Protein AF-A0A4Q2YKM3-F1 (afdb_monomer_lite)

Structure (mmCIF, N/CA/C/O backbone):
data_AF-A0A4Q2YKM3-F1
#
_entry.id   AF-A0A4Q2YKM3-F1
#
loop_
_atom_site.group_PDB
_atom_site.id
_atom_site.type_symbol
_atom_site.label_atom_id
_atom_site.label_alt_id
_atom_site.label_comp_id
_atom_site.label_asym_id
_atom_site.label_entity_id
_atom_site.label_seq_id
_atom_site.pdbx_PDB_ins_code
_atom_site.Cartn_x
_atom_site.Cartn_y
_atom_site.Cartn_z
_atom_site.occupancy
_atom_site.B_iso_or_equiv
_atom_site.auth_seq_id
_atom_site.auth_comp_id
_atom_site.auth_asym_id
_atom_site.auth_atom_id
_atom_site.pdbx_PDB_model_num
ATOM 1 N N . MET A 1 1 ? 56.829 -7.202 12.544 1.00 30.17 1 MET A N 1
ATOM 2 C CA . MET A 1 1 ? 55.855 -6.386 13.306 1.00 30.17 1 MET A CA 1
ATOM 3 C C . MET A 1 1 ? 54.800 -7.331 13.860 1.00 30.17 1 MET A C 1
ATOM 5 O O . MET A 1 1 ? 54.235 -8.089 13.088 1.00 30.17 1 MET A O 1
ATOM 9 N N . LYS A 1 2 ? 54.646 -7.393 15.188 1.00 20.92 2 LYS A N 1
ATOM 10 C CA . LYS A 1 2 ? 53.731 -8.314 15.892 1.00 20.92 2 LYS A CA 1
ATOM 11 C C . LYS A 1 2 ? 52.264 -7.929 15.613 1.00 20.92 2 LYS A C 1
ATOM 13 O O . LYS A 1 2 ? 51.989 -6.729 15.602 1.00 20.92 2 LYS A O 1
ATOM 18 N N . PRO A 1 3 ? 51.329 -8.877 15.423 1.00 27.72 3 PRO A N 1
ATOM 19 C CA . PRO A 1 3 ? 49.926 -8.544 15.224 1.00 27.72 3 PRO A CA 1
ATOM 20 C C . PRO A 1 3 ? 49.299 -8.180 16.574 1.00 27.72 3 PRO A C 1
ATOM 22 O O . PRO A 1 3 ? 49.273 -8.981 17.508 1.00 27.72 3 PRO A O 1
ATOM 25 N N . ILE A 1 4 ? 48.813 -6.945 16.683 1.00 25.11 4 ILE A N 1
ATOM 26 C CA . ILE A 1 4 ? 47.978 -6.479 17.792 1.00 25.11 4 ILE A CA 1
ATOM 27 C C . ILE A 1 4 ? 46.582 -7.077 17.575 1.00 25.11 4 ILE A C 1
ATOM 29 O O . ILE A 1 4 ? 45.697 -6.472 16.979 1.00 25.11 4 ILE A O 1
ATOM 33 N N . VAL A 1 5 ? 46.423 -8.321 18.022 1.00 30.95 5 VAL A N 1
ATOM 34 C CA . VAL A 1 5 ? 45.139 -8.946 18.341 1.00 30.95 5 VAL A CA 1
ATOM 35 C C . VAL A 1 5 ? 44.919 -8.696 19.828 1.00 30.95 5 VAL A C 1
ATOM 37 O O . VAL A 1 5 ? 45.669 -9.238 20.635 1.00 30.95 5 VAL A O 1
ATOM 40 N N . ARG A 1 6 ? 43.945 -7.840 20.168 1.00 27.84 6 ARG A N 1
ATOM 41 C CA . ARG A 1 6 ? 43.218 -7.709 21.454 1.00 27.84 6 ARG A CA 1
ATOM 42 C C . ARG A 1 6 ? 42.827 -6.250 21.673 1.00 27.84 6 ARG A C 1
ATOM 44 O O . ARG A 1 6 ? 43.621 -5.473 22.180 1.00 27.84 6 ARG A O 1
ATOM 51 N N . LEU A 1 7 ? 41.589 -5.914 21.326 1.00 24.75 7 LEU A N 1
ATOM 52 C CA . LEU A 1 7 ? 40.794 -4.850 21.954 1.00 24.75 7 LEU A CA 1
ATOM 53 C C . LEU A 1 7 ? 39.329 -5.064 21.541 1.00 24.75 7 LEU A C 1
ATOM 55 O O . LEU A 1 7 ? 38.738 -4.278 20.817 1.00 24.75 7 LEU A O 1
ATOM 59 N N . LEU A 1 8 ? 38.780 -6.208 21.957 1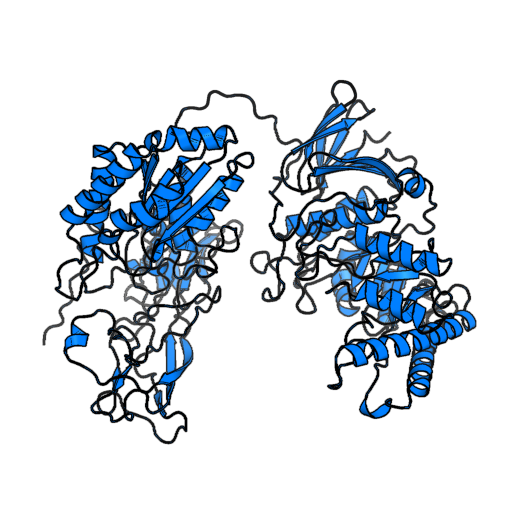.00 28.09 8 LEU A N 1
ATOM 60 C CA . LEU A 1 8 ? 37.344 -6.489 21.939 1.00 28.09 8 LEU A CA 1
ATOM 61 C C . LEU A 1 8 ? 36.779 -7.233 23.184 1.00 28.09 8 LEU A C 1
ATOM 63 O O . LEU A 1 8 ? 35.625 -7.632 23.105 1.00 28.09 8 LEU A O 1
ATOM 67 N N . PRO A 1 9 ? 37.469 -7.428 24.342 1.00 27.67 9 PRO A N 1
ATOM 68 C CA . PRO A 1 9 ? 36.843 -8.143 25.465 1.00 27.67 9 PRO A CA 1
ATOM 69 C C . PRO A 1 9 ? 36.304 -7.255 26.609 1.00 27.67 9 PRO A C 1
ATOM 71 O O . PRO A 1 9 ? 36.216 -7.737 27.734 1.00 27.67 9 PRO A O 1
ATOM 74 N N . VAL A 1 10 ? 35.951 -5.979 26.387 1.00 24.95 10 VAL A N 1
ATOM 75 C CA . VAL A 1 10 ? 35.555 -5.080 27.506 1.00 24.95 10 VAL A CA 1
ATOM 76 C C . VAL A 1 10 ? 34.051 -4.772 27.593 1.00 24.95 10 VAL A C 1
ATOM 78 O O . VAL A 1 10 ? 33.607 -4.302 28.629 1.00 24.95 10 VAL A O 1
ATOM 81 N N . VAL A 1 11 ? 33.220 -5.112 26.599 1.00 28.08 11 VAL A N 1
ATOM 82 C CA . VAL A 1 11 ? 31.766 -4.801 26.665 1.00 28.08 11 VAL A CA 1
ATOM 83 C C . VAL A 1 11 ? 30.867 -6.046 26.790 1.00 28.08 11 VAL A C 1
ATOM 85 O O . VAL A 1 11 ? 29.664 -5.922 26.970 1.00 28.08 11 VAL A O 1
ATOM 88 N N . LEU A 1 12 ? 31.428 -7.261 26.791 1.00 32.00 12 LEU A N 1
ATOM 89 C CA . LEU A 1 12 ? 30.647 -8.511 26.883 1.00 32.00 12 LEU A CA 1
ATOM 90 C C . LEU A 1 12 ? 30.873 -9.328 28.171 1.00 32.00 12 LEU A C 1
ATOM 92 O O . LEU A 1 12 ? 30.260 -10.377 28.332 1.00 32.00 12 LEU A O 1
ATOM 96 N N . SER A 1 13 ? 31.722 -8.878 29.103 1.00 25.75 13 SER A N 1
ATOM 97 C CA . SER A 1 13 ? 32.198 -9.716 30.220 1.00 25.75 13 SER A CA 1
ATOM 98 C C . SER A 1 13 ? 31.631 -9.407 31.614 1.00 25.75 13 SER A C 1
ATOM 100 O O . SER A 1 13 ? 32.023 -10.079 32.563 1.00 25.75 13 SER A O 1
ATOM 102 N N . THR A 1 14 ? 30.681 -8.482 31.787 1.00 26.06 14 THR A N 1
ATOM 103 C CA . THR A 1 14 ? 30.186 -8.111 33.136 1.00 26.06 14 THR A CA 1
ATOM 104 C C . THR A 1 14 ? 28.810 -8.647 33.543 1.00 26.06 14 THR A C 1
ATOM 106 O O . THR A 1 14 ? 28.333 -8.277 34.608 1.00 26.06 14 THR A O 1
ATOM 109 N N . PHE A 1 15 ? 28.202 -9.588 32.807 1.00 27.50 15 PHE A N 1
ATOM 110 C CA . PHE A 1 15 ? 26.986 -10.279 33.294 1.00 27.50 15 PHE A CA 1
ATOM 111 C C . PHE A 1 15 ? 26.942 -11.805 33.136 1.00 27.50 15 PHE A C 1
ATOM 113 O O . PHE A 1 15 ? 25.935 -12.417 33.478 1.00 27.50 15 PHE A O 1
ATOM 120 N N . TRP A 1 16 ? 28.013 -12.455 32.677 1.00 30.25 16 TRP A N 1
ATOM 121 C CA . TRP A 1 16 ? 28.031 -13.912 32.497 1.00 30.25 16 TRP A CA 1
ATOM 122 C C . TRP A 1 16 ? 29.287 -14.525 33.117 1.00 30.25 16 TRP A C 1
ATOM 124 O O . TRP A 1 16 ? 30.261 -14.817 32.432 1.00 30.25 16 TRP A O 1
ATOM 134 N N . ALA A 1 17 ? 29.268 -14.715 34.436 1.00 27.80 17 ALA A N 1
ATOM 135 C CA . ALA A 1 17 ? 30.245 -15.553 35.124 1.00 27.80 17 ALA A CA 1
ATOM 136 C C . ALA A 1 17 ? 29.622 -16.212 36.366 1.00 27.80 17 ALA A C 1
ATOM 138 O O . ALA A 1 17 ? 29.761 -15.726 37.484 1.00 27.80 17 ALA A O 1
ATOM 139 N N . ALA A 1 18 ? 28.953 -17.348 36.159 1.00 24.84 18 ALA A N 1
ATOM 140 C CA . ALA A 1 18 ? 28.864 -18.422 37.147 1.00 24.84 18 ALA A CA 1
ATOM 141 C C . ALA A 1 18 ? 28.832 -19.782 36.413 1.00 24.84 18 ALA A C 1
ATOM 143 O O . ALA A 1 18 ? 28.251 -19.868 35.328 1.00 24.84 18 ALA A O 1
ATOM 144 N N . PRO A 1 19 ? 29.495 -20.827 36.942 1.00 33.75 19 PRO A N 1
ATOM 145 C CA . PRO A 1 19 ? 29.922 -21.984 36.166 1.00 33.75 19 PRO A CA 1
ATOM 146 C C . PRO A 1 19 ? 28.861 -23.090 36.173 1.00 33.75 19 PRO A C 1
ATOM 148 O O . PRO A 1 19 ? 28.639 -23.735 37.193 1.00 33.75 19 PRO A O 1
ATOM 151 N N . PHE A 1 20 ? 28.259 -23.370 35.017 1.00 27.09 20 PHE A N 1
ATOM 152 C CA . PHE A 1 20 ? 27.619 -24.660 34.763 1.00 27.09 20 PHE A CA 1
ATOM 153 C C . PHE A 1 20 ? 28.470 -25.448 33.769 1.00 27.09 20 PHE A C 1
ATOM 155 O O . PHE A 1 20 ? 28.540 -25.144 32.579 1.00 27.09 20 PHE A O 1
ATOM 162 N N . LEU A 1 21 ? 29.152 -26.459 34.304 1.00 30.72 21 LEU A N 1
ATOM 163 C CA . LEU A 1 21 ? 29.732 -27.559 33.547 1.00 30.72 21 LEU A CA 1
ATOM 164 C C . LEU A 1 21 ? 28.645 -28.177 32.640 1.00 30.72 21 LEU A C 1
ATOM 166 O O . LEU A 1 21 ? 27.605 -28.598 33.135 1.00 30.72 21 LEU A O 1
ATOM 170 N N . HIS A 1 22 ? 28.925 -28.227 31.332 1.00 36.94 22 HIS A N 1
ATOM 171 C CA . HIS A 1 22 ? 28.117 -28.810 30.241 1.00 36.94 22 HIS A CA 1
ATOM 172 C C . HIS A 1 22 ? 26.782 -28.117 29.899 1.00 36.94 22 HIS A C 1
ATOM 174 O O . HIS A 1 22 ? 25.787 -28.778 29.607 1.00 36.94 22 HIS A O 1
ATOM 180 N N . ALA A 1 23 ? 26.754 -26.780 29.881 1.00 36.81 23 ALA A N 1
ATOM 181 C CA . ALA A 1 23 ? 25.632 -26.044 29.301 1.00 36.81 23 ALA A CA 1
ATOM 182 C C . ALA A 1 23 ? 25.572 -26.241 27.773 1.00 36.81 23 ALA A C 1
ATOM 184 O O . ALA A 1 23 ? 26.576 -26.128 27.075 1.00 36.81 23 ALA A O 1
ATOM 185 N N . GLN A 1 24 ? 24.375 -26.545 27.284 1.00 58.66 24 GLN A N 1
ATOM 186 C CA . GLN A 1 24 ? 24.028 -26.719 25.876 1.00 58.66 24 GLN A CA 1
ATOM 187 C C . GLN A 1 24 ? 24.560 -25.569 25.023 1.00 58.66 24 GLN A C 1
ATOM 189 O O . GLN A 1 24 ? 24.461 -24.405 25.420 1.00 58.66 24 GLN A O 1
ATOM 194 N N . SER A 1 25 ? 25.103 -25.887 23.852 1.00 70.56 25 SER A N 1
ATOM 195 C CA . SER A 1 25 ? 25.769 -24.892 23.027 1.00 70.56 25 SER A CA 1
ATOM 196 C C . SER A 1 25 ? 25.441 -25.043 21.545 1.00 70.56 25 SER A C 1
ATOM 198 O O . SER A 1 25 ? 25.337 -26.149 21.009 1.00 70.56 25 SER A O 1
ATOM 200 N N . ILE A 1 26 ? 25.253 -23.886 20.914 1.00 90.06 26 ILE A N 1
ATOM 201 C CA . ILE A 1 26 ? 25.308 -23.685 19.470 1.00 90.06 26 ILE A CA 1
ATOM 202 C C . ILE A 1 26 ? 26.639 -22.967 19.254 1.00 90.06 26 ILE A C 1
ATOM 204 O O . ILE A 1 26 ? 26.790 -21.816 19.664 1.00 90.06 26 ILE A O 1
ATOM 208 N N . ASP A 1 27 ? 27.620 -23.663 18.698 1.00 92.94 27 ASP A N 1
ATOM 209 C CA . ASP A 1 27 ? 28.967 -23.137 18.478 1.00 92.94 27 ASP A CA 1
ATOM 210 C C . ASP A 1 27 ? 29.314 -23.183 16.987 1.00 92.94 27 ASP A C 1
ATOM 212 O O . ASP A 1 27 ? 28.725 -23.964 16.240 1.00 92.94 27 ASP A O 1
ATOM 216 N N . PRO A 1 28 ? 30.295 -22.396 16.524 1.00 92.75 28 PRO A N 1
ATOM 217 C CA . PRO A 1 28 ? 30.913 -22.648 15.232 1.00 92.75 28 PRO A CA 1
ATOM 218 C C . PRO A 1 28 ? 31.486 -24.064 15.149 1.00 92.75 28 PRO A C 1
ATOM 220 O O . PRO A 1 28 ? 31.878 -24.660 16.158 1.00 92.75 28 PRO A O 1
ATOM 223 N N . THR A 1 29 ? 31.602 -24.592 13.935 1.00 92.38 29 THR A N 1
ATOM 224 C CA . THR A 1 29 ? 32.368 -25.822 13.696 1.00 92.38 29 THR A CA 1
ATOM 225 C C . THR A 1 29 ? 33.817 -25.694 14.187 1.00 92.38 29 THR A C 1
ATOM 227 O O . THR A 1 29 ? 34.379 -24.602 14.287 1.00 92.38 29 THR A O 1
ATOM 230 N N . SER A 1 30 ? 34.447 -26.829 14.505 1.00 87.88 30 SER A N 1
ATOM 231 C CA . SER A 1 30 ? 35.866 -26.899 14.870 1.00 87.88 30 SER A CA 1
ATOM 232 C C . SER A 1 30 ? 36.592 -27.866 13.921 1.00 87.88 30 SER A C 1
ATOM 234 O O . SER A 1 30 ? 36.295 -29.062 13.961 1.00 87.88 30 SER A O 1
ATOM 236 N N . PRO A 1 31 ? 37.514 -27.389 13.056 1.00 85.56 31 PRO A N 1
ATOM 237 C CA . PRO A 1 31 ? 37.958 -25.997 12.922 1.00 85.56 31 PRO A CA 1
ATOM 238 C C . PRO A 1 31 ? 36.862 -25.070 12.355 1.00 85.56 31 PRO A C 1
ATOM 240 O O . PRO A 1 31 ? 36.008 -25.555 11.612 1.00 85.56 31 PRO A O 1
ATOM 243 N N . PRO A 1 32 ? 36.906 -23.751 12.644 1.00 82.50 32 PRO A N 1
ATOM 244 C CA . PRO A 1 32 ? 35.921 -22.793 12.144 1.00 82.50 32 PRO A CA 1
ATOM 245 C C . PRO A 1 32 ? 35.781 -22.832 10.622 1.00 82.50 32 PRO A C 1
ATOM 247 O O . PRO A 1 32 ? 36.746 -22.630 9.878 1.00 82.50 32 PRO A O 1
ATOM 250 N N . SER A 1 33 ? 34.557 -23.076 10.171 1.00 88.69 33 SER A N 1
ATOM 251 C CA . SER A 1 33 ? 34.141 -23.023 8.773 1.00 88.69 33 SER A CA 1
ATOM 252 C C . SER A 1 33 ? 32.847 -22.218 8.665 1.00 88.69 33 SER A C 1
ATOM 254 O O . SER A 1 33 ? 32.555 -21.366 9.508 1.00 88.69 33 SER A O 1
ATOM 256 N N . GLN A 1 34 ? 32.072 -22.456 7.611 1.00 91.12 34 GLN A N 1
ATOM 257 C CA . GLN A 1 34 ? 30.765 -21.849 7.450 1.00 91.12 34 GLN A CA 1
ATOM 258 C C . GLN A 1 34 ? 29.640 -22.724 7.988 1.00 91.12 34 GLN A C 1
ATOM 260 O O . GLN A 1 34 ? 28.562 -22.770 7.419 1.00 91.12 34 GLN A O 1
ATOM 265 N N . GLY A 1 35 ? 29.895 -23.405 9.099 1.00 92.81 35 GLY A N 1
ATOM 266 C CA . GLY A 1 35 ? 28.912 -24.241 9.761 1.00 92.81 35 GLY A CA 1
ATOM 267 C C . GLY A 1 35 ? 28.795 -23.923 11.242 1.00 92.81 35 GLY A C 1
ATOM 268 O O . GLY A 1 35 ? 29.664 -23.286 11.845 1.00 92.81 35 GLY A O 1
ATOM 269 N N . ILE A 1 36 ? 27.718 -24.429 11.825 1.00 95.69 36 ILE A N 1
ATOM 270 C CA . ILE A 1 36 ? 27.487 -24.452 13.265 1.00 95.69 36 ILE A CA 1
ATOM 271 C C . ILE A 1 36 ? 27.291 -25.893 13.734 1.00 95.69 36 ILE A C 1
ATOM 273 O O . ILE A 1 36 ? 26.762 -26.734 13.006 1.00 95.69 36 ILE A O 1
ATOM 277 N N . SER A 1 37 ? 27.690 -26.164 14.968 1.00 94.94 37 SER A N 1
ATOM 278 C CA . SER A 1 37 ? 27.466 -27.412 15.683 1.00 94.94 37 SER A CA 1
ATOM 279 C C . SER A 1 37 ? 26.537 -27.154 16.863 1.00 94.94 37 SER A C 1
ATOM 281 O O . SER A 1 37 ? 26.773 -26.258 17.672 1.00 94.94 37 SER A O 1
ATOM 283 N N . VAL A 1 38 ? 25.484 -27.957 16.964 1.00 94.62 38 VAL A N 1
ATOM 284 C CA . VAL A 1 38 ? 24.496 -27.924 18.041 1.00 94.62 38 VAL A CA 1
ATOM 285 C C . VAL A 1 38 ? 24.676 -29.166 18.902 1.00 94.62 38 VAL A C 1
ATOM 287 O O . VAL A 1 38 ? 24.649 -30.289 18.396 1.00 94.62 38 VAL A O 1
ATOM 290 N N . THR A 1 39 ? 24.853 -28.968 20.206 1.00 92.44 39 THR A N 1
ATOM 291 C CA . THR A 1 39 ? 24.884 -30.059 21.188 1.00 92.44 39 THR A CA 1
ATOM 292 C C . THR A 1 39 ? 23.457 -30.413 21.616 1.00 92.44 39 THR A C 1
ATOM 294 O O . THR A 1 39 ? 22.668 -29.518 21.915 1.00 92.44 39 THR A O 1
ATOM 297 N N . ALA A 1 40 ? 23.120 -31.708 21.679 1.00 91.38 40 ALA A N 1
ATOM 298 C CA . ALA A 1 40 ? 21.789 -32.150 22.100 1.00 91.38 40 ALA A CA 1
ATOM 299 C C . ALA A 1 40 ? 21.449 -31.707 23.538 1.00 91.38 40 ALA A C 1
ATOM 301 O O . ALA A 1 40 ? 22.302 -31.783 24.426 1.00 91.38 40 ALA A O 1
ATOM 302 N N . GLY A 1 41 ? 20.199 -31.305 23.796 1.00 89.00 41 GLY A N 1
ATOM 303 C CA . GLY A 1 41 ? 19.759 -30.904 25.140 1.00 89.00 41 GLY A CA 1
ATOM 304 C C . GLY A 1 41 ? 18.422 -30.157 25.209 1.00 89.00 41 GLY A C 1
ATOM 305 O O . GLY A 1 41 ? 17.703 -30.067 24.224 1.00 89.00 41 GLY A O 1
ATOM 306 N N . ASP A 1 42 ? 18.071 -29.658 26.397 1.00 87.81 42 ASP A N 1
ATOM 307 C CA . ASP A 1 42 ? 16.829 -28.920 26.698 1.00 87.81 42 ASP A CA 1
ATOM 308 C C . ASP A 1 42 ? 16.931 -27.409 26.451 1.00 87.81 42 ASP A C 1
ATOM 310 O O . ASP A 1 42 ? 17.381 -26.662 27.322 1.00 87.81 42 ASP A O 1
ATOM 314 N N . TRP A 1 43 ? 16.425 -26.928 25.325 1.00 85.50 43 TRP A N 1
ATOM 315 C CA . TRP A 1 43 ? 16.383 -25.506 25.014 1.00 85.50 43 TRP A CA 1
ATOM 316 C C . TRP A 1 43 ? 15.129 -24.832 25.551 1.00 85.50 43 TRP A C 1
ATOM 318 O O . TRP A 1 43 ? 14.018 -25.321 25.355 1.00 85.50 43 TRP A O 1
ATOM 328 N N . LYS A 1 44 ? 15.285 -23.662 26.172 1.00 83.88 44 LYS A N 1
ATOM 329 C CA . LYS A 1 44 ? 14.155 -22.834 26.600 1.00 83.88 44 LYS A CA 1
ATOM 330 C C . LYS A 1 44 ? 13.854 -21.774 25.539 1.00 83.88 44 LYS A C 1
ATOM 332 O O . LYS A 1 44 ? 14.648 -20.854 25.355 1.00 83.88 44 LYS A O 1
ATOM 337 N N . SER A 1 45 ? 12.723 -21.900 24.851 1.00 74.88 45 SER A N 1
ATOM 338 C CA . SER A 1 45 ? 12.277 -20.954 23.826 1.00 74.88 45 SER A CA 1
ATOM 339 C C . SER A 1 45 ? 11.820 -19.619 24.422 1.00 74.88 45 SER A C 1
ATOM 341 O O . SER A 1 45 ? 11.627 -19.472 25.633 1.00 74.88 45 SER A O 1
ATOM 343 N N . ALA A 1 46 ? 11.665 -18.612 23.556 1.00 71.88 46 ALA A N 1
ATOM 344 C CA . ALA A 1 46 ? 11.326 -17.246 23.959 1.00 71.88 46 ALA A CA 1
ATOM 345 C C . ALA A 1 46 ? 9.943 -17.097 24.619 1.00 71.88 46 ALA A C 1
ATOM 347 O O . ALA A 1 46 ? 9.741 -16.177 25.406 1.00 71.88 46 ALA A O 1
ATOM 348 N N . ASP A 1 47 ? 9.017 -18.017 24.352 1.00 73.19 47 ASP A N 1
ATOM 349 C CA . ASP A 1 47 ? 7.704 -18.117 25.005 1.00 73.19 47 ASP A CA 1
ATOM 350 C C . ASP A 1 47 ? 7.757 -18.823 26.378 1.00 73.19 47 ASP A C 1
ATOM 352 O O . ASP A 1 47 ? 6.744 -18.932 27.066 1.00 73.19 47 ASP A O 1
ATOM 356 N N . GLY A 1 48 ? 8.937 -19.292 26.797 1.00 76.12 48 GLY A N 1
ATOM 357 C CA . GLY A 1 48 ? 9.157 -20.002 28.054 1.00 76.12 48 GLY A CA 1
ATOM 358 C C . GLY A 1 48 ? 9.005 -21.522 27.967 1.00 76.12 48 GLY A C 1
ATOM 359 O O . GLY A 1 48 ? 9.303 -22.189 28.963 1.00 76.12 48 GLY A O 1
ATOM 360 N N . THR A 1 49 ? 8.609 -22.066 26.812 1.00 80.62 49 THR A N 1
ATOM 361 C CA . THR A 1 49 ? 8.494 -23.511 26.570 1.00 80.62 49 THR A CA 1
ATOM 362 C C . THR A 1 49 ? 9.879 -24.172 26.558 1.00 80.62 49 THR A C 1
ATOM 364 O O . THR A 1 49 ? 10.884 -23.553 26.217 1.00 80.62 49 THR A O 1
ATOM 367 N N . THR A 1 50 ? 9.973 -25.438 26.971 1.00 86.88 50 THR A N 1
ATOM 368 C CA . THR A 1 50 ? 11.210 -26.226 26.852 1.00 86.88 50 THR A CA 1
ATOM 369 C C . THR A 1 50 ? 11.077 -27.229 25.713 1.00 86.88 50 THR A C 1
ATOM 371 O O . THR A 1 50 ? 10.136 -28.020 25.696 1.00 86.88 50 THR A O 1
ATOM 374 N N . VAL A 1 51 ? 12.023 -27.203 24.774 1.00 88.50 51 VAL A N 1
ATOM 375 C CA . VAL A 1 51 ? 12.104 -28.100 23.614 1.00 88.50 51 VAL A CA 1
ATOM 376 C C . VAL A 1 51 ? 13.418 -28.879 23.633 1.00 88.50 51 VAL A C 1
ATOM 378 O O . VAL A 1 51 ? 14.440 -28.377 24.092 1.00 88.50 51 VAL A O 1
ATOM 381 N N . LYS A 1 52 ? 13.419 -30.113 23.124 1.00 90.62 52 LYS A N 1
ATOM 382 C CA . LYS A 1 52 ? 14.637 -30.927 23.001 1.00 90.62 52 LYS A CA 1
ATOM 383 C C . LYS A 1 52 ? 15.326 -30.628 21.670 1.00 90.62 52 LYS A C 1
ATOM 385 O O . LYS A 1 52 ? 14.747 -30.881 20.618 1.00 90.62 52 LYS A O 1
ATOM 390 N N . LEU A 1 53 ? 16.558 -30.132 21.712 1.00 93.31 53 LEU A N 1
ATOM 391 C CA . LEU A 1 53 ? 17.410 -30.001 20.532 1.00 93.31 53 LEU A CA 1
ATOM 392 C C . LEU A 1 53 ? 18.138 -31.326 20.263 1.00 93.31 53 LEU A C 1
ATOM 394 O O . LEU A 1 53 ? 18.731 -31.880 21.196 1.00 93.31 53 LEU A O 1
ATOM 398 N N . PRO A 1 54 ? 18.135 -31.835 19.019 1.00 94.00 54 PRO A N 1
ATOM 399 C CA . PRO A 1 54 ? 19.031 -32.909 18.610 1.00 94.00 54 PRO A CA 1
ATOM 400 C C . PRO A 1 54 ? 20.470 -32.393 18.461 1.00 94.00 54 PRO A C 1
ATOM 402 O O . PRO A 1 54 ? 20.705 -31.198 18.277 1.00 94.00 54 PRO A O 1
ATOM 405 N N . ALA A 1 55 ? 21.443 -33.307 18.499 1.00 94.31 55 ALA A N 1
ATOM 406 C CA . ALA A 1 55 ? 22.800 -32.983 18.075 1.00 94.31 55 ALA A CA 1
ATOM 407 C C . ALA A 1 55 ? 22.822 -32.857 16.547 1.00 94.31 55 ALA A C 1
ATOM 409 O O . ALA A 1 55 ? 22.321 -33.745 15.855 1.00 94.31 55 ALA A O 1
ATOM 410 N N . ALA A 1 56 ? 23.392 -31.775 16.023 1.00 95.06 56 ALA A N 1
ATOM 411 C CA . ALA A 1 56 ? 23.435 -31.522 14.586 1.00 95.06 56 ALA A CA 1
ATOM 412 C C . ALA A 1 56 ? 24.661 -30.690 14.200 1.00 95.06 56 ALA A C 1
ATOM 414 O O . ALA A 1 56 ? 25.128 -29.862 14.978 1.00 95.06 56 ALA A O 1
ATOM 415 N N . THR A 1 57 ? 25.137 -30.864 12.970 1.00 96.00 57 THR A N 1
ATOM 416 C CA . THR A 1 57 ? 26.063 -29.932 12.320 1.00 96.00 57 THR A CA 1
ATOM 417 C C . THR A 1 57 ? 25.388 -29.424 11.058 1.00 96.00 57 THR A C 1
ATOM 419 O O . THR A 1 57 ? 24.926 -30.218 10.240 1.00 96.00 57 THR A O 1
ATOM 422 N N . LEU A 1 58 ? 25.285 -28.105 10.931 1.00 96.44 58 LEU A N 1
ATOM 423 C CA . LEU A 1 58 ? 24.536 -27.437 9.873 1.00 96.44 58 LEU A CA 1
ATOM 424 C C . LEU A 1 58 ? 25.463 -26.486 9.129 1.00 96.44 58 LEU A C 1
ATOM 426 O O . LEU A 1 58 ? 26.143 -25.669 9.746 1.00 96.44 58 LEU A O 1
ATOM 430 N N . GLU A 1 59 ? 25.462 -26.582 7.804 1.00 95.31 59 GLU A N 1
ATOM 431 C CA . GLU A 1 59 ? 26.196 -25.669 6.933 1.00 95.31 59 GLU A CA 1
ATOM 432 C C . GLU A 1 59 ? 25.356 -24.428 6.624 1.00 95.31 59 GLU A C 1
ATOM 434 O O . GLU A 1 59 ? 24.139 -24.489 6.431 1.00 95.31 59 GLU A O 1
ATOM 439 N N . ILE A 1 60 ? 26.033 -23.291 6.542 1.00 95.25 60 ILE A N 1
ATOM 440 C CA . ILE A 1 60 ? 25.477 -21.984 6.226 1.00 95.25 60 ILE A CA 1
ATOM 441 C C . ILE A 1 60 ? 26.094 -21.532 4.909 1.00 95.25 60 ILE A C 1
ATOM 443 O O . ILE A 1 60 ? 27.285 -21.690 4.652 1.00 95.25 60 ILE A O 1
ATOM 447 N N . THR A 1 61 ? 25.275 -20.978 4.023 1.00 94.38 61 THR A N 1
ATOM 448 C CA . THR A 1 61 ? 25.782 -20.547 2.716 1.00 94.38 61 THR A CA 1
ATOM 449 C C . THR A 1 61 ? 26.604 -19.267 2.839 1.00 94.38 61 THR A C 1
ATOM 451 O O . THR A 1 61 ? 26.293 -18.398 3.661 1.00 94.38 61 THR A O 1
ATOM 454 N N . THR A 1 62 ? 27.620 -19.122 1.981 1.00 94.00 62 THR A N 1
ATOM 455 C CA . THR A 1 62 ? 28.408 -17.890 1.865 1.00 94.00 62 THR A CA 1
ATOM 456 C C . THR A 1 62 ? 27.537 -16.650 1.667 1.00 94.00 62 THR A C 1
ATOM 458 O O . THR A 1 62 ? 26.429 -16.738 1.120 1.00 94.00 62 THR A O 1
ATOM 461 N N . PRO A 1 63 ? 28.027 -15.466 2.080 1.00 95.81 63 PRO A N 1
ATOM 462 C CA . PRO A 1 63 ? 27.410 -14.222 1.663 1.00 95.81 63 PRO A CA 1
ATOM 463 C C . PRO A 1 63 ? 27.376 -14.113 0.135 1.00 95.81 63 PRO A C 1
ATOM 465 O O . PRO A 1 63 ? 28.336 -14.470 -0.554 1.00 95.81 63 PRO A O 1
ATOM 468 N N . GLU A 1 64 ? 26.275 -13.584 -0.401 1.00 96.69 64 GLU A N 1
ATOM 469 C CA . GLU A 1 64 ? 26.159 -13.276 -1.827 1.00 96.69 64 GLU A CA 1
ATOM 470 C C . GLU A 1 64 ? 27.167 -12.179 -2.192 1.00 96.69 64 GLU A C 1
ATOM 472 O O . GLU A 1 64 ? 27.197 -11.126 -1.544 1.00 96.69 64 GLU A O 1
ATOM 477 N N . ILE A 1 65 ? 27.951 -12.407 -3.249 1.00 96.56 65 ILE A N 1
ATOM 478 C CA . ILE A 1 65 ? 28.832 -11.400 -3.841 1.00 96.56 65 ILE A CA 1
ATOM 479 C C . ILE A 1 65 ? 28.116 -10.725 -5.011 1.00 96.56 65 ILE A C 1
ATOM 481 O O . ILE A 1 65 ? 27.828 -11.361 -6.026 1.00 96.56 65 ILE A O 1
ATOM 485 N N . ARG A 1 66 ? 27.891 -9.415 -4.906 1.00 96.06 66 ARG A N 1
ATOM 486 C CA . ARG A 1 66 ? 27.306 -8.586 -5.965 1.00 96.06 66 ARG A CA 1
ATOM 487 C C . ARG A 1 66 ? 28.377 -7.783 -6.679 1.00 96.06 66 ARG A C 1
ATOM 489 O O . ARG A 1 66 ? 29.263 -7.221 -6.044 1.00 96.06 66 ARG A O 1
ATOM 496 N N . LYS A 1 67 ? 28.275 -7.682 -8.004 1.00 96.50 67 LYS A N 1
ATOM 497 C CA . LYS A 1 67 ? 29.082 -6.740 -8.788 1.00 96.50 67 LYS A CA 1
ATOM 498 C C . LYS A 1 67 ? 28.364 -5.399 -8.838 1.00 96.50 67 LYS A C 1
ATOM 500 O O . LYS A 1 67 ? 27.222 -5.343 -9.288 1.00 96.50 67 LYS A O 1
ATOM 505 N N . LEU A 1 68 ? 29.032 -4.346 -8.386 1.00 95.19 68 LEU A N 1
ATOM 506 C CA . LEU A 1 68 ? 28.528 -2.980 -8.429 1.00 95.19 68 LEU A CA 1
ATOM 507 C C . LEU A 1 68 ? 29.407 -2.120 -9.334 1.00 95.19 68 LEU A C 1
ATOM 509 O O . LEU A 1 68 ? 30.609 -2.351 -9.475 1.00 95.19 68 LEU A O 1
ATOM 513 N N . GLU A 1 69 ? 28.787 -1.098 -9.914 1.00 95.00 69 GLU A N 1
ATOM 514 C CA . GLU A 1 69 ? 29.477 -0.026 -10.615 1.00 95.00 69 GLU A CA 1
ATOM 515 C C . GLU A 1 69 ? 29.110 1.319 -9.987 1.00 95.00 69 GLU A C 1
ATOM 517 O O . GLU A 1 69 ? 27.986 1.524 -9.520 1.00 95.00 69 GLU A O 1
ATOM 522 N N . LYS A 1 70 ? 30.063 2.251 -9.972 1.00 94.31 70 LYS A N 1
ATOM 523 C CA . LYS A 1 70 ? 29.837 3.625 -9.533 1.00 94.31 70 LYS A CA 1
ATOM 524 C C . LYS A 1 70 ? 30.623 4.598 -10.393 1.00 94.31 70 LYS A C 1
ATOM 526 O O . LYS A 1 70 ? 31.832 4.447 -10.543 1.00 94.31 70 LYS A O 1
ATOM 531 N N . THR A 1 71 ? 29.942 5.634 -10.867 1.00 95.00 71 THR A N 1
ATOM 532 C CA . THR A 1 71 ? 30.586 6.815 -11.443 1.00 95.00 71 THR A CA 1
ATOM 533 C C . THR A 1 71 ? 30.636 7.923 -10.398 1.00 95.00 71 THR A C 1
ATOM 535 O O . THR A 1 71 ? 29.665 8.138 -9.667 1.00 95.00 71 THR A O 1
ATOM 538 N N . GLY A 1 72 ? 31.757 8.631 -10.305 1.00 94.56 72 GLY A N 1
ATOM 539 C CA . GLY A 1 72 ? 31.910 9.767 -9.398 1.00 94.56 72 GLY A CA 1
ATOM 540 C C . GLY A 1 72 ? 33.004 10.722 -9.848 1.00 94.56 72 GLY A C 1
ATOM 541 O O . GLY A 1 72 ? 33.762 10.412 -10.761 1.00 94.56 72 GLY A O 1
ATOM 542 N N . ASP A 1 73 ? 33.057 11.900 -9.236 1.00 95.94 73 ASP A N 1
ATOM 543 C CA . ASP A 1 73 ? 34.112 12.876 -9.510 1.00 95.94 73 ASP A CA 1
ATOM 544 C C . ASP A 1 73 ? 35.490 12.340 -9.120 1.00 95.94 73 ASP A C 1
ATOM 546 O O . ASP A 1 73 ? 35.621 11.530 -8.197 1.00 95.94 73 ASP A O 1
ATOM 550 N N . ILE A 1 74 ? 36.526 12.822 -9.811 1.00 97.44 74 ILE A N 1
ATOM 551 C CA . ILE A 1 74 ? 37.911 12.588 -9.401 1.00 97.44 74 ILE A CA 1
ATOM 552 C C . ILE A 1 74 ? 38.074 13.082 -7.951 1.00 97.44 74 ILE A C 1
ATOM 554 O O . ILE A 1 74 ? 37.832 14.268 -7.688 1.00 97.44 74 ILE A O 1
ATOM 558 N N . PRO A 1 75 ? 38.465 12.202 -7.009 1.00 97.62 75 PRO A N 1
ATOM 559 C CA . PRO A 1 75 ? 38.482 12.528 -5.594 1.00 97.62 75 PRO A CA 1
ATOM 560 C C . PRO A 1 75 ? 39.668 13.420 -5.228 1.00 97.62 75 PRO A C 1
ATOM 562 O O . PRO A 1 75 ? 40.619 13.600 -5.993 1.00 97.62 75 PRO A O 1
ATOM 565 N N . VAL A 1 76 ? 39.632 13.952 -4.008 1.00 97.25 76 VAL A N 1
ATOM 566 C CA . VAL A 1 76 ? 40.771 14.674 -3.424 1.00 97.25 76 VAL A CA 1
ATOM 567 C C . VAL A 1 76 ? 42.011 13.801 -3.284 1.00 97.25 76 VAL A C 1
ATOM 569 O O . VAL A 1 76 ? 41.915 12.583 -3.111 1.00 97.25 76 VAL A O 1
ATOM 572 N N . ASN A 1 77 ? 43.179 14.448 -3.272 1.00 97.25 77 ASN A N 1
ATOM 573 C CA . ASN A 1 77 ? 44.417 13.795 -2.871 1.00 97.25 77 ASN A CA 1
ATOM 574 C C . ASN A 1 77 ? 44.342 13.305 -1.427 1.00 97.25 77 ASN A C 1
ATOM 576 O O . ASN A 1 77 ? 43.772 13.966 -0.556 1.00 97.25 77 ASN A O 1
ATOM 580 N N . TYR A 1 78 ? 44.954 12.152 -1.182 1.00 96.19 78 TYR A N 1
ATOM 581 C CA . TYR A 1 78 ? 45.145 11.629 0.158 1.00 96.19 78 TYR A CA 1
ATOM 582 C C . TYR A 1 78 ? 45.893 12.644 1.037 1.00 96.19 78 TYR A C 1
ATOM 584 O O . TYR A 1 78 ? 46.926 13.188 0.643 1.00 96.19 78 TYR A O 1
ATOM 592 N N . LEU A 1 79 ? 45.391 12.861 2.256 1.00 93.56 79 LEU A N 1
ATOM 593 C CA . LEU A 1 79 ? 46.011 13.722 3.259 1.00 93.56 79 LEU A CA 1
ATOM 594 C C . LEU A 1 79 ? 46.305 12.913 4.529 1.00 93.56 79 LEU A C 1
ATOM 596 O O . LEU A 1 79 ? 45.406 12.225 5.009 1.00 93.56 79 LEU A O 1
ATOM 600 N N . PRO A 1 80 ? 47.489 13.049 5.160 1.00 93.44 80 PRO A N 1
ATOM 601 C CA . PRO A 1 80 ? 47.820 12.312 6.385 1.00 93.44 80 PRO A CA 1
ATOM 602 C C . PRO A 1 80 ? 46.800 12.463 7.523 1.00 93.44 80 PRO A C 1
ATOM 604 O O . PRO A 1 80 ? 46.558 11.511 8.257 1.00 93.44 80 PRO A O 1
ATOM 607 N N . ARG A 1 81 ? 46.139 13.627 7.642 1.00 93.56 81 ARG A N 1
ATOM 608 C CA . ARG A 1 81 ? 45.091 13.858 8.657 1.00 93.56 81 ARG A CA 1
ATOM 609 C C . ARG A 1 81 ? 43.887 12.921 8.530 1.00 93.56 81 ARG A C 1
ATOM 611 O O . ARG A 1 81 ? 43.121 12.795 9.478 1.00 93.56 81 ARG A O 1
ATOM 618 N N . PHE A 1 82 ? 43.681 12.305 7.367 1.00 94.75 82 PHE A N 1
ATOM 619 C CA . PHE A 1 82 ? 42.571 11.384 7.140 1.00 94.75 82 PHE A CA 1
ATOM 620 C C . PHE A 1 82 ? 42.659 10.136 8.027 1.00 94.75 82 PHE A C 1
ATOM 622 O O . PHE A 1 82 ? 41.623 9.595 8.395 1.00 94.75 82 PHE A O 1
ATOM 629 N N . GLU A 1 83 ? 43.858 9.742 8.462 1.00 92.56 83 GLU A N 1
ATOM 630 C CA . GLU A 1 83 ? 44.070 8.606 9.376 1.00 92.56 83 GLU A CA 1
ATOM 631 C C . GLU A 1 83 ? 43.552 8.866 10.803 1.00 92.56 83 GLU A C 1
ATOM 633 O O . GLU A 1 83 ? 43.458 7.947 11.613 1.00 92.56 83 GLU A O 1
ATOM 638 N N . SER A 1 84 ? 43.179 10.108 11.131 1.00 94.31 84 SER A N 1
ATOM 639 C CA . SER A 1 84 ? 42.511 10.442 12.396 1.00 94.31 84 SER A CA 1
ATOM 640 C C . SER A 1 84 ? 41.000 10.183 12.371 1.00 94.31 84 SER A C 1
ATOM 642 O O . SER A 1 84 ? 40.324 10.462 13.360 1.00 94.31 84 SER A O 1
ATOM 644 N N . PHE A 1 85 ? 40.443 9.677 11.270 1.00 93.75 85 PHE A N 1
ATOM 645 C CA . PHE A 1 85 ? 39.010 9.444 11.117 1.00 93.75 85 PHE A CA 1
ATOM 646 C C . PHE A 1 85 ? 38.725 7.979 10.793 1.00 93.75 85 PHE A C 1
ATOM 648 O O . PHE A 1 85 ? 39.478 7.345 10.063 1.00 93.75 85 PHE A O 1
ATOM 655 N N . ASP A 1 86 ? 37.612 7.456 11.315 1.00 92.75 86 ASP A N 1
ATOM 656 C CA . ASP A 1 86 ? 37.139 6.115 10.962 1.00 92.75 86 ASP A CA 1
ATOM 657 C C . ASP A 1 86 ? 36.800 6.013 9.474 1.00 92.75 86 ASP A C 1
ATOM 659 O O . ASP A 1 86 ? 37.267 5.093 8.820 1.00 92.75 86 ASP A O 1
ATOM 663 N N . MET A 1 87 ? 36.022 6.967 8.952 1.00 93.25 87 MET A N 1
ATOM 664 C CA . MET A 1 87 ? 35.829 7.210 7.520 1.00 93.25 87 MET A CA 1
ATOM 665 C C . MET A 1 87 ? 36.499 8.526 7.151 1.00 93.25 87 MET A C 1
ATOM 667 O O . MET A 1 87 ? 36.358 9.515 7.872 1.00 93.25 87 MET A O 1
ATOM 671 N N . TRP A 1 88 ? 37.172 8.574 6.005 1.00 94.69 88 TRP A N 1
ATOM 672 C CA . TRP A 1 88 ? 37.818 9.796 5.545 1.00 94.69 88 TRP A CA 1
ATOM 673 C C . TRP A 1 88 ? 36.784 10.914 5.329 1.00 94.69 88 TRP A C 1
ATOM 675 O O . TRP A 1 88 ? 35.755 10.675 4.682 1.00 94.69 88 TRP A O 1
ATOM 685 N N . PRO A 1 89 ? 37.032 12.118 5.879 1.00 92.50 89 PRO A N 1
ATOM 686 C CA . PRO A 1 89 ? 36.052 13.195 5.912 1.00 92.50 89 PRO A CA 1
ATOM 687 C C . PRO A 1 89 ? 35.886 13.861 4.542 1.00 92.50 89 PRO A C 1
ATOM 689 O O . PRO A 1 89 ? 36.779 13.829 3.696 1.00 92.50 89 PRO A O 1
ATOM 692 N N . VAL A 1 90 ? 34.749 14.531 4.358 1.00 91.00 90 VAL A N 1
ATOM 693 C CA . VAL A 1 90 ? 34.489 15.417 3.217 1.00 91.00 90 VAL A CA 1
ATOM 694 C C . VAL A 1 90 ? 34.516 16.856 3.719 1.00 91.00 90 VAL A C 1
ATOM 696 O O . VAL A 1 90 ? 33.685 17.239 4.544 1.00 91.00 90 VAL A O 1
ATOM 699 N N . ASP A 1 91 ? 35.468 17.658 3.243 1.00 87.44 91 ASP A N 1
ATOM 700 C CA . ASP A 1 91 ? 35.503 19.083 3.577 1.00 87.44 91 ASP A CA 1
ATOM 701 C C . ASP A 1 91 ? 34.475 19.868 2.752 1.00 87.44 91 ASP A C 1
ATOM 703 O O . ASP A 1 91 ? 34.125 19.512 1.625 1.00 87.44 91 ASP A O 1
ATOM 707 N N . LYS A 1 92 ? 34.003 20.988 3.300 1.00 83.94 92 LYS A N 1
ATOM 708 C CA . LYS A 1 92 ? 33.029 21.847 2.623 1.00 83.94 92 LYS A CA 1
ATOM 709 C C . LYS A 1 92 ? 33.599 22.388 1.303 1.00 83.94 92 LYS A C 1
ATOM 711 O O . LYS A 1 92 ? 34.673 22.979 1.293 1.00 83.94 92 LYS A O 1
ATOM 716 N N . GLY A 1 93 ? 32.850 22.226 0.210 1.00 84.31 93 GLY A N 1
ATOM 717 C CA . GLY A 1 93 ? 33.242 22.698 -1.127 1.00 84.31 93 GLY A CA 1
ATOM 718 C C . GLY A 1 93 ? 34.259 21.808 -1.849 1.00 84.31 93 GLY A C 1
ATOM 719 O O . GLY A 1 93 ? 34.720 22.167 -2.927 1.00 84.31 93 GLY A O 1
ATOM 720 N N . SER A 1 94 ? 34.604 20.658 -1.270 1.00 88.31 94 SER A N 1
ATOM 721 C CA . SER A 1 94 ? 35.524 19.680 -1.845 1.00 88.31 94 SER A CA 1
ATOM 722 C C . SER A 1 94 ? 34.762 18.506 -2.479 1.00 88.31 94 SER A C 1
ATOM 724 O O . SER A 1 94 ? 33.730 18.113 -1.930 1.00 88.31 94 SER A O 1
ATOM 726 N N . PRO A 1 95 ? 35.264 17.887 -3.572 1.00 88.31 95 PRO A N 1
ATOM 727 C CA . PRO A 1 95 ? 34.705 16.629 -4.080 1.00 88.31 95 PRO A CA 1
ATOM 728 C C . PRO A 1 95 ? 34.877 15.461 -3.088 1.00 88.31 95 PRO A C 1
ATOM 730 O O . PRO A 1 95 ? 34.190 14.451 -3.209 1.00 88.31 95 PRO A O 1
ATOM 733 N N . GLY A 1 96 ? 35.757 15.605 -2.085 1.00 94.44 96 GLY A N 1
ATOM 734 C CA . GLY A 1 96 ? 36.014 14.600 -1.052 1.00 94.44 96 GLY A CA 1
ATOM 735 C C . GLY A 1 96 ? 36.601 13.285 -1.589 1.00 94.44 96 GLY A C 1
ATOM 736 O O . GLY A 1 96 ? 36.971 13.188 -2.762 1.00 94.44 96 GLY A O 1
ATOM 737 N N . PRO A 1 97 ? 36.759 12.267 -0.724 1.00 96.31 97 PRO A N 1
ATOM 738 C CA . PRO A 1 97 ? 37.017 10.896 -1.150 1.00 96.31 97 PRO A CA 1
ATOM 739 C C . PRO A 1 97 ? 35.829 10.322 -1.934 1.00 96.31 97 PRO A C 1
ATOM 741 O O . PRO A 1 97 ? 34.671 10.523 -1.560 1.00 96.31 97 PRO A O 1
ATOM 744 N N . LEU A 1 98 ? 36.102 9.522 -2.965 1.00 95.94 98 LEU A N 1
ATOM 745 C CA . LEU A 1 98 ? 35.071 8.798 -3.703 1.00 95.94 98 LEU A CA 1
ATOM 746 C C . LEU A 1 98 ? 34.589 7.618 -2.851 1.00 95.94 98 LEU A C 1
ATOM 748 O O . LEU A 1 98 ? 35.255 6.590 -2.757 1.00 95.94 98 LEU A O 1
ATOM 752 N N . ASN A 1 99 ? 33.432 7.770 -2.210 1.00 94.94 99 ASN A N 1
ATOM 753 C CA . ASN A 1 99 ? 32.785 6.697 -1.456 1.00 94.94 99 ASN A CA 1
ATOM 754 C C . ASN A 1 99 ? 32.151 5.693 -2.427 1.00 94.94 99 ASN A C 1
ATOM 756 O O . ASN A 1 99 ? 31.297 6.081 -3.220 1.00 94.94 99 ASN A O 1
ATOM 760 N N . LEU A 1 100 ? 32.531 4.418 -2.364 1.00 94.81 100 LEU A N 1
ATOM 761 C CA . LEU A 1 100 ? 32.008 3.363 -3.235 1.00 94.81 100 LEU A CA 1
ATOM 762 C C . LEU A 1 100 ? 30.666 2.796 -2.754 1.00 94.81 100 LEU A C 1
ATOM 764 O O . LEU A 1 100 ? 30.082 1.978 -3.445 1.00 94.81 100 LEU A O 1
ATOM 768 N N . SER A 1 101 ? 30.110 3.241 -1.625 1.00 91.75 101 SER A N 1
ATOM 769 C CA . SER A 1 101 ? 28.740 2.859 -1.262 1.00 91.75 101 SER A CA 1
ATOM 770 C C . SER A 1 101 ? 27.738 3.306 -2.339 1.00 91.75 101 SER A C 1
ATOM 772 O O . SER A 1 101 ? 27.840 4.441 -2.831 1.00 91.75 101 SER A O 1
ATOM 774 N N . PRO A 1 102 ? 26.740 2.481 -2.709 1.00 89.88 102 PRO A N 1
ATOM 775 C CA . PRO A 1 102 ? 25.632 2.953 -3.525 1.00 89.88 102 PRO A CA 1
ATOM 776 C C . PRO A 1 102 ? 24.882 4.071 -2.794 1.00 89.88 102 PRO A C 1
ATOM 778 O O . PRO A 1 102 ? 24.900 4.164 -1.567 1.00 89.88 102 PRO A O 1
ATOM 781 N N . ALA A 1 103 ? 24.229 4.945 -3.560 1.00 86.44 103 ALA A N 1
ATOM 782 C CA . ALA A 1 103 ? 23.502 6.079 -2.990 1.00 86.44 103 ALA A CA 1
ATOM 783 C C . ALA A 1 103 ? 22.273 5.643 -2.176 1.00 86.44 103 ALA A C 1
ATOM 785 O O . ALA A 1 103 ? 21.803 6.400 -1.325 1.00 86.44 103 ALA A O 1
ATOM 786 N N . ARG A 1 104 ? 21.733 4.453 -2.467 1.00 88.81 104 ARG A N 1
ATOM 787 C CA . ARG A 1 104 ? 20.536 3.907 -1.832 1.00 88.81 104 ARG A CA 1
ATOM 788 C C . ARG A 1 104 ? 20.703 2.426 -1.507 1.00 88.81 104 ARG A C 1
ATOM 790 O O . ARG A 1 104 ? 21.438 1.724 -2.202 1.00 88.81 104 ARG A O 1
ATOM 797 N N . SER A 1 105 ? 20.017 1.982 -0.461 1.00 84.38 105 SER A N 1
ATOM 798 C CA . SER A 1 105 ? 19.913 0.584 -0.058 1.00 84.38 105 SER A CA 1
ATOM 799 C C . SER A 1 105 ? 19.165 -0.250 -1.099 1.00 84.38 105 SER A C 1
ATOM 801 O O . SER A 1 105 ? 18.348 0.247 -1.877 1.00 84.38 105 SER A O 1
ATOM 803 N N . ASP A 1 106 ? 19.433 -1.551 -1.084 1.00 78.62 106 ASP A N 1
ATOM 804 C CA . ASP A 1 106 ? 18.817 -2.557 -1.955 1.00 78.62 106 ASP A CA 1
ATOM 805 C C . ASP A 1 106 ? 17.396 -2.966 -1.532 1.00 78.62 106 ASP A C 1
ATOM 807 O O . ASP A 1 106 ? 16.704 -3.678 -2.256 1.00 78.62 106 ASP A O 1
ATOM 811 N N . HIS A 1 107 ? 16.941 -2.488 -0.376 1.00 71.62 107 HIS A N 1
ATOM 812 C CA . HIS A 1 107 ? 15.596 -2.675 0.151 1.00 71.62 107 HIS A CA 1
ATOM 813 C C . HIS A 1 107 ? 15.108 -1.354 0.766 1.00 71.62 107 HIS A C 1
ATOM 815 O O . HIS A 1 107 ? 15.871 -0.628 1.401 1.00 71.62 107 HIS A O 1
ATOM 821 N N . GLY A 1 108 ? 13.852 -0.979 0.513 1.00 66.38 108 GLY A N 1
ATOM 822 C CA . GLY A 1 108 ? 13.288 0.309 0.951 1.00 66.38 108 GLY A CA 1
ATOM 823 C C . GLY A 1 108 ? 13.770 1.543 0.169 1.00 66.38 108 GLY A C 1
ATOM 824 O O . GLY A 1 108 ? 13.184 2.613 0.323 1.00 66.38 108 GLY A O 1
ATOM 825 N N . ASN A 1 109 ? 14.779 1.401 -0.706 1.00 79.88 109 ASN A N 1
ATOM 826 C CA . ASN A 1 109 ? 15.334 2.473 -1.544 1.00 79.88 109 ASN A CA 1
ATOM 827 C C . ASN A 1 109 ? 15.746 3.716 -0.726 1.00 79.88 109 ASN A C 1
ATOM 829 O O . ASN A 1 109 ? 15.566 4.865 -1.153 1.00 79.88 109 ASN A O 1
ATOM 833 N N . THR A 1 110 ? 16.272 3.492 0.476 1.00 86.19 110 THR A N 1
ATOM 834 C CA . THR A 1 110 ? 16.617 4.539 1.438 1.00 86.19 110 THR A CA 1
ATOM 835 C C . THR A 1 110 ? 18.044 5.013 1.203 1.00 86.19 110 THR A C 1
ATOM 837 O O . THR A 1 110 ? 18.902 4.235 0.804 1.00 86.19 110 THR A O 1
ATOM 840 N N . GLN A 1 111 ? 18.309 6.305 1.395 1.00 89.81 111 GLN A N 1
ATOM 841 C CA . GLN A 1 111 ? 19.652 6.864 1.226 1.00 89.81 111 GLN A CA 1
ATOM 842 C C . GLN A 1 111 ? 20.659 6.184 2.164 1.00 89.81 111 GLN A C 1
ATOM 844 O O . GLN A 1 111 ? 20.325 5.965 3.321 1.00 89.81 111 GLN A O 1
ATOM 849 N N . ILE A 1 112 ? 21.876 5.910 1.682 1.00 91.44 112 ILE A N 1
ATOM 850 C CA . ILE A 1 112 ? 23.012 5.510 2.527 1.00 91.44 112 ILE A CA 1
ATOM 851 C C . ILE A 1 112 ? 23.939 6.720 2.686 1.00 91.44 112 ILE A C 1
ATOM 853 O O . ILE A 1 112 ? 24.539 7.172 1.709 1.00 91.44 112 ILE A O 1
ATOM 857 N N . LEU A 1 113 ? 24.037 7.272 3.897 1.00 90.00 113 LEU A N 1
ATOM 858 C CA . LEU A 1 113 ? 24.892 8.428 4.208 1.00 90.00 113 LEU A CA 1
ATOM 859 C C . LEU A 1 113 ? 26.306 8.025 4.652 1.00 90.00 113 LEU A C 1
ATOM 861 O O . LEU A 1 113 ? 27.214 8.853 4.607 1.00 90.00 113 LEU A O 1
ATOM 865 N N . GLY A 1 114 ? 26.495 6.773 5.076 1.00 87.88 114 GLY A N 1
ATOM 866 C CA . GLY A 1 114 ? 27.800 6.220 5.452 1.00 87.88 114 GLY A CA 1
ATOM 867 C C . GLY A 1 114 ? 28.473 5.431 4.336 1.00 87.88 114 GLY A C 1
ATOM 868 O O . GLY A 1 114 ? 28.440 5.805 3.162 1.00 87.88 114 GLY A O 1
ATOM 869 N N . GLY A 1 115 ? 29.124 4.334 4.715 1.00 88.38 115 GLY A N 1
ATOM 870 C CA . GLY A 1 115 ? 29.834 3.443 3.802 1.00 88.38 115 GLY A CA 1
ATOM 871 C C . GLY A 1 115 ? 29.498 1.972 4.037 1.00 88.38 115 GLY A C 1
ATOM 872 O O . GLY A 1 115 ? 28.772 1.623 4.964 1.00 88.38 115 GLY A O 1
ATOM 873 N N . LEU A 1 116 ? 30.061 1.096 3.205 1.00 90.00 116 LEU A N 1
ATOM 874 C CA . LEU A 1 116 ? 29.903 -0.353 3.345 1.00 90.00 116 LEU A CA 1
ATOM 875 C C . LEU A 1 116 ? 31.065 -0.933 4.164 1.00 90.00 116 LEU A C 1
ATOM 877 O O . LEU A 1 116 ? 32.134 -1.204 3.621 1.00 90.00 116 LEU A O 1
ATOM 881 N N . TYR A 1 117 ? 30.885 -1.102 5.473 1.00 93.94 117 TYR A N 1
ATOM 882 C CA . TYR A 1 117 ? 31.952 -1.567 6.366 1.00 93.94 117 TYR A CA 1
ATOM 883 C C . TYR A 1 117 ? 32.446 -2.977 5.991 1.00 93.94 117 TYR A C 1
ATOM 885 O O . TYR A 1 117 ? 31.701 -3.948 6.100 1.00 93.94 117 TYR A O 1
ATOM 893 N N . ARG A 1 118 ? 33.709 -3.090 5.550 1.00 93.94 118 ARG A N 1
ATOM 894 C CA . ARG A 1 118 ? 34.389 -4.343 5.157 1.00 93.94 118 ARG A CA 1
ATOM 895 C C . ARG A 1 118 ? 33.636 -5.223 4.151 1.00 93.94 118 ARG A C 1
ATOM 897 O O . ARG A 1 118 ? 33.858 -6.427 4.109 1.00 93.94 118 ARG A O 1
ATOM 904 N N . GLN A 1 119 ? 32.776 -4.631 3.328 1.00 95.19 119 GLN A N 1
ATOM 905 C CA . GLN A 1 119 ? 32.007 -5.393 2.340 1.00 95.19 119 GLN A CA 1
ATOM 906 C C . GLN A 1 119 ? 32.697 -5.495 0.979 1.00 95.19 119 GLN A C 1
ATOM 908 O O . GLN A 1 119 ? 32.297 -6.303 0.151 1.00 95.19 119 GLN A O 1
ATOM 913 N N . LEU A 1 120 ? 33.707 -4.664 0.708 1.00 94.88 120 LEU A N 1
ATOM 914 C CA . LEU A 1 120 ? 34.444 -4.717 -0.551 1.00 94.88 120 LEU A CA 1
ATOM 915 C C . LEU A 1 120 ? 35.236 -6.025 -0.632 1.00 94.88 120 LEU A C 1
ATOM 917 O O . LEU A 1 120 ? 36.068 -6.298 0.232 1.00 94.88 120 LEU A O 1
ATOM 921 N N . VAL A 1 121 ? 35.015 -6.802 -1.692 1.00 94.06 121 VAL A N 1
ATOM 922 C CA . VAL A 1 121 ? 35.785 -8.024 -1.937 1.00 94.06 121 VAL A CA 1
ATOM 923 C C . VAL A 1 121 ? 37.243 -7.633 -2.209 1.00 94.06 121 VAL A C 1
ATOM 925 O O . VAL A 1 121 ? 37.482 -6.843 -3.134 1.00 94.06 121 VAL A O 1
ATOM 928 N N . PRO A 1 122 ? 38.220 -8.158 -1.446 1.00 90.94 122 PRO A N 1
ATOM 929 C CA . PRO A 1 122 ? 39.627 -7.816 -1.625 1.00 90.94 122 PRO A CA 1
ATOM 930 C C . PRO A 1 122 ? 40.097 -8.017 -3.071 1.00 90.94 122 PRO A C 1
ATOM 932 O O . PRO A 1 122 ? 39.796 -9.032 -3.696 1.00 90.94 122 PRO A O 1
ATOM 935 N N . GLY A 1 123 ? 40.809 -7.028 -3.617 1.00 91.25 123 GLY A N 1
ATOM 936 C CA . GLY A 1 123 ? 41.341 -7.069 -4.985 1.00 91.25 123 GLY A CA 1
ATOM 937 C C . GLY A 1 123 ? 40.301 -6.959 -6.108 1.00 91.25 123 GLY A C 1
ATOM 938 O O . GLY A 1 123 ? 40.666 -7.069 -7.274 1.00 91.25 123 GLY A O 1
ATOM 939 N N . SER A 1 124 ? 39.018 -6.738 -5.799 1.00 95.00 124 SER A N 1
ATOM 940 C CA . SER A 1 124 ? 37.962 -6.669 -6.823 1.00 95.00 124 SER A CA 1
ATOM 941 C C . SER A 1 124 ? 37.788 -5.295 -7.478 1.00 95.00 124 SER A C 1
ATOM 943 O O . SER A 1 124 ? 37.074 -5.195 -8.474 1.00 95.00 124 SER A O 1
ATOM 945 N N . LEU A 1 125 ? 38.392 -4.238 -6.923 1.00 97.12 125 LEU A N 1
ATOM 946 C CA . LEU A 1 125 ? 38.228 -2.872 -7.413 1.00 97.12 125 LEU A CA 1
ATOM 947 C C . LEU A 1 125 ? 39.019 -2.643 -8.705 1.00 97.12 125 LEU A C 1
ATOM 949 O O . LEU A 1 125 ? 40.245 -2.611 -8.701 1.00 97.12 125 LEU A O 1
ATOM 953 N N . ASN A 1 126 ? 38.296 -2.383 -9.788 1.00 97.00 126 ASN A N 1
ATOM 954 C CA . ASN A 1 126 ? 38.826 -1.843 -11.031 1.00 97.00 126 ASN A CA 1
ATOM 955 C C . ASN A 1 126 ? 38.360 -0.389 -11.188 1.00 97.00 126 ASN A C 1
ATOM 957 O O . ASN A 1 126 ? 37.155 -0.121 -11.244 1.00 97.00 126 ASN A O 1
ATOM 961 N N . LEU A 1 127 ? 39.320 0.538 -11.249 1.00 97.94 127 LEU A N 1
ATOM 962 C CA . LEU A 1 127 ? 39.093 1.979 -11.352 1.00 97.94 127 LEU A CA 1
ATOM 963 C C . LEU A 1 127 ? 39.647 2.505 -12.678 1.00 97.94 127 LEU A C 1
ATOM 965 O O . LEU A 1 127 ? 40.809 2.270 -13.011 1.00 97.94 127 LEU A O 1
ATOM 969 N N . GLN A 1 128 ? 38.821 3.235 -13.418 1.00 97.69 128 GLN A N 1
ATOM 970 C CA . GLN A 1 128 ? 39.126 3.752 -14.753 1.00 97.69 128 GLN A CA 1
ATOM 971 C C . GLN A 1 128 ? 38.603 5.193 -14.893 1.00 97.69 128 GLN A C 1
ATOM 973 O O . GLN A 1 128 ? 37.697 5.585 -14.149 1.00 97.69 128 GLN A O 1
ATOM 978 N N . PRO A 1 129 ? 39.132 6.007 -15.823 1.00 95.31 129 PRO A N 1
ATOM 979 C CA . PRO A 1 129 ? 38.413 7.186 -16.295 1.00 95.31 129 PRO A CA 1
ATOM 980 C C . PRO A 1 129 ? 37.104 6.758 -16.977 1.00 95.31 129 PRO A C 1
ATOM 982 O O . PRO A 1 129 ? 36.954 5.606 -17.386 1.00 95.31 129 PRO A O 1
ATOM 985 N N . GLU A 1 130 ? 36.139 7.671 -17.081 1.00 89.88 130 GLU A N 1
ATOM 986 C CA . GLU A 1 130 ? 34.808 7.372 -17.640 1.00 89.88 130 GLU A CA 1
ATOM 987 C C . GLU A 1 130 ? 34.850 6.815 -19.076 1.00 89.88 130 GLU A C 1
ATOM 989 O O . GLU A 1 130 ? 34.012 5.991 -19.437 1.00 89.88 130 GLU A O 1
ATOM 994 N N . ASP A 1 131 ? 35.859 7.194 -19.864 1.00 89.00 131 ASP A N 1
ATOM 995 C CA . ASP A 1 131 ? 36.078 6.709 -21.233 1.00 89.00 131 ASP A CA 1
ATOM 996 C C . ASP A 1 131 ? 36.741 5.319 -21.320 1.00 89.00 131 ASP A C 1
ATOM 998 O O . ASP A 1 131 ? 36.893 4.775 -22.414 1.00 89.00 131 ASP A O 1
ATOM 1002 N N . GLY A 1 132 ? 37.147 4.730 -20.188 1.00 89.69 132 GLY A N 1
ATOM 1003 C CA . GLY A 1 132 ? 37.802 3.422 -20.138 1.00 89.69 132 GLY A CA 1
ATOM 1004 C C . GLY A 1 132 ? 39.215 3.385 -20.735 1.00 89.69 132 GLY A C 1
ATOM 1005 O O . GLY A 1 132 ? 39.743 2.299 -20.964 1.00 89.69 132 GLY A O 1
ATOM 1006 N N . SER A 1 133 ? 39.847 4.539 -20.978 1.00 90.12 133 SER A N 1
ATOM 1007 C CA . SER A 1 133 ? 41.138 4.641 -21.683 1.00 90.12 133 SER A CA 1
ATOM 1008 C C . SER A 1 133 ? 42.318 3.960 -20.980 1.00 90.12 133 SER A C 1
ATOM 1010 O O . SER A 1 133 ? 43.301 3.603 -21.631 1.00 90.12 133 SER A O 1
ATOM 1012 N N . LYS A 1 134 ? 42.249 3.770 -19.657 1.00 93.69 134 LYS A N 1
ATOM 1013 C CA . LYS A 1 134 ? 43.259 3.058 -18.859 1.00 93.69 134 LYS A CA 1
ATOM 1014 C C . LYS A 1 134 ? 42.678 2.528 -17.550 1.00 93.69 134 LYS A C 1
ATOM 1016 O O . LYS A 1 134 ? 41.664 3.023 -17.076 1.00 93.69 134 LYS A O 1
ATOM 1021 N N . THR A 1 135 ? 43.369 1.582 -16.921 1.00 95.00 135 THR A N 1
ATOM 1022 C CA . THR A 1 135 ? 43.090 1.157 -15.540 1.00 95.00 135 THR A CA 1
ATOM 1023 C C . THR A 1 135 ? 44.126 1.743 -14.591 1.00 95.00 135 THR A C 1
ATOM 1025 O O . THR A 1 135 ? 45.325 1.673 -14.860 1.00 95.00 135 THR A O 1
ATOM 1028 N N . PHE A 1 136 ? 43.654 2.322 -13.490 1.00 97.62 136 PHE A N 1
ATOM 1029 C CA . PHE A 1 136 ? 44.484 2.863 -12.419 1.00 97.62 136 PHE A CA 1
ATOM 1030 C C . PHE A 1 136 ? 44.881 1.778 -11.415 1.00 97.62 136 PHE A C 1
ATOM 1032 O O . PHE A 1 136 ? 44.137 0.818 -11.201 1.00 97.62 136 PHE A O 1
ATOM 1039 N N . LYS A 1 137 ? 46.029 1.954 -10.760 1.00 96.88 137 LYS A N 1
ATOM 1040 C CA . LYS A 1 137 ? 46.570 1.012 -9.773 1.00 96.88 137 LYS A CA 1
ATOM 1041 C C . LYS A 1 137 ? 46.498 1.557 -8.347 1.00 96.88 137 LYS A C 1
ATOM 1043 O O . LYS A 1 137 ? 46.901 2.690 -8.076 1.00 96.88 137 LYS A O 1
ATOM 1048 N N . GLU A 1 138 ? 46.035 0.718 -7.423 1.00 96.38 138 GLU A N 1
ATOM 1049 C CA . GLU A 1 138 ? 46.058 1.011 -5.987 1.00 96.38 138 GLU A CA 1
ATOM 1050 C C . GLU A 1 138 ? 47.508 1.163 -5.492 1.00 96.38 138 GLU A C 1
ATOM 1052 O O . GLU A 1 138 ? 48.390 0.401 -5.880 1.00 96.38 138 GLU A O 1
ATOM 1057 N N . GLY A 1 139 ? 47.767 2.162 -4.648 1.00 94.75 139 GLY A N 1
ATOM 1058 C CA . GLY A 1 139 ? 49.088 2.468 -4.091 1.00 94.75 139 GLY A CA 1
ATOM 1059 C C . GLY A 1 139 ? 49.994 3.296 -5.009 1.00 94.75 139 GLY A C 1
ATOM 1060 O O . GLY A 1 139 ? 50.873 3.994 -4.506 1.00 94.75 139 GLY A O 1
ATOM 1061 N N . GLU A 1 140 ? 49.755 3.280 -6.323 1.00 96.25 140 GLU A N 1
ATOM 1062 C CA . GLU A 1 140 ? 50.464 4.116 -7.302 1.00 96.25 140 GLU A CA 1
ATOM 1063 C C . GLU A 1 140 ? 49.644 5.360 -7.680 1.00 96.25 140 GLU A C 1
ATOM 1065 O O . GLU A 1 140 ? 50.131 6.483 -7.550 1.00 96.25 140 GLU A O 1
ATOM 1070 N N . ASP A 1 141 ? 48.398 5.167 -8.127 1.00 97.88 141 ASP A N 1
ATOM 1071 C CA . ASP A 1 141 ? 47.532 6.235 -8.646 1.00 97.88 141 ASP A CA 1
ATOM 1072 C C . ASP A 1 141 ? 46.495 6.711 -7.623 1.00 97.88 141 ASP A C 1
ATOM 1074 O O . ASP A 1 141 ? 46.108 7.881 -7.604 1.00 97.88 141 ASP A O 1
ATOM 1078 N N . PHE A 1 142 ? 46.031 5.802 -6.765 1.00 98.00 142 PHE A N 1
ATOM 1079 C CA . PHE A 1 142 ? 45.009 6.075 -5.761 1.00 98.00 142 PHE A CA 1
ATOM 1080 C C . PHE A 1 142 ? 45.259 5.295 -4.471 1.00 98.00 142 PHE A C 1
ATOM 1082 O O . PHE A 1 142 ? 45.887 4.237 -4.485 1.00 98.00 142 PHE A O 1
ATOM 1089 N N . LYS A 1 143 ? 44.731 5.788 -3.348 1.00 97.19 143 LYS A N 1
ATOM 1090 C CA . LYS A 1 143 ? 44.699 5.055 -2.075 1.00 97.19 143 LYS A CA 1
ATOM 1091 C C . LYS A 1 143 ? 43.274 4.594 -1.793 1.00 97.19 143 LYS A C 1
ATOM 1093 O O . LYS A 1 143 ? 42.352 5.415 -1.777 1.00 97.19 143 LYS A O 1
ATOM 1098 N N . LEU A 1 144 ? 43.109 3.299 -1.545 1.00 96.38 144 LEU A N 1
ATOM 1099 C CA . LEU A 1 144 ? 41.868 2.710 -1.058 1.00 96.38 144 LEU A CA 1
ATOM 1100 C C . LEU A 1 144 ? 41.894 2.672 0.471 1.00 96.38 144 LEU A C 1
ATOM 1102 O O . LEU A 1 144 ? 42.900 2.329 1.094 1.00 96.38 144 LEU A O 1
ATOM 1106 N N . HIS A 1 145 ? 40.788 3.054 1.091 1.00 95.00 145 HIS A N 1
ATOM 1107 C CA . HIS A 1 145 ? 40.651 2.964 2.531 1.00 95.00 145 HIS A CA 1
ATOM 1108 C C . HIS A 1 145 ? 40.493 1.475 2.950 1.00 95.00 145 HIS A C 1
ATOM 1110 O O . HIS A 1 145 ? 39.678 0.755 2.377 1.00 95.00 145 HIS A O 1
ATOM 1116 N N . PRO A 1 146 ? 41.217 0.988 3.983 1.00 85.19 146 PRO A N 1
ATOM 1117 C CA . PRO A 1 146 ? 41.318 -0.448 4.297 1.00 85.19 146 PRO A CA 1
ATOM 1118 C C . PRO A 1 146 ? 40.046 -1.092 4.880 1.00 85.19 146 PRO A C 1
ATOM 1120 O O . PRO A 1 146 ? 39.865 -2.300 4.784 1.00 85.19 146 PRO A O 1
ATOM 1123 N N . THR A 1 147 ? 39.182 -0.307 5.532 1.00 91.25 147 THR A N 1
ATOM 1124 C CA . THR A 1 147 ? 37.941 -0.800 6.170 1.00 91.25 147 THR A CA 1
ATOM 1125 C C . THR A 1 147 ? 36.672 -0.333 5.458 1.00 91.25 147 THR A C 1
ATOM 1127 O O . THR A 1 147 ? 35.741 -1.106 5.255 1.00 91.25 147 THR A O 1
ATOM 1130 N N . TRP A 1 148 ? 36.623 0.948 5.111 1.00 93.69 148 TRP A N 1
ATOM 1131 C CA . TRP A 1 148 ? 35.541 1.588 4.379 1.00 93.69 148 TRP A CA 1
ATOM 1132 C C . TRP A 1 148 ? 35.944 1.738 2.918 1.00 93.69 148 TRP A C 1
ATOM 1134 O O . TRP A 1 148 ? 37.067 2.152 2.667 1.00 93.69 148 TRP A O 1
ATOM 1144 N N . PRO A 1 149 ? 35.082 1.449 1.941 1.00 93.25 149 PRO A N 1
ATOM 1145 C CA . PRO A 1 149 ? 35.468 1.482 0.540 1.00 93.25 149 PRO A CA 1
ATOM 1146 C C . PRO A 1 149 ? 35.425 2.925 0.021 1.00 93.25 149 PRO A C 1
ATOM 1148 O O . PRO A 1 149 ? 34.486 3.339 -0.654 1.00 93.25 149 PRO A O 1
ATOM 1151 N N . GLN A 1 150 ? 36.435 3.714 0.391 1.00 96.38 150 GLN A N 1
ATOM 1152 C CA . GLN A 1 150 ? 36.654 5.084 -0.074 1.00 96.38 150 GLN A CA 1
ATOM 1153 C C . GLN A 1 150 ? 37.959 5.166 -0.862 1.00 96.38 150 GLN A C 1
ATOM 1155 O O . GLN A 1 150 ? 38.972 4.605 -0.451 1.00 96.38 150 GLN A O 1
ATOM 1160 N N . VAL A 1 151 ? 37.942 5.901 -1.970 1.00 97.50 151 VAL A N 1
ATOM 1161 C CA . VAL A 1 151 ? 39.106 6.107 -2.837 1.00 97.50 151 VAL A CA 1
ATOM 1162 C C . VAL A 1 151 ? 39.565 7.562 -2.757 1.00 97.50 151 VAL A C 1
ATOM 1164 O O . VAL A 1 151 ? 38.754 8.485 -2.836 1.00 97.50 151 VAL A O 1
ATOM 1167 N N . THR A 1 152 ? 40.872 7.773 -2.617 1.00 97.94 152 THR A N 1
ATOM 1168 C CA . THR A 1 152 ? 41.526 9.089 -2.723 1.00 97.94 152 THR A CA 1
ATOM 1169 C C . THR A 1 152 ? 42.595 9.068 -3.803 1.00 97.94 152 THR A C 1
ATOM 1171 O O . THR A 1 152 ? 43.135 8.018 -4.132 1.00 97.94 152 THR A O 1
ATOM 1174 N N . ASN A 1 153 ? 42.895 10.232 -4.358 1.00 98.00 153 ASN A N 1
ATOM 1175 C CA . ASN A 1 153 ? 43.900 10.428 -5.394 1.00 98.00 153 ASN A CA 1
ATOM 1176 C C . ASN A 1 153 ? 45.321 10.450 -4.791 1.00 98.00 153 ASN A C 1
ATOM 1178 O O . ASN A 1 153 ? 45.495 10.783 -3.614 1.00 98.00 153 ASN A O 1
ATOM 1182 N N . ILE A 1 154 ? 46.343 10.109 -5.577 1.00 97.50 154 ILE A N 1
ATOM 1183 C CA . ILE A 1 154 ? 47.754 10.256 -5.196 1.00 97.50 154 ILE A CA 1
ATOM 1184 C C . ILE A 1 154 ? 48.419 11.216 -6.180 1.00 97.50 154 ILE A C 1
ATOM 1186 O O . ILE A 1 154 ? 48.700 10.858 -7.319 1.00 97.50 154 ILE A O 1
ATOM 1190 N N . GLY A 1 155 ? 48.700 12.442 -5.735 1.00 94.62 155 GLY A N 1
ATOM 1191 C CA . GLY A 1 155 ? 49.446 13.431 -6.519 1.00 94.62 155 GLY A CA 1
ATOM 1192 C C . GLY A 1 155 ? 48.805 13.761 -7.869 1.00 94.62 155 GLY A C 1
ATOM 1193 O O . GLY A 1 155 ? 49.514 13.832 -8.869 1.00 94.62 155 GLY A O 1
ATOM 1194 N N . ASP A 1 156 ? 47.478 13.906 -7.904 1.00 96.38 156 ASP A N 1
ATOM 1195 C CA . ASP A 1 156 ? 46.689 14.195 -9.111 1.00 96.38 156 ASP A CA 1
ATOM 1196 C C . ASP A 1 156 ? 46.825 13.155 -10.243 1.00 96.38 156 ASP A C 1
ATOM 1198 O O . ASP A 1 156 ? 46.494 13.438 -11.396 1.00 96.38 156 ASP A O 1
ATOM 1202 N N . ARG A 1 157 ? 47.269 11.924 -9.952 1.00 96.62 157 ARG A N 1
ATOM 1203 C CA . ARG A 1 157 ? 47.447 10.859 -10.962 1.00 96.62 157 ARG A CA 1
ATOM 1204 C C . ARG A 1 157 ? 46.137 10.372 -11.583 1.00 96.62 157 ARG A C 1
ATOM 1206 O O . ARG A 1 157 ? 46.137 9.929 -12.735 1.00 96.62 157 ARG A O 1
ATOM 1213 N N . LEU A 1 158 ? 45.021 10.519 -10.866 1.00 96.81 158 LEU A N 1
ATOM 1214 C CA . LEU A 1 158 ? 43.669 10.325 -11.409 1.00 96.81 158 LEU A CA 1
ATOM 1215 C C . LEU A 1 158 ? 43.167 11.529 -12.235 1.00 96.81 158 LEU A C 1
ATOM 1217 O O . LEU A 1 158 ? 42.103 11.446 -12.840 1.00 96.81 158 LEU A O 1
ATOM 1221 N N . GLY A 1 159 ? 43.914 12.638 -12.258 1.00 94.94 159 GLY A N 1
ATOM 1222 C CA . GLY A 1 159 ? 43.509 13.967 -12.727 1.00 94.94 159 GLY A CA 1
ATOM 1223 C C . GLY A 1 159 ? 43.323 14.951 -11.564 1.00 94.94 159 GLY A C 1
ATOM 1224 O O . GLY A 1 159 ? 43.459 14.576 -10.398 1.00 94.94 159 GLY A O 1
ATOM 1225 N N . LYS A 1 160 ? 43.014 16.221 -11.861 1.00 96.06 160 LYS A N 1
ATOM 1226 C CA . LYS A 1 160 ? 42.755 17.222 -10.812 1.00 96.06 160 LYS A CA 1
ATOM 1227 C C . LYS A 1 160 ? 41.420 16.910 -10.110 1.00 96.06 160 LYS A C 1
ATOM 1229 O O . LYS A 1 160 ? 40.461 16.534 -10.788 1.00 96.06 160 LYS A O 1
ATOM 1234 N N . PRO A 1 161 ? 41.301 17.084 -8.781 1.00 95.88 161 PRO A N 1
ATOM 1235 C CA . PRO A 1 161 ? 40.045 16.849 -8.071 1.00 95.88 161 PRO A CA 1
ATOM 1236 C C . PRO A 1 161 ? 38.872 17.611 -8.704 1.00 95.88 161 PRO A C 1
ATOM 1238 O O . PRO A 1 161 ? 38.965 18.814 -8.943 1.00 95.88 161 PRO A O 1
ATOM 1241 N N . GLY A 1 162 ? 37.781 16.902 -9.003 1.00 94.50 162 GLY A N 1
ATOM 1242 C CA . GLY A 1 162 ? 36.588 17.461 -9.650 1.00 94.50 162 GLY A CA 1
ATOM 1243 C C . GLY A 1 162 ? 36.723 17.811 -11.140 1.00 94.50 162 GLY A C 1
ATOM 1244 O O . GLY A 1 162 ? 35.746 18.258 -11.733 1.00 94.50 162 GLY A O 1
ATOM 1245 N N . SER A 1 163 ? 37.882 17.605 -11.779 1.00 95.25 163 SER A N 1
ATOM 1246 C CA . SER A 1 163 ? 38.077 17.968 -13.195 1.00 95.25 163 SER A CA 1
ATOM 1247 C C . SER A 1 163 ? 37.540 16.937 -14.193 1.00 95.25 163 SER A C 1
ATOM 1249 O O . SER A 1 163 ? 37.782 17.067 -15.390 1.00 95.25 163 SER A O 1
ATOM 1251 N N . GLY A 1 164 ? 36.885 15.880 -13.721 1.00 94.31 164 GLY A N 1
ATOM 1252 C CA . GLY A 1 164 ? 36.435 14.759 -14.538 1.00 94.31 164 GLY A CA 1
ATOM 1253 C C . GLY A 1 164 ? 35.782 13.665 -13.701 1.00 94.31 164 GLY A C 1
ATOM 1254 O O . GLY A 1 164 ? 35.667 13.788 -12.477 1.00 94.31 164 GLY A O 1
ATOM 1255 N N . LYS A 1 165 ? 35.362 12.592 -14.374 1.00 96.31 165 LYS A N 1
ATOM 1256 C CA . LYS A 1 165 ? 34.658 11.455 -13.777 1.00 96.31 165 LYS A CA 1
ATOM 1257 C C . LYS A 1 165 ? 35.495 10.176 -13.840 1.00 96.31 165 LYS A C 1
ATOM 1259 O O . LYS A 1 165 ? 36.213 9.924 -14.807 1.00 96.31 165 LYS A O 1
ATOM 1264 N N . LEU A 1 166 ? 35.361 9.358 -12.804 1.00 97.44 166 LEU A N 1
ATOM 1265 C CA . LEU A 1 166 ? 35.909 8.011 -12.704 1.00 97.44 166 LEU A CA 1
ATOM 1266 C C . LEU A 1 166 ? 34.776 6.995 -12.715 1.00 97.44 166 LEU A C 1
ATOM 1268 O O . LEU A 1 166 ? 33.731 7.232 -12.107 1.00 97.44 166 LEU A O 1
ATOM 1272 N N . LYS A 1 167 ? 35.024 5.842 -13.334 1.00 97.00 167 LYS A N 1
ATOM 1273 C CA . LYS A 1 167 ? 34.190 4.647 -13.248 1.00 97.00 167 LYS A CA 1
ATOM 1274 C C . LYS A 1 167 ? 34.893 3.607 -12.373 1.00 97.00 167 LYS A C 1
ATOM 1276 O O . LYS A 1 167 ? 36.006 3.178 -12.668 1.00 97.00 167 LYS A O 1
ATOM 1281 N N . ALA A 1 168 ? 34.233 3.195 -11.296 1.00 97.06 168 ALA A N 1
ATOM 1282 C CA . ALA A 1 168 ? 34.651 2.105 -10.425 1.00 97.06 168 ALA A CA 1
ATOM 1283 C C . ALA A 1 168 ? 33.745 0.891 -10.650 1.00 97.06 168 ALA A C 1
ATOM 1285 O O . ALA A 1 168 ? 32.524 1.025 -10.624 1.00 97.06 168 ALA A O 1
ATOM 1286 N N . SER A 1 169 ? 34.333 -0.289 -10.818 1.00 96.62 169 SER A N 1
ATOM 1287 C CA . SER A 1 169 ? 33.639 -1.584 -10.850 1.00 96.62 169 SER A CA 1
ATOM 1288 C C . SER A 1 169 ? 34.256 -2.492 -9.789 1.00 96.62 169 SER A C 1
ATOM 1290 O O . SER A 1 169 ? 35.478 -2.556 -9.685 1.00 96.62 169 SER A O 1
ATOM 1292 N N . TYR A 1 170 ? 33.440 -3.108 -8.937 1.00 96.81 170 TYR A N 1
ATOM 1293 C CA . TYR A 1 170 ? 33.929 -3.836 -7.762 1.00 96.81 170 TYR A CA 1
ATOM 1294 C C . TYR A 1 170 ? 32.926 -4.883 -7.270 1.00 96.81 170 TYR A C 1
ATOM 1296 O O . TYR A 1 170 ? 31.730 -4.815 -7.559 1.00 96.81 170 TYR A O 1
ATOM 1304 N N . GLY A 1 171 ? 33.424 -5.876 -6.533 1.00 96.50 171 GLY A N 1
ATOM 1305 C CA . GLY A 1 171 ? 32.610 -6.873 -5.845 1.00 96.50 171 GLY A CA 1
ATOM 1306 C C . GLY A 1 171 ? 32.284 -6.431 -4.421 1.00 96.50 171 GLY A C 1
ATOM 1307 O O . GLY A 1 171 ? 33.154 -5.928 -3.712 1.00 96.50 171 GLY A O 1
ATOM 1308 N N . VAL A 1 172 ? 31.048 -6.652 -3.985 1.00 95.69 172 VAL A N 1
ATOM 1309 C CA . VAL A 1 172 ? 30.586 -6.396 -2.619 1.00 95.69 172 VAL A CA 1
ATOM 1310 C C . VAL A 1 172 ? 29.945 -7.653 -2.052 1.00 95.69 172 VAL A C 1
ATOM 1312 O O . VAL A 1 172 ? 29.012 -8.189 -2.647 1.00 95.69 172 VAL A O 1
ATOM 1315 N N . ALA A 1 173 ? 30.425 -8.107 -0.901 1.00 96.31 173 ALA A N 1
ATOM 1316 C CA . ALA A 1 173 ? 29.776 -9.132 -0.103 1.00 96.31 173 ALA A CA 1
ATOM 1317 C C . ALA A 1 173 ? 28.601 -8.527 0.675 1.00 96.31 173 ALA A C 1
ATOM 1319 O O . ALA A 1 173 ? 28.745 -7.540 1.394 1.00 96.31 173 ALA A O 1
ATOM 1320 N N . THR A 1 174 ? 27.423 -9.116 0.512 1.00 96.38 174 THR A N 1
ATOM 1321 C CA . THR A 1 174 ? 26.223 -8.744 1.273 1.00 96.38 174 THR A CA 1
ATOM 1322 C C . THR A 1 174 ? 26.281 -9.289 2.699 1.00 96.38 174 THR A C 1
ATOM 1324 O O . THR A 1 174 ? 27.123 -10.115 3.028 1.00 96.38 174 THR A O 1
ATOM 1327 N N . GLN A 1 175 ? 25.368 -8.843 3.550 1.00 95.44 175 GLN A N 1
ATOM 1328 C CA . GLN A 1 175 ? 25.095 -9.434 4.861 1.00 95.44 175 GLN A CA 1
ATOM 1329 C C . GLN A 1 175 ? 23.728 -10.117 4.836 1.00 95.44 175 GLN A C 1
ATOM 1331 O O . GLN A 1 175 ? 22.850 -9.738 4.056 1.00 95.44 175 GLN A O 1
ATOM 1336 N N . ARG A 1 176 ? 23.525 -11.111 5.699 1.00 97.00 176 ARG A N 1
ATOM 1337 C CA . ARG A 1 176 ? 22.261 -11.855 5.800 1.00 97.00 176 ARG A CA 1
ATOM 1338 C C . ARG A 1 176 ? 22.041 -12.316 7.242 1.00 97.00 176 ARG A C 1
ATOM 1340 O O . ARG A 1 176 ? 23.006 -12.526 7.970 1.00 97.00 176 ARG A O 1
ATOM 1347 N N . LEU A 1 177 ? 20.784 -12.440 7.658 1.00 98.06 177 LEU A N 1
ATOM 1348 C CA . LEU A 1 177 ? 20.409 -13.093 8.912 1.00 98.06 177 LEU A CA 1
ATOM 1349 C C . LEU A 1 177 ? 19.653 -14.370 8.575 1.00 98.06 177 LEU A C 1
ATOM 1351 O O . LEU A 1 177 ? 18.597 -14.301 7.954 1.00 98.06 177 LEU A O 1
ATOM 1355 N N . ASP A 1 178 ? 20.195 -15.508 8.981 1.00 98.31 178 ASP A N 1
ATOM 1356 C CA . ASP A 1 178 ? 19.568 -16.815 8.809 1.00 98.31 178 ASP A CA 1
ATOM 1357 C C . ASP A 1 178 ? 18.928 -17.244 10.129 1.00 98.31 178 ASP A C 1
ATOM 1359 O O . ASP A 1 178 ? 19.414 -16.895 11.202 1.00 98.31 178 ASP A O 1
ATOM 1363 N N . LEU A 1 179 ? 17.831 -17.992 10.072 1.00 98.25 179 LEU A N 1
ATOM 1364 C CA . LEU A 1 179 ? 17.166 -18.510 11.262 1.00 98.25 179 LEU A CA 1
ATOM 1365 C C . LEU A 1 179 ? 17.496 -19.993 11.440 1.00 98.25 179 LEU A C 1
ATOM 1367 O O . LEU A 1 179 ? 17.149 -20.813 10.592 1.00 98.25 179 LEU A O 1
ATOM 1371 N N . LEU A 1 180 ? 18.102 -20.348 12.571 1.00 97.62 180 LEU A N 1
ATOM 1372 C CA . LEU A 1 180 ? 18.091 -21.717 13.077 1.00 97.62 180 LEU A CA 1
ATOM 1373 C C . LEU A 1 180 ? 16.726 -21.977 13.719 1.00 97.62 180 LEU A C 1
ATOM 1375 O O . LEU A 1 180 ? 16.340 -21.298 14.677 1.00 97.62 180 LEU A O 1
ATOM 1379 N N . GLN A 1 181 ? 16.012 -22.975 13.211 1.00 96.31 181 GLN A N 1
ATOM 1380 C CA . GLN A 1 181 ? 14.691 -23.359 13.701 1.00 96.31 181 GLN A CA 1
ATOM 1381 C C . GLN A 1 181 ? 14.604 -24.869 13.938 1.00 96.31 181 GLN A C 1
ATOM 1383 O O . GLN A 1 181 ? 15.238 -25.658 13.236 1.00 96.31 181 GLN A O 1
ATOM 1388 N N . LEU A 1 182 ? 13.795 -25.259 14.922 1.00 94.88 182 LEU A N 1
ATOM 1389 C CA . LEU A 1 182 ? 13.446 -26.645 15.219 1.00 94.88 182 LEU A CA 1
ATOM 1390 C C . LEU A 1 182 ? 12.042 -26.930 14.685 1.00 94.88 182 LEU A C 1
ATOM 1392 O O . LEU A 1 182 ? 11.091 -26.261 15.089 1.00 94.88 182 LEU A O 1
ATOM 1396 N N . LYS A 1 183 ? 11.897 -27.928 13.815 1.00 92.88 183 LYS A N 1
ATOM 1397 C CA . LYS A 1 183 ? 10.601 -28.364 13.287 1.00 92.88 183 LYS A CA 1
ATOM 1398 C C . LYS A 1 183 ? 10.535 -29.883 13.283 1.00 92.88 183 LYS A C 1
ATOM 1400 O O . LYS A 1 183 ? 11.449 -30.527 12.790 1.00 92.88 183 LYS A O 1
ATOM 1405 N N . ASP A 1 184 ? 9.475 -30.443 13.862 1.00 91.31 184 ASP A N 1
ATOM 1406 C CA . ASP A 1 184 ? 9.241 -31.895 13.903 1.00 91.31 184 ASP A CA 1
ATOM 1407 C C . ASP A 1 184 ? 10.439 -32.707 14.455 1.00 91.31 184 ASP A C 1
ATOM 1409 O O . ASP A 1 184 ? 10.691 -33.839 14.055 1.00 91.31 184 ASP A O 1
ATOM 1413 N N . GLY A 1 185 ? 11.191 -32.120 15.399 1.00 91.19 185 GLY A N 1
ATOM 1414 C CA . GLY A 1 185 ? 12.381 -32.728 16.009 1.00 91.19 185 GLY A CA 1
ATOM 1415 C C . GLY A 1 185 ? 13.681 -32.570 15.210 1.00 91.19 185 GLY A C 1
ATOM 1416 O O . GLY A 1 185 ? 14.724 -33.020 15.678 1.00 91.19 185 GLY A O 1
ATOM 1417 N N . GLU A 1 186 ? 13.647 -31.908 14.052 1.00 95.44 186 GLU A N 1
ATOM 1418 C CA . GLU A 1 186 ? 14.801 -31.659 13.186 1.00 95.44 186 GLU A CA 1
ATOM 1419 C C . GLU A 1 186 ? 15.224 -30.182 13.218 1.00 95.44 186 GLU A C 1
ATOM 1421 O O . GLU A 1 186 ? 14.390 -29.270 13.203 1.00 95.44 186 GLU A O 1
ATOM 1426 N N . LEU A 1 187 ? 16.536 -29.934 13.268 1.00 97.06 187 LEU A N 1
ATOM 1427 C CA . LEU A 1 187 ? 17.099 -28.588 13.171 1.00 97.06 187 LEU A CA 1
ATOM 1428 C C . LEU A 1 187 ? 17.384 -28.236 11.716 1.00 97.06 187 LEU A C 1
ATOM 1430 O O . LEU A 1 187 ? 18.080 -28.970 11.021 1.00 97.06 187 LEU A O 1
ATOM 1434 N N . THR A 1 188 ? 16.904 -27.073 11.282 1.00 96.81 188 THR A N 1
ATOM 1435 C CA . THR A 1 188 ? 17.134 -26.562 9.927 1.00 96.81 188 THR A CA 1
ATOM 1436 C C . THR A 1 188 ? 17.574 -25.104 9.955 1.00 96.81 188 THR A C 1
ATOM 1438 O O . THR A 1 188 ? 17.228 -24.344 10.863 1.00 96.81 188 THR A O 1
ATOM 1441 N N . ILE A 1 189 ? 18.341 -24.709 8.937 1.00 97.44 189 ILE A N 1
ATOM 1442 C CA . ILE A 1 189 ? 18.673 -23.311 8.663 1.00 97.44 189 ILE A CA 1
ATOM 1443 C C . ILE A 1 189 ? 17.691 -22.791 7.621 1.00 97.44 189 ILE A C 1
ATOM 1445 O O . ILE A 1 189 ? 17.612 -23.327 6.516 1.00 97.44 189 ILE A O 1
ATOM 1449 N N . LYS A 1 190 ? 16.972 -21.722 7.958 1.00 97.56 190 LYS A N 1
ATOM 1450 C CA . LYS A 1 190 ? 16.154 -20.945 7.031 1.00 97.56 190 LYS A CA 1
ATOM 1451 C C . LYS A 1 190 ? 16.929 -19.695 6.616 1.00 97.56 190 LYS A C 1
ATOM 1453 O O . LYS A 1 190 ? 17.054 -18.772 7.425 1.00 97.56 190 LYS A O 1
ATOM 1458 N N . PRO A 1 191 ? 17.455 -19.636 5.380 1.00 96.75 191 PRO A N 1
ATOM 1459 C CA . PRO A 1 191 ? 18.226 -18.486 4.945 1.00 96.75 191 PRO A CA 1
ATOM 1460 C C . PRO A 1 191 ? 17.364 -17.226 4.853 1.00 96.75 191 PRO A C 1
ATOM 1462 O O . PRO A 1 191 ? 16.238 -17.268 4.348 1.00 96.75 191 PRO A O 1
ATOM 1465 N N . GLY A 1 192 ? 17.898 -16.096 5.310 1.00 96.69 192 GLY A N 1
ATOM 1466 C CA . GLY A 1 192 ? 17.291 -14.787 5.096 1.00 96.69 192 GLY A CA 1
ATOM 1467 C C . GLY A 1 192 ? 17.516 -14.260 3.682 1.00 96.69 192 GLY A C 1
ATOM 1468 O O . GLY A 1 192 ? 18.002 -14.947 2.782 1.00 96.69 192 GLY A O 1
ATOM 1469 N N . LYS A 1 193 ? 17.196 -12.983 3.473 1.00 95.88 193 LYS A N 1
ATOM 1470 C CA . LYS A 1 193 ? 17.549 -12.278 2.234 1.00 95.88 193 LYS A CA 1
ATOM 1471 C C . LYS A 1 193 ? 18.884 -11.559 2.401 1.00 95.88 193 LYS A C 1
ATOM 1473 O O . LYS A 1 193 ? 19.139 -10.939 3.431 1.00 95.88 193 LYS A O 1
ATOM 1478 N N . SER A 1 194 ? 19.722 -11.636 1.372 1.00 95.88 194 SER A N 1
ATOM 1479 C CA . SER A 1 194 ? 20.977 -10.891 1.302 1.00 95.88 194 SER A CA 1
ATOM 1480 C C . SER A 1 194 ? 20.714 -9.399 1.110 1.00 95.88 194 SER A C 1
ATOM 1482 O O . SER A 1 194 ? 20.045 -8.997 0.152 1.00 95.88 194 SER A O 1
ATOM 1484 N N . HIS A 1 195 ? 21.284 -8.588 1.997 1.00 95.12 195 HIS A N 1
ATOM 1485 C CA . HIS A 1 195 ? 21.142 -7.138 2.021 1.00 95.12 195 HIS A CA 1
ATOM 1486 C C . HIS A 1 195 ? 22.496 -6.427 2.097 1.00 95.12 195 HIS A C 1
ATOM 1488 O O . HIS A 1 195 ? 23.462 -6.957 2.642 1.00 95.12 195 HIS A O 1
ATOM 1494 N N . LEU A 1 196 ? 22.586 -5.202 1.577 1.00 93.69 196 LEU A N 1
ATOM 1495 C CA . LEU A 1 196 ? 23.776 -4.358 1.761 1.00 93.69 196 LEU A CA 1
ATOM 1496 C C . LEU A 1 196 ? 23.872 -3.809 3.191 1.00 93.69 196 LEU A C 1
ATOM 1498 O O . LEU A 1 196 ? 24.956 -3.719 3.763 1.00 93.69 196 LEU A O 1
ATOM 1502 N N . VAL A 1 197 ? 22.741 -3.448 3.788 1.00 93.94 197 VAL A N 1
ATOM 1503 C CA . VAL A 1 197 ? 22.620 -2.869 5.139 1.00 93.94 197 VAL A CA 1
ATOM 1504 C C . VAL A 1 197 ? 21.360 -3.427 5.799 1.00 93.94 197 VAL A C 1
ATOM 1506 O O . VAL A 1 197 ? 20.502 -3.922 5.081 1.00 93.94 197 VAL A O 1
ATOM 1509 N N . CYS A 1 198 ? 21.240 -3.386 7.128 1.00 95.06 198 CYS A N 1
ATOM 1510 C CA . CYS A 1 198 ? 20.013 -3.762 7.855 1.00 95.06 198 CYS A CA 1
ATOM 1511 C C . CYS A 1 198 ? 19.353 -5.086 7.402 1.00 95.06 198 CYS A C 1
ATOM 1513 O O . CYS A 1 198 ? 18.185 -5.072 7.008 1.00 95.06 198 CYS A O 1
ATOM 1515 N N . PRO A 1 199 ? 20.063 -6.235 7.432 1.00 95.75 199 PRO A N 1
ATOM 1516 C CA . PRO A 1 199 ? 19.454 -7.519 7.096 1.00 95.75 199 PRO A CA 1
ATOM 1517 C C . PRO A 1 199 ? 18.282 -7.841 8.034 1.00 95.75 199 PRO A C 1
ATOM 1519 O O . PRO A 1 199 ? 18.259 -7.412 9.190 1.00 95.75 199 PRO A O 1
ATOM 1522 N N . VAL A 1 200 ? 17.323 -8.623 7.537 1.00 94.06 200 VAL A N 1
ATOM 1523 C CA . VAL A 1 200 ? 16.108 -9.009 8.267 1.00 94.06 200 VAL A CA 1
ATOM 1524 C C . VAL A 1 200 ? 16.153 -10.503 8.568 1.00 94.06 200 VAL A C 1
ATOM 1526 O O . VAL A 1 200 ? 16.360 -11.305 7.656 1.00 94.06 200 VAL A O 1
ATOM 1529 N N . LEU A 1 201 ? 15.952 -10.864 9.836 1.00 95.31 201 LEU A N 1
ATOM 1530 C CA . LEU A 1 201 ? 15.788 -12.254 10.256 1.00 95.31 201 LEU A CA 1
ATOM 1531 C C . LEU A 1 201 ? 14.437 -12.782 9.731 1.00 95.31 201 LEU A C 1
ATOM 1533 O O . LEU A 1 201 ? 13.425 -12.108 9.931 1.00 95.31 201 LEU A O 1
ATOM 1537 N N . PRO A 1 202 ? 14.383 -13.930 9.034 1.00 96.12 202 PRO A N 1
ATOM 1538 C CA . PRO A 1 202 ? 13.121 -14.487 8.562 1.00 96.12 202 PRO A CA 1
ATOM 1539 C C . PRO A 1 202 ? 12.285 -15.036 9.725 1.00 96.12 202 PRO A C 1
ATOM 1541 O O . PRO A 1 202 ? 12.827 -15.535 10.706 1.00 96.12 202 PRO A O 1
ATOM 1544 N N . GLU A 1 203 ? 10.961 -15.008 9.577 1.00 93.00 203 GLU A N 1
ATOM 1545 C CA . GLU A 1 203 ? 10.043 -15.673 10.511 1.00 93.00 203 GLU A CA 1
ATOM 1546 C C . GLU A 1 203 ? 10.215 -17.202 10.468 1.00 93.00 203 GLU A C 1
ATOM 1548 O O . GLU A 1 203 ? 10.520 -17.743 9.393 1.00 93.00 203 GLU A O 1
ATOM 1553 N N . PRO A 1 204 ? 9.986 -17.924 11.581 1.00 92.81 204 PRO A N 1
ATOM 1554 C CA . PRO A 1 204 ? 9.979 -19.385 11.581 1.00 92.81 204 PRO A CA 1
ATOM 1555 C C . PRO A 1 204 ? 8.917 -19.944 10.627 1.00 92.81 204 PRO A C 1
ATOM 1557 O O . PRO A 1 204 ? 7.902 -19.309 10.333 1.00 92.81 204 PRO A O 1
ATOM 1560 N N . ASP A 1 205 ? 9.152 -21.144 10.103 1.00 92.81 205 ASP A N 1
ATOM 1561 C CA . ASP A 1 205 ? 8.130 -21.873 9.353 1.00 92.81 205 ASP A CA 1
ATOM 1562 C C . ASP A 1 205 ? 6.937 -22.222 10.248 1.00 92.81 205 ASP A C 1
ATOM 1564 O O . ASP A 1 205 ? 7.061 -22.360 11.464 1.00 92.81 205 ASP A O 1
ATOM 1568 N N . ALA A 1 206 ? 5.763 -22.420 9.644 1.00 88.06 206 ALA A N 1
ATOM 1569 C CA . ALA A 1 206 ? 4.586 -22.851 10.389 1.00 88.06 206 ALA A CA 1
ATOM 1570 C C . ALA A 1 206 ? 4.885 -24.146 11.171 1.00 88.06 206 ALA A C 1
ATOM 1572 O O . ALA A 1 206 ? 5.346 -25.138 10.588 1.00 88.06 206 ALA A O 1
ATOM 1573 N N . GLY A 1 207 ? 4.627 -24.104 12.483 1.00 87.19 207 GLY A N 1
ATOM 1574 C CA . GLY A 1 207 ? 4.896 -25.191 13.429 1.00 87.19 207 GLY A CA 1
ATOM 1575 C C . GLY A 1 207 ? 6.346 -25.295 13.923 1.00 87.19 207 GLY A C 1
ATOM 1576 O O . GLY A 1 207 ? 6.625 -26.169 14.735 1.00 87.19 207 GLY A O 1
ATOM 1577 N N . ALA A 1 208 ? 7.262 -24.436 13.464 1.00 92.50 208 ALA A N 1
ATOM 1578 C CA . ALA A 1 208 ? 8.655 -24.440 13.900 1.00 92.50 208 ALA A CA 1
ATOM 1579 C C . ALA A 1 208 ? 8.895 -23.512 15.103 1.00 92.50 208 ALA A C 1
ATOM 1581 O O . ALA A 1 208 ? 8.280 -22.452 15.234 1.00 92.50 208 ALA A O 1
ATOM 1582 N N . THR A 1 209 ? 9.844 -23.882 15.960 1.00 92.00 209 THR A N 1
ATOM 1583 C CA . THR A 1 209 ? 10.346 -23.045 17.056 1.00 92.00 209 THR A CA 1
ATOM 1584 C C . THR A 1 209 ? 11.625 -22.337 16.618 1.00 92.00 209 THR A C 1
ATOM 1586 O O . THR A 1 209 ? 12.590 -22.983 16.212 1.00 92.00 209 THR A O 1
ATOM 1589 N N . ALA A 1 210 ? 11.656 -21.010 16.725 1.00 93.81 210 ALA A N 1
ATOM 1590 C CA . ALA A 1 210 ? 12.852 -20.210 16.480 1.00 93.81 210 ALA A CA 1
ATOM 1591 C C . ALA A 1 210 ? 13.892 -20.430 17.597 1.00 93.81 210 ALA A C 1
ATOM 1593 O O . ALA A 1 210 ? 13.575 -20.260 18.776 1.00 93.81 210 ALA A O 1
ATOM 1594 N N . ILE A 1 211 ? 15.121 -20.811 17.232 1.00 94.62 211 ILE A N 1
ATOM 1595 C CA . ILE A 1 211 ? 16.185 -21.173 18.185 1.00 94.62 211 ILE A CA 1
ATOM 1596 C C . ILE A 1 211 ? 17.264 -20.093 18.254 1.00 94.62 211 ILE A C 1
ATOM 1598 O O . ILE A 1 211 ? 17.602 -19.626 19.338 1.00 94.62 211 ILE A O 1
ATOM 1602 N N . ALA A 1 212 ? 17.815 -19.680 17.114 1.00 95.88 212 ALA A N 1
ATOM 1603 C CA . ALA A 1 212 ? 18.859 -18.661 17.059 1.00 95.88 212 ALA A CA 1
ATOM 1604 C C . ALA A 1 212 ? 18.845 -17.937 15.713 1.00 95.88 212 ALA A C 1
ATOM 1606 O O . ALA A 1 212 ? 18.557 -18.544 14.683 1.00 95.88 212 ALA A O 1
ATOM 1607 N N . GLY A 1 213 ? 19.198 -16.656 15.713 1.00 97.56 213 GLY A N 1
ATOM 1608 C CA . GLY A 1 213 ? 19.599 -15.973 14.490 1.00 97.56 213 GLY A CA 1
ATOM 1609 C C . GLY A 1 213 ? 21.088 -16.179 14.241 1.00 97.56 213 GLY A C 1
ATOM 1610 O O . GLY A 1 213 ? 21.887 -16.123 15.176 1.00 97.56 213 GLY A O 1
ATOM 1611 N N . ILE A 1 214 ? 21.460 -16.428 12.989 1.00 97.88 214 ILE A N 1
ATOM 1612 C CA . ILE A 1 214 ? 22.847 -16.576 12.561 1.00 97.88 214 ILE A CA 1
ATOM 1613 C C . ILE A 1 214 ? 23.193 -15.447 11.597 1.00 97.88 214 ILE A C 1
ATOM 1615 O O . ILE A 1 214 ? 22.610 -15.322 10.517 1.00 97.88 214 ILE A O 1
ATOM 1619 N N . TYR A 1 215 ? 24.136 -14.603 11.995 1.00 97.56 215 TYR A N 1
ATOM 1620 C CA . TYR A 1 215 ? 24.600 -13.484 11.197 1.00 97.56 215 TYR A CA 1
ATOM 1621 C C . TYR A 1 215 ? 25.663 -13.932 10.199 1.00 97.56 215 TYR A C 1
ATOM 1623 O O . TYR A 1 215 ? 26.748 -14.388 10.540 1.00 97.56 215 TYR A O 1
ATOM 1631 N N . VAL A 1 216 ? 25.352 -13.772 8.923 1.00 96.94 216 VAL A N 1
ATOM 1632 C CA . VAL A 1 216 ? 26.270 -14.063 7.830 1.00 96.94 216 VAL A CA 1
ATOM 1633 C C . VAL A 1 216 ? 26.989 -12.767 7.492 1.00 96.94 216 VAL A C 1
ATOM 1635 O O . VAL A 1 216 ? 26.471 -11.913 6.763 1.00 96.94 216 VAL A O 1
ATOM 1638 N N . ALA A 1 217 ? 28.166 -12.608 8.093 1.00 94.06 217 ALA A N 1
ATOM 1639 C CA . ALA A 1 217 ? 28.977 -11.409 7.978 1.00 94.06 217 ALA A CA 1
ATOM 1640 C C . ALA A 1 217 ? 29.562 -11.229 6.561 1.00 94.06 217 ALA A C 1
ATOM 1642 O O . ALA A 1 217 ? 29.985 -12.205 5.936 1.00 94.06 217 ALA A O 1
ATOM 1643 N N . PRO A 1 218 ? 29.665 -9.984 6.060 1.00 94.69 218 PRO A N 1
ATOM 1644 C CA . PRO A 1 218 ? 30.183 -9.706 4.721 1.00 94.69 218 PRO A CA 1
ATOM 1645 C C . PRO A 1 218 ? 31.719 -9.774 4.631 1.00 94.69 218 PRO A C 1
ATOM 1647 O O . PRO A 1 218 ? 32.277 -9.635 3.548 1.00 94.69 218 PRO A O 1
ATOM 1650 N N . TRP A 1 219 ? 32.428 -9.927 5.752 1.00 91.50 219 TRP A N 1
ATOM 1651 C CA . TRP A 1 219 ? 33.890 -9.925 5.782 1.00 91.50 219 TRP A CA 1
ATOM 1652 C C . TRP A 1 219 ? 34.477 -11.324 5.921 1.00 91.50 219 TRP A C 1
ATOM 1654 O O . TRP A 1 219 ? 33.847 -12.264 6.402 1.00 91.50 219 TRP A O 1
ATOM 1664 N N . GLN A 1 220 ? 35.744 -11.427 5.535 1.00 90.25 220 GLN A N 1
ATOM 1665 C CA . GLN A 1 220 ? 36.533 -12.641 5.656 1.00 90.25 220 GLN A CA 1
ATOM 1666 C C . GLN A 1 220 ? 37.483 -12.569 6.855 1.00 90.25 220 GLN A C 1
ATOM 1668 O O . GLN A 1 220 ? 38.070 -11.520 7.132 1.00 90.25 220 GLN A O 1
ATOM 1673 N N . THR A 1 221 ? 37.688 -13.712 7.504 1.00 84.81 221 THR A N 1
ATOM 1674 C CA . THR A 1 221 ? 38.757 -13.957 8.480 1.00 84.81 221 THR A CA 1
ATOM 1675 C C . THR A 1 221 ? 39.772 -14.878 7.813 1.00 84.81 221 THR A C 1
ATOM 1677 O O . THR A 1 221 ? 39.404 -15.932 7.297 1.00 84.81 221 THR A O 1
ATOM 1680 N N . ASP A 1 222 ? 41.034 -14.449 7.737 1.00 86.25 222 ASP A N 1
ATOM 1681 C CA . ASP A 1 222 ? 42.114 -15.174 7.047 1.00 86.25 222 ASP A CA 1
ATOM 1682 C C . ASP A 1 222 ? 41.751 -15.621 5.612 1.00 86.25 222 ASP A C 1
ATOM 1684 O O . ASP A 1 222 ? 42.068 -16.724 5.166 1.00 86.25 222 ASP A O 1
ATOM 1688 N N . GLY A 1 223 ? 41.049 -14.749 4.877 1.00 86.75 223 GLY A N 1
ATOM 1689 C CA . GLY A 1 223 ? 40.650 -14.974 3.481 1.00 86.75 223 GLY A CA 1
ATOM 1690 C C . GLY A 1 223 ? 39.444 -15.901 3.285 1.00 86.75 223 GLY A C 1
ATOM 1691 O O . GLY A 1 223 ? 39.119 -16.241 2.147 1.00 86.75 223 GLY A O 1
ATOM 1692 N N . LYS A 1 224 ? 38.761 -16.314 4.361 1.00 89.06 224 LYS A N 1
ATOM 1693 C CA . LYS A 1 224 ? 37.565 -17.169 4.307 1.00 89.06 224 LYS A CA 1
ATOM 1694 C C . LYS A 1 224 ? 36.379 -16.518 5.011 1.00 89.06 224 LYS A C 1
ATOM 1696 O O . LYS A 1 224 ? 36.549 -15.836 6.017 1.00 89.06 224 LYS A O 1
ATOM 1701 N N . HIS A 1 225 ? 35.172 -16.753 4.503 1.00 91.75 225 HIS A N 1
ATOM 1702 C CA . HIS A 1 225 ? 33.958 -16.472 5.269 1.00 91.75 225 HIS A CA 1
ATOM 1703 C C . HIS A 1 225 ? 33.784 -17.590 6.294 1.00 91.75 225 HIS A C 1
ATOM 1705 O O . HIS A 1 225 ? 33.744 -18.763 5.927 1.00 91.75 225 HIS A O 1
ATOM 1711 N N . VAL A 1 226 ? 33.732 -17.222 7.567 1.00 93.06 226 VAL A N 1
ATOM 1712 C CA . VAL A 1 226 ? 33.578 -18.151 8.688 1.00 93.06 226 VAL A CA 1
ATOM 1713 C C . VAL A 1 226 ? 32.489 -17.622 9.603 1.00 93.06 226 VAL A C 1
ATOM 1715 O O . VAL A 1 226 ? 32.322 -16.408 9.709 1.00 93.06 226 VAL A O 1
ATOM 1718 N N . ILE A 1 227 ? 31.767 -18.527 10.254 1.00 92.88 227 ILE A N 1
ATOM 1719 C CA . ILE A 1 227 ? 30.851 -18.166 11.335 1.00 92.88 227 ILE A CA 1
ATOM 1720 C C . ILE A 1 227 ? 31.665 -18.132 12.627 1.00 92.88 227 ILE A C 1
ATOM 1722 O O . ILE A 1 227 ? 32.341 -19.101 12.973 1.00 92.88 227 ILE A O 1
ATOM 1726 N N . SER A 1 228 ? 31.652 -16.997 13.315 1.00 90.19 228 SER A N 1
ATOM 1727 C CA . SER A 1 228 ? 32.244 -16.841 14.642 1.00 90.19 228 SER A CA 1
ATOM 1728 C C . SER A 1 228 ? 31.202 -17.071 15.735 1.00 90.19 228 SER A C 1
ATOM 1730 O O . SER A 1 228 ? 30.006 -17.185 15.469 1.00 90.19 228 SER A O 1
ATOM 1732 N N . LYS A 1 229 ? 31.643 -17.160 16.993 1.00 88.44 229 LYS A N 1
ATOM 1733 C CA . LYS A 1 229 ? 30.715 -17.350 18.116 1.00 88.44 229 LYS A CA 1
ATOM 1734 C C . LYS A 1 229 ? 29.802 -16.134 18.289 1.00 88.44 229 LYS A C 1
ATOM 1736 O O . LYS A 1 229 ? 28.652 -16.276 18.684 1.00 88.44 229 LYS A O 1
ATOM 1741 N N . GLU A 1 230 ? 30.312 -14.955 17.961 1.00 86.81 230 GLU A N 1
ATOM 1742 C CA . GLU A 1 230 ? 29.609 -13.677 18.016 1.00 86.81 230 GLU A CA 1
ATOM 1743 C C . GLU A 1 230 ? 28.525 -13.542 16.934 1.00 86.81 230 GLU A C 1
ATOM 1745 O O . GLU A 1 230 ? 27.619 -12.720 17.076 1.00 86.81 230 GLU A O 1
ATOM 1750 N N . ASP A 1 231 ? 28.592 -14.359 15.881 1.00 93.69 231 ASP A N 1
ATOM 1751 C CA . ASP A 1 231 ? 27.607 -14.395 14.799 1.00 93.69 231 ASP A CA 1
ATOM 1752 C C . ASP A 1 231 ? 26.387 -15.269 15.136 1.00 93.69 231 ASP A C 1
ATOM 1754 O O . ASP A 1 231 ? 25.417 -15.291 14.381 1.00 93.69 231 ASP A O 1
ATOM 1758 N N . ILE A 1 232 ? 26.412 -15.994 16.258 1.00 95.00 232 ILE A N 1
ATOM 1759 C CA . ILE A 1 232 ? 25.342 -16.895 16.698 1.00 95.00 232 ILE A CA 1
ATOM 1760 C C . ILE A 1 232 ? 24.587 -16.225 17.846 1.00 95.00 232 ILE A C 1
ATOM 1762 O O . ILE A 1 232 ? 25.131 -16.025 18.931 1.00 95.00 232 ILE A O 1
ATOM 1766 N N . LEU A 1 233 ? 23.313 -15.900 17.623 1.00 94.44 233 LEU A N 1
ATOM 1767 C CA . LEU A 1 233 ? 22.484 -15.159 18.571 1.00 94.44 233 LEU A CA 1
ATOM 1768 C C . LEU A 1 233 ? 21.281 -15.997 19.017 1.00 94.44 233 LEU A C 1
ATOM 1770 O O . LEU A 1 233 ? 20.265 -16.041 18.317 1.00 94.44 233 LEU A O 1
ATOM 1774 N N . PRO A 1 234 ? 21.376 -16.663 20.182 1.00 91.62 234 PRO A N 1
ATOM 1775 C CA . PRO A 1 234 ? 20.258 -17.336 20.833 1.00 91.62 234 PRO A CA 1
ATOM 1776 C C . PRO A 1 234 ? 18.996 -16.477 20.923 1.00 91.62 234 PRO A C 1
ATOM 1778 O O . PRO A 1 234 ? 19.024 -15.383 21.487 1.00 91.62 234 PRO A O 1
ATOM 1781 N N . ILE A 1 235 ? 17.876 -17.012 20.440 1.00 92.06 235 ILE A N 1
ATOM 1782 C CA . ILE A 1 235 ? 16.559 -16.407 20.627 1.00 92.06 235 ILE A CA 1
ATOM 1783 C C . ILE A 1 235 ? 16.028 -16.852 21.985 1.00 92.06 235 ILE A C 1
ATOM 1785 O O . ILE A 1 235 ? 15.814 -18.042 22.230 1.00 92.06 235 ILE A O 1
ATOM 1789 N N . ARG A 1 236 ? 15.824 -15.888 22.881 1.00 84.81 236 ARG A N 1
ATOM 1790 C CA . ARG A 1 236 ? 15.429 -16.131 24.271 1.00 84.81 236 ARG A CA 1
ATOM 1791 C C . ARG A 1 236 ? 14.399 -15.120 24.747 1.00 84.81 236 ARG A C 1
ATOM 1793 O O . ARG A 1 236 ? 14.220 -14.054 24.164 1.00 84.81 236 ARG A O 1
ATOM 1800 N N . ALA A 1 237 ? 13.724 -15.466 25.838 1.00 81.06 237 ALA A N 1
ATOM 1801 C CA . ALA A 1 237 ? 12.848 -14.529 26.520 1.00 81.06 237 ALA A CA 1
ATOM 1802 C C . ALA A 1 237 ? 13.678 -13.333 27.010 1.00 81.06 237 ALA A C 1
ATOM 1804 O O . ALA A 1 237 ? 14.757 -13.514 27.580 1.00 81.06 237 ALA A O 1
ATOM 1805 N N . PHE A 1 238 ? 13.162 -12.124 26.814 1.00 82.19 238 PHE A N 1
ATOM 1806 C CA . PHE A 1 238 ? 13.757 -10.896 27.325 1.00 82.19 238 PHE A CA 1
ATOM 1807 C C . PHE A 1 238 ? 12.668 -10.009 27.923 1.00 82.19 238 PHE A C 1
ATOM 1809 O O . PHE A 1 238 ? 11.489 -10.133 27.584 1.00 82.19 238 PHE A O 1
ATOM 1816 N N . THR A 1 239 ? 13.074 -9.109 28.811 1.00 80.31 239 THR A N 1
ATOM 1817 C CA . THR A 1 239 ? 12.174 -8.135 29.427 1.00 80.31 239 THR A CA 1
ATOM 1818 C C . THR A 1 239 ? 12.446 -6.772 28.801 1.00 80.31 239 THR A C 1
ATOM 1820 O O . THR A 1 239 ? 13.539 -6.251 29.006 1.00 80.31 239 THR A O 1
ATOM 1823 N N . PRO A 1 240 ? 11.490 -6.176 28.067 1.00 85.94 240 PRO A N 1
ATOM 1824 C CA . PRO A 1 240 ? 11.642 -4.822 27.542 1.00 85.94 240 PRO A CA 1
ATOM 1825 C C . PRO A 1 240 ? 11.941 -3.803 28.654 1.00 85.94 240 PRO A C 1
ATOM 1827 O O . PRO A 1 240 ? 11.369 -3.879 29.745 1.00 85.94 240 PRO A O 1
ATOM 1830 N N . ALA A 1 241 ? 12.781 -2.807 28.374 1.00 84.75 241 ALA A N 1
ATOM 1831 C CA . ALA A 1 241 ? 13.256 -1.822 29.346 1.00 84.75 241 ALA A CA 1
ATOM 1832 C C . ALA A 1 241 ? 12.101 -1.005 29.940 1.00 84.75 241 ALA A C 1
ATOM 1834 O O . ALA A 1 241 ? 11.447 -0.264 29.213 1.00 84.75 241 ALA A O 1
ATOM 1835 N N . ALA A 1 242 ? 11.798 -1.148 31.229 1.00 86.94 242 ALA A N 1
ATOM 1836 C CA . ALA A 1 242 ? 10.621 -0.515 31.826 1.00 86.94 242 ALA A CA 1
ATOM 1837 C C . ALA A 1 242 ? 10.634 1.026 31.683 1.00 86.94 242 ALA A C 1
ATOM 1839 O O . ALA A 1 242 ? 11.708 1.631 31.726 1.00 86.94 242 ALA A O 1
ATOM 1840 N N . PRO A 1 243 ? 9.461 1.680 31.561 1.00 92.94 243 PRO A N 1
ATOM 1841 C CA . PRO A 1 243 ? 9.370 3.136 31.614 1.00 92.94 243 PRO A CA 1
ATOM 1842 C C . PRO A 1 243 ? 10.027 3.704 32.883 1.00 92.94 243 PRO A C 1
ATOM 1844 O O . PRO A 1 243 ? 9.626 3.359 33.994 1.00 92.94 243 PRO A O 1
ATOM 1847 N N . VAL A 1 244 ? 11.021 4.584 32.731 1.00 93.06 244 VAL A N 1
ATOM 1848 C CA . VAL A 1 244 ? 11.670 5.286 33.849 1.00 93.06 244 VAL A CA 1
ATOM 1849 C C . VAL A 1 244 ? 10.923 6.591 34.113 1.00 93.06 244 VAL A C 1
ATOM 1851 O O . VAL A 1 244 ? 10.753 7.394 33.196 1.00 93.06 244 VAL A O 1
ATOM 1854 N N . HIS A 1 245 ? 10.476 6.800 35.354 1.00 95.06 245 HIS A N 1
ATOM 1855 C CA . HIS A 1 245 ? 9.664 7.955 35.766 1.00 95.06 245 HIS A CA 1
ATOM 1856 C C . HIS A 1 245 ? 8.431 8.214 34.870 1.00 95.06 245 HIS A C 1
ATOM 1858 O O . HIS A 1 245 ? 8.263 9.323 34.350 1.00 95.06 245 HIS A O 1
ATOM 1864 N N . PRO A 1 246 ? 7.550 7.215 34.642 1.00 93.62 246 PRO A N 1
ATOM 1865 C CA . PRO A 1 246 ? 6.381 7.376 33.773 1.00 93.62 246 PRO A CA 1
ATOM 1866 C C . PRO A 1 246 ? 5.407 8.468 34.243 1.00 93.62 246 PRO A C 1
ATOM 1868 O O . PRO A 1 246 ? 4.657 9.015 33.435 1.00 93.62 246 PRO A O 1
ATOM 1871 N N . GLU A 1 247 ? 5.438 8.834 35.526 1.00 92.62 247 GLU A N 1
ATOM 1872 C CA . GLU A 1 247 ? 4.701 9.966 36.089 1.00 92.62 247 GLU A CA 1
ATOM 1873 C C . GLU A 1 247 ? 5.099 11.321 35.483 1.00 92.62 247 GLU A C 1
ATOM 1875 O O . GLU A 1 247 ? 4.292 12.250 35.498 1.00 92.62 247 GLU A O 1
ATOM 1880 N N . GLY A 1 248 ? 6.302 11.434 34.905 1.00 93.62 248 GLY A N 1
ATOM 1881 C CA . GLY A 1 248 ? 6.817 12.666 34.301 1.00 93.62 248 GLY A CA 1
ATOM 1882 C C . GLY A 1 248 ? 6.055 13.138 33.057 1.00 93.62 248 GLY A C 1
ATOM 1883 O O . GLY A 1 248 ? 6.269 14.265 32.617 1.00 93.62 248 GLY A O 1
ATOM 1884 N N . ILE A 1 249 ? 5.166 12.301 32.508 1.00 97.06 249 ILE A N 1
ATOM 1885 C CA . ILE A 1 249 ? 4.268 12.644 31.393 1.00 97.06 249 ILE A CA 1
ATOM 1886 C C . ILE A 1 249 ? 2.781 12.512 31.752 1.00 97.06 249 ILE A C 1
ATOM 1888 O O . ILE A 1 249 ? 1.927 12.356 30.872 1.00 97.06 249 ILE A O 1
ATOM 1892 N N . ALA A 1 250 ? 2.453 12.468 33.047 1.00 94.38 250 ALA A N 1
ATOM 1893 C CA . ALA A 1 250 ? 1.108 12.137 33.500 1.00 94.38 250 ALA A CA 1
ATOM 1894 C C . ALA A 1 250 ? 0.046 13.103 32.955 1.00 94.38 250 ALA A C 1
ATOM 1896 O O . ALA A 1 250 ? -1.059 12.653 32.642 1.00 94.38 250 ALA A O 1
ATOM 1897 N N . LYS A 1 251 ? 0.361 14.397 32.796 1.00 95.88 251 LYS A N 1
ATOM 1898 C CA . LYS A 1 251 ? -0.590 15.381 32.256 1.00 95.88 251 LYS A CA 1
ATOM 1899 C C . LYS A 1 251 ? -0.823 15.143 30.773 1.00 95.88 251 LYS A C 1
ATOM 1901 O O . LYS A 1 251 ? -1.971 15.033 30.363 1.00 95.88 251 LYS A O 1
ATOM 1906 N N . SER A 1 252 ? 0.233 14.991 29.981 1.00 96.75 252 SER A N 1
ATOM 1907 C CA . SER A 1 252 ? 0.137 14.727 28.542 1.00 96.75 252 SER A CA 1
ATOM 1908 C C . SER A 1 252 ? -0.585 13.409 28.273 1.00 96.75 252 SER A C 1
ATOM 1910 O O . SER A 1 252 ? -1.474 13.352 27.425 1.00 96.75 252 SER A O 1
ATOM 1912 N N . ALA A 1 253 ? -0.280 12.362 29.045 1.00 94.31 253 ALA A N 1
ATOM 1913 C CA . ALA A 1 253 ? -0.979 11.083 28.966 1.00 94.31 253 ALA A CA 1
ATOM 1914 C C . ALA A 1 253 ? -2.458 11.200 29.377 1.00 94.31 253 ALA A C 1
ATOM 1916 O O . ALA A 1 253 ? -3.310 10.558 28.766 1.00 94.31 253 ALA A O 1
ATOM 1917 N N . ALA A 1 254 ? -2.787 12.018 30.384 1.00 92.25 254 ALA A N 1
ATOM 1918 C CA . ALA A 1 254 ? -4.172 12.289 30.768 1.00 92.25 254 ALA A CA 1
ATOM 1919 C C . ALA A 1 254 ? -4.930 13.051 29.672 1.00 92.25 254 ALA A C 1
ATOM 1921 O O . ALA A 1 254 ? -6.022 12.627 29.306 1.00 92.25 254 ALA A O 1
ATOM 1922 N N . LYS A 1 255 ? -4.334 14.096 29.082 1.00 95.62 255 LYS A N 1
ATOM 1923 C CA . LYS A 1 255 ? -4.921 14.828 27.947 1.00 95.62 255 LYS A CA 1
ATOM 1924 C C . LYS A 1 255 ? -5.218 13.891 26.776 1.00 95.62 255 LYS A C 1
ATOM 1926 O O . LYS A 1 255 ? -6.332 13.894 26.262 1.00 95.62 255 LYS A O 1
ATOM 1931 N N . LEU A 1 256 ? -4.261 13.030 26.415 1.00 92.81 256 LEU A N 1
ATOM 1932 C CA . LEU A 1 256 ? -4.449 12.004 25.384 1.00 92.81 256 LEU A CA 1
ATOM 1933 C C . LEU A 1 256 ? -5.627 11.067 25.713 1.00 92.81 256 LEU A C 1
ATOM 1935 O O . LEU A 1 256 ? -6.486 10.838 24.866 1.00 92.81 256 LEU A O 1
ATOM 1939 N N . ARG A 1 257 ? -5.716 10.564 26.953 1.00 90.38 257 ARG A N 1
ATOM 1940 C CA . ARG A 1 257 ? -6.825 9.697 27.405 1.00 90.38 257 ARG A CA 1
ATOM 1941 C C . ARG A 1 257 ? -8.180 10.404 27.402 1.00 90.38 257 ARG A C 1
ATOM 1943 O O . ARG A 1 257 ? -9.187 9.767 27.114 1.00 90.38 257 ARG A O 1
ATOM 1950 N N . ASN A 1 258 ? -8.199 11.701 27.689 1.00 86.69 258 ASN A N 1
ATOM 1951 C CA . ASN A 1 258 ? -9.406 12.525 27.704 1.00 86.69 258 ASN A CA 1
ATOM 1952 C C . ASN A 1 258 ? -9.836 12.997 26.303 1.00 86.69 258 ASN A C 1
ATOM 1954 O O . ASN A 1 258 ? -10.849 13.682 26.180 1.00 86.69 258 ASN A O 1
ATOM 1958 N N . GLY A 1 259 ? -9.081 12.669 25.247 1.00 88.50 259 GLY A N 1
ATOM 1959 C CA . GLY A 1 259 ? -9.346 13.165 23.893 1.00 88.50 259 GLY A CA 1
ATOM 1960 C C . GLY A 1 259 ? -9.014 14.650 23.702 1.00 88.50 259 GLY A C 1
ATOM 1961 O O . GLY A 1 259 ? -9.462 15.276 22.744 1.00 88.50 259 GLY A O 1
ATOM 1962 N N . GLU A 1 260 ? -8.235 15.246 24.601 1.00 92.88 260 GLU A N 1
ATOM 1963 C CA . GLU A 1 260 ? -7.834 16.646 24.499 1.00 92.88 260 GLU A CA 1
ATOM 1964 C C . GLU A 1 260 ? -6.713 16.829 23.457 1.00 92.88 260 GLU A C 1
ATOM 1966 O O . GLU A 1 260 ? -5.930 15.906 23.207 1.00 92.88 260 GLU A O 1
ATOM 1971 N N . PRO A 1 261 ? -6.574 18.020 22.843 1.00 96.62 261 PRO A N 1
ATOM 1972 C CA . PRO A 1 261 ? -5.438 18.314 21.978 1.00 96.62 261 PRO A CA 1
ATOM 1973 C C . PRO A 1 261 ? -4.106 18.245 22.734 1.00 96.62 261 PRO A C 1
ATOM 1975 O O . PRO A 1 261 ? -3.956 18.854 23.798 1.00 96.62 261 PRO A O 1
ATOM 1978 N N . VAL A 1 262 ? -3.128 17.550 22.151 1.00 98.06 262 VAL A N 1
ATOM 1979 C CA . VAL A 1 262 ? -1.778 17.394 22.702 1.00 98.06 262 VAL A CA 1
ATOM 1980 C C . VAL A 1 262 ? -0.733 17.758 21.658 1.00 98.06 262 VAL A C 1
ATOM 1982 O O . VAL A 1 262 ? -0.678 17.175 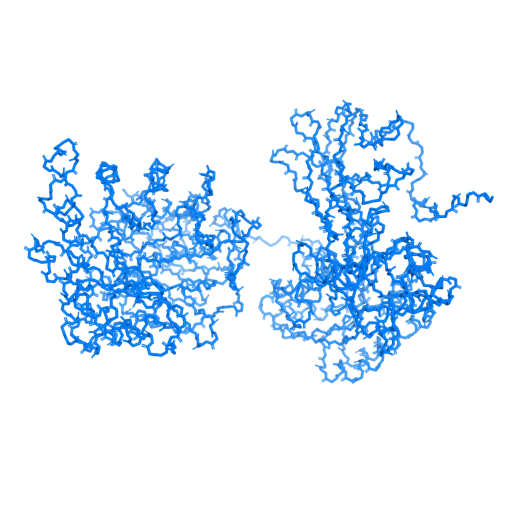20.572 1.00 98.06 262 VAL A O 1
ATOM 1985 N N . ARG A 1 263 ? 0.124 18.720 21.998 1.00 98.50 263 ARG A N 1
ATOM 1986 C CA . ARG A 1 263 ? 1.282 19.115 21.191 1.00 98.50 263 ARG A CA 1
ATOM 1987 C C . ARG A 1 263 ? 2.537 18.413 21.683 1.00 98.50 263 ARG A C 1
ATOM 1989 O O . ARG A 1 263 ? 2.889 18.538 22.854 1.00 98.50 263 ARG A O 1
ATOM 1996 N N . ILE A 1 264 ? 3.226 17.720 20.782 1.00 98.56 264 ILE A N 1
ATOM 1997 C CA . ILE A 1 264 ? 4.415 16.927 21.111 1.00 98.56 264 ILE A CA 1
ATOM 1998 C C . ILE A 1 264 ? 5.595 17.420 20.280 1.00 98.56 264 ILE A C 1
ATOM 2000 O O . ILE A 1 264 ? 5.603 17.287 19.057 1.00 98.56 264 ILE A O 1
ATOM 2004 N N . ALA A 1 265 ? 6.604 17.981 20.938 1.00 98.56 265 ALA A N 1
ATOM 2005 C CA . ALA A 1 265 ? 7.835 18.416 20.296 1.00 98.56 265 ALA A CA 1
ATOM 2006 C C . ALA A 1 265 ? 8.905 17.324 20.334 1.00 98.56 265 ALA A C 1
ATOM 2008 O O . ALA A 1 265 ? 9.153 16.723 21.373 1.00 98.56 265 ALA A O 1
ATOM 2009 N N . PHE A 1 266 ? 9.570 17.108 19.202 1.00 98.44 266 PHE A N 1
ATOM 2010 C CA . PHE A 1 266 ? 10.709 16.208 19.057 1.00 98.44 266 PHE A CA 1
ATOM 2011 C C . PHE A 1 266 ? 11.962 17.044 18.802 1.00 98.44 266 PHE A C 1
ATOM 2013 O O . PHE A 1 266 ? 12.110 17.634 17.727 1.00 98.44 266 PHE A O 1
ATOM 2020 N N . MET A 1 267 ? 12.855 17.104 19.789 1.00 98.25 267 MET A N 1
ATOM 2021 C CA . MET A 1 267 ? 14.121 17.827 19.715 1.00 98.25 267 MET A CA 1
ATOM 2022 C C . MET A 1 267 ? 15.297 16.856 19.677 1.00 98.25 267 MET A C 1
ATOM 2024 O O . MET A 1 267 ? 15.383 15.938 20.493 1.00 98.25 267 MET A O 1
ATOM 2028 N N . GLY A 1 268 ? 16.218 17.068 18.739 1.00 96.75 268 GLY A N 1
ATOM 2029 C CA . GLY A 1 268 ? 17.411 16.236 18.651 1.00 96.75 268 GLY A CA 1
ATOM 2030 C C . GLY A 1 268 ? 18.221 16.407 17.375 1.00 96.75 268 GLY A C 1
ATOM 2031 O O . GLY A 1 268 ? 18.157 17.442 16.703 1.00 96.75 268 GLY A O 1
ATOM 2032 N N . ASP A 1 269 ? 18.990 15.369 17.063 1.00 95.81 269 ASP A N 1
ATOM 2033 C CA . ASP A 1 269 ? 19.968 15.348 15.979 1.00 95.81 269 ASP A CA 1
ATOM 2034 C C . ASP A 1 269 ? 19.459 14.617 14.714 1.00 95.81 269 ASP A C 1
ATOM 2036 O O . ASP A 1 269 ? 18.265 14.633 14.392 1.00 95.81 269 ASP A O 1
ATOM 2040 N N . SER A 1 270 ? 20.369 14.009 13.944 1.00 95.94 270 SER A N 1
ATOM 2041 C CA . SER A 1 270 ? 20.033 13.252 12.736 1.00 95.94 270 SER A CA 1
ATOM 2042 C C . SER A 1 270 ? 19.172 12.019 13.016 1.00 95.94 270 SER A C 1
ATOM 2044 O O . SER A 1 270 ? 18.350 11.678 12.166 1.00 95.94 270 SER A O 1
ATOM 2046 N N . VAL A 1 271 ? 19.290 11.381 14.185 1.00 96.88 271 VAL A N 1
ATOM 2047 C CA . VAL A 1 271 ? 18.442 10.231 14.539 1.00 96.88 271 VAL A CA 1
ATOM 2048 C C . VAL A 1 271 ? 17.009 10.695 14.803 1.00 96.88 271 VAL A C 1
ATOM 2050 O O . VAL A 1 271 ? 16.070 10.064 14.324 1.00 96.88 271 VAL A O 1
ATOM 2053 N N . THR A 1 272 ? 16.820 11.844 15.459 1.00 96.75 272 THR A N 1
ATOM 2054 C CA . THR A 1 272 ? 15.493 12.460 15.679 1.00 96.75 272 THR A CA 1
ATOM 2055 C C . THR A 1 272 ? 14.848 12.938 14.389 1.00 96.75 272 THR A C 1
ATOM 2057 O O . THR A 1 272 ? 13.643 12.772 14.201 1.00 96.75 272 THR A O 1
ATOM 2060 N N . LEU A 1 273 ? 15.649 13.482 13.469 1.00 95.00 273 LEU A N 1
ATOM 2061 C CA . LEU A 1 273 ? 15.207 13.770 12.102 1.00 95.00 273 LEU A CA 1
ATOM 2062 C C . LEU A 1 273 ? 14.774 12.489 11.363 1.00 95.00 273 LEU A C 1
ATOM 2064 O O . LEU A 1 273 ? 13.938 12.545 10.464 1.00 95.00 273 LEU A O 1
ATOM 2068 N N . GLY A 1 274 ? 15.305 11.336 11.772 1.00 94.44 274 GLY A N 1
ATOM 2069 C CA . GLY A 1 274 ? 14.985 10.033 11.209 1.00 94.44 274 GLY A CA 1
ATOM 2070 C C . GLY A 1 274 ? 15.911 9.590 10.086 1.00 94.44 274 GLY A C 1
ATOM 2071 O O . GLY A 1 274 ? 15.488 8.815 9.232 1.00 94.44 274 GLY A O 1
ATOM 2072 N N . ALA A 1 275 ? 17.131 10.132 10.043 1.00 94.44 275 ALA A N 1
ATOM 2073 C CA . ALA A 1 275 ? 18.091 9.897 8.977 1.00 94.44 275 ALA A CA 1
ATOM 2074 C C . ALA A 1 275 ? 18.226 8.408 8.646 1.00 94.44 275 ALA A C 1
ATOM 2076 O O . ALA A 1 275 ? 18.531 7.598 9.512 1.00 94.44 275 ALA A O 1
ATOM 2077 N N . GLU A 1 276 ? 18.029 8.086 7.366 1.00 92.19 276 GLU A N 1
ATOM 2078 C CA . GLU A 1 276 ? 18.144 6.728 6.820 1.00 92.19 276 GLU A CA 1
ATOM 2079 C C . GLU A 1 276 ? 17.041 5.737 7.249 1.00 92.19 276 GLU A C 1
ATOM 2081 O O . GLU A 1 276 ? 17.161 4.532 7.028 1.00 92.19 276 GLU A O 1
ATOM 2086 N N . ALA A 1 277 ? 15.898 6.252 7.719 1.00 92.75 277 ALA A N 1
ATOM 2087 C CA . ALA A 1 277 ? 14.609 5.553 7.686 1.00 92.75 277 ALA A CA 1
ATOM 2088 C C . ALA A 1 277 ? 13.864 5.793 6.361 1.00 92.75 277 ALA A C 1
ATOM 2090 O O . ALA A 1 277 ? 14.083 6.786 5.669 1.00 92.75 277 ALA A O 1
ATOM 2091 N N . THR A 1 278 ? 12.901 4.951 5.996 1.00 88.44 278 THR A N 1
ATOM 2092 C CA . THR A 1 278 ? 12.060 5.204 4.815 1.00 88.44 278 THR A CA 1
ATOM 2093 C C . THR A 1 278 ? 11.309 6.538 4.938 1.00 88.44 278 THR A C 1
ATOM 2095 O O . THR A 1 278 ? 10.654 6.811 5.944 1.00 88.44 278 THR A O 1
ATOM 2098 N N . ALA A 1 279 ? 11.399 7.347 3.873 1.00 84.81 279 ALA A N 1
ATOM 2099 C CA . ALA A 1 279 ? 10.759 8.657 3.709 1.00 84.81 279 ALA A CA 1
ATOM 2100 C C . ALA A 1 279 ? 11.193 9.777 4.683 1.00 84.81 279 ALA A C 1
ATOM 2102 O O . ALA A 1 279 ? 10.567 10.833 4.693 1.00 84.81 279 ALA A O 1
ATOM 2103 N N . TRP A 1 280 ? 12.311 9.614 5.399 1.00 88.94 280 TRP A N 1
ATOM 2104 C CA . TRP A 1 280 ? 12.774 10.543 6.441 1.00 88.94 280 TRP A CA 1
ATOM 2105 C C . TRP A 1 280 ? 12.956 12.015 6.039 1.00 88.94 280 TRP A C 1
ATOM 2107 O O . TRP A 1 280 ? 12.860 12.908 6.876 1.00 88.94 280 TRP A O 1
ATOM 2117 N N . THR A 1 281 ? 13.193 12.299 4.757 1.00 84.00 281 THR A N 1
ATOM 2118 C CA . THR A 1 281 ? 13.351 13.670 4.246 1.00 84.00 281 THR A CA 1
ATOM 2119 C C . THR A 1 281 ? 12.026 14.382 3.975 1.00 84.00 281 THR A C 1
ATOM 2121 O O . THR A 1 281 ? 12.028 15.571 3.663 1.00 84.00 281 THR A O 1
ATOM 2124 N N . LEU A 1 282 ? 10.893 13.677 4.058 1.00 75.75 282 LEU A N 1
ATOM 2125 C CA . LEU A 1 282 ? 9.588 14.210 3.663 1.00 75.75 282 LEU A CA 1
ATOM 2126 C C . LEU A 1 282 ? 8.858 14.941 4.799 1.00 75.75 282 LEU A C 1
ATOM 2128 O O . LEU A 1 282 ? 7.817 15.540 4.539 1.00 75.75 282 LEU A O 1
ATOM 2132 N N . ASN A 1 283 ? 9.385 14.898 6.033 1.00 78.12 283 ASN A N 1
ATOM 2133 C CA . ASN A 1 283 ? 8.762 15.481 7.230 1.00 78.12 283 ASN A CA 1
ATOM 2134 C C . ASN A 1 283 ? 7.265 15.119 7.350 1.00 78.12 283 ASN A C 1
ATOM 2136 O O . ASN A 1 283 ? 6.402 15.968 7.582 1.00 78.12 283 ASN A O 1
ATOM 2140 N N . LEU A 1 284 ? 6.953 13.840 7.122 1.00 78.94 284 LEU A N 1
ATOM 2141 C CA . LEU A 1 284 ? 5.599 13.308 7.231 1.00 78.94 284 LEU A CA 1
ATOM 2142 C C . LEU A 1 284 ? 5.404 12.676 8.609 1.00 78.94 284 LEU A C 1
ATOM 2144 O O . LEU A 1 284 ? 6.291 12.007 9.126 1.00 78.94 284 LEU A O 1
ATOM 2148 N N . TRP A 1 285 ? 4.200 12.822 9.154 1.00 88.56 285 TRP A N 1
ATOM 2149 C CA . TRP A 1 285 ? 3.784 12.223 10.424 1.00 88.56 285 TRP A CA 1
ATOM 2150 C C . TRP A 1 285 ? 2.702 11.173 10.158 1.00 88.56 285 TRP A C 1
ATOM 2152 O O . TRP A 1 285 ? 1.550 11.341 10.557 1.00 88.56 285 TRP A O 1
ATOM 2162 N N . THR A 1 286 ? 3.050 10.162 9.360 1.00 84.31 286 THR A N 1
ATOM 2163 C CA . THR A 1 286 ? 2.147 9.116 8.840 1.00 84.31 286 THR A CA 1
ATOM 2164 C C . THR A 1 286 ? 2.870 7.771 8.816 1.00 84.31 286 THR A C 1
ATOM 2166 O O . THR A 1 286 ? 4.100 7.752 8.806 1.00 84.31 286 THR A O 1
ATOM 2169 N N . GLU A 1 287 ? 2.133 6.666 8.696 1.00 78.94 287 GLU A N 1
ATOM 2170 C CA . GLU A 1 287 ? 2.698 5.303 8.635 1.00 78.94 287 GLU A CA 1
ATOM 2171 C C . GLU A 1 287 ? 3.693 5.088 7.476 1.00 78.94 287 GLU A C 1
ATOM 2173 O O . GLU A 1 287 ? 4.516 4.181 7.511 1.00 78.94 287 GLU A O 1
ATOM 2178 N N . LYS A 1 288 ? 3.679 5.952 6.448 1.00 77.38 288 LYS A N 1
ATOM 2179 C CA . LYS A 1 288 ? 4.632 5.897 5.323 1.00 77.38 288 LYS A CA 1
ATOM 2180 C C . LYS A 1 288 ? 6.035 6.388 5.684 1.00 77.38 288 LYS A C 1
ATOM 2182 O O . LYS A 1 288 ? 6.993 6.073 4.981 1.00 77.38 288 LYS A O 1
ATOM 2187 N N . ASN A 1 289 ? 6.149 7.210 6.724 1.00 85.38 289 ASN A N 1
ATOM 2188 C CA . ASN A 1 289 ? 7.412 7.757 7.193 1.00 85.38 289 ASN A CA 1
ATOM 2189 C C . ASN A 1 289 ? 7.835 6.990 8.439 1.00 85.38 289 ASN A C 1
ATOM 2191 O O . ASN A 1 289 ? 7.278 7.169 9.521 1.00 85.38 289 ASN A O 1
ATOM 2195 N N . LEU A 1 290 ? 8.829 6.125 8.259 1.00 91.31 290 LEU A N 1
ATOM 2196 C CA . LEU A 1 290 ? 9.241 5.131 9.247 1.00 91.31 290 LEU A CA 1
ATOM 2197 C C . LEU A 1 290 ? 10.276 5.669 10.244 1.00 91.31 290 LEU A C 1
ATOM 2199 O O . LEU A 1 290 ? 10.972 4.893 10.896 1.00 91.31 290 LEU A O 1
ATOM 2203 N N . THR A 1 291 ? 10.377 6.993 10.386 1.00 95.25 291 THR A N 1
ATOM 2204 C CA . THR A 1 291 ? 11.177 7.610 11.448 1.00 95.25 291 THR A CA 1
ATOM 2205 C C . THR A 1 291 ? 10.519 7.342 12.797 1.00 95.25 291 THR A C 1
ATOM 2207 O O . THR A 1 291 ? 9.291 7.263 12.897 1.00 95.25 291 THR A O 1
ATOM 2210 N N . TYR A 1 292 ? 11.315 7.222 13.860 1.00 97.38 292 TYR A N 1
ATOM 2211 C CA . TYR A 1 292 ? 10.747 6.905 15.172 1.00 97.38 292 TYR A CA 1
ATOM 2212 C C . TYR A 1 292 ? 9.782 7.997 15.649 1.00 97.38 292 TYR A C 1
ATOM 2214 O O . TYR A 1 292 ? 8.741 7.684 16.210 1.00 97.38 292 TYR A O 1
ATOM 2222 N N . ALA A 1 293 ? 10.083 9.273 15.379 1.00 96.44 293 ALA A N 1
ATOM 2223 C CA . ALA A 1 293 ? 9.226 10.387 15.767 1.00 96.44 293 ALA A CA 1
ATOM 2224 C C . ALA A 1 293 ? 7.842 10.283 15.101 1.00 96.44 293 ALA A C 1
ATOM 2226 O O . ALA A 1 293 ? 6.816 10.447 15.758 1.00 96.44 293 ALA A O 1
ATOM 2227 N N . SER A 1 294 ? 7.805 9.922 13.814 1.00 96.38 294 SER A N 1
ATOM 2228 C CA . SER A 1 294 ? 6.551 9.664 13.105 1.00 96.38 294 SER A CA 1
ATOM 2229 C C . SER A 1 294 ? 5.817 8.458 13.670 1.00 96.38 294 SER A C 1
ATOM 2231 O O . SER A 1 294 ? 4.629 8.570 13.943 1.00 96.38 294 SER A O 1
ATOM 2233 N N . ARG A 1 295 ? 6.516 7.352 13.942 1.00 97.25 295 ARG A N 1
ATOM 2234 C CA . ARG A 1 295 ? 5.911 6.149 14.535 1.00 97.25 295 ARG A CA 1
ATOM 2235 C C . ARG A 1 295 ? 5.377 6.357 15.946 1.00 97.25 295 ARG A C 1
ATOM 2237 O O . ARG A 1 295 ? 4.349 5.790 16.289 1.00 97.25 295 ARG A O 1
ATOM 2244 N N . VAL A 1 296 ? 6.020 7.198 16.756 1.00 97.81 296 VAL A N 1
ATOM 2245 C CA . VAL A 1 296 ? 5.463 7.620 18.049 1.00 97.81 296 VAL A CA 1
ATOM 2246 C C . VAL A 1 296 ? 4.161 8.375 17.814 1.00 97.81 296 VAL A C 1
ATOM 2248 O O . VAL A 1 296 ? 3.146 8.047 18.410 1.00 97.81 296 VAL A O 1
ATOM 2251 N N . VAL A 1 297 ? 4.145 9.354 16.909 1.00 97.69 297 VAL A N 1
ATOM 2252 C CA . VAL A 1 297 ? 2.930 10.134 16.634 1.00 97.69 297 VAL A CA 1
ATOM 2253 C C . VAL A 1 297 ? 1.810 9.262 16.079 1.00 97.69 297 VAL A C 1
ATOM 2255 O O . VAL A 1 297 ? 0.668 9.407 16.508 1.00 97.69 297 VAL A O 1
ATOM 2258 N N . THR A 1 298 ? 2.102 8.358 15.147 1.00 94.25 298 THR A N 1
ATOM 2259 C CA . THR A 1 298 ? 1.079 7.484 14.571 1.00 94.25 298 THR A CA 1
ATOM 2260 C C . THR A 1 298 ? 0.622 6.417 15.559 1.00 94.25 298 THR A C 1
ATOM 2262 O O . THR A 1 298 ? -0.581 6.217 15.704 1.00 94.25 298 THR A O 1
ATOM 2265 N N . GLY A 1 299 ? 1.535 5.840 16.342 1.00 92.69 299 GLY A N 1
ATOM 2266 C CA . GLY A 1 299 ? 1.207 4.931 17.439 1.00 92.69 299 GLY A CA 1
ATOM 2267 C C . GLY A 1 299 ? 0.337 5.591 18.511 1.00 92.69 299 GLY A C 1
ATOM 2268 O O . GLY A 1 299 ? -0.633 4.990 18.972 1.00 92.69 299 GLY A O 1
ATOM 2269 N N . LEU A 1 300 ? 0.605 6.853 18.864 1.00 94.62 300 LEU A N 1
ATOM 2270 C CA . LEU A 1 300 ? -0.246 7.610 19.782 1.00 94.62 300 LEU A CA 1
ATOM 2271 C C . LEU A 1 300 ? -1.606 7.943 19.165 1.00 94.62 300 LEU A C 1
ATOM 2273 O O . LEU A 1 300 ? -2.606 7.827 19.860 1.00 94.62 300 LEU A O 1
ATOM 2277 N N . ARG A 1 301 ? -1.675 8.303 17.877 1.00 93.56 301 ARG A N 1
ATOM 2278 C CA . ARG A 1 301 ? -2.959 8.526 17.180 1.00 93.56 301 ARG A CA 1
ATOM 2279 C C . ARG A 1 301 ? -3.799 7.253 17.126 1.00 93.56 301 ARG A C 1
ATOM 2281 O O . ARG A 1 301 ? -5.007 7.326 17.297 1.00 93.56 301 ARG A O 1
ATOM 2288 N N . LYS A 1 302 ? -3.153 6.096 16.959 1.00 86.62 302 LYS A N 1
ATOM 2289 C CA . LYS A 1 302 ? -3.798 4.782 17.032 1.00 86.62 302 LYS A CA 1
ATOM 2290 C C . LYS A 1 302 ? -4.279 4.449 18.448 1.00 86.62 302 LYS A C 1
ATOM 2292 O O . LYS A 1 302 ? -5.368 3.924 18.625 1.00 86.62 302 LYS A O 1
ATOM 2297 N N . THR A 1 303 ? -3.476 4.767 19.464 1.00 85.94 303 THR A N 1
ATOM 2298 C CA . THR A 1 303 ? -3.798 4.475 20.874 1.00 85.94 303 THR A CA 1
ATOM 2299 C C . THR A 1 303 ? -4.862 5.425 21.441 1.00 85.94 303 THR A C 1
ATOM 2301 O O . THR A 1 303 ? -5.672 5.016 22.269 1.00 85.94 303 THR A O 1
ATOM 2304 N N . PHE A 1 304 ? -4.880 6.683 20.992 1.00 87.19 304 PHE A N 1
ATOM 2305 C CA . PHE A 1 304 ? -5.782 7.745 21.452 1.00 87.19 304 PHE A CA 1
ATOM 2306 C C . PHE A 1 304 ? -6.472 8.435 20.268 1.00 87.19 304 PHE A C 1
ATOM 2308 O O . PHE A 1 304 ? -6.201 9.607 19.990 1.00 87.19 304 PHE A O 1
ATOM 2315 N N . PRO A 1 305 ? -7.384 7.741 19.569 1.00 81.88 305 PRO A N 1
ATOM 2316 C CA . PRO A 1 305 ? -8.001 8.260 18.347 1.00 81.88 305 PRO A CA 1
ATOM 2317 C C . PRO A 1 305 ? -8.850 9.519 18.579 1.00 81.88 305 PRO A C 1
ATOM 2319 O O . PRO A 1 305 ? -8.993 10.345 17.682 1.00 81.88 305 PRO A O 1
ATOM 2322 N N . SER A 1 306 ? -9.373 9.711 19.794 1.00 85.25 306 SER A N 1
ATOM 2323 C CA . SER A 1 306 ? -10.140 10.907 20.163 1.00 85.25 306 SER A CA 1
ATOM 2324 C C . SER A 1 306 ? -9.275 12.153 20.387 1.00 85.25 306 SER A C 1
ATOM 2326 O O . SER A 1 306 ? -9.814 13.256 20.418 1.00 85.25 306 SER A O 1
ATOM 2328 N N . ALA A 1 307 ? -7.957 12.010 20.573 1.00 86.25 307 ALA A N 1
ATOM 2329 C CA . ALA A 1 307 ? -7.061 13.125 20.868 1.00 86.25 307 ALA A CA 1
ATOM 2330 C C . ALA A 1 307 ? -6.459 13.724 19.592 1.00 86.25 307 ALA A C 1
ATOM 2332 O O . ALA A 1 307 ? -5.920 13.027 18.730 1.00 86.25 307 ALA A O 1
ATOM 2333 N N . LYS A 1 308 ? -6.461 15.057 19.488 1.00 92.69 308 LYS A N 1
ATOM 2334 C CA . LYS A 1 308 ? -5.757 15.749 18.401 1.00 92.69 308 LYS A CA 1
ATOM 2335 C C . LYS A 1 308 ? -4.266 15.847 18.725 1.00 92.69 308 LYS A C 1
ATOM 2337 O O . LYS A 1 308 ? -3.877 16.646 19.570 1.00 92.69 308 LYS A O 1
ATOM 2342 N N . ILE A 1 309 ? -3.430 15.091 18.014 1.00 96.88 309 ILE A N 1
ATOM 2343 C CA . ILE A 1 309 ? -1.974 15.077 18.234 1.00 96.88 309 ILE A CA 1
ATOM 2344 C C . ILE A 1 309 ? -1.251 15.940 17.196 1.00 96.88 309 ILE A C 1
ATOM 2346 O O . ILE A 1 309 ? -1.249 15.628 15.996 1.00 96.88 309 ILE A O 1
ATOM 2350 N N . GLU A 1 310 ? -0.610 17.006 17.672 1.00 96.88 310 GLU A N 1
ATOM 2351 C CA . GLU A 1 310 ? 0.117 18.003 16.881 1.00 96.88 310 GLU A CA 1
ATOM 2352 C C . GLU A 1 310 ? 1.636 17.856 17.093 1.00 96.88 310 GLU A C 1
ATOM 2354 O O . GLU A 1 310 ? 2.164 18.288 18.120 1.00 96.88 310 GLU A O 1
ATOM 2359 N N . PRO A 1 311 ? 2.363 17.234 16.151 1.00 96.69 311 PRO A N 1
ATOM 2360 C CA . PRO A 1 311 ? 3.802 17.066 16.279 1.00 96.69 311 PRO A CA 1
ATOM 2361 C C . PRO A 1 311 ? 4.578 18.314 15.851 1.00 96.69 311 PRO A C 1
ATOM 2363 O O . PRO A 1 311 ? 4.237 18.973 14.868 1.00 96.69 311 PRO A O 1
ATOM 2366 N N . ILE A 1 312 ? 5.665 18.605 16.561 1.00 95.88 312 ILE A N 1
ATOM 2367 C CA . ILE A 1 312 ? 6.578 19.718 16.289 1.00 95.88 312 ILE A CA 1
ATOM 2368 C C . ILE A 1 312 ? 7.979 19.148 16.081 1.00 95.88 312 ILE A C 1
ATOM 2370 O O . ILE A 1 312 ? 8.496 18.423 16.930 1.00 95.88 312 ILE A O 1
ATOM 2374 N N . GLN A 1 313 ? 8.615 19.492 14.961 1.00 93.81 313 GLN A N 1
ATOM 2375 C CA . GLN A 1 313 ? 9.989 19.082 14.680 1.00 93.81 313 GLN A CA 1
ATOM 2376 C C . GLN A 1 313 ? 10.977 20.187 15.068 1.00 93.81 313 GLN A C 1
ATOM 2378 O O . GLN A 1 313 ? 10.936 21.282 14.511 1.00 93.81 313 GLN A O 1
ATOM 2383 N N . ALA A 1 314 ? 11.901 19.888 15.979 1.00 94.94 314 ALA A N 1
ATOM 2384 C CA . ALA A 1 314 ? 12.965 20.792 16.416 1.00 94.94 314 ALA A CA 1
ATOM 2385 C C . ALA A 1 314 ? 14.338 20.115 16.268 1.00 94.94 314 ALA A C 1
ATOM 2387 O O . ALA A 1 314 ? 15.052 19.889 17.242 1.00 94.94 314 ALA A O 1
ATOM 2388 N N . VAL A 1 315 ? 14.695 19.761 15.030 1.00 93.56 315 VAL A N 1
ATOM 2389 C CA . VAL A 1 315 ? 15.880 18.939 14.728 1.00 93.56 315 VAL A CA 1
ATOM 2390 C C . VAL A 1 315 ? 16.865 19.640 13.799 1.00 93.56 315 VAL A C 1
ATOM 2392 O O . VAL A 1 315 ? 16.496 20.534 13.030 1.00 93.56 315 VAL A O 1
ATOM 2395 N N . GLN A 1 316 ? 18.123 19.205 13.849 1.00 91.44 316 GLN A N 1
ATOM 2396 C CA . GLN A 1 316 ? 19.138 19.496 12.836 1.00 91.44 316 GLN A CA 1
ATOM 2397 C C . GLN A 1 316 ? 20.157 18.357 12.804 1.00 91.44 316 GLN A C 1
ATOM 2399 O O . GLN A 1 316 ? 20.705 17.976 13.831 1.00 91.44 316 GLN A O 1
ATOM 2404 N N . GLY A 1 317 ? 20.428 17.805 11.622 1.00 89.62 317 GLY A N 1
ATOM 2405 C CA . GLY A 1 317 ? 21.411 16.731 11.486 1.00 89.62 317 GLY A CA 1
ATOM 2406 C C . GLY A 1 317 ? 22.832 17.179 11.850 1.00 89.62 317 GLY A C 1
ATOM 2407 O O . GLY A 1 317 ? 23.231 18.306 11.554 1.00 89.62 317 GLY A O 1
ATOM 2408 N N . GLY A 1 318 ? 23.605 16.278 12.461 1.00 88.31 318 GLY A N 1
ATOM 2409 C CA . GLY A 1 318 ? 25.030 16.480 12.760 1.00 88.31 318 GLY A CA 1
ATOM 2410 C C . GLY A 1 318 ? 25.350 17.431 13.921 1.00 88.31 318 GLY A C 1
ATOM 2411 O O . GLY A 1 318 ? 26.529 17.708 14.155 1.00 88.31 318 GLY A O 1
ATOM 2412 N N . THR A 1 319 ? 24.345 17.932 14.643 1.00 94.50 319 THR A N 1
ATOM 2413 C CA . THR A 1 319 ? 24.524 18.788 15.826 1.00 94.50 319 THR A CA 1
ATOM 2414 C C . THR A 1 319 ? 24.677 17.972 17.112 1.00 94.50 319 THR A C 1
ATOM 2416 O O . THR A 1 319 ? 24.369 16.782 17.155 1.00 94.50 319 THR A O 1
ATOM 2419 N N . THR A 1 320 ? 25.191 18.615 18.161 1.00 97.75 320 THR A N 1
ATOM 2420 C CA . THR A 1 320 ? 25.293 18.074 19.529 1.00 97.75 320 THR A CA 1
ATOM 2421 C C . THR A 1 320 ? 24.248 18.730 20.436 1.00 97.75 320 THR A C 1
ATOM 2423 O O . THR A 1 320 ? 23.584 19.681 20.014 1.00 97.75 320 THR A O 1
ATOM 2426 N N . SER A 1 321 ? 24.141 18.312 21.700 1.00 97.44 321 SER A N 1
ATOM 2427 C CA . SER A 1 321 ? 23.205 18.901 22.674 1.00 97.44 321 SER A CA 1
ATOM 2428 C C . SER A 1 321 ? 23.409 20.404 22.919 1.00 97.44 321 SER A C 1
ATOM 2430 O O . SER A 1 321 ? 22.507 21.076 23.415 1.00 97.44 321 SER A O 1
ATOM 2432 N N . LYS A 1 322 ? 24.547 20.975 22.498 1.00 97.25 322 LYS A N 1
ATOM 2433 C CA . LYS A 1 322 ? 24.851 22.416 22.583 1.00 97.25 322 LYS A CA 1
ATOM 2434 C C . LYS A 1 322 ? 23.809 23.304 21.906 1.00 97.25 322 LYS A C 1
ATOM 2436 O O . LYS A 1 322 ? 23.629 24.443 22.323 1.00 97.25 322 LYS A O 1
ATOM 2441 N N . VAL A 1 323 ? 23.116 22.801 20.882 1.00 96.25 323 VAL A N 1
ATOM 2442 C CA . VAL A 1 323 ? 22.062 23.565 20.189 1.00 96.25 323 VAL A CA 1
ATOM 2443 C C . VAL A 1 323 ? 20.710 23.501 20.903 1.00 96.25 323 VAL A C 1
ATOM 2445 O O . VAL A 1 323 ? 19.806 24.258 20.557 1.00 96.25 323 VAL A O 1
ATOM 2448 N N . ALA A 1 324 ? 20.546 22.618 21.893 1.00 96.00 324 ALA A N 1
ATOM 2449 C CA . ALA A 1 324 ? 19.257 22.362 22.529 1.00 96.00 324 ALA A CA 1
ATOM 2450 C C . ALA A 1 324 ? 18.646 23.611 23.202 1.00 96.00 324 ALA A C 1
ATOM 2452 O O . ALA A 1 324 ? 17.457 23.851 22.988 1.00 96.00 324 ALA A O 1
ATOM 2453 N N . PRO A 1 325 ? 19.405 24.472 23.921 1.00 95.38 325 PRO A N 1
ATOM 2454 C CA . PRO A 1 325 ? 18.851 25.711 24.470 1.00 95.38 325 PRO A CA 1
ATOM 2455 C C . PRO A 1 325 ? 18.328 26.672 23.398 1.00 95.38 325 PRO A C 1
ATOM 2457 O O . PRO A 1 325 ? 17.261 27.251 23.584 1.00 95.38 325 PRO A O 1
ATOM 2460 N N . GLN A 1 326 ? 19.049 26.809 22.279 1.00 94.75 326 GLN A N 1
ATOM 2461 C CA . GLN A 1 326 ? 18.636 27.649 21.153 1.00 94.75 326 GLN A CA 1
ATOM 2462 C C . GLN A 1 326 ? 17.388 27.075 20.471 1.00 94.75 326 GLN A C 1
ATOM 2464 O O . GLN A 1 326 ? 16.429 27.797 20.217 1.00 94.75 326 GLN A O 1
ATOM 2469 N N . PHE A 1 327 ? 17.364 25.766 20.203 1.00 94.50 327 PHE A N 1
ATOM 2470 C CA . PHE A 1 327 ? 16.197 25.111 19.604 1.00 94.50 327 PHE A CA 1
ATOM 2471 C C . PHE A 1 327 ? 14.976 25.195 20.504 1.00 94.50 327 PHE A C 1
ATOM 2473 O O . PHE A 1 327 ? 13.864 25.336 19.994 1.00 94.50 327 PHE A O 1
ATOM 2480 N N . PHE A 1 328 ? 15.171 25.135 21.823 1.00 97.62 328 PHE A N 1
ATOM 2481 C CA . PHE A 1 328 ? 14.085 25.361 22.755 1.00 97.62 328 PHE A CA 1
ATOM 2482 C C . PHE A 1 328 ? 13.475 26.749 22.540 1.00 97.62 328 PHE A C 1
ATOM 2484 O O . PHE A 1 328 ? 12.284 26.843 22.256 1.00 97.62 328 PHE A O 1
ATOM 2491 N N . ASP A 1 329 ? 14.293 27.800 22.598 1.00 96.88 329 ASP A N 1
ATOM 2492 C CA . ASP A 1 329 ? 13.822 29.187 22.518 1.00 96.88 329 ASP A CA 1
ATOM 2493 C C . ASP A 1 329 ? 13.212 29.524 21.144 1.00 96.88 329 ASP A C 1
ATOM 2495 O O . ASP A 1 329 ? 12.167 30.168 21.071 1.00 96.88 329 ASP A O 1
ATOM 2499 N N . GLU A 1 330 ? 13.827 29.068 20.050 1.00 95.81 330 GLU A N 1
ATOM 2500 C CA . GLU A 1 330 ? 13.429 29.444 18.686 1.00 95.81 330 GLU A CA 1
ATOM 2501 C C . GLU A 1 330 ? 12.330 28.553 18.092 1.00 95.81 330 GLU A C 1
ATOM 2503 O O . GLU A 1 330 ? 11.512 29.025 17.300 1.00 95.81 330 GLU A O 1
ATOM 2508 N N . LYS A 1 331 ? 12.316 27.253 18.421 1.00 94.81 331 LYS A N 1
ATOM 2509 C CA . LYS A 1 331 ? 11.485 26.253 17.720 1.00 94.81 331 LYS A CA 1
ATOM 2510 C C . LYS A 1 331 ? 10.450 25.573 18.611 1.00 94.81 331 LYS A C 1
ATOM 2512 O O . LYS A 1 331 ? 9.414 25.158 18.098 1.00 94.81 331 LYS A O 1
ATOM 2517 N N . VAL A 1 332 ? 10.705 25.442 19.915 1.00 97.44 332 VAL A N 1
ATOM 2518 C CA . VAL A 1 332 ? 9.832 24.684 20.832 1.00 97.44 332 VAL A CA 1
ATOM 2519 C C . VAL A 1 332 ? 8.942 25.606 21.659 1.00 97.44 332 VAL A C 1
ATOM 2521 O O . VAL A 1 332 ? 7.721 25.502 21.570 1.00 97.44 332 VAL A O 1
ATOM 2524 N N . ALA A 1 333 ? 9.518 26.540 22.415 1.00 97.38 333 ALA A N 1
ATOM 2525 C CA . ALA A 1 333 ? 8.784 27.445 23.297 1.00 97.38 333 ALA A CA 1
ATOM 2526 C C . ALA A 1 333 ? 7.670 28.236 22.580 1.00 97.38 333 ALA A C 1
ATOM 2528 O O . ALA A 1 333 ? 6.556 28.285 23.112 1.00 97.38 333 ALA A O 1
ATOM 2529 N N . PRO A 1 334 ? 7.872 28.771 21.353 1.00 97.75 334 PRO A N 1
ATOM 2530 C CA . PRO A 1 334 ? 6.815 29.491 20.639 1.00 97.75 334 PRO A CA 1
ATOM 2531 C C . PRO A 1 334 ? 5.599 28.618 20.300 1.00 97.75 334 PRO A C 1
ATOM 2533 O O . PRO A 1 334 ? 4.489 29.129 20.158 1.00 97.75 334 PRO A O 1
ATOM 2536 N N . GLN A 1 335 ? 5.794 27.301 20.189 1.00 97.38 335 GLN A N 1
ATOM 2537 C CA . GLN A 1 335 ? 4.749 26.342 19.827 1.00 97.38 335 GLN A CA 1
ATOM 2538 C C . GLN A 1 335 ? 3.933 25.862 21.036 1.00 97.38 335 GLN A C 1
ATOM 2540 O O . GLN A 1 335 ? 2.856 25.288 20.852 1.00 97.38 335 GLN A O 1
ATOM 2545 N N . LYS A 1 336 ? 4.407 26.128 22.264 1.00 97.00 336 LYS A N 1
ATOM 2546 C CA . LYS A 1 336 ? 3.764 25.747 23.535 1.00 97.00 336 LYS A CA 1
ATOM 2547 C C . LYS A 1 336 ? 3.365 24.259 23.582 1.00 97.00 336 LYS A C 1
ATOM 2549 O O . LYS A 1 336 ? 2.173 23.961 23.679 1.00 97.00 336 LYS A O 1
ATOM 2554 N N . PRO A 1 337 ? 4.316 23.319 23.432 1.00 98.25 337 PRO A N 1
ATOM 2555 C CA . PRO A 1 337 ? 4.006 21.900 23.504 1.00 98.25 337 PRO A CA 1
ATOM 2556 C C . PRO A 1 337 ? 3.605 21.471 24.915 1.00 98.25 337 PRO A C 1
ATOM 2558 O O . PRO A 1 337 ? 4.106 22.007 25.903 1.00 98.25 337 PRO A O 1
ATOM 2561 N N . ASP A 1 338 ? 2.748 20.459 24.994 1.00 98.69 338 ASP A N 1
ATOM 2562 C CA . ASP A 1 338 ? 2.426 19.774 26.247 1.00 98.69 338 ASP A CA 1
ATOM 2563 C C . ASP A 1 338 ? 3.571 18.840 26.660 1.00 98.69 338 ASP A C 1
ATOM 2565 O O . ASP A 1 338 ? 3.898 18.748 27.840 1.00 98.69 338 ASP A O 1
ATOM 2569 N N . LEU A 1 339 ? 4.225 18.214 25.673 1.00 98.81 339 LEU A N 1
ATOM 2570 C CA . LEU A 1 339 ? 5.313 17.259 25.865 1.00 98.81 339 LEU A CA 1
ATOM 2571 C C . LEU A 1 339 ? 6.503 17.562 24.942 1.00 98.81 339 LEU A C 1
ATOM 2573 O O . LEU A 1 339 ? 6.333 17.754 23.738 1.00 98.81 339 LEU A O 1
ATOM 2577 N N . LEU A 1 340 ? 7.718 17.543 25.489 1.00 98.81 340 LEU A N 1
ATOM 2578 C CA . LEU A 1 340 ? 8.982 17.654 24.762 1.00 98.81 340 LEU A CA 1
ATOM 2579 C C . LEU A 1 340 ? 9.807 16.369 24.912 1.00 98.81 340 LEU A C 1
ATOM 2581 O O . LEU A 1 340 ? 10.225 16.020 26.014 1.00 98.81 340 LEU A O 1
ATOM 2585 N N . LEU A 1 341 ? 10.093 15.703 23.793 1.00 98.81 341 LEU A N 1
ATOM 2586 C CA . LEU A 1 341 ? 11.050 14.603 23.708 1.00 98.81 341 LEU A CA 1
ATOM 2587 C C . LEU A 1 341 ? 12.427 15.149 23.331 1.00 98.81 341 LEU A C 1
ATOM 2589 O O . LEU A 1 341 ? 12.553 15.836 22.314 1.00 98.81 341 LEU A O 1
ATOM 2593 N N . ILE A 1 342 ? 13.453 14.817 24.116 1.00 98.62 342 ILE A N 1
ATOM 2594 C CA . ILE A 1 342 ? 14.837 15.251 23.884 1.00 98.62 342 ILE A CA 1
ATOM 2595 C C . ILE A 1 342 ? 15.727 14.030 23.640 1.00 98.62 342 ILE A C 1
ATOM 2597 O O . ILE A 1 342 ? 15.888 13.195 24.529 1.00 98.62 342 ILE A O 1
ATOM 2601 N N . ALA A 1 343 ? 16.321 13.949 22.448 1.00 97.81 343 ALA A N 1
ATOM 2602 C CA . ALA A 1 343 ? 17.190 12.849 22.033 1.00 97.81 343 ALA A CA 1
ATOM 2603 C C . ALA A 1 343 ? 18.508 13.383 21.438 1.00 97.81 343 ALA A C 1
ATOM 2605 O O . ALA A 1 343 ? 18.535 13.908 20.325 1.00 97.81 343 ALA A O 1
ATOM 2606 N N . PHE A 1 344 ? 19.597 13.249 22.198 1.00 97.88 344 PHE A N 1
ATOM 2607 C CA . PHE A 1 344 ? 20.975 13.592 21.818 1.00 97.88 344 PHE A CA 1
ATOM 2608 C C . PHE A 1 344 ? 21.940 12.528 22.383 1.00 97.88 344 PHE A C 1
ATOM 2610 O O . PHE A 1 344 ? 21.502 11.552 22.993 1.00 97.88 344 PHE A O 1
ATOM 2617 N N . GLY A 1 345 ? 23.252 12.695 22.186 1.00 96.06 345 GLY A N 1
ATOM 2618 C CA . GLY A 1 345 ? 24.283 11.868 22.825 1.00 96.06 345 GLY A CA 1
ATOM 2619 C C . GLY A 1 345 ? 25.258 11.218 21.845 1.00 96.06 345 GLY A C 1
ATOM 2620 O O . GLY A 1 345 ? 26.449 11.133 22.136 1.00 96.06 345 GLY A O 1
ATOM 2621 N N . LEU A 1 346 ? 24.806 10.813 20.652 1.00 96.62 346 LEU A N 1
ATOM 2622 C CA . LEU A 1 346 ? 25.684 10.170 19.662 1.00 96.62 346 LEU A CA 1
ATOM 2623 C C . LEU A 1 346 ? 26.735 11.144 19.119 1.00 96.62 346 LEU A C 1
ATOM 2625 O O . LEU A 1 346 ? 27.926 10.841 19.121 1.00 96.62 346 LEU A O 1
ATOM 2629 N N . ASN A 1 347 ? 26.321 12.333 18.675 1.00 96.81 347 ASN A N 1
ATOM 2630 C CA . ASN A 1 347 ? 27.264 13.341 18.183 1.00 96.81 347 ASN A CA 1
ATOM 2631 C C . ASN A 1 347 ? 28.113 13.939 19.312 1.00 96.81 347 ASN A C 1
ATOM 2633 O O . ASN A 1 347 ? 29.267 14.291 19.077 1.00 96.81 347 ASN A O 1
ATOM 2637 N N . ASP A 1 348 ? 27.561 14.026 20.520 1.00 97.94 348 ASP A N 1
ATOM 2638 C CA . ASP A 1 348 ? 28.232 14.485 21.737 1.00 97.94 348 ASP A CA 1
ATOM 2639 C C . ASP A 1 348 ? 29.416 13.577 22.098 1.00 97.94 348 ASP A C 1
ATOM 2641 O O . ASP A 1 348 ? 30.538 14.059 22.270 1.00 97.94 348 ASP A O 1
ATOM 2645 N N . ALA A 1 349 ? 29.179 12.261 22.103 1.00 96.38 349 ALA A N 1
ATOM 2646 C CA . ALA A 1 349 ? 30.172 11.230 22.397 1.00 96.38 349 ALA A CA 1
ATOM 2647 C C . ALA A 1 349 ? 31.179 10.987 21.255 1.00 96.38 349 ALA A C 1
ATOM 2649 O O . ALA A 1 349 ? 32.220 10.346 21.462 1.00 96.38 349 ALA A O 1
ATOM 2650 N N . ASN A 1 350 ? 30.877 11.456 20.040 1.00 94.50 350 ASN A N 1
ATOM 2651 C CA . ASN A 1 350 ? 31.708 11.236 18.859 1.00 94.50 350 ASN A CA 1
ATOM 2652 C C . ASN A 1 350 ? 33.041 12.003 18.932 1.00 94.50 350 ASN A C 1
ATOM 2654 O O . ASN A 1 350 ? 33.145 13.050 19.567 1.00 94.50 350 ASN A O 1
ATOM 2658 N N . SER A 1 351 ? 34.066 11.502 18.244 1.00 93.25 351 SER A N 1
ATOM 2659 C CA . SER A 1 351 ? 35.389 12.128 18.155 1.00 93.25 351 SER A CA 1
ATOM 2660 C C . SER A 1 351 ? 36.155 11.642 16.922 1.00 93.25 351 SER A C 1
ATOM 2662 O O . SER A 1 351 ? 35.736 10.719 16.228 1.00 93.25 351 SER A O 1
ATOM 2664 N N . THR A 1 352 ? 37.319 12.236 16.668 1.00 93.25 352 THR A N 1
ATOM 2665 C CA . THR A 1 352 ? 38.374 11.587 15.878 1.00 93.25 352 THR A CA 1
ATOM 2666 C C . THR A 1 352 ? 38.974 10.402 16.647 1.00 93.25 352 THR A C 1
ATOM 2668 O O . THR A 1 352 ? 38.779 10.264 17.860 1.00 93.25 352 THR A O 1
ATOM 2671 N N . ILE A 1 353 ? 39.728 9.549 15.955 1.00 93.50 353 ILE A N 1
ATOM 2672 C CA . ILE A 1 353 ? 40.504 8.459 16.560 1.00 93.50 353 ILE A CA 1
ATOM 2673 C C . ILE A 1 353 ? 41.510 9.055 17.551 1.00 93.50 353 ILE A C 1
ATOM 2675 O O . ILE A 1 353 ? 42.286 9.943 17.201 1.00 93.50 353 ILE A O 1
ATOM 2679 N N . GLY A 1 354 ? 41.456 8.593 18.805 1.00 89.56 354 GLY A N 1
ATOM 2680 C CA . GLY A 1 354 ? 42.268 9.124 19.909 1.00 89.56 354 GLY A CA 1
ATOM 2681 C C . GLY A 1 354 ? 41.876 10.531 20.388 1.00 89.56 354 GLY A C 1
ATOM 2682 O O . GLY A 1 354 ? 42.551 11.089 21.250 1.00 89.56 354 GLY A O 1
ATOM 2683 N N . GLY A 1 355 ? 40.808 11.117 19.839 1.00 92.25 355 GLY A N 1
ATOM 2684 C CA . GLY A 1 355 ? 40.300 12.432 20.224 1.00 92.25 355 GLY A CA 1
ATOM 2685 C C . GLY A 1 355 ? 39.408 12.410 21.470 1.00 92.25 355 GLY A C 1
ATOM 2686 O O . GLY A 1 355 ? 38.994 11.358 21.956 1.00 92.25 355 GLY A O 1
ATOM 2687 N N . LYS A 1 356 ? 39.077 13.607 21.965 1.00 94.00 356 LYS A N 1
ATOM 2688 C CA . LYS A 1 356 ? 38.086 13.821 23.033 1.00 94.00 356 LYS A CA 1
ATOM 2689 C C . LYS A 1 356 ? 36.665 13.905 22.452 1.00 94.00 356 LYS A C 1
ATOM 2691 O O . LYS A 1 356 ? 36.533 14.292 21.286 1.00 94.00 356 LYS A O 1
ATOM 2696 N N . PRO A 1 357 ? 35.617 13.575 23.232 1.00 96.12 357 PRO A N 1
ATOM 2697 C CA . PRO A 1 357 ? 34.237 13.795 22.803 1.00 96.12 357 PRO A CA 1
ATOM 2698 C C . PRO A 1 357 ? 33.969 15.278 22.499 1.00 96.12 357 PRO A C 1
ATOM 2700 O O . PRO A 1 357 ? 34.631 16.164 23.046 1.00 96.12 357 PRO A O 1
ATOM 2703 N N . ARG A 1 358 ? 32.991 15.559 21.631 1.00 96.62 358 ARG A N 1
ATOM 2704 C CA . ARG A 1 358 ? 32.628 16.934 21.224 1.00 96.62 358 ARG A CA 1
ATOM 2705 C C . ARG A 1 358 ? 31.977 17.748 22.349 1.00 96.62 358 ARG A C 1
ATOM 2707 O O . ARG A 1 358 ? 32.038 18.980 22.332 1.00 96.62 358 ARG A O 1
ATOM 2714 N N . VAL A 1 359 ? 31.340 17.064 23.293 1.00 98.00 359 VAL A N 1
ATOM 2715 C CA . VAL A 1 359 ? 30.717 17.625 24.501 1.00 98.00 359 VAL A CA 1
ATOM 2716 C C . VAL A 1 359 ? 31.053 16.673 25.639 1.00 98.00 359 VAL A C 1
ATOM 2718 O O . VAL A 1 359 ? 30.863 15.476 25.455 1.00 98.00 359 VAL A O 1
ATOM 2721 N N . SER A 1 360 ? 31.579 17.137 26.777 1.00 97.56 360 SER A N 1
ATOM 2722 C CA . SER A 1 360 ? 31.842 16.222 27.903 1.00 97.56 360 SER A CA 1
ATOM 2723 C C . SER A 1 360 ? 30.531 15.684 28.491 1.00 97.56 360 SER A C 1
ATOM 2725 O O . SER A 1 360 ? 29.467 16.254 28.256 1.00 97.56 360 SER A O 1
ATOM 2727 N N . VAL A 1 361 ? 30.585 14.591 29.253 1.00 97.00 361 VAL A N 1
ATOM 2728 C CA . VAL A 1 361 ? 29.387 14.000 29.879 1.00 97.00 361 VAL A CA 1
ATOM 2729 C C . VAL A 1 361 ? 28.736 14.989 30.857 1.00 97.00 361 VAL A C 1
ATOM 2731 O O . VAL A 1 361 ? 27.514 15.110 30.909 1.00 97.00 361 VAL A O 1
ATOM 2734 N N . GLU A 1 362 ? 29.550 15.757 31.577 1.00 96.50 362 GLU A N 1
ATOM 2735 C CA . GLU A 1 362 ? 29.124 16.806 32.504 1.00 96.50 362 GLU A CA 1
ATOM 2736 C C . GLU A 1 362 ? 28.459 17.963 31.756 1.00 96.50 362 GLU A C 1
ATOM 2738 O O . GLU A 1 362 ? 27.334 18.332 32.079 1.00 96.50 362 GLU A O 1
ATOM 2743 N N . GLU A 1 363 ? 29.106 18.496 30.711 1.00 97.88 363 GLU A N 1
ATOM 2744 C CA . GLU A 1 363 ? 28.539 19.569 29.882 1.00 97.88 363 GLU A CA 1
ATOM 2745 C C . GLU A 1 363 ? 27.222 19.125 29.226 1.00 97.88 363 GLU A C 1
ATOM 2747 O O . GLU A 1 363 ? 26.259 19.891 29.166 1.00 97.88 363 GLU A O 1
ATOM 2752 N N . TYR A 1 364 ? 27.153 17.868 28.784 1.00 98.25 364 TYR A N 1
ATOM 2753 C CA . TYR A 1 364 ? 25.952 17.260 28.227 1.00 98.25 364 TYR A CA 1
ATOM 2754 C C . TYR A 1 364 ? 24.811 17.218 29.250 1.00 98.25 364 TYR A C 1
ATOM 2756 O O . TYR A 1 364 ? 23.705 17.682 28.961 1.00 98.25 364 TYR A O 1
ATOM 2764 N N . LYS A 1 365 ? 25.084 16.714 30.459 1.00 97.88 365 LYS A N 1
ATOM 2765 C CA . LYS A 1 365 ? 24.097 16.611 31.540 1.00 97.88 365 LYS A CA 1
ATOM 2766 C C . LYS A 1 365 ? 23.595 17.987 31.986 1.00 97.88 365 LYS A C 1
ATOM 2768 O O . LYS A 1 365 ? 22.385 18.185 32.084 1.00 97.88 365 LYS A O 1
ATOM 2773 N N . GLU A 1 366 ? 24.498 18.947 32.197 1.00 97.50 366 GLU A N 1
ATOM 2774 C CA . GLU A 1 366 ? 24.137 20.319 32.583 1.00 97.50 366 GLU A CA 1
ATOM 2775 C C . GLU A 1 366 ? 23.344 21.039 31.485 1.00 97.50 366 GLU A C 1
ATOM 2777 O O . GLU A 1 366 ? 22.345 21.705 31.769 1.00 97.50 366 GLU A O 1
ATOM 2782 N N . GLY A 1 367 ? 23.733 20.867 30.218 1.00 97.38 367 GLY A N 1
ATOM 2783 C CA . GLY A 1 367 ? 23.014 21.439 29.080 1.00 97.38 367 GLY A CA 1
ATOM 2784 C C . GLY A 1 367 ? 21.571 20.939 28.991 1.00 97.38 367 GLY A C 1
ATOM 2785 O O . GLY A 1 367 ? 20.643 21.741 28.850 1.00 97.38 367 GLY A O 1
ATOM 2786 N N . LEU A 1 368 ? 21.361 19.626 29.141 1.00 98.31 368 LEU A N 1
ATOM 2787 C CA . LEU A 1 368 ? 20.022 19.035 29.175 1.00 98.31 368 LEU A CA 1
ATOM 2788 C C . LEU A 1 368 ? 19.215 19.499 30.394 1.00 98.31 368 LEU A C 1
ATOM 2790 O O . LEU A 1 368 ? 18.038 19.831 30.239 1.00 98.31 368 LEU A O 1
ATOM 2794 N N . ARG A 1 369 ? 19.837 19.604 31.578 1.00 98.56 369 ARG A N 1
ATOM 2795 C CA . ARG A 1 369 ? 19.183 20.153 32.779 1.00 98.56 369 ARG A CA 1
ATOM 2796 C C . ARG A 1 369 ? 18.668 21.570 32.544 1.00 98.56 369 ARG A C 1
ATOM 2798 O O . ARG A 1 369 ? 17.530 21.877 32.895 1.00 98.56 369 ARG A O 1
ATOM 2805 N N . GLY A 1 370 ? 19.467 22.416 31.893 1.00 98.00 370 GLY A N 1
ATOM 2806 C CA . GLY A 1 370 ? 19.056 23.770 31.521 1.00 98.00 370 GLY A CA 1
ATOM 2807 C C . GLY A 1 370 ? 17.797 23.790 30.646 1.00 98.00 370 GLY A C 1
ATOM 2808 O O . GLY A 1 370 ? 16.877 24.568 30.902 1.00 98.00 370 GLY A O 1
ATOM 2809 N N . VAL A 1 371 ? 17.711 22.903 29.648 1.00 98.31 371 VAL A N 1
ATOM 2810 C CA . VAL A 1 371 ? 16.528 22.790 28.773 1.00 98.31 371 VAL A CA 1
ATOM 2811 C C . VAL A 1 371 ? 15.312 22.246 29.528 1.00 98.31 371 VAL A C 1
ATOM 2813 O O . VAL A 1 371 ? 14.214 22.770 29.344 1.00 98.31 371 VAL A O 1
ATOM 2816 N N . ILE A 1 372 ? 15.494 21.267 30.422 1.00 98.69 372 ILE A N 1
ATOM 2817 C CA . ILE A 1 372 ? 14.426 20.773 31.309 1.00 98.69 372 ILE A CA 1
ATOM 2818 C C . ILE A 1 372 ? 13.873 21.917 32.168 1.00 98.69 372 ILE A C 1
ATOM 2820 O O . ILE A 1 372 ? 12.657 22.086 32.256 1.00 98.69 372 ILE A O 1
ATOM 2824 N N . GLY A 1 373 ? 14.748 22.741 32.752 1.00 98.25 373 GLY A N 1
ATOM 2825 C CA . GLY A 1 373 ? 14.353 23.914 33.534 1.00 98.25 373 GLY A CA 1
ATOM 2826 C C . GLY A 1 373 ? 13.509 24.904 32.725 1.00 98.25 373 GLY A C 1
ATOM 2827 O O . GLY A 1 373 ? 12.458 25.343 33.195 1.00 98.25 373 GLY A O 1
ATOM 2828 N N . LYS A 1 374 ? 13.915 25.198 31.481 1.00 98.12 374 LYS A N 1
ATOM 2829 C CA . LYS A 1 374 ? 13.144 26.053 30.562 1.00 98.12 374 LYS A CA 1
ATOM 2830 C C . LYS A 1 374 ? 11.781 25.450 30.198 1.00 98.12 374 LYS A C 1
ATOM 2832 O O . LYS A 1 374 ? 10.775 26.155 30.255 1.00 98.12 374 LYS A O 1
ATOM 2837 N N . ALA A 1 375 ? 11.728 24.158 29.869 1.00 98.12 375 ALA A N 1
ATOM 2838 C CA . ALA A 1 375 ? 10.484 23.448 29.556 1.00 98.12 375 ALA A CA 1
ATOM 2839 C C . ALA A 1 375 ? 9.509 23.464 30.740 1.00 98.12 375 ALA A C 1
ATOM 2841 O O . ALA A 1 375 ? 8.344 23.830 30.580 1.00 98.12 375 ALA A O 1
ATOM 2842 N N . ARG A 1 376 ? 10.012 23.183 31.949 1.00 96.81 376 ARG A N 1
ATOM 2843 C CA . ARG A 1 376 ? 9.230 23.223 33.190 1.00 96.81 376 ARG A CA 1
ATOM 2844 C C . ARG A 1 376 ? 8.671 24.621 33.461 1.00 96.81 376 ARG A C 1
ATOM 2846 O O . ARG A 1 376 ? 7.493 24.740 33.789 1.00 96.81 376 ARG A O 1
ATOM 2853 N N . ALA A 1 377 ? 9.475 25.671 33.276 1.00 97.25 377 ALA A N 1
ATOM 2854 C CA . ALA A 1 377 ? 9.026 27.060 33.415 1.00 97.25 377 ALA A CA 1
ATOM 2855 C C . ALA A 1 377 ? 7.945 27.447 32.384 1.00 97.25 377 ALA A C 1
ATOM 2857 O O . ALA A 1 377 ? 7.080 28.267 32.683 1.00 97.25 377 ALA A O 1
ATOM 2858 N N . ALA A 1 378 ? 7.962 26.831 31.199 1.00 96.00 378 ALA A N 1
ATOM 2859 C CA . ALA A 1 378 ? 6.948 27.005 30.157 1.00 96.00 378 ALA A CA 1
ATOM 2860 C C . ALA A 1 378 ? 5.706 26.104 30.329 1.00 96.00 378 ALA A C 1
ATOM 2862 O O . ALA A 1 378 ? 4.770 26.203 29.537 1.00 96.00 378 ALA A O 1
ATOM 2863 N N . GLY A 1 379 ? 5.675 25.238 31.350 1.00 96.12 379 GLY A N 1
ATOM 2864 C CA . GLY A 1 379 ? 4.575 24.300 31.594 1.00 96.12 379 GLY A CA 1
ATOM 2865 C C . GLY A 1 379 ? 4.586 23.043 30.713 1.00 96.12 379 GLY A C 1
ATOM 2866 O O . GLY A 1 379 ? 3.586 22.332 30.681 1.00 96.12 379 GLY A O 1
ATOM 2867 N N . THR A 1 380 ? 5.695 22.760 30.028 1.00 98.31 380 THR A N 1
ATOM 2868 C CA . THR A 1 380 ? 5.887 21.596 29.151 1.00 98.31 380 THR A CA 1
ATOM 2869 C C . THR A 1 380 ? 6.483 20.419 29.934 1.00 98.31 380 THR A C 1
ATOM 2871 O O . THR A 1 380 ? 7.508 20.572 30.604 1.00 98.31 380 THR A O 1
ATOM 2874 N N . GLU A 1 381 ? 5.875 19.234 29.838 1.00 98.62 381 GLU A N 1
ATOM 2875 C CA . GLU A 1 381 ? 6.448 17.982 30.355 1.00 98.62 381 GLU A CA 1
ATOM 2876 C C . GLU A 1 381 ? 7.623 17.520 29.487 1.00 98.62 381 GLU A C 1
ATOM 2878 O O . GLU A 1 381 ? 7.674 17.798 28.289 1.00 98.62 381 GLU A O 1
ATOM 2883 N N . VAL A 1 382 ? 8.583 16.803 30.074 1.00 98.81 382 VAL A N 1
ATOM 2884 C CA . VAL A 1 382 ? 9.788 16.356 29.362 1.00 98.81 382 VAL A CA 1
ATOM 2885 C C . VAL A 1 382 ? 9.921 14.843 29.432 1.00 98.81 382 VAL A C 1
ATOM 2887 O O . VAL A 1 382 ? 9.762 14.239 30.493 1.00 98.81 382 VAL A O 1
ATOM 2890 N N . MET A 1 383 ? 10.272 14.254 28.292 1.00 98.81 383 MET A N 1
ATOM 2891 C CA . MET A 1 383 ? 10.767 12.891 28.185 1.00 98.81 383 MET A CA 1
ATOM 2892 C C . MET A 1 383 ? 12.168 12.909 27.568 1.00 98.81 383 MET A C 1
ATOM 2894 O O . MET A 1 383 ? 12.374 13.387 26.452 1.00 98.81 383 MET A O 1
ATOM 2898 N N . LEU A 1 384 ? 13.143 12.371 28.287 1.00 98.81 384 LEU A N 1
ATOM 2899 C CA . LEU A 1 384 ? 14.470 12.094 27.751 1.00 98.81 384 LEU A CA 1
ATOM 2900 C C . LEU A 1 384 ? 14.439 10.775 26.968 1.00 98.81 384 LEU A C 1
ATOM 2902 O O . LEU A 1 384 ? 13.698 9.857 27.316 1.00 98.81 384 LEU A O 1
ATOM 2906 N N . VAL A 1 385 ? 15.218 10.678 25.897 1.00 98.75 385 VAL A N 1
ATOM 2907 C CA . VAL A 1 385 ? 15.319 9.466 25.074 1.00 98.75 385 VAL A CA 1
ATOM 2908 C C . VAL A 1 385 ? 16.795 9.126 24.916 1.00 98.75 385 VAL A C 1
ATOM 2910 O O . VAL A 1 385 ? 17.542 9.898 24.307 1.00 98.75 385 VAL A O 1
ATOM 2913 N N . THR A 1 386 ? 17.225 7.993 25.479 1.00 98.25 386 THR A N 1
ATOM 2914 C CA . THR A 1 386 ? 18.646 7.617 25.471 1.00 98.25 386 THR A CA 1
ATOM 2915 C C . THR A 1 386 ? 19.133 7.315 24.047 1.00 98.25 386 THR A C 1
ATOM 2917 O O . THR A 1 386 ? 18.355 6.871 23.195 1.00 98.25 386 THR A O 1
ATOM 2920 N N . PRO A 1 387 ? 20.413 7.587 23.726 1.00 94.88 387 PRO A N 1
ATOM 2921 C CA . PRO A 1 387 ? 20.971 7.188 22.440 1.00 94.88 387 PRO A CA 1
ATOM 2922 C C . PRO A 1 387 ? 21.063 5.661 22.354 1.00 94.88 387 PRO A C 1
ATOM 2924 O O . PRO A 1 387 ? 21.275 4.992 23.358 1.00 94.88 387 PRO A O 1
ATOM 2927 N N . MET A 1 388 ? 20.970 5.103 21.151 1.00 95.44 388 MET A N 1
ATOM 2928 C CA . MET A 1 388 ? 21.271 3.692 20.901 1.00 95.44 388 MET A CA 1
ATOM 2929 C C . MET A 1 388 ? 22.783 3.412 20.875 1.00 95.44 388 MET A C 1
ATOM 2931 O O . MET A 1 388 ? 23.608 4.330 20.853 1.00 95.44 388 MET A O 1
ATOM 2935 N N . GLN A 1 389 ? 23.159 2.132 20.807 1.00 94.94 389 GLN A N 1
ATOM 2936 C CA . GLN A 1 389 ? 24.550 1.737 20.595 1.00 94.94 389 GLN A CA 1
ATOM 2937 C C . GLN A 1 389 ? 25.011 2.140 19.174 1.00 94.94 389 GLN A C 1
ATOM 2939 O O . GLN A 1 389 ? 24.388 1.717 18.196 1.00 94.94 389 GLN A O 1
ATOM 2944 N N . PRO A 1 390 ? 26.102 2.918 19.019 1.00 94.81 390 PRO A N 1
ATOM 2945 C CA . PRO A 1 390 ? 26.744 3.109 17.726 1.00 94.81 390 PRO A CA 1
ATOM 2946 C C . PRO A 1 390 ? 27.489 1.830 17.327 1.00 94.81 390 PRO A C 1
ATOM 2948 O O . PRO A 1 390 ? 27.605 0.881 18.101 1.00 94.81 390 PRO A O 1
ATOM 2951 N N . SER A 1 391 ? 28.049 1.809 16.126 1.00 94.56 391 SER A N 1
ATOM 2952 C CA . SER A 1 391 ? 28.816 0.665 15.652 1.00 94.56 391 SER A CA 1
ATOM 2953 C C . SER A 1 391 ? 29.982 0.351 16.603 1.00 94.56 391 SER A C 1
ATOM 2955 O O . SER A 1 391 ? 30.808 1.232 16.873 1.00 94.56 391 SER A O 1
ATOM 2957 N N . PRO A 1 392 ? 30.092 -0.900 17.098 1.00 91.81 392 PRO A N 1
ATOM 2958 C CA . PRO A 1 392 ? 31.161 -1.311 18.007 1.00 91.81 392 PRO A CA 1
ATOM 2959 C C . PRO A 1 392 ? 32.530 -1.342 17.315 1.00 91.81 392 PRO A C 1
ATOM 2961 O O . PRO A 1 392 ? 33.559 -1.488 17.969 1.00 91.81 392 PRO A O 1
ATOM 2964 N N . PHE A 1 393 ? 32.552 -1.197 15.989 1.00 91.88 393 PHE A N 1
ATOM 2965 C CA . PHE A 1 393 ? 33.752 -1.281 15.169 1.00 91.88 393 PHE A CA 1
ATOM 2966 C C . PHE A 1 393 ? 34.459 0.063 14.948 1.00 91.88 393 PHE A C 1
ATOM 2968 O O . PHE A 1 393 ? 35.497 0.103 14.279 1.00 91.88 393 PHE A O 1
ATOM 2975 N N . LEU A 1 394 ? 33.902 1.158 15.472 1.00 92.06 394 LEU A N 1
ATOM 2976 C CA . LEU A 1 394 ? 34.478 2.495 15.350 1.00 92.06 394 LEU A CA 1
ATOM 2977 C C . LEU A 1 394 ? 35.678 2.665 16.289 1.00 92.06 394 LEU A C 1
ATOM 2979 O O . LEU A 1 394 ? 35.593 2.448 17.499 1.00 92.06 394 LEU A O 1
ATOM 2983 N N . LYS A 1 395 ? 36.799 3.121 15.731 1.00 93.38 395 LYS A N 1
ATOM 2984 C CA . LYS A 1 395 ? 38.065 3.373 16.431 1.00 93.38 395 LYS A CA 1
ATOM 2985 C C . LYS A 1 395 ? 38.093 4.722 17.148 1.00 93.38 395 LYS A C 1
ATOM 2987 O O . LYS A 1 395 ? 39.003 4.965 17.939 1.00 93.38 395 LYS A O 1
ATOM 2992 N N . SER A 1 396 ? 37.113 5.596 16.915 1.00 89.94 396 SER A N 1
ATOM 2993 C CA . SER A 1 396 ? 36.948 6.857 17.652 1.00 89.94 396 SER A CA 1
ATOM 2994 C C . SER A 1 396 ? 36.776 6.670 19.165 1.00 89.94 396 SER A C 1
ATOM 2996 O O . SER A 1 396 ? 36.995 7.606 19.934 1.00 89.94 396 SER A O 1
ATOM 2998 N N . GLY A 1 397 ? 36.393 5.470 19.614 1.00 87.75 397 GLY A N 1
ATOM 2999 C CA . GLY A 1 397 ? 36.103 5.162 21.017 1.00 87.75 397 GLY A CA 1
ATOM 3000 C C . GLY A 1 397 ? 34.680 5.529 21.446 1.00 87.75 397 GLY A C 1
ATOM 3001 O O . GLY A 1 397 ? 34.334 5.360 22.613 1.00 87.75 397 GLY A O 1
ATOM 3002 N N . ILE A 1 398 ? 33.834 5.993 20.517 1.00 93.19 398 ILE A N 1
ATOM 3003 C CA . ILE A 1 398 ? 32.433 6.340 20.795 1.00 93.19 398 ILE A CA 1
ATOM 3004 C C . ILE A 1 398 ? 31.646 5.162 21.386 1.00 93.19 398 ILE A C 1
ATOM 3006 O O . ILE A 1 398 ? 30.866 5.361 22.311 1.00 93.19 398 ILE A O 1
ATOM 3010 N N . ALA A 1 399 ? 31.885 3.935 20.910 1.00 86.94 399 ALA A N 1
ATOM 3011 C CA . ALA A 1 399 ? 31.175 2.744 21.375 1.00 86.94 399 ALA A CA 1
ATOM 3012 C C . ALA A 1 399 ? 31.398 2.451 22.867 1.00 86.94 399 ALA A C 1
ATOM 3014 O O . ALA A 1 399 ? 30.494 1.946 23.522 1.00 86.94 399 ALA A O 1
ATOM 3015 N N . ALA A 1 400 ? 32.571 2.803 23.405 1.00 84.69 400 ALA A N 1
ATOM 3016 C CA . ALA A 1 400 ? 32.853 2.687 24.833 1.00 84.69 400 ALA A CA 1
ATOM 3017 C C . ALA A 1 400 ? 32.230 3.845 25.629 1.00 84.69 400 ALA A C 1
ATOM 3019 O O . ALA A 1 400 ? 31.662 3.622 26.690 1.00 84.69 400 ALA A O 1
ATOM 3020 N N . ARG A 1 401 ? 32.301 5.072 25.097 1.00 91.75 401 ARG A N 1
ATOM 3021 C CA . ARG A 1 401 ? 31.842 6.285 25.796 1.00 91.75 401 ARG A CA 1
ATOM 3022 C C . ARG A 1 401 ? 30.329 6.438 25.857 1.00 91.75 401 ARG A C 1
ATOM 3024 O O . ARG A 1 401 ? 29.834 7.084 26.766 1.00 91.75 401 ARG A O 1
ATOM 3031 N N . ILE A 1 402 ? 29.582 5.910 24.885 1.00 95.31 402 ILE A N 1
ATOM 3032 C CA . ILE A 1 402 ? 28.138 6.180 24.775 1.00 95.31 402 ILE A CA 1
ATOM 3033 C C . ILE A 1 402 ? 27.347 5.750 26.023 1.00 95.31 402 ILE A C 1
ATOM 3035 O O . ILE A 1 402 ? 26.324 6.358 26.331 1.00 95.31 402 ILE A O 1
ATOM 3039 N N . LEU A 1 403 ? 27.843 4.744 26.756 1.00 89.81 403 LEU A N 1
ATOM 3040 C CA . LEU A 1 403 ? 27.265 4.295 28.022 1.00 89.81 403 LEU A CA 1
ATOM 3041 C C . LEU A 1 403 ? 27.276 5.408 29.074 1.00 89.81 403 LEU A C 1
ATOM 3043 O O . LEU A 1 403 ? 26.253 5.628 29.712 1.00 89.81 403 LEU A O 1
ATOM 3047 N N . ASP A 1 404 ? 28.354 6.189 29.163 1.00 93.50 404 ASP A N 1
ATOM 3048 C CA . ASP A 1 404 ? 28.447 7.306 30.110 1.00 93.50 404 ASP A CA 1
ATOM 3049 C C . ASP A 1 404 ? 27.382 8.384 29.822 1.00 93.50 404 ASP A C 1
ATOM 3051 O O . ASP A 1 404 ? 26.828 8.985 30.740 1.00 93.50 404 ASP A O 1
ATOM 3055 N N . TYR A 1 405 ? 27.036 8.609 28.546 1.00 97.12 405 TYR A N 1
ATOM 3056 C CA . TYR A 1 405 ? 25.987 9.564 28.149 1.00 97.12 405 TYR A CA 1
ATOM 3057 C C . TYR A 1 405 ? 24.583 9.030 28.429 1.00 97.12 405 TYR A C 1
ATOM 3059 O O . TYR A 1 405 ? 23.711 9.795 28.850 1.00 97.12 405 TYR A O 1
ATOM 3067 N N . ARG A 1 406 ? 24.354 7.728 28.205 1.00 95.94 406 ARG A N 1
ATOM 3068 C CA . ARG A 1 406 ? 23.109 7.054 28.600 1.00 95.94 406 ARG A CA 1
ATOM 3069 C C . ARG A 1 406 ? 22.918 7.150 30.113 1.00 95.94 406 ARG A C 1
ATOM 3071 O O . ARG A 1 406 ? 21.863 7.594 30.560 1.00 95.94 406 ARG A O 1
ATOM 3078 N N . ASP A 1 407 ? 23.931 6.778 30.888 1.00 93.88 407 ASP A N 1
ATOM 3079 C CA . ASP A 1 407 ? 23.855 6.738 32.347 1.00 93.88 407 ASP A CA 1
ATOM 3080 C C . ASP A 1 407 ? 23.706 8.150 32.931 1.00 93.88 407 ASP A C 1
ATOM 3082 O O . ASP A 1 407 ? 22.896 8.361 33.834 1.00 93.88 407 ASP A O 1
ATOM 3086 N N . ALA A 1 408 ? 24.378 9.155 32.356 1.00 95.81 408 ALA A N 1
ATOM 3087 C CA . ALA A 1 408 ? 24.169 10.555 32.720 1.00 95.81 408 ALA A CA 1
ATOM 3088 C C . ALA A 1 408 ? 22.733 11.035 32.450 1.00 95.81 408 ALA A C 1
ATOM 3090 O O . ALA A 1 408 ? 22.187 11.793 33.255 1.00 95.81 408 ALA A O 1
ATOM 3091 N N . MET A 1 409 ? 22.108 10.588 31.355 1.00 97.75 409 MET A N 1
ATOM 3092 C CA . MET A 1 409 ? 20.715 10.907 31.030 1.00 97.75 409 MET A CA 1
ATOM 3093 C C . MET A 1 409 ? 19.725 10.208 31.973 1.00 97.75 409 MET A C 1
ATOM 3095 O O . MET A 1 409 ? 18.771 10.841 32.419 1.00 97.75 409 MET A O 1
ATOM 3099 N N . LEU A 1 410 ? 19.961 8.939 32.327 1.00 95.38 410 LEU A N 1
ATOM 3100 C CA . LEU A 1 410 ? 19.158 8.210 33.318 1.00 95.38 410 LEU A CA 1
ATOM 3101 C C . LEU A 1 410 ? 19.280 8.830 34.717 1.00 95.38 410 LEU A C 1
ATOM 3103 O O . LEU A 1 410 ? 18.271 9.036 35.389 1.00 95.38 410 LEU A O 1
ATOM 3107 N N . ALA A 1 411 ? 20.496 9.195 35.134 1.00 94.81 411 ALA A N 1
ATOM 3108 C CA . ALA A 1 411 ? 20.724 9.899 36.394 1.00 94.81 411 ALA A CA 1
ATOM 3109 C C . ALA A 1 411 ? 20.012 11.259 36.411 1.00 94.81 411 ALA A C 1
ATOM 3111 O O . ALA A 1 411 ? 19.337 11.592 37.383 1.00 94.81 411 ALA A O 1
ATOM 3112 N N . LEU A 1 412 ? 20.105 12.023 35.316 1.00 97.81 412 LEU A N 1
ATOM 3113 C CA . LEU A 1 412 ? 19.407 13.300 35.178 1.00 97.81 412 LEU A CA 1
ATOM 3114 C C . LEU A 1 412 ? 17.884 13.133 35.242 1.00 97.81 412 LEU A C 1
ATOM 3116 O O . LEU A 1 412 ? 17.216 13.943 35.879 1.00 97.81 412 LEU A O 1
ATOM 3120 N N . ALA A 1 413 ? 17.335 12.086 34.620 1.00 97.44 413 ALA A N 1
ATOM 3121 C CA . ALA A 1 413 ? 15.910 11.777 34.696 1.00 97.44 413 ALA A CA 1
ATOM 3122 C C . ALA A 1 413 ? 15.444 11.570 36.144 1.00 97.44 413 ALA A C 1
ATOM 3124 O O . ALA A 1 413 ? 14.399 12.094 36.524 1.00 97.44 413 ALA A O 1
ATOM 3125 N N . GLY A 1 414 ? 16.248 10.874 36.957 1.00 93.12 414 GLY A N 1
ATOM 3126 C CA . GLY A 1 414 ? 15.989 10.687 38.386 1.00 93.12 414 GLY A CA 1
ATOM 3127 C C . GLY A 1 414 ? 16.113 11.966 39.212 1.00 93.12 414 GLY A C 1
ATOM 3128 O O . GLY A 1 414 ? 15.257 12.247 40.050 1.00 93.12 414 GLY A O 1
ATOM 3129 N N . GLU A 1 415 ? 17.142 12.772 38.952 1.00 97.12 415 GLU A N 1
ATOM 3130 C CA . GLU A 1 415 ? 17.367 14.058 39.628 1.00 97.12 415 GLU A CA 1
ATOM 3131 C C . GLU A 1 415 ? 16.243 15.063 39.342 1.00 97.12 415 GLU A C 1
ATOM 3133 O O . GLU A 1 415 ? 15.740 15.720 40.253 1.00 97.12 415 GLU A O 1
ATOM 3138 N N . GLU A 1 416 ? 15.814 15.152 38.082 1.00 97.56 416 GLU A N 1
ATOM 3139 C CA . GLU A 1 416 ? 14.797 16.102 37.624 1.00 97.56 416 GLU A CA 1
ATOM 3140 C C . GLU A 1 416 ? 13.370 15.540 37.651 1.00 97.56 416 GLU A C 1
ATOM 3142 O O . GLU A 1 416 ? 12.418 16.278 37.375 1.00 97.56 416 GLU A O 1
ATOM 3147 N N . LYS A 1 417 ? 13.207 14.254 37.991 1.00 95.00 417 LYS A N 1
ATOM 3148 C CA . LYS A 1 417 ? 11.928 13.524 38.000 1.00 95.00 417 LYS A CA 1
ATOM 3149 C C . LYS A 1 417 ? 11.158 13.673 36.683 1.00 95.00 417 LYS A C 1
ATOM 3151 O O . LYS A 1 417 ? 9.961 13.961 36.674 1.00 95.00 417 LYS A O 1
ATOM 3156 N N . VAL A 1 418 ? 11.866 13.532 35.566 1.00 98.00 418 VAL A N 1
ATOM 3157 C CA . VAL A 1 418 ? 11.295 13.559 34.211 1.00 98.00 418 VAL A CA 1
ATOM 3158 C C . VAL A 1 418 ? 11.308 12.158 33.619 1.00 98.00 418 VAL A C 1
ATOM 3160 O O . VAL A 1 418 ? 12.159 11.344 33.975 1.00 98.00 418 VAL A O 1
ATOM 3163 N N . ALA A 1 419 ? 10.386 11.875 32.700 1.00 98.50 419 ALA A N 1
ATOM 3164 C CA . ALA A 1 419 ? 10.324 10.569 32.055 1.00 98.50 419 ALA A CA 1
ATOM 3165 C C . ALA A 1 419 ? 11.599 10.294 31.242 1.00 98.50 419 ALA A C 1
ATOM 3167 O O . ALA A 1 419 ? 12.176 11.214 30.658 1.00 98.50 419 ALA A O 1
ATOM 3168 N N . CYS A 1 420 ? 12.027 9.034 31.161 1.00 98.50 420 CYS A N 1
ATOM 3169 C CA . CYS A 1 420 ? 13.161 8.642 30.325 1.00 98.50 420 CYS A CA 1
ATOM 3170 C C . CYS A 1 420 ? 12.937 7.298 29.625 1.00 98.50 420 CYS A C 1
ATOM 3172 O O . CYS A 1 420 ? 12.811 6.255 30.267 1.00 98.50 420 CYS A O 1
ATOM 3174 N N . ALA A 1 421 ? 12.904 7.322 28.295 1.00 98.19 421 ALA A N 1
ATOM 3175 C CA . ALA A 1 421 ? 12.843 6.134 27.458 1.00 98.19 421 ALA A CA 1
ATOM 3176 C C . ALA A 1 421 ? 14.260 5.576 27.245 1.00 98.19 421 ALA A C 1
ATOM 3178 O O . ALA A 1 421 ? 15.060 6.164 26.510 1.00 98.19 421 ALA A O 1
ATOM 3179 N N . ASP A 1 422 ? 14.569 4.440 27.881 1.00 96.88 422 ASP A N 1
ATOM 3180 C CA . ASP A 1 422 ? 15.880 3.791 27.774 1.00 96.88 422 ASP A CA 1
ATOM 3181 C C . ASP A 1 422 ? 16.005 2.927 26.510 1.00 96.88 422 ASP A C 1
ATOM 3183 O O . ASP A 1 422 ? 16.012 1.695 26.548 1.00 96.88 422 ASP A O 1
ATOM 3187 N N . VAL A 1 423 ? 16.104 3.603 25.368 1.00 97.62 423 VAL A N 1
ATOM 3188 C CA . VAL A 1 423 ? 16.240 2.970 24.053 1.00 97.62 423 VAL A CA 1
ATOM 3189 C C . VAL A 1 423 ? 17.524 2.154 23.946 1.00 97.62 423 VAL A C 1
ATOM 3191 O O . VAL A 1 423 ? 17.533 1.140 23.257 1.00 97.62 423 VAL A O 1
ATOM 3194 N N . TYR A 1 424 ? 18.607 2.550 24.620 1.00 95.94 424 TYR A N 1
ATOM 3195 C CA . TYR A 1 424 ? 19.860 1.792 24.595 1.00 95.94 424 TYR A CA 1
ATOM 3196 C C . TYR A 1 424 ? 19.674 0.342 25.066 1.00 95.94 424 TYR A C 1
ATOM 3198 O O . TYR A 1 424 ? 20.196 -0.579 24.438 1.00 95.94 424 TYR A O 1
ATOM 3206 N N . ALA A 1 425 ? 18.926 0.129 26.153 1.00 90.06 425 ALA A N 1
ATOM 3207 C CA . ALA A 1 425 ? 18.671 -1.209 26.681 1.00 90.06 425 ALA A CA 1
ATOM 3208 C C . ALA A 1 425 ? 17.864 -2.062 25.687 1.00 90.06 425 ALA A C 1
ATOM 3210 O O . ALA A 1 425 ? 18.293 -3.155 25.319 1.00 90.06 425 ALA A O 1
ATOM 3211 N N . ASP A 1 426 ? 16.757 -1.527 25.168 1.00 90.38 426 ASP A N 1
ATOM 3212 C CA . ASP A 1 426 ? 15.939 -2.211 24.157 1.00 90.38 426 ASP A CA 1
ATOM 3213 C C . ASP A 1 426 ? 16.684 -2.436 22.833 1.00 90.38 426 ASP A C 1
ATOM 3215 O O . ASP A 1 426 ? 16.486 -3.450 22.160 1.00 90.38 426 ASP A O 1
ATOM 3219 N N . TRP A 1 427 ? 17.590 -1.528 22.466 1.00 95.06 427 TRP A N 1
ATOM 3220 C CA . TRP A 1 427 ? 18.463 -1.684 21.308 1.00 95.06 427 TRP A CA 1
ATOM 3221 C C . TRP A 1 427 ? 19.351 -2.919 21.439 1.00 95.06 427 TRP A C 1
ATOM 3223 O O . TRP A 1 427 ? 19.513 -3.655 20.463 1.00 95.06 427 TRP A O 1
ATOM 3233 N N . LEU A 1 428 ? 19.899 -3.173 22.632 1.00 90.62 428 LEU A N 1
ATOM 3234 C CA . LEU A 1 428 ? 20.705 -4.364 22.899 1.00 90.62 428 LEU A CA 1
ATOM 3235 C C . LEU A 1 428 ? 19.865 -5.645 22.962 1.00 90.62 428 LEU A C 1
ATOM 3237 O O . LEU A 1 428 ? 20.344 -6.689 22.521 1.00 90.62 428 LEU A O 1
ATOM 3241 N N . HIS A 1 429 ? 18.604 -5.567 23.402 1.00 90.31 429 HIS A N 1
ATOM 3242 C CA . HIS A 1 429 ? 17.679 -6.709 23.417 1.00 90.31 429 HIS A CA 1
ATOM 3243 C C . HIS A 1 429 ? 17.340 -7.266 22.025 1.00 90.31 429 HIS A C 1
ATOM 3245 O O . HIS A 1 429 ? 16.809 -8.369 21.913 1.00 90.31 429 HIS A O 1
ATOM 3251 N N . GLN A 1 430 ? 17.711 -6.581 20.940 1.00 92.00 430 GLN A N 1
ATOM 3252 C CA . GLN A 1 430 ? 17.688 -7.182 19.601 1.00 92.00 430 GLN A CA 1
ATOM 3253 C C . GLN A 1 430 ? 18.525 -8.471 19.535 1.00 92.00 430 GLN A C 1
ATOM 3255 O O . GLN A 1 430 ? 18.126 -9.416 18.853 1.00 92.00 430 GLN A O 1
ATOM 3260 N N . ALA A 1 431 ? 19.621 -8.558 20.300 1.00 89.12 431 ALA A N 1
ATOM 3261 C CA . ALA A 1 431 ? 20.440 -9.766 20.377 1.00 89.12 431 ALA A CA 1
ATOM 3262 C C . ALA A 1 431 ? 19.650 -10.964 20.926 1.00 89.12 431 ALA A C 1
ATOM 3264 O O . ALA A 1 431 ? 19.783 -12.071 20.412 1.00 89.12 431 ALA A O 1
ATOM 3265 N N . ASP A 1 432 ? 18.759 -10.729 21.894 1.00 87.25 432 ASP A N 1
ATOM 3266 C CA . ASP A 1 432 ? 17.878 -11.757 22.468 1.00 87.25 432 ASP A CA 1
ATOM 3267 C C . ASP A 1 432 ? 16.789 -12.217 21.489 1.00 87.25 432 ASP A C 1
ATOM 3269 O O . ASP A 1 432 ? 16.148 -13.247 21.692 1.00 87.25 432 ASP A O 1
ATOM 3273 N N . ARG A 1 433 ? 16.596 -11.460 20.406 1.00 90.50 433 ARG A N 1
ATOM 3274 C CA . ARG A 1 433 ? 15.704 -11.771 19.285 1.00 90.50 433 ARG A CA 1
ATOM 3275 C C . ARG A 1 433 ? 16.457 -12.356 18.088 1.00 90.50 433 ARG A C 1
ATOM 3277 O O . ARG A 1 433 ? 15.885 -12.448 17.007 1.00 90.50 433 ARG A O 1
ATOM 3284 N N . GLY A 1 434 ? 17.725 -12.737 18.257 1.00 94.19 434 GLY A N 1
ATOM 3285 C CA . GLY A 1 434 ? 18.546 -13.307 17.189 1.00 94.19 434 GLY A CA 1
ATOM 3286 C C . GLY A 1 434 ? 19.151 -12.276 16.229 1.00 94.19 434 GLY A C 1
ATOM 3287 O O . GLY A 1 434 ? 19.588 -12.638 15.141 1.00 94.19 434 GLY A O 1
ATOM 3288 N N . ILE A 1 435 ? 19.164 -10.987 16.585 1.00 96.19 435 ILE A N 1
ATOM 3289 C CA . ILE A 1 435 ? 19.581 -9.899 15.688 1.00 96.19 435 ILE A CA 1
ATOM 3290 C C . ILE A 1 435 ? 20.763 -9.139 16.310 1.00 96.19 435 ILE A C 1
ATOM 3292 O O . ILE A 1 435 ? 20.591 -8.502 17.348 1.00 96.19 435 ILE A O 1
ATOM 3296 N N . PRO A 1 436 ? 21.959 -9.122 15.690 1.00 95.25 436 PRO A N 1
ATOM 3297 C CA . PRO A 1 436 ? 23.064 -8.309 16.182 1.00 95.25 436 PRO A CA 1
ATOM 3298 C C . PRO A 1 436 ? 22.674 -6.826 16.108 1.00 95.25 436 PRO A C 1
ATOM 3300 O O . PRO A 1 436 ? 22.397 -6.347 15.002 1.00 95.25 436 PRO A O 1
ATOM 3303 N N . PRO A 1 437 ? 22.684 -6.061 17.215 1.00 93.88 437 PRO A N 1
ATOM 3304 C CA . PRO A 1 437 ? 22.193 -4.682 17.205 1.00 93.88 437 PRO A CA 1
ATOM 3305 C C . PRO A 1 437 ? 22.895 -3.787 16.172 1.00 93.88 437 PRO A C 1
ATOM 3307 O O . PRO A 1 437 ? 22.250 -3.014 15.467 1.00 93.88 437 PRO A O 1
ATOM 3310 N N . PHE A 1 438 ? 24.213 -3.945 15.999 1.00 94.31 438 PHE A N 1
ATOM 3311 C CA . PHE A 1 438 ? 24.985 -3.171 15.020 1.00 94.31 438 PHE A CA 1
ATOM 3312 C C . PHE A 1 438 ? 24.553 -3.421 13.567 1.00 94.31 438 PHE A C 1
ATOM 3314 O O . PHE A 1 438 ? 24.730 -2.540 12.727 1.00 94.31 438 PHE A O 1
ATOM 3321 N N . SER A 1 439 ? 23.986 -4.595 13.257 1.00 95.00 439 SER A N 1
ATOM 3322 C CA . SER A 1 439 ? 23.531 -4.930 11.899 1.00 95.00 439 SER A CA 1
ATOM 3323 C C . SER A 1 439 ? 22.368 -4.040 11.458 1.00 95.00 439 SER A C 1
ATOM 3325 O O . SER A 1 439 ? 22.155 -3.844 10.264 1.00 95.00 439 SER A O 1
ATOM 3327 N N . GLN A 1 440 ? 21.655 -3.442 12.419 1.00 95.88 440 GLN A N 1
ATOM 3328 C CA . GLN A 1 440 ? 20.519 -2.553 12.191 1.00 95.88 440 GLN A CA 1
ATOM 3329 C C . GLN A 1 440 ? 20.925 -1.077 12.049 1.00 95.88 440 GLN A C 1
ATOM 3331 O O . GLN A 1 440 ? 20.056 -0.208 11.965 1.00 95.88 440 GLN A O 1
ATOM 3336 N N . LEU A 1 441 ? 22.229 -0.784 11.963 1.00 95.62 441 LEU A N 1
ATOM 3337 C CA . LEU A 1 441 ? 22.753 0.534 11.607 1.00 95.62 441 LEU A CA 1
ATOM 3338 C C . LEU A 1 441 ? 22.856 0.668 10.082 1.00 95.62 441 LEU A C 1
ATOM 3340 O O . LEU A 1 441 ? 23.705 0.044 9.446 1.00 95.62 441 LEU A O 1
ATOM 3344 N N . HIS A 1 442 ? 22.027 1.525 9.492 1.00 95.25 442 HIS A N 1
ATOM 3345 C CA . HIS A 1 442 ? 21.922 1.703 8.043 1.00 95.25 442 HIS A CA 1
ATOM 3346 C C . HIS A 1 442 ? 23.202 2.268 7.414 1.00 95.25 442 HIS A C 1
ATOM 3348 O O . HIS A 1 442 ? 23.555 1.921 6.291 1.00 95.25 442 HIS A O 1
ATOM 3354 N N . ASN A 1 443 ? 23.942 3.099 8.150 1.00 93.69 443 ASN A N 1
ATOM 3355 C CA . ASN A 1 443 ? 25.212 3.666 7.695 1.00 93.69 443 ASN A CA 1
ATOM 3356 C C . ASN A 1 443 ? 26.454 2.980 8.262 1.00 93.69 443 ASN A C 1
ATOM 3358 O O . ASN A 1 443 ? 27.551 3.499 8.053 1.00 93.69 443 ASN A O 1
ATOM 3362 N N . TRP A 1 444 ? 26.294 1.878 9.007 1.00 93.50 444 TRP A N 1
ATOM 3363 C CA . TRP A 1 444 ? 27.372 1.214 9.754 1.00 93.50 444 TRP A CA 1
ATOM 3364 C C . TRP A 1 444 ? 28.070 2.068 10.827 1.00 93.50 444 TRP A C 1
ATOM 3366 O O . TRP A 1 444 ? 29.097 1.655 11.369 1.00 93.50 444 TRP A O 1
ATOM 3376 N N . ILE A 1 445 ? 27.537 3.247 11.153 1.00 94.00 445 ILE A N 1
ATOM 3377 C CA . ILE A 1 445 ? 28.115 4.180 12.126 1.00 94.00 445 ILE A CA 1
ATOM 3378 C C . ILE A 1 445 ? 27.158 4.354 13.302 1.00 94.00 445 ILE A C 1
ATOM 3380 O O . ILE A 1 445 ? 27.484 3.963 14.418 1.00 94.00 445 ILE A O 1
ATOM 3384 N N . ASN A 1 446 ? 26.005 4.978 13.075 1.00 93.94 446 ASN A N 1
ATOM 3385 C CA . ASN A 1 446 ? 25.136 5.482 14.140 1.00 93.94 446 ASN A CA 1
ATOM 3386 C C . ASN A 1 446 ? 23.713 5.861 13.689 1.00 93.94 446 ASN A C 1
ATOM 3388 O O . ASN A 1 446 ? 23.006 6.486 14.471 1.00 93.94 446 ASN A O 1
ATOM 3392 N N . HIS A 1 447 ? 23.291 5.568 12.457 1.00 96.25 447 HIS A N 1
ATOM 3393 C CA . HIS A 1 447 ? 21.910 5.815 12.027 1.00 96.25 447 HIS A CA 1
ATOM 3394 C C . HIS A 1 447 ? 21.142 4.497 11.970 1.00 96.25 447 HIS A C 1
ATOM 3396 O O . HIS A 1 447 ? 21.614 3.568 11.311 1.00 96.25 447 HIS A O 1
ATOM 3402 N N . PRO A 1 448 ? 19.994 4.376 12.655 1.00 96.12 448 PRO A N 1
ATOM 3403 C CA . PRO A 1 448 ? 19.228 3.146 12.641 1.00 96.12 448 PRO A CA 1
ATOM 3404 C C . PRO A 1 448 ? 18.473 3.003 11.319 1.00 96.12 448 PRO A C 1
ATOM 3406 O O . PRO A 1 448 ? 17.982 3.977 10.760 1.00 96.12 448 PRO A O 1
ATOM 3409 N N . GLY A 1 449 ? 18.338 1.773 10.830 1.00 93.44 449 GLY A N 1
ATOM 3410 C CA . GLY A 1 449 ? 17.414 1.470 9.741 1.00 93.44 449 GLY A CA 1
ATOM 3411 C C . GLY A 1 449 ? 15.958 1.442 10.209 1.00 93.44 449 GLY A C 1
ATOM 3412 O O . GLY A 1 449 ? 15.628 1.743 11.360 1.00 93.44 449 GLY A O 1
ATOM 3413 N N . ASN A 1 450 ? 15.065 0.995 9.325 1.00 93.31 450 ASN A N 1
ATOM 3414 C CA . ASN A 1 450 ? 13.633 0.917 9.621 1.00 93.31 450 ASN A CA 1
ATOM 3415 C C . ASN A 1 450 ? 13.314 0.093 10.874 1.00 93.31 450 ASN A C 1
ATOM 3417 O O . ASN A 1 450 ? 12.437 0.498 11.624 1.00 93.31 450 ASN A O 1
ATOM 3421 N N . GLN A 1 451 ? 13.979 -1.034 11.134 1.00 90.94 451 GLN A N 1
ATOM 3422 C CA . GLN A 1 451 ? 13.709 -1.808 12.356 1.00 90.94 451 GLN A CA 1
ATOM 3423 C C . GLN A 1 451 ? 14.247 -1.103 13.605 1.00 90.94 451 GLN A C 1
ATOM 3425 O O . GLN A 1 451 ? 13.548 -0.995 14.610 1.00 90.94 451 GLN A O 1
ATOM 3430 N N . GLY A 1 452 ? 15.434 -0.502 13.508 1.00 92.94 452 GLY A N 1
ATOM 3431 C CA . GLY A 1 452 ? 16.033 0.257 14.602 1.00 92.94 452 GLY A CA 1
ATOM 3432 C C . GLY A 1 452 ? 15.206 1.477 15.032 1.00 92.94 452 GLY A C 1
ATOM 3433 O O . GLY A 1 452 ? 15.024 1.724 16.221 1.00 92.94 452 GLY A O 1
ATOM 3434 N N . HIS A 1 453 ? 14.607 2.201 14.082 1.00 97.12 453 HIS A N 1
ATOM 3435 C CA . HIS A 1 453 ? 13.634 3.252 14.400 1.00 97.12 453 HIS A CA 1
ATOM 3436 C C . HIS A 1 453 ? 12.355 2.716 15.065 1.00 97.12 453 HIS A C 1
ATOM 3438 O O . HIS A 1 453 ? 11.620 3.487 15.679 1.00 97.12 453 HIS A O 1
ATOM 3444 N N . GLY A 1 454 ? 12.053 1.423 14.912 1.00 96.25 454 GLY A N 1
ATOM 3445 C CA . GLY A 1 454 ? 10.918 0.760 15.555 1.00 96.25 454 GLY A CA 1
ATOM 3446 C C . GLY A 1 454 ? 11.184 0.591 17.043 1.00 96.25 454 GLY A C 1
ATOM 3447 O O . GLY A 1 454 ? 10.359 0.994 17.849 1.00 96.25 454 GLY A O 1
ATOM 3448 N N . VAL A 1 455 ? 12.400 0.164 17.396 1.00 96.25 455 VAL A N 1
ATOM 3449 C CA . VAL A 1 455 ? 12.862 0.045 18.789 1.00 96.25 455 VAL A CA 1
ATOM 3450 C C . VAL A 1 455 ? 12.700 1.362 19.556 1.00 96.25 455 VAL A C 1
ATOM 3452 O O . VAL A 1 455 ? 12.134 1.376 20.648 1.00 96.25 455 VAL A O 1
ATOM 3455 N N . TYR A 1 456 ? 13.129 2.486 18.969 1.00 98.06 456 TYR A N 1
ATOM 3456 C CA . TYR A 1 456 ? 12.910 3.817 19.552 1.00 98.06 456 TYR A CA 1
ATOM 3457 C C . TYR A 1 456 ? 11.423 4.086 19.825 1.00 98.06 456 TYR A C 1
ATOM 3459 O O . TYR A 1 456 ? 11.057 4.518 20.919 1.00 98.06 456 TYR A O 1
ATOM 3467 N N . ALA A 1 457 ? 10.567 3.844 18.828 1.00 97.81 457 ALA A N 1
ATOM 3468 C CA . ALA A 1 457 ? 9.141 4.124 18.928 1.00 97.81 457 ALA A CA 1
ATOM 3469 C C . ALA A 1 457 ? 8.452 3.234 19.971 1.00 97.81 457 ALA A C 1
ATOM 3471 O O . ALA A 1 457 ? 7.732 3.758 20.819 1.00 97.81 457 ALA A O 1
ATOM 3472 N N . ASP A 1 458 ? 8.728 1.930 19.969 1.00 95.62 458 ASP A N 1
ATOM 3473 C CA . ASP A 1 458 ? 8.169 0.966 20.922 1.00 95.62 458 ASP A CA 1
ATOM 3474 C C . ASP A 1 458 ? 8.592 1.290 22.362 1.00 95.62 458 ASP A C 1
ATOM 3476 O O . ASP A 1 458 ? 7.778 1.226 23.284 1.00 95.62 458 ASP A O 1
ATOM 3480 N N . THR A 1 459 ? 9.844 1.716 22.569 1.00 96.25 459 THR A N 1
ATOM 3481 C CA . THR A 1 459 ? 10.331 2.151 23.890 1.00 96.25 459 THR A CA 1
ATOM 3482 C C . THR A 1 459 ? 9.530 3.345 24.413 1.00 96.25 459 THR A C 1
ATOM 3484 O O . THR A 1 459 ? 9.108 3.364 25.568 1.00 96.25 459 THR A O 1
ATOM 3487 N N . ILE A 1 460 ? 9.279 4.333 23.552 1.00 98.12 460 ILE A N 1
ATOM 3488 C CA . ILE A 1 460 ? 8.547 5.555 23.904 1.00 98.12 460 ILE A CA 1
ATOM 3489 C C . ILE A 1 460 ? 7.053 5.267 24.117 1.00 98.12 460 ILE A C 1
ATOM 3491 O O . ILE A 1 460 ? 6.464 5.731 25.092 1.00 98.12 460 ILE A O 1
ATOM 3495 N N . LEU A 1 461 ? 6.424 4.487 23.234 1.00 96.62 461 LEU A N 1
ATOM 3496 C CA . LEU A 1 461 ? 4.981 4.219 23.269 1.00 96.62 461 LEU A CA 1
ATOM 3497 C C . LEU A 1 461 ? 4.541 3.451 24.525 1.00 96.62 461 LEU A C 1
ATOM 3499 O O . LEU A 1 461 ? 3.407 3.622 24.978 1.00 96.62 461 LEU A O 1
ATOM 3503 N N . ARG A 1 462 ? 5.440 2.682 25.154 1.00 94.06 462 ARG A N 1
ATOM 3504 C CA . ARG A 1 462 ? 5.170 1.973 26.421 1.00 94.06 462 ARG A CA 1
ATOM 3505 C C . ARG A 1 462 ? 4.830 2.893 27.596 1.00 94.06 462 ARG A C 1
ATOM 3507 O O . ARG A 1 462 ? 4.183 2.452 28.541 1.00 94.06 462 ARG A O 1
ATOM 3514 N N . PHE A 1 463 ? 5.176 4.178 27.527 1.00 95.12 463 PHE A N 1
ATOM 3515 C CA . PHE A 1 463 ? 4.750 5.171 28.519 1.00 95.12 463 PHE A CA 1
ATOM 3516 C C . PHE A 1 463 ? 3.251 5.502 28.450 1.00 95.12 463 PHE A C 1
ATOM 3518 O O . PHE A 1 463 ? 2.692 6.076 29.386 1.00 95.12 463 PHE A O 1
ATOM 3525 N N . PHE A 1 464 ? 2.586 5.145 27.351 1.00 90.00 464 PHE A N 1
ATOM 3526 C CA . PHE A 1 464 ? 1.227 5.582 27.058 1.00 90.00 464 PHE A CA 1
ATOM 3527 C C . PHE A 1 464 ? 0.190 4.450 27.089 1.00 90.00 464 PHE A C 1
ATOM 3529 O O . PHE A 1 464 ? -1.003 4.716 27.240 1.00 90.00 464 PHE A O 1
ATOM 3536 N N . THR A 1 465 ? 0.610 3.187 27.032 1.00 73.38 465 THR A N 1
ATOM 3537 C CA . THR A 1 465 ? -0.283 2.024 27.148 1.00 73.38 465 THR A CA 1
ATOM 3538 C C . THR A 1 465 ? -0.917 1.923 28.548 1.00 73.38 465 THR A C 1
ATOM 3540 O O . THR A 1 465 ? -0.195 2.026 29.545 1.00 73.38 465 THR A O 1
ATOM 3543 N N . PRO A 1 466 ? -2.242 1.705 28.686 1.00 46.06 466 PRO A N 1
ATOM 3544 C CA . PRO A 1 466 ? -2.857 1.517 29.998 1.00 46.06 466 PRO A CA 1
ATOM 3545 C C . PRO A 1 466 ? -2.399 0.202 30.653 1.00 46.06 466 PRO A C 1
ATOM 3547 O O . PRO A 1 466 ? -2.811 -0.876 30.230 1.00 46.06 466 PRO A O 1
ATOM 3550 N N . GLY A 1 467 ? -1.588 0.297 31.716 1.00 43.94 467 GLY A N 1
ATOM 3551 C CA . GLY A 1 467 ? -1.434 -0.789 32.693 1.00 43.94 467 GLY A CA 1
ATOM 3552 C C . GLY A 1 467 ? -0.058 -1.014 33.326 1.00 43.94 467 GLY A C 1
ATOM 3553 O O . GLY A 1 467 ? 0.417 -2.140 33.318 1.00 43.94 467 GLY A O 1
ATOM 3554 N N . GLY A 1 468 ? 0.535 0.003 33.960 1.00 27.75 468 GLY A N 1
ATOM 3555 C CA . GLY A 1 468 ? 1.524 -0.166 35.040 1.00 27.75 468 GLY A CA 1
ATOM 3556 C C . GLY A 1 468 ? 0.889 -0.127 36.440 1.00 27.75 468 GLY A C 1
ATOM 3557 O O . GLY A 1 468 ? 1.507 0.349 37.383 1.00 27.75 468 GLY A O 1
ATOM 3558 N N . ALA A 1 469 ? -0.374 -0.541 36.573 1.00 28.00 469 ALA A N 1
ATOM 3559 C CA . ALA A 1 469 ? -1.073 -0.704 37.846 1.00 28.00 469 ALA A CA 1
ATOM 3560 C C . ALA A 1 469 ? -2.130 -1.804 37.685 1.00 28.00 469 ALA A C 1
ATOM 3562 O O . ALA A 1 469 ? -2.802 -1.877 36.655 1.00 28.00 469 ALA A O 1
ATOM 3563 N N . ALA A 1 470 ? -2.220 -2.682 38.684 1.00 29.25 470 ALA A N 1
ATOM 3564 C CA . ALA A 1 470 ? -3.022 -3.899 38.678 1.00 29.25 470 ALA A CA 1
ATOM 3565 C C . ALA A 1 470 ? -4.466 -3.671 38.191 1.00 29.25 470 ALA A C 1
ATOM 3567 O O . ALA A 1 470 ? -5.175 -2.791 38.683 1.00 29.25 470 ALA A O 1
ATOM 3568 N N . LYS A 1 471 ? -4.894 -4.502 37.230 1.00 28.47 471 LYS A N 1
ATOM 3569 C CA . LYS A 1 471 ? -6.270 -4.576 36.727 1.00 28.47 471 LYS A CA 1
ATOM 3570 C C . LYS A 1 471 ? -7.242 -4.768 37.897 1.00 28.47 471 LYS A C 1
ATOM 3572 O O . LYS A 1 471 ? -7.205 -5.796 38.566 1.00 28.47 471 LYS A O 1
ATOM 3577 N N . LYS A 1 472 ? -8.167 -3.822 38.071 1.00 24.05 472 LYS A N 1
ATOM 3578 C CA . LYS A 1 472 ? -9.521 -4.146 38.523 1.00 24.05 472 LYS A CA 1
ATOM 3579 C C . LYS A 1 472 ? -10.324 -4.449 37.268 1.00 24.05 472 LYS A C 1
ATOM 3581 O O . LYS A 1 472 ? -10.455 -3.594 36.393 1.00 24.05 472 LYS A O 1
ATOM 3586 N N . GLU A 1 473 ? -10.772 -5.691 37.171 1.00 33.28 473 GLU A N 1
ATOM 3587 C CA . GLU A 1 473 ? -11.676 -6.157 36.132 1.00 33.28 473 GLU A CA 1
ATOM 3588 C C . GLU A 1 473 ? -12.876 -5.214 36.024 1.00 33.28 473 GLU A C 1
ATOM 3590 O O . GLU A 1 473 ? -13.625 -5.010 36.977 1.00 33.28 473 GLU A O 1
ATOM 3595 N N . THR A 1 474 ? -13.055 -4.643 34.839 1.00 25.62 474 THR A N 1
ATOM 3596 C CA . THR A 1 474 ? -14.374 -4.261 34.347 1.00 25.62 474 THR A CA 1
ATOM 3597 C C . THR A 1 474 ? -14.538 -4.996 33.031 1.00 25.62 474 THR A C 1
ATOM 3599 O O . THR A 1 474 ? -13.660 -4.960 32.169 1.00 25.62 474 THR A O 1
ATOM 3602 N N . SER A 1 475 ? -15.591 -5.806 32.970 1.00 24.12 475 SER A N 1
ATOM 3603 C CA . SER A 1 475 ? -15.817 -6.806 31.937 1.00 24.12 475 SER A CA 1
ATOM 3604 C C . SER A 1 475 ? -15.772 -6.175 30.547 1.00 24.12 475 SER A C 1
ATOM 3606 O O . SER A 1 475 ? -16.662 -5.408 30.174 1.00 24.12 475 SER A O 1
ATOM 3608 N N . ALA A 1 476 ? -14.751 -6.527 29.768 1.00 28.70 476 ALA A N 1
ATOM 3609 C CA . ALA A 1 476 ? -14.809 -6.362 28.330 1.00 28.70 476 ALA A CA 1
ATOM 3610 C C . ALA A 1 476 ? -15.921 -7.279 27.810 1.00 28.70 476 ALA A C 1
ATOM 3612 O O . ALA A 1 476 ? -15.903 -8.488 28.052 1.00 28.70 476 ALA A O 1
ATOM 3613 N N . VAL A 1 477 ? -16.898 -6.692 27.123 1.00 29.67 477 VAL A N 1
ATOM 3614 C CA . VAL A 1 477 ? -17.839 -7.447 26.298 1.00 29.67 477 VAL A CA 1
ATOM 3615 C C . VAL A 1 477 ? -16.996 -8.237 25.284 1.00 29.67 477 VAL A C 1
ATOM 3617 O O . VAL A 1 477 ? -16.160 -7.627 24.611 1.00 29.67 477 VAL A O 1
ATOM 3620 N N . PRO A 1 478 ? -17.141 -9.571 25.191 1.00 27.45 478 PRO A N 1
ATOM 3621 C CA . PRO A 1 478 ? -16.370 -10.368 24.246 1.00 27.45 478 PRO A CA 1
ATOM 3622 C C . PRO A 1 478 ? -16.681 -9.916 22.814 1.00 27.45 478 PRO A C 1
ATOM 3624 O O . PRO A 1 478 ? -17.819 -9.519 22.543 1.00 27.45 478 PRO A O 1
ATOM 3627 N N . PRO A 1 479 ? -15.727 -10.005 21.872 1.00 35.06 479 PRO A N 1
ATOM 3628 C CA . PRO A 1 479 ? -16.039 -9.770 20.474 1.00 35.06 479 PRO A CA 1
ATOM 3629 C C . PRO A 1 479 ? -17.108 -10.775 20.031 1.00 35.06 479 PRO A C 1
ATOM 3631 O O . PRO A 1 479 ? -16.890 -11.987 20.040 1.00 35.06 479 PRO A O 1
ATOM 3634 N N . ALA A 1 480 ? -18.279 -10.283 19.630 1.00 36.12 480 ALA A N 1
ATOM 3635 C CA . ALA A 1 480 ? -19.253 -11.094 18.916 1.00 36.12 480 ALA A CA 1
ATOM 3636 C C . ALA A 1 480 ? -18.812 -11.204 17.447 1.00 36.12 480 ALA A C 1
ATOM 3638 O O . ALA A 1 480 ? -19.388 -10.558 16.581 1.00 36.12 480 ALA A O 1
ATOM 3639 N N . THR A 1 481 ? -17.722 -11.949 17.220 1.00 47.41 481 THR A N 1
ATOM 3640 C CA . THR A 1 481 ? -17.195 -12.589 15.988 1.00 47.41 481 THR A CA 1
ATOM 3641 C C . THR A 1 481 ? -15.667 -12.691 16.087 1.00 47.41 481 THR A C 1
ATOM 3643 O O . THR A 1 481 ? -15.007 -11.819 16.644 1.00 47.41 481 THR A O 1
ATOM 3646 N N . GLY A 1 482 ? -15.098 -13.796 15.601 1.00 55.19 482 GLY A N 1
ATOM 3647 C CA . GLY A 1 482 ? -13.710 -14.194 15.865 1.00 55.19 482 GLY A CA 1
ATOM 3648 C C . GLY A 1 482 ? -12.627 -13.430 15.095 1.00 55.19 482 GLY A C 1
ATOM 3649 O O . GLY A 1 482 ? -11.456 -13.760 15.262 1.00 55.19 482 GLY A O 1
ATOM 3650 N N . LEU A 1 483 ? -12.981 -12.439 14.264 1.00 75.25 483 LEU A N 1
ATOM 3651 C CA . LEU A 1 483 ? -12.012 -11.675 13.472 1.00 75.25 483 LEU A CA 1
ATOM 3652 C C . LEU A 1 483 ? -11.666 -10.337 14.143 1.00 75.25 483 LEU A C 1
ATOM 3654 O O . LEU A 1 483 ? -12.551 -9.495 14.319 1.00 75.25 483 LEU A O 1
ATOM 3658 N N . PRO A 1 484 ? -10.385 -10.101 14.484 1.00 80.69 484 PRO A N 1
ATOM 3659 C CA . PRO A 1 484 ? -9.916 -8.791 14.917 1.00 80.69 484 PRO A CA 1
ATOM 3660 C C . PRO A 1 484 ? -10.208 -7.726 13.854 1.00 80.69 484 PRO A C 1
ATOM 3662 O O . PRO A 1 484 ? -9.831 -7.871 12.694 1.00 80.69 484 PRO A O 1
ATOM 3665 N N . GLN A 1 485 ? -10.878 -6.646 14.252 1.00 84.50 485 GLN A N 1
ATOM 3666 C CA . GLN A 1 485 ? -11.192 -5.531 13.360 1.00 84.50 485 GLN A CA 1
ATOM 3667 C C . GLN A 1 485 ? -9.981 -4.582 13.268 1.00 84.50 485 GLN A C 1
ATOM 3669 O O . GLN A 1 485 ? -9.506 -4.123 14.310 1.00 84.50 485 GLN A O 1
ATOM 3674 N N . PRO A 1 486 ? -9.460 -4.282 12.064 1.00 83.19 486 PRO A N 1
ATOM 3675 C CA . PRO A 1 486 ? -8.348 -3.356 11.885 1.00 83.19 486 PRO A CA 1
ATOM 3676 C C . PRO A 1 486 ? -8.834 -1.901 11.898 1.00 83.19 486 PRO A C 1
ATOM 3678 O O . PRO A 1 486 ? -10.001 -1.625 11.625 1.00 83.19 486 PRO A O 1
ATOM 3681 N N . ASP A 1 487 ? -7.920 -0.960 12.121 1.00 82.50 487 ASP A N 1
ATOM 3682 C CA . ASP A 1 487 ? -8.129 0.431 11.714 1.00 82.50 487 ASP A CA 1
ATOM 3683 C C . ASP A 1 487 ? -7.916 0.543 10.197 1.00 82.50 487 ASP A C 1
ATOM 3685 O O . ASP A 1 487 ? -6.967 -0.019 9.647 1.00 82.50 487 ASP A O 1
ATOM 3689 N N . ALA A 1 488 ? -8.799 1.264 9.512 1.00 79.69 488 ALA A N 1
ATOM 3690 C CA . ALA A 1 488 ? -8.766 1.472 8.063 1.00 79.69 488 ALA A CA 1
ATOM 3691 C C . ALA A 1 488 ? -8.561 2.943 7.660 1.00 79.69 488 ALA A C 1
ATOM 3693 O O . ALA A 1 488 ? -8.460 3.238 6.463 1.00 79.69 488 ALA A O 1
ATOM 3694 N N . GLU A 1 489 ? -8.492 3.872 8.624 1.00 80.88 489 GLU A N 1
ATOM 3695 C CA . GLU A 1 489 ? -8.213 5.283 8.343 1.00 80.88 489 GLU A CA 1
ATOM 3696 C C . GLU A 1 489 ? -6.894 5.466 7.580 1.00 80.88 489 GLU A C 1
ATOM 3698 O O . GLU A 1 489 ? -5.851 4.904 7.913 1.00 80.88 489 GLU A O 1
ATOM 3703 N N . SER A 1 490 ? -6.932 6.296 6.539 1.00 82.81 490 SER A N 1
ATOM 3704 C CA . SER A 1 490 ? -5.757 6.633 5.743 1.00 82.81 490 SER A CA 1
ATOM 3705 C C . SER A 1 490 ? -5.874 8.057 5.212 1.00 82.81 490 SER A C 1
ATOM 3707 O O . SER A 1 490 ? -6.951 8.455 4.776 1.00 82.81 490 SER A O 1
ATOM 3709 N N . PRO A 1 491 ? -4.772 8.831 5.153 1.00 81.88 491 PRO A N 1
ATOM 3710 C CA . PRO A 1 491 ? -4.784 10.188 4.601 1.00 81.88 491 PRO A CA 1
ATOM 3711 C C . PRO A 1 491 ? -4.995 10.221 3.079 1.00 81.88 491 PRO A C 1
ATOM 3713 O O . PRO A 1 491 ? -5.016 11.295 2.483 1.00 81.88 491 PRO A O 1
ATOM 3716 N N . LEU A 1 492 ? -5.073 9.055 2.432 1.00 85.31 492 LEU A N 1
ATOM 3717 C CA . LEU A 1 492 ? -5.270 8.909 0.989 1.00 85.31 492 LEU A CA 1
ATOM 3718 C C . LEU A 1 492 ? -6.750 8.892 0.606 1.00 85.31 492 LEU A C 1
ATOM 3720 O O . LEU A 1 492 ? -7.077 8.912 -0.579 1.00 85.31 492 LEU A O 1
ATOM 3724 N N . TRP A 1 493 ? -7.640 8.864 1.593 1.00 92.50 493 TRP A N 1
ATOM 3725 C CA . TRP A 1 493 ? -9.071 8.954 1.386 1.00 92.50 493 TRP A CA 1
ATOM 3726 C C . TRP A 1 493 ? -9.734 9.722 2.530 1.00 92.50 493 TRP A C 1
ATOM 3728 O O . TRP A 1 493 ? -9.122 10.001 3.558 1.00 92.50 493 TRP A O 1
ATOM 3738 N N . ARG A 1 494 ? -10.989 10.124 2.342 1.00 92.75 494 ARG A N 1
ATOM 3739 C CA . ARG A 1 494 ? -11.800 10.759 3.390 1.00 92.75 494 ARG A CA 1
ATOM 3740 C C . ARG A 1 494 ? -13.277 10.457 3.222 1.00 92.75 494 ARG A C 1
ATOM 3742 O O . ARG A 1 494 ? -13.709 10.028 2.152 1.00 92.75 494 ARG A O 1
ATOM 3749 N N . THR A 1 495 ? -14.060 10.725 4.259 1.00 90.62 495 THR A N 1
ATOM 3750 C CA . THR A 1 495 ? -15.520 10.687 4.182 1.00 90.62 495 THR A CA 1
ATOM 3751 C C . THR A 1 495 ? -16.081 12.062 3.849 1.00 90.62 495 THR A C 1
ATOM 3753 O O . THR A 1 495 ? -15.571 13.095 4.284 1.00 90.62 495 THR A O 1
ATOM 3756 N N . LYS A 1 496 ? -17.119 12.069 3.014 1.00 89.31 496 LYS A N 1
ATOM 3757 C CA . LYS A 1 496 ? -17.929 13.236 2.656 1.00 89.31 496 LYS A CA 1
ATOM 3758 C C . LYS A 1 496 ? -19.364 12.764 2.407 1.00 89.31 496 LYS A C 1
ATOM 3760 O O . LYS A 1 496 ? -19.556 11.572 2.147 1.00 89.31 496 LYS A O 1
ATOM 3765 N N . PRO A 1 497 ? -20.358 13.669 2.428 1.00 88.00 497 PRO A N 1
ATOM 3766 C CA . PRO A 1 497 ? -21.689 13.354 1.927 1.00 88.00 497 PRO A CA 1
ATOM 3767 C C . PRO A 1 497 ? -21.610 12.769 0.512 1.00 88.00 497 PRO A C 1
ATOM 3769 O O . PRO A 1 497 ? -20.917 13.308 -0.354 1.00 88.00 497 PRO A O 1
ATOM 3772 N N . ARG A 1 498 ? -22.281 11.637 0.298 1.00 87.12 498 ARG A N 1
ATOM 3773 C CA . ARG A 1 498 ? -22.269 10.901 -0.973 1.00 87.12 498 ARG A CA 1
ATOM 3774 C C . ARG A 1 498 ? -23.483 11.292 -1.812 1.00 87.12 498 ARG A C 1
ATOM 3776 O O . ARG A 1 498 ? -24.567 11.480 -1.271 1.00 87.12 498 ARG A O 1
ATOM 3783 N N . GLU A 1 499 ? -23.313 11.361 -3.132 1.00 88.88 499 GLU A N 1
ATOM 3784 C CA . GLU A 1 499 ? -24.445 11.469 -4.061 1.00 88.88 499 GLU A CA 1
ATOM 3785 C C . GLU A 1 499 ? -24.995 10.062 -4.324 1.00 88.88 499 GLU A C 1
ATOM 3787 O O . GLU A 1 499 ? -24.403 9.291 -5.079 1.00 88.88 499 GLU A O 1
ATOM 3792 N N . LEU A 1 500 ? -26.107 9.714 -3.674 1.00 93.00 500 LEU A N 1
ATOM 3793 C CA . LEU A 1 500 ? -26.756 8.407 -3.795 1.00 93.00 500 LEU A CA 1
ATOM 3794 C C . LEU A 1 500 ? -28.173 8.576 -4.360 1.00 93.00 500 LEU A C 1
ATOM 3796 O O . LEU A 1 500 ? -28.852 9.536 -3.992 1.00 93.00 500 LEU A O 1
ATOM 3800 N N . PRO A 1 501 ? -28.647 7.664 -5.229 1.00 92.44 501 PRO A N 1
ATOM 3801 C CA . PRO A 1 501 ? -30.060 7.624 -5.604 1.00 92.44 501 PRO A CA 1
ATOM 3802 C C . PRO A 1 501 ? -30.927 7.293 -4.379 1.00 92.44 501 PRO A C 1
ATOM 3804 O O . PRO A 1 501 ? -30.430 6.695 -3.418 1.00 92.44 501 PRO A O 1
ATOM 3807 N N . ALA A 1 502 ? -32.218 7.632 -4.416 1.00 93.19 502 ALA A N 1
ATOM 3808 C CA . ALA A 1 502 ? -33.147 7.267 -3.346 1.00 93.19 502 ALA A CA 1
ATOM 3809 C C . ALA A 1 502 ? -33.149 5.743 -3.133 1.00 93.19 502 ALA A C 1
ATOM 3811 O O . ALA A 1 502 ? -33.101 4.969 -4.093 1.00 93.19 502 ALA A O 1
ATOM 3812 N N . ALA A 1 503 ? -33.119 5.304 -1.874 1.00 93.69 503 ALA A N 1
ATOM 3813 C CA . ALA A 1 503 ? -32.997 3.884 -1.550 1.00 93.69 503 ALA A CA 1
ATOM 3814 C C . ALA A 1 503 ? -34.243 3.108 -2.002 1.00 93.69 503 ALA A C 1
ATOM 3816 O O . ALA A 1 503 ? -34.125 1.997 -2.521 1.00 93.69 503 ALA A O 1
ATOM 3817 N N . GLU A 1 504 ? -35.412 3.729 -1.874 1.00 94.06 504 GLU A N 1
ATOM 3818 C CA . GLU A 1 504 ? -36.716 3.189 -2.249 1.00 94.06 504 GLU A CA 1
ATOM 3819 C C . GLU A 1 504 ? -36.796 2.936 -3.758 1.00 94.06 504 GLU A C 1
ATOM 3821 O O . GLU A 1 504 ? -37.240 1.867 -4.180 1.00 94.06 504 GLU A O 1
ATOM 3826 N N . ASP A 1 505 ? -36.279 3.864 -4.570 1.00 93.25 505 ASP A N 1
ATOM 3827 C CA . ASP A 1 505 ? -36.236 3.724 -6.030 1.00 93.25 505 ASP A CA 1
ATOM 3828 C C . ASP A 1 505 ? -35.369 2.530 -6.447 1.00 93.25 505 ASP A C 1
ATOM 3830 O O . ASP A 1 505 ? -35.734 1.744 -7.327 1.00 93.25 505 ASP A O 1
ATOM 3834 N N . ILE A 1 506 ? -34.220 2.354 -5.787 1.00 93.12 506 ILE A N 1
ATOM 3835 C CA . ILE A 1 506 ? -33.324 1.225 -6.055 1.00 93.12 506 ILE A CA 1
ATOM 3836 C C . ILE A 1 506 ? -33.943 -0.098 -5.599 1.00 93.12 506 ILE A C 1
ATOM 3838 O O . ILE A 1 506 ? -33.837 -1.093 -6.319 1.00 93.12 506 ILE A O 1
ATOM 3842 N N . ALA A 1 507 ? -34.609 -0.121 -4.445 1.00 91.62 507 ALA A N 1
ATOM 3843 C CA . ALA A 1 507 ? -35.284 -1.309 -3.926 1.00 91.62 507 ALA A CA 1
ATOM 3844 C C . ALA A 1 507 ? -36.486 -1.736 -4.792 1.00 91.62 507 ALA A C 1
ATOM 3846 O O . ALA A 1 507 ? -36.752 -2.935 -4.967 1.00 91.62 507 ALA A O 1
ATOM 3847 N N . ALA A 1 508 ? -37.198 -0.762 -5.367 1.00 89.75 508 ALA A N 1
ATOM 3848 C CA . ALA A 1 508 ? -38.319 -0.985 -6.273 1.00 89.75 508 ALA A CA 1
ATOM 3849 C C . ALA A 1 508 ? -37.871 -1.462 -7.664 1.00 89.75 508 ALA A C 1
ATOM 3851 O O . ALA A 1 508 ? -38.610 -2.194 -8.330 1.00 89.75 508 ALA A O 1
ATOM 3852 N N . LYS A 1 509 ? -36.661 -1.090 -8.108 1.00 84.38 509 LYS A N 1
ATOM 3853 C CA . LYS A 1 509 ? -36.160 -1.438 -9.440 1.00 84.38 509 LYS A CA 1
ATOM 3854 C C . LYS A 1 509 ? -36.053 -2.955 -9.615 1.00 84.38 509 LYS A C 1
ATOM 3856 O O . LYS A 1 509 ? -35.378 -3.659 -8.860 1.00 84.38 509 LYS A O 1
ATOM 3861 N N . ALA A 1 510 ? -36.700 -3.467 -10.661 1.00 75.19 510 ALA A N 1
ATOM 3862 C CA . ALA A 1 510 ? -36.542 -4.856 -11.063 1.00 75.19 510 ALA A CA 1
ATOM 3863 C C . ALA A 1 510 ? -35.079 -5.119 -11.450 1.00 75.19 510 ALA A C 1
ATOM 3865 O O . ALA A 1 510 ? -34.468 -4.330 -12.172 1.00 75.19 510 ALA A O 1
ATOM 3866 N N . ARG A 1 511 ? -34.525 -6.242 -10.988 1.00 70.69 511 ARG A N 1
ATOM 3867 C CA . ARG A 1 511 ? -33.208 -6.726 -11.409 1.00 70.69 511 ARG A CA 1
ATOM 3868 C C . ARG A 1 511 ? -33.401 -7.833 -12.438 1.00 70.69 511 ARG A C 1
ATOM 3870 O O . ARG A 1 511 ? -33.686 -8.961 -12.046 1.00 70.69 511 ARG A O 1
ATOM 3877 N N . PRO A 1 512 ? -33.280 -7.533 -13.741 1.00 60.38 512 PRO A N 1
ATOM 3878 C CA . PRO A 1 512 ? -33.557 -8.510 -14.790 1.00 60.38 512 PRO A CA 1
ATOM 3879 C C . PRO A 1 512 ? -32.515 -9.638 -14.870 1.00 60.38 512 PRO A C 1
ATOM 3881 O O . PRO A 1 512 ? -32.760 -10.624 -15.556 1.00 60.38 512 PRO A O 1
ATOM 3884 N N . ASN A 1 513 ? -31.363 -9.520 -14.196 1.00 61.81 513 ASN A N 1
ATOM 3885 C CA . ASN A 1 513 ? -30.314 -10.540 -14.196 1.00 61.81 513 ASN A CA 1
ATOM 3886 C C . ASN A 1 513 ? -29.713 -10.718 -12.788 1.00 61.81 513 ASN A C 1
ATOM 3888 O O . ASN A 1 513 ? -29.405 -9.736 -12.113 1.00 61.81 513 ASN A O 1
ATOM 3892 N N . ALA A 1 514 ? -29.546 -11.973 -12.364 1.00 64.56 514 ALA A N 1
ATOM 3893 C CA . ALA A 1 514 ? -29.068 -12.363 -11.038 1.00 64.56 514 ALA A CA 1
ATOM 3894 C C . ALA A 1 514 ? -27.530 -12.360 -10.888 1.00 64.56 514 ALA A C 1
ATOM 3896 O O . ALA A 1 514 ? -27.012 -12.441 -9.776 1.00 64.56 514 ALA A O 1
ATOM 3897 N N . ASN A 1 515 ? -26.776 -12.237 -11.987 1.00 85.81 515 ASN A N 1
ATOM 3898 C CA . ASN A 1 515 ? -25.316 -12.378 -11.978 1.00 85.81 515 ASN A CA 1
ATOM 3899 C C . ASN A 1 515 ? -24.587 -11.050 -11.693 1.00 85.81 515 ASN A C 1
ATOM 3901 O O . ASN A 1 515 ? -23.863 -10.533 -12.550 1.00 85.81 515 ASN A O 1
ATOM 3905 N N . LEU A 1 516 ? -24.791 -10.486 -10.498 1.00 90.25 516 LEU A N 1
ATOM 3906 C CA . LEU A 1 516 ? -24.059 -9.298 -10.031 1.00 90.25 516 LEU A CA 1
ATOM 3907 C C . LEU A 1 516 ? -22.562 -9.591 -9.864 1.00 90.25 516 LEU A C 1
ATOM 3909 O O . LEU A 1 516 ? -21.720 -8.775 -10.247 1.00 90.25 516 LEU A O 1
ATOM 3913 N N . TYR A 1 517 ? -22.257 -10.746 -9.266 1.00 94.56 517 TYR A N 1
ATOM 3914 C CA . TYR A 1 517 ? -20.905 -11.175 -8.931 1.00 94.56 517 TYR A CA 1
ATOM 3915 C C . TYR A 1 517 ? -20.153 -11.603 -10.186 1.00 94.56 517 TYR A C 1
ATOM 3917 O O . TYR A 1 517 ? -20.267 -12.739 -10.658 1.00 94.56 517 TYR A O 1
ATOM 3925 N N . GLY A 1 518 ? -19.383 -10.669 -10.727 1.00 95.06 518 GLY A N 1
ATOM 3926 C CA . GLY A 1 518 ? -18.495 -10.885 -11.849 1.00 95.06 518 GLY A CA 1
ATOM 3927 C C . GLY A 1 518 ? -17.036 -11.028 -11.427 1.00 95.06 518 GLY A C 1
ATOM 3928 O O . GLY A 1 518 ? -16.596 -10.442 -10.435 1.00 95.06 518 GLY A O 1
ATOM 3929 N N . LEU A 1 519 ? -16.273 -11.748 -12.243 1.00 95.81 519 LEU A N 1
ATOM 3930 C CA . LEU A 1 519 ? -14.818 -11.848 -12.161 1.00 95.81 519 LEU A CA 1
ATOM 3931 C C . LEU A 1 519 ? -14.215 -11.544 -13.532 1.00 95.81 519 LEU A C 1
ATOM 3933 O O . LEU A 1 519 ? -14.660 -12.104 -14.535 1.00 95.81 519 LEU A O 1
ATOM 3937 N N . TYR A 1 520 ? -13.205 -10.680 -13.586 1.00 94.31 520 TYR A N 1
ATOM 3938 C CA . TYR A 1 520 ? -12.376 -10.554 -14.780 1.00 94.31 520 TYR A CA 1
ATOM 3939 C C . TYR A 1 520 ? -11.285 -11.626 -14.739 1.00 94.31 520 TYR A C 1
ATOM 3941 O O . TYR A 1 520 ? -10.561 -11.790 -13.754 1.00 94.31 520 TYR A O 1
ATOM 3949 N N . SER A 1 521 ? -11.191 -12.390 -15.822 1.00 92.12 521 SER A N 1
ATOM 3950 C CA . SER A 1 521 ? -10.124 -13.339 -16.069 1.00 92.12 521 SER A CA 1
ATOM 3951 C C . SER A 1 52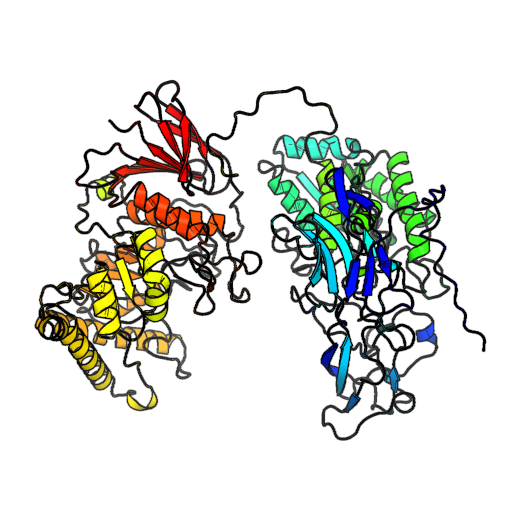1 ? -9.563 -13.279 -17.497 1.00 92.12 521 SER A C 1
ATOM 3953 O O . SER A 1 521 ? -10.267 -12.994 -18.467 1.00 92.12 521 SER A O 1
ATOM 3955 N N . TRP A 1 522 ? -8.288 -13.639 -17.631 1.00 90.94 522 TRP A N 1
ATOM 3956 C CA . TRP A 1 522 ? -7.713 -14.125 -18.883 1.00 90.94 522 TRP A CA 1
ATOM 3957 C C . TRP A 1 522 ? -8.029 -15.616 -19.068 1.00 90.94 522 TRP A C 1
ATOM 3959 O O . TRP A 1 522 ? -7.977 -16.378 -18.104 1.00 90.94 522 TRP A O 1
ATOM 3969 N N . TRP A 1 523 ? -8.259 -16.081 -20.303 1.00 90.75 523 TRP A N 1
ATOM 3970 C CA . TRP A 1 523 ? -8.612 -17.492 -20.561 1.00 90.75 523 TRP A CA 1
ATOM 3971 C C . TRP A 1 523 ? -7.668 -18.505 -19.890 1.00 90.75 523 TRP A C 1
ATOM 3973 O O . TRP A 1 523 ? -8.121 -19.422 -19.204 1.00 90.75 523 TRP A O 1
ATOM 3983 N N . ASN A 1 524 ? -6.353 -18.317 -20.020 1.00 89.56 524 ASN A N 1
ATOM 3984 C CA . ASN A 1 524 ? -5.372 -19.234 -19.432 1.00 89.56 524 ASN A CA 1
ATOM 3985 C C . ASN A 1 524 ? -5.453 -19.285 -17.899 1.00 89.56 524 ASN A C 1
ATOM 3987 O O . ASN A 1 524 ? -5.214 -20.331 -17.296 1.00 89.56 524 ASN A O 1
ATOM 3991 N N . GLU A 1 525 ? -5.813 -18.171 -17.263 1.00 90.75 525 GLU A N 1
ATOM 3992 C CA . GLU A 1 525 ? -5.971 -18.098 -15.814 1.00 90.75 525 GLU A CA 1
ATOM 3993 C C . GLU A 1 525 ? -7.258 -18.779 -15.361 1.00 90.75 525 GLU A C 1
ATOM 3995 O O . GLU A 1 525 ? -7.229 -19.541 -14.390 1.00 90.75 525 GLU A O 1
ATOM 4000 N N . TYR A 1 526 ? -8.354 -18.563 -16.098 1.00 92.75 526 TYR A N 1
ATOM 4001 C CA . TYR A 1 526 ? -9.619 -19.256 -15.873 1.00 92.75 526 TYR A CA 1
ATOM 4002 C C . TYR A 1 526 ? -9.417 -20.766 -15.964 1.00 92.75 526 TYR A C 1
ATOM 4004 O O . TYR A 1 526 ? -9.720 -21.493 -15.018 1.00 92.75 526 TYR A O 1
ATOM 4012 N N . LYS A 1 527 ? -8.814 -21.234 -17.067 1.00 92.50 527 LYS A N 1
ATOM 4013 C CA . LYS A 1 527 ? -8.512 -22.649 -17.315 1.00 92.50 527 LYS A CA 1
ATOM 4014 C C . LYS A 1 527 ? -7.728 -23.274 -16.160 1.00 92.50 527 LYS A C 1
ATOM 4016 O O . LYS A 1 527 ? -8.086 -24.356 -15.702 1.00 92.50 527 LYS A O 1
ATOM 4021 N N . ALA A 1 528 ? -6.707 -22.582 -15.657 1.00 90.75 528 ALA A N 1
ATOM 4022 C CA . ALA A 1 528 ? -5.867 -23.071 -14.565 1.00 90.75 528 ALA A CA 1
ATOM 4023 C C . ALA A 1 528 ? -6.588 -23.152 -13.206 1.00 90.75 528 ALA A C 1
ATOM 4025 O O . ALA A 1 528 ? -6.113 -23.851 -12.310 1.00 90.75 528 ALA A O 1
ATOM 4026 N N . ARG A 1 529 ? -7.707 -22.435 -13.018 1.00 92.31 529 ARG A N 1
ATOM 4027 C CA . ARG A 1 529 ? -8.403 -22.323 -11.722 1.00 92.31 529 ARG A CA 1
ATOM 4028 C C . ARG A 1 529 ? -9.879 -22.715 -11.748 1.00 92.31 529 ARG A C 1
ATOM 4030 O O . ARG A 1 529 ? -10.550 -22.515 -10.743 1.00 92.31 529 ARG A O 1
ATOM 4037 N N . ARG A 1 530 ? -10.374 -23.343 -12.823 1.00 93.50 530 ARG A N 1
ATOM 4038 C CA . ARG A 1 530 ? -11.798 -23.709 -13.005 1.00 93.50 530 ARG A CA 1
ATOM 4039 C C . ARG A 1 530 ? -12.454 -24.305 -11.756 1.00 93.50 530 ARG A C 1
ATOM 4041 O O . ARG A 1 530 ? -13.527 -23.859 -11.372 1.00 93.50 530 ARG A O 1
ATOM 4048 N N . ALA A 1 531 ? -11.810 -25.276 -11.102 1.00 93.25 531 ALA A N 1
ATOM 4049 C CA . ALA A 1 531 ? -12.357 -25.919 -9.904 1.00 93.25 531 ALA A CA 1
ATOM 4050 C C . ALA A 1 531 ? -12.550 -24.935 -8.735 1.00 93.25 531 ALA A C 1
ATOM 4052 O O . ALA A 1 531 ? -13.633 -24.874 -8.163 1.00 93.25 531 ALA A O 1
ATOM 4053 N N . ALA A 1 532 ? -11.539 -24.114 -8.436 1.00 94.44 532 ALA A N 1
ATOM 4054 C CA . ALA A 1 532 ? -11.619 -23.113 -7.373 1.00 94.44 532 ALA A CA 1
ATOM 4055 C C . ALA A 1 532 ? -12.648 -22.016 -7.695 1.00 94.44 532 ALA A C 1
ATOM 4057 O O . ALA A 1 532 ? -13.387 -21.582 -6.819 1.00 94.44 532 ALA A O 1
ATOM 4058 N N . LEU A 1 533 ? -12.752 -21.596 -8.961 1.00 95.19 533 LEU A N 1
ATOM 4059 C CA . LEU A 1 533 ? -13.742 -20.596 -9.379 1.00 95.19 533 LEU A CA 1
ATOM 4060 C C . LEU A 1 533 ? -15.180 -21.100 -9.217 1.00 95.19 533 LEU A C 1
ATOM 4062 O O . LEU A 1 533 ? -16.043 -20.346 -8.766 1.00 95.19 533 LEU A O 1
ATOM 4066 N N . LYS A 1 534 ? -15.427 -22.378 -9.539 1.00 94.19 534 LYS A N 1
ATOM 4067 C CA . LYS A 1 534 ? -16.713 -23.040 -9.276 1.00 94.19 534 LYS A CA 1
ATOM 4068 C C . LYS A 1 534 ? -17.022 -23.104 -7.787 1.00 94.19 534 LYS A C 1
ATOM 4070 O O . LYS A 1 534 ? -18.168 -22.913 -7.405 1.00 94.19 534 LYS A O 1
ATOM 4075 N N . GLU A 1 535 ? -16.007 -23.358 -6.965 1.00 95.62 535 GLU A N 1
ATOM 4076 C CA . GLU A 1 535 ? -16.159 -23.414 -5.513 1.00 95.62 535 GLU A CA 1
ATOM 4077 C C . GLU A 1 535 ? -16.506 -22.047 -4.902 1.00 95.62 535 GLU A C 1
ATOM 4079 O O . GLU A 1 535 ? -17.293 -21.988 -3.959 1.00 95.62 535 GLU A O 1
ATOM 4084 N N . VAL A 1 536 ? -15.952 -20.949 -5.428 1.00 96.44 536 VAL A N 1
ATOM 4085 C CA . VAL A 1 536 ? -16.348 -19.597 -4.995 1.00 96.44 536 VAL A CA 1
ATOM 4086 C C . VAL A 1 536 ? -17.753 -19.238 -5.485 1.00 96.44 536 VAL A C 1
ATOM 4088 O O . VAL A 1 536 ? -18.524 -18.648 -4.733 1.00 96.44 536 VAL A O 1
ATOM 4091 N N . GLY A 1 537 ? -18.094 -19.602 -6.725 1.00 94.50 537 GLY A N 1
ATOM 4092 C CA . GLY A 1 537 ? -19.450 -19.461 -7.263 1.00 94.50 537 GLY A CA 1
ATOM 4093 C C . GLY A 1 537 ? -19.688 -18.256 -8.179 1.00 94.50 537 GLY A C 1
ATOM 4094 O O . GLY A 1 537 ? -20.837 -17.850 -8.350 1.00 94.50 537 GLY A O 1
ATOM 4095 N N . TRP A 1 538 ? -18.652 -17.676 -8.800 1.00 94.50 538 TRP A N 1
ATOM 4096 C CA . TRP A 1 538 ? -18.861 -16.632 -9.815 1.00 94.50 538 TRP A CA 1
ATOM 4097 C C . TRP A 1 538 ? -19.628 -17.169 -11.023 1.00 94.50 538 TRP A C 1
ATOM 4099 O O . TRP A 1 538 ? -19.209 -18.133 -11.665 1.00 94.50 538 TRP A O 1
ATOM 4109 N N . LYS A 1 539 ? -20.719 -16.483 -11.373 1.00 92.00 539 LYS A N 1
ATOM 4110 C CA . LYS A 1 539 ? -21.568 -16.824 -12.523 1.00 92.00 539 LYS A CA 1
ATOM 4111 C C . LYS A 1 539 ? -21.405 -15.880 -13.714 1.00 92.00 539 LYS A C 1
ATOM 4113 O O . LYS A 1 539 ? -21.918 -16.198 -14.779 1.00 92.00 539 LYS A O 1
ATOM 4118 N N . SER A 1 540 ? -20.707 -14.750 -13.573 1.00 94.38 540 SER A N 1
ATOM 4119 C CA . SER A 1 540 ? -20.369 -13.858 -14.693 1.00 94.38 540 SER A CA 1
ATOM 4120 C C . SER A 1 540 ? -18.855 -13.736 -14.845 1.00 94.38 540 SER A C 1
ATOM 4122 O O . SER A 1 540 ? -18.161 -13.339 -13.910 1.00 94.38 540 SER A O 1
ATOM 4124 N N . ILE A 1 541 ? -18.332 -14.064 -16.023 1.00 95.88 541 ILE A N 1
ATOM 4125 C CA . ILE A 1 541 ? -16.905 -13.983 -16.333 1.00 95.88 541 ILE A CA 1
ATOM 4126 C C . ILE A 1 541 ? -16.705 -12.950 -17.430 1.00 95.88 541 ILE A C 1
ATOM 4128 O O . ILE A 1 541 ? -17.181 -13.120 -18.555 1.00 95.88 541 ILE A O 1
ATOM 4132 N N . ARG A 1 542 ? -15.979 -11.881 -17.102 1.00 95.81 542 ARG A N 1
ATOM 4133 C CA . ARG A 1 542 ? -15.427 -10.982 -18.110 1.00 95.81 542 ARG A CA 1
ATOM 4134 C C . ARG A 1 542 ? -14.140 -11.598 -18.627 1.00 95.81 542 ARG A C 1
ATOM 4136 O O . ARG A 1 542 ? -13.210 -11.816 -17.852 1.00 95.81 542 ARG A O 1
ATOM 4143 N N . LEU A 1 543 ? -14.105 -11.908 -19.915 1.00 93.94 543 LEU A N 1
ATOM 4144 C CA . LEU A 1 543 ? -12.975 -12.575 -20.542 1.00 93.94 543 LEU A CA 1
ATOM 4145 C C . LEU A 1 543 ? -12.185 -11.593 -21.409 1.00 93.94 543 LEU A C 1
ATOM 4147 O O . LEU A 1 543 ? -12.699 -11.087 -22.410 1.00 93.94 543 LEU A O 1
ATOM 4151 N N . GLY A 1 544 ? -10.922 -11.381 -21.038 1.00 86.12 544 GLY A N 1
ATOM 4152 C CA . GLY A 1 544 ? -9.939 -10.675 -21.857 1.00 86.12 544 GLY A CA 1
ATOM 4153 C C . GLY A 1 544 ? -9.118 -11.627 -22.736 1.00 86.12 544 GLY A C 1
ATOM 4154 O O . GLY A 1 544 ? -8.902 -12.794 -22.397 1.00 86.12 544 GLY A O 1
ATOM 4155 N N . GLY A 1 545 ? -8.603 -11.112 -23.856 1.00 82.19 545 GLY A N 1
ATOM 4156 C CA . GLY A 1 545 ? -7.672 -11.832 -24.734 1.00 82.19 545 GLY A CA 1
ATOM 4157 C C . GLY A 1 545 ? -8.345 -12.681 -25.827 1.00 82.19 545 GLY A C 1
ATOM 4158 O O . GLY A 1 545 ? -9.508 -12.452 -26.171 1.00 82.19 545 GLY A O 1
ATOM 4159 N N . PRO A 1 546 ? -7.613 -13.623 -26.453 1.00 82.94 546 PRO A N 1
ATOM 4160 C CA . PRO A 1 546 ? -8.143 -14.427 -27.553 1.00 82.94 546 PRO A CA 1
ATOM 4161 C C . PRO A 1 546 ? -9.286 -15.349 -27.112 1.00 82.94 546 PRO A C 1
ATOM 4163 O O . PRO A 1 546 ? -9.138 -16.115 -26.162 1.00 82.94 546 PRO A O 1
ATOM 4166 N N . LEU A 1 547 ? -10.398 -15.320 -27.849 1.00 90.44 547 LEU A N 1
ATOM 4167 C CA . LEU A 1 547 ? -11.514 -16.250 -27.676 1.00 90.44 547 LEU A CA 1
ATOM 4168 C C . LEU A 1 547 ? -11.359 -17.466 -28.595 1.00 90.44 547 LEU A C 1
ATOM 4170 O O . LEU A 1 547 ? -11.469 -17.350 -29.824 1.00 90.44 547 LEU A O 1
ATOM 4174 N N . THR A 1 548 ? -11.105 -18.623 -27.990 1.00 94.06 548 THR A N 1
ATOM 4175 C CA . THR A 1 548 ? -10.931 -19.912 -28.672 1.00 94.06 548 THR A CA 1
ATOM 4176 C C . THR A 1 548 ? -12.130 -20.833 -28.441 1.00 94.06 548 THR A C 1
ATOM 4178 O O . THR A 1 548 ? -12.867 -20.670 -27.468 1.00 94.06 548 THR A O 1
ATOM 4181 N N . ASP A 1 549 ? -12.291 -21.834 -29.308 1.00 96.50 549 ASP A N 1
ATOM 4182 C CA . ASP A 1 549 ? -13.306 -22.883 -29.148 1.00 96.50 549 ASP A CA 1
ATOM 4183 C C . ASP A 1 549 ? -13.126 -23.629 -27.819 1.00 96.50 549 ASP A C 1
ATOM 4185 O O . ASP A 1 549 ? -14.093 -23.895 -27.117 1.00 96.50 549 ASP A O 1
ATOM 4189 N N . GLU A 1 550 ? -11.876 -23.877 -27.408 1.00 96.00 550 GLU A N 1
ATOM 4190 C CA . GLU A 1 550 ? -11.566 -24.469 -26.103 1.00 96.00 550 GLU A CA 1
ATOM 4191 C C . GLU A 1 550 ? -12.101 -23.613 -24.943 1.00 96.00 550 GLU A C 1
ATOM 4193 O O . GLU A 1 550 ? -12.716 -24.140 -24.010 1.00 96.00 550 GLU A O 1
ATOM 4198 N N . ALA A 1 551 ? -11.893 -22.292 -25.015 1.00 95.31 551 ALA A N 1
ATOM 4199 C CA . ALA A 1 551 ? -12.396 -21.360 -24.016 1.00 95.31 551 ALA A CA 1
ATOM 4200 C C . ALA A 1 551 ? -13.921 -21.409 -23.935 1.00 95.31 551 ALA A C 1
ATOM 4202 O O . ALA A 1 551 ? -14.488 -21.521 -22.846 1.00 95.31 551 ALA A O 1
ATOM 4203 N N . MET A 1 552 ? -14.582 -21.385 -25.092 1.00 96.69 552 MET A N 1
ATOM 4204 C CA . MET A 1 552 ? -16.037 -21.421 -25.162 1.00 96.69 552 MET A CA 1
ATOM 4205 C C . MET A 1 552 ? -16.628 -22.740 -24.686 1.00 96.69 552 MET A C 1
ATOM 4207 O O . MET A 1 552 ? -17.587 -22.704 -23.918 1.00 96.69 552 MET A O 1
ATOM 4211 N N . THR A 1 553 ? -16.034 -23.881 -25.039 1.00 97.00 553 THR A N 1
ATOM 4212 C CA . THR A 1 553 ? -16.427 -25.193 -24.506 1.00 97.00 553 THR A CA 1
ATOM 4213 C C . THR A 1 553 ? -16.415 -25.185 -22.984 1.00 97.00 553 THR A C 1
ATOM 4215 O O . THR A 1 553 ? -17.406 -25.544 -22.348 1.00 97.00 553 THR A O 1
ATOM 4218 N N . ALA A 1 554 ? -15.312 -24.737 -22.383 1.00 96.19 554 ALA A N 1
ATOM 4219 C CA . ALA A 1 554 ? -15.152 -24.744 -20.938 1.00 96.19 554 ALA A CA 1
ATOM 4220 C C . ALA A 1 554 ? -16.132 -23.808 -20.219 1.00 96.19 554 ALA A C 1
ATOM 4222 O O . ALA A 1 554 ? -16.779 -24.227 -19.262 1.00 96.19 554 ALA A O 1
ATOM 4223 N N . LEU A 1 555 ? -16.261 -22.563 -20.686 1.00 95.56 555 LEU A N 1
ATOM 4224 C CA . LEU A 1 555 ? -17.160 -21.567 -20.094 1.00 95.56 555 LEU A CA 1
ATOM 4225 C C . LEU A 1 555 ? -18.628 -22.000 -20.228 1.00 95.56 555 LEU A C 1
ATOM 4227 O O . LEU A 1 555 ? -19.396 -21.916 -19.267 1.00 95.56 555 LEU A O 1
ATOM 4231 N N . ALA A 1 556 ? -19.007 -22.542 -21.389 1.00 95.81 556 ALA A N 1
ATOM 4232 C CA . ALA A 1 556 ? -20.346 -23.069 -21.613 1.00 95.81 556 ALA A CA 1
ATOM 4233 C C . ALA A 1 556 ? -20.638 -24.285 -20.724 1.00 95.81 556 ALA A C 1
ATOM 4235 O O . ALA A 1 556 ? -21.709 -24.346 -20.126 1.00 95.81 556 ALA A O 1
ATOM 4236 N N . GLN A 1 557 ? -19.706 -25.229 -20.570 1.00 95.62 557 GLN A N 1
ATOM 4237 C CA . GLN A 1 557 ? -19.856 -26.365 -19.649 1.00 95.62 557 GLN A CA 1
ATOM 4238 C C . GLN A 1 557 ? -19.977 -25.921 -18.188 1.00 95.62 557 GLN A C 1
ATOM 4240 O O . GLN A 1 557 ? -20.774 -26.483 -17.438 1.00 95.62 557 GLN A O 1
ATOM 4245 N N . ASP A 1 558 ? -19.225 -24.892 -17.798 1.00 95.50 558 ASP A N 1
ATOM 4246 C CA . ASP A 1 558 ? -19.213 -24.367 -16.430 1.00 95.50 558 ASP A CA 1
ATOM 4247 C C . ASP A 1 558 ? -20.467 -23.546 -16.101 1.00 95.50 558 ASP A C 1
ATOM 4249 O O . ASP A 1 558 ? -20.702 -23.223 -14.940 1.00 95.50 558 ASP A O 1
ATOM 4253 N N . GLY A 1 559 ? -21.302 -23.256 -17.104 1.00 93.94 559 GLY A N 1
ATOM 4254 C CA . GLY A 1 559 ? -22.583 -22.581 -16.919 1.00 93.94 559 GLY A CA 1
ATOM 4255 C C . GLY A 1 559 ? -22.453 -21.118 -16.518 1.00 93.94 559 GLY A C 1
ATOM 4256 O O . GLY A 1 559 ? -23.390 -20.566 -15.945 1.00 93.94 559 GLY A O 1
ATOM 4257 N N . VAL A 1 560 ? -21.312 -20.499 -16.824 1.00 94.00 560 VAL A N 1
ATOM 4258 C CA . VAL A 1 560 ? -21.078 -19.078 -16.568 1.00 94.00 560 VAL A CA 1
ATOM 4259 C C . VAL A 1 560 ? -21.575 -18.226 -17.733 1.00 94.00 560 VAL A C 1
ATOM 4261 O O . VAL A 1 560 ? -21.494 -18.604 -18.901 1.00 94.00 560 VAL A O 1
ATOM 4264 N N . GLU A 1 561 ? -22.081 -17.043 -17.413 1.00 94.62 561 GLU A N 1
ATOM 4265 C CA . GLU A 1 561 ? -22.355 -15.992 -18.379 1.00 94.62 561 GLU A CA 1
ATOM 4266 C C . GLU A 1 561 ? -21.043 -15.307 -18.776 1.00 94.62 561 GLU A C 1
ATOM 4268 O O . GLU A 1 561 ? -20.256 -14.908 -17.916 1.00 94.62 561 GLU A O 1
ATOM 4273 N N . VAL A 1 562 ? -20.816 -15.138 -20.078 1.00 96.38 562 VAL A N 1
ATOM 4274 C CA . VAL A 1 562 ? -19.601 -14.508 -20.603 1.00 96.38 562 VAL A CA 1
ATOM 4275 C C . VAL A 1 562 ? -19.892 -13.069 -21.025 1.00 96.38 562 VAL A C 1
ATOM 4277 O O . VAL A 1 562 ? -20.778 -12.818 -21.846 1.00 96.38 562 VAL A O 1
ATOM 4280 N N . LEU A 1 563 ? -19.107 -12.135 -20.486 1.00 96.81 563 LEU A N 1
ATOM 4281 C CA . LEU A 1 563 ? -18.876 -10.815 -21.067 1.00 96.81 563 LEU A CA 1
ATOM 4282 C C . LEU A 1 563 ? -17.553 -10.879 -21.830 1.00 96.81 563 LEU A C 1
ATOM 4284 O O . LEU A 1 563 ? -16.500 -11.022 -21.212 1.00 96.81 563 LEU A O 1
ATOM 4288 N N . TYR A 1 564 ? -17.584 -10.788 -23.157 1.00 97.56 564 TYR A N 1
ATOM 4289 C CA . TYR A 1 564 ? -16.349 -10.836 -23.939 1.00 97.56 564 TYR A CA 1
ATOM 4290 C C . TYR A 1 564 ? -15.883 -9.443 -24.351 1.00 97.56 564 TYR A C 1
ATOM 4292 O O . TYR A 1 564 ? -16.621 -8.717 -25.020 1.00 97.56 564 TYR A O 1
ATOM 4300 N N . THR A 1 565 ? -14.650 -9.093 -23.981 1.00 96.31 565 THR A N 1
ATOM 4301 C CA . THR A 1 565 ? -14.025 -7.819 -24.348 1.00 96.31 565 THR A CA 1
ATOM 4302 C C . THR A 1 565 ? -13.317 -7.952 -25.688 1.00 96.31 565 THR A C 1
ATOM 4304 O O . THR A 1 565 ? -12.212 -8.491 -25.795 1.00 96.31 565 THR A O 1
ATOM 4307 N N . PHE A 1 566 ? -13.951 -7.438 -26.736 1.00 95.19 566 PHE A N 1
ATOM 4308 C CA . PHE A 1 566 ? -13.403 -7.444 -28.083 1.00 95.19 566 PHE A CA 1
ATOM 4309 C C . PHE A 1 566 ? -12.506 -6.213 -28.284 1.00 95.19 566 PHE A C 1
ATOM 4311 O O . PHE A 1 566 ? -12.973 -5.082 -28.210 1.00 95.19 566 PHE A O 1
ATOM 4318 N N . GLY A 1 567 ? -11.202 -6.412 -28.506 1.00 86.69 567 GLY A N 1
ATOM 4319 C CA . GLY A 1 567 ? -10.204 -5.326 -28.507 1.00 86.69 567 GLY A CA 1
ATOM 4320 C C . GLY A 1 567 ? -9.249 -5.292 -29.704 1.00 86.69 567 GLY A C 1
ATOM 4321 O O . GLY A 1 567 ? -8.232 -4.605 -29.637 1.00 86.69 567 GLY A O 1
ATOM 4322 N N . ALA A 1 568 ? -9.521 -6.048 -30.770 1.00 82.88 568 ALA A N 1
ATOM 4323 C CA . ALA A 1 568 ? -8.639 -6.158 -31.934 1.00 82.88 568 ALA A CA 1
ATOM 4324 C C . ALA A 1 568 ? -9.428 -6.035 -33.252 1.00 82.88 568 ALA A C 1
ATOM 4326 O O . ALA A 1 568 ? -10.559 -6.505 -33.303 1.00 82.88 568 ALA A O 1
ATOM 4327 N N . PRO A 1 569 ? -8.848 -5.476 -34.332 1.00 92.12 569 PRO A N 1
ATOM 4328 C CA . PRO A 1 569 ? -7.511 -4.889 -34.429 1.00 92.12 569 PRO A CA 1
ATOM 4329 C C . PRO A 1 569 ? -7.397 -3.551 -33.681 1.00 92.12 569 PRO A C 1
ATOM 4331 O O . PRO A 1 569 ? -8.388 -2.861 -33.465 1.00 92.12 569 PRO A O 1
ATOM 4334 N N . ARG A 1 570 ? -6.171 -3.178 -33.301 1.00 93.50 570 ARG A N 1
ATOM 4335 C CA . ARG A 1 570 ? -5.860 -1.831 -32.794 1.00 93.50 570 ARG A CA 1
ATOM 4336 C C . ARG A 1 570 ? -5.541 -0.892 -33.953 1.00 93.50 570 ARG A C 1
ATOM 4338 O O . ARG A 1 570 ? -5.142 -1.367 -35.016 1.00 93.50 570 ARG A O 1
ATOM 4345 N N . PHE A 1 571 ? -5.708 0.410 -33.732 1.00 95.75 571 PHE A N 1
ATOM 4346 C CA . PHE A 1 571 ? -5.343 1.427 -34.715 1.00 95.75 571 PHE A CA 1
ATOM 4347 C C . PHE A 1 571 ? -3.823 1.442 -34.914 1.00 95.75 571 PHE A C 1
ATOM 4349 O O . PHE A 1 571 ? -3.068 1.533 -33.942 1.00 95.75 571 PHE A O 1
ATOM 4356 N N . ASP A 1 572 ? -3.378 1.350 -36.163 1.00 95.81 572 ASP A N 1
ATOM 4357 C CA . ASP A 1 572 ? -1.971 1.393 -36.553 1.00 95.81 572 ASP A CA 1
ATOM 4358 C C . ASP A 1 572 ? -1.707 2.702 -37.302 1.00 95.81 572 ASP A C 1
ATOM 4360 O O . ASP A 1 572 ? -2.112 2.857 -38.450 1.00 95.81 572 ASP A O 1
ATOM 4364 N N . HIS A 1 573 ? -1.009 3.648 -36.668 1.00 93.94 573 HIS A N 1
ATOM 4365 C CA . HIS A 1 573 ? -0.748 4.971 -37.251 1.00 93.94 573 HIS A CA 1
ATOM 4366 C C . HIS A 1 573 ? -0.051 4.920 -38.609 1.00 93.94 573 HIS A C 1
ATOM 4368 O O . HIS A 1 573 ? -0.297 5.784 -39.443 1.00 93.94 573 HIS A O 1
ATOM 4374 N N . ALA A 1 574 ? 0.778 3.905 -38.866 1.00 92.69 574 ALA A N 1
ATOM 4375 C CA . ALA A 1 574 ? 1.464 3.781 -40.147 1.00 92.69 574 ALA A CA 1
ATOM 4376 C C . ALA A 1 574 ? 0.526 3.323 -41.276 1.00 92.69 574 ALA A C 1
ATOM 4378 O O . ALA A 1 574 ? 0.800 3.591 -42.444 1.00 92.69 574 ALA A O 1
ATOM 4379 N N . LYS A 1 575 ? -0.560 2.613 -40.945 1.00 93.88 575 LYS A N 1
ATOM 4380 C CA . LYS A 1 575 ? -1.466 1.993 -41.928 1.00 93.88 575 LYS A CA 1
ATOM 4381 C C . LYS A 1 575 ? -2.818 2.684 -42.038 1.00 93.88 575 LYS A C 1
ATOM 4383 O O . LYS A 1 575 ? -3.396 2.697 -43.121 1.00 93.88 575 LYS A O 1
ATOM 4388 N N . ASP A 1 576 ? -3.312 3.210 -40.924 1.00 95.88 576 ASP A N 1
ATOM 4389 C CA . ASP A 1 576 ? -4.697 3.643 -40.756 1.00 95.88 576 ASP A CA 1
ATOM 4390 C C . ASP A 1 576 ? -4.850 5.171 -40.715 1.00 95.88 576 ASP A C 1
ATOM 4392 O O . ASP A 1 576 ? -5.973 5.664 -40.795 1.00 95.88 576 ASP A O 1
ATOM 4396 N N . ALA A 1 577 ? -3.756 5.937 -40.603 1.00 91.19 577 ALA A N 1
ATOM 4397 C CA . ALA A 1 577 ? -3.820 7.399 -40.630 1.00 91.19 577 ALA A CA 1
ATOM 4398 C C . ALA A 1 577 ? -4.394 7.901 -41.968 1.00 91.19 577 ALA A C 1
ATOM 4400 O O . ALA A 1 577 ? -3.882 7.564 -43.038 1.00 91.19 577 ALA A O 1
ATOM 4401 N N . GLY A 1 578 ? -5.468 8.694 -41.905 1.00 92.25 578 GLY A N 1
ATOM 4402 C CA . GLY A 1 578 ? -6.225 9.144 -43.079 1.00 92.25 578 GLY A CA 1
ATOM 4403 C C . GLY A 1 578 ? -7.123 8.067 -43.704 1.00 92.25 578 GLY A C 1
ATOM 4404 O O . GLY A 1 578 ? -7.694 8.294 -44.770 1.00 92.25 578 GLY A O 1
ATOM 4405 N N . LYS A 1 579 ? -7.230 6.892 -43.070 1.00 95.75 579 LYS A N 1
ATOM 4406 C CA . LYS A 1 579 ? -8.033 5.731 -43.489 1.00 95.75 579 LYS A CA 1
ATOM 4407 C C . LYS A 1 579 ? -8.883 5.200 -42.335 1.00 95.75 579 LYS A C 1
ATOM 4409 O O . LYS A 1 579 ? -9.085 3.996 -42.166 1.00 95.75 579 LYS A O 1
ATOM 4414 N N . GLU A 1 580 ? -9.395 6.110 -41.518 1.00 94.19 580 GLU A N 1
ATOM 4415 C CA . GLU A 1 580 ? -10.113 5.791 -40.287 1.00 94.19 580 GLU A CA 1
ATOM 4416 C C . GLU A 1 580 ? -11.362 4.931 -40.549 1.00 94.19 580 GLU A C 1
ATOM 4418 O O . GLU A 1 580 ? -11.660 4.016 -39.782 1.00 94.19 580 GLU A O 1
ATOM 4423 N N . ASP A 1 581 ? -12.069 5.174 -41.655 1.00 93.56 581 ASP A N 1
ATOM 4424 C CA . ASP A 1 581 ? -13.263 4.404 -42.016 1.00 93.56 581 ASP A CA 1
ATOM 4425 C C . ASP A 1 581 ? -12.910 2.975 -42.481 1.00 93.56 581 ASP A C 1
ATOM 4427 O O . ASP A 1 581 ? -13.642 2.029 -42.180 1.00 93.56 581 ASP A O 1
ATOM 4431 N N . GLU A 1 582 ? -11.754 2.779 -43.132 1.00 96.31 582 GLU A N 1
ATOM 4432 C CA . GLU A 1 582 ? -11.238 1.442 -43.472 1.00 96.31 582 GLU A CA 1
ATOM 4433 C C . GLU A 1 582 ? -10.852 0.663 -42.207 1.00 96.31 582 GLU A C 1
ATOM 4435 O O . GLU A 1 582 ? -11.141 -0.533 -42.093 1.00 96.31 582 GLU A O 1
ATOM 4440 N N . PHE A 1 583 ? -10.244 1.339 -41.226 1.00 97.06 583 PHE A N 1
ATOM 4441 C CA . PHE A 1 583 ? -9.966 0.757 -39.913 1.00 97.06 583 PHE A CA 1
ATOM 4442 C C . PHE A 1 583 ? -11.256 0.305 -39.214 1.00 97.06 583 PHE A C 1
ATOM 4444 O O . PHE A 1 583 ? -11.339 -0.842 -38.762 1.00 97.06 583 PHE A O 1
ATOM 4451 N N . VAL A 1 584 ? -12.283 1.163 -39.171 1.00 96.38 584 VAL A N 1
ATOM 4452 C CA . VAL A 1 584 ? -13.587 0.825 -38.576 1.00 96.38 584 VAL A CA 1
ATOM 4453 C C . VAL A 1 584 ? -14.217 -0.371 -39.293 1.00 96.38 584 VAL A C 1
ATOM 4455 O O . VAL A 1 584 ? -14.662 -1.310 -38.630 1.00 96.38 584 VAL A O 1
ATOM 4458 N N . ALA A 1 585 ? -14.208 -0.398 -40.628 1.00 94.62 585 ALA A N 1
ATOM 4459 C CA . ALA A 1 585 ? -14.734 -1.521 -41.404 1.00 94.62 585 ALA A CA 1
ATOM 4460 C C . ALA A 1 585 ? -13.999 -2.835 -41.092 1.00 94.62 585 ALA A C 1
ATOM 4462 O O . ALA A 1 585 ? -14.635 -3.871 -40.875 1.00 94.62 585 ALA A O 1
ATOM 4463 N N . ARG A 1 586 ? -12.664 -2.790 -40.997 1.00 96.69 586 ARG A N 1
ATOM 4464 C CA . ARG A 1 586 ? -11.833 -3.946 -40.635 1.00 96.69 586 ARG A CA 1
ATOM 4465 C C . ARG A 1 586 ? -12.137 -4.451 -39.226 1.00 96.69 586 ARG A C 1
ATOM 4467 O O . ARG A 1 586 ? -12.214 -5.661 -39.014 1.00 96.69 586 ARG A O 1
ATOM 4474 N N . TYR A 1 587 ? -12.352 -3.545 -38.275 1.00 96.50 587 TYR A N 1
ATOM 4475 C CA . TYR A 1 587 ? -12.740 -3.909 -36.916 1.00 96.50 587 TYR A CA 1
ATOM 4476 C C . TYR A 1 587 ? -14.123 -4.555 -36.862 1.00 96.50 587 TYR A C 1
ATOM 4478 O O . TYR A 1 587 ? -14.289 -5.607 -36.247 1.00 96.50 587 TYR A O 1
ATOM 4486 N N . VAL A 1 588 ? -15.109 -3.974 -37.548 1.00 97.00 588 VAL A N 1
ATOM 4487 C CA . VAL A 1 588 ? -16.466 -4.531 -37.637 1.00 97.00 588 VAL A CA 1
ATOM 4488 C C . VAL A 1 588 ? -16.457 -5.916 -38.279 1.00 97.00 588 VAL A C 1
ATOM 4490 O O . VAL A 1 588 ? -17.169 -6.803 -37.806 1.00 97.00 588 VAL A O 1
ATOM 4493 N N . ALA A 1 589 ? -15.648 -6.132 -39.318 1.00 95.06 589 ALA A N 1
ATOM 4494 C CA . ALA A 1 589 ? -15.505 -7.439 -39.952 1.00 95.06 589 ALA A CA 1
ATOM 4495 C C . ALA A 1 589 ? -14.969 -8.488 -38.964 1.00 95.06 589 ALA A C 1
ATOM 4497 O O . ALA A 1 589 ? -15.600 -9.531 -38.784 1.00 95.06 589 ALA A O 1
ATOM 4498 N N . ALA A 1 590 ? -13.875 -8.177 -38.261 1.00 95.69 590 ALA A N 1
ATOM 4499 C CA . ALA A 1 590 ? -13.284 -9.068 -37.260 1.00 95.69 590 ALA A CA 1
ATOM 4500 C C . ALA A 1 590 ? -14.243 -9.349 -36.085 1.00 95.69 590 ALA A C 1
ATOM 4502 O O . ALA A 1 590 ? -14.367 -10.488 -35.630 1.00 95.69 590 ALA A O 1
ATOM 4503 N N . PHE A 1 591 ? -14.970 -8.328 -35.621 1.00 96.00 591 PHE A N 1
ATOM 4504 C CA . PHE A 1 591 ? -16.001 -8.476 -34.592 1.00 96.00 591 PHE A CA 1
ATOM 4505 C C . PHE A 1 591 ? -17.122 -9.408 -35.059 1.00 96.00 591 PHE A C 1
ATOM 4507 O O . PHE A 1 591 ? -17.496 -10.349 -34.359 1.00 96.00 591 PHE A O 1
ATOM 4514 N N . THR A 1 592 ? -17.640 -9.170 -36.266 1.00 96.12 592 THR A N 1
ATOM 4515 C CA . THR A 1 592 ? -18.761 -9.926 -36.836 1.00 96.12 592 THR A CA 1
ATOM 4516 C C . THR A 1 592 ? -18.394 -11.389 -37.055 1.00 96.12 592 THR A C 1
ATOM 4518 O O . THR A 1 592 ? -19.235 -12.262 -36.851 1.00 96.12 592 THR A O 1
ATOM 4521 N N . GLU A 1 593 ? -17.149 -11.681 -37.431 1.00 95.56 593 GLU A N 1
ATOM 4522 C CA . GLU A 1 593 ? -16.638 -13.050 -37.534 1.00 95.56 593 GLU A CA 1
ATOM 4523 C C . GLU A 1 593 ? -16.743 -13.786 -36.189 1.00 95.56 593 GLU A C 1
ATOM 4525 O O . GLU A 1 593 ? -17.354 -14.854 -36.110 1.00 95.56 593 GLU A O 1
ATOM 4530 N N . LYS A 1 594 ? -16.229 -13.187 -35.105 1.00 95.56 594 LYS A N 1
ATOM 4531 C CA . LYS A 1 594 ? -16.311 -13.781 -33.760 1.00 95.56 594 LYS A CA 1
ATOM 4532 C C . LYS A 1 594 ? -17.747 -13.894 -33.269 1.00 95.56 594 LYS A C 1
ATOM 4534 O O . LYS A 1 594 ? -18.122 -14.930 -32.719 1.00 95.56 594 LYS A O 1
ATOM 4539 N N . LEU A 1 595 ? -18.563 -12.873 -33.519 1.00 95.62 595 LEU A N 1
ATOM 4540 C CA . LEU A 1 595 ? -19.978 -12.881 -33.176 1.00 95.62 595 LEU A CA 1
ATOM 4541 C C . LEU A 1 595 ? -20.732 -14.007 -33.899 1.00 95.62 595 LEU A C 1
ATOM 4543 O O . LEU A 1 595 ? -21.530 -14.703 -33.281 1.00 95.62 595 LEU A O 1
ATOM 4547 N N . ARG A 1 596 ? -20.463 -14.236 -35.188 1.00 96.50 596 ARG A N 1
ATOM 4548 C CA . ARG A 1 596 ? -21.073 -15.337 -35.953 1.00 96.50 596 ARG A CA 1
ATOM 4549 C C . ARG A 1 596 ? -20.581 -16.711 -35.520 1.00 96.50 596 ARG A C 1
ATOM 4551 O O . ARG A 1 596 ? -21.284 -17.689 -35.760 1.00 96.50 596 ARG A O 1
ATOM 4558 N N . ARG A 1 597 ? -19.408 -16.809 -34.892 1.00 97.19 597 ARG A N 1
ATOM 4559 C CA . ARG A 1 597 ? -18.942 -18.078 -34.332 1.00 97.19 597 ARG A CA 1
ATOM 4560 C C . ARG A 1 597 ? -19.573 -18.378 -32.974 1.00 97.19 597 ARG A C 1
ATOM 4562 O O . ARG A 1 597 ? -20.105 -19.471 -32.810 1.00 97.19 597 ARG A O 1
ATOM 4569 N N . TYR A 1 598 ? -19.573 -17.420 -32.046 1.00 97.69 598 TYR A N 1
ATOM 4570 C CA . TYR A 1 598 ? -19.891 -17.668 -30.628 1.00 97.69 598 TYR A CA 1
ATOM 4571 C C . TYR A 1 598 ? -21.157 -16.971 -30.097 1.00 97.69 598 TYR A C 1
ATOM 4573 O O . TYR A 1 598 ? -21.534 -17.169 -28.942 1.00 97.69 598 TYR A O 1
ATOM 4581 N N . GLY A 1 599 ? -21.808 -16.131 -30.901 1.00 96.44 599 GLY A N 1
ATOM 4582 C CA . GLY A 1 599 ? -23.088 -15.500 -30.572 1.00 96.44 599 GLY A CA 1
ATOM 4583 C C . GLY A 1 599 ? -24.299 -16.414 -30.820 1.00 96.44 599 GLY A C 1
ATOM 4584 O O . GLY A 1 599 ? -24.140 -17.589 -31.161 1.00 96.44 599 GLY A O 1
ATOM 4585 N N . PRO A 1 600 ? -25.533 -15.899 -30.651 1.00 95.81 600 PRO A N 1
ATOM 4586 C CA . PRO A 1 600 ? -26.765 -16.656 -30.859 1.00 95.81 600 PRO A CA 1
ATOM 4587 C C . PRO A 1 600 ? -26.833 -17.295 -32.246 1.00 95.81 600 PRO A C 1
ATOM 4589 O O . PRO A 1 600 ? -26.700 -16.611 -33.259 1.00 95.81 600 PRO A O 1
ATOM 4592 N N . GLY A 1 601 ? -27.052 -18.612 -32.290 1.00 89.94 601 GLY A N 1
ATOM 4593 C CA . GLY A 1 601 ? -27.078 -19.376 -33.543 1.00 89.94 601 GLY A CA 1
ATOM 4594 C C . GLY A 1 601 ? -25.715 -19.504 -34.237 1.00 89.94 601 GLY A C 1
ATOM 4595 O O . GLY A 1 601 ? -25.675 -19.841 -35.426 1.00 89.94 601 GLY A O 1
ATOM 4596 N N . GLY A 1 602 ? -24.625 -19.219 -33.519 1.00 95.19 602 GLY A N 1
ATOM 4597 C CA . GLY A 1 602 ? -23.270 -19.224 -34.051 1.00 95.19 602 GLY A CA 1
ATOM 4598 C C . GLY A 1 602 ? -22.779 -20.604 -34.489 1.00 95.19 602 GLY A C 1
ATOM 4599 O O . GLY A 1 602 ? -23.300 -21.634 -34.054 1.00 95.19 602 GLY A O 1
ATOM 4600 N N . SER A 1 603 ? -21.789 -20.627 -35.386 1.00 97.56 603 SER A N 1
ATOM 4601 C CA . SER A 1 603 ? -21.293 -21.873 -35.989 1.00 97.56 603 SER A CA 1
ATOM 4602 C C . SER A 1 603 ? -20.689 -22.844 -34.975 1.00 97.56 603 SER A C 1
ATOM 4604 O O . SER A 1 603 ? -20.904 -24.044 -35.107 1.00 97.56 603 SER A O 1
ATOM 4606 N N . PHE A 1 604 ? -20.052 -22.344 -33.912 1.00 98.06 604 PHE A N 1
ATOM 4607 C CA . PHE A 1 604 ? -19.459 -23.183 -32.867 1.00 98.06 604 PHE A CA 1
ATOM 4608 C C . PHE A 1 604 ? -20.490 -24.127 -32.226 1.00 98.06 604 PHE A C 1
ATOM 4610 O O . PHE A 1 604 ? -20.267 -25.328 -32.171 1.00 98.06 604 PHE A O 1
ATOM 4617 N N . PHE A 1 605 ? -21.664 -23.625 -31.823 1.00 96.50 605 PHE A N 1
ATOM 4618 C CA . PHE A 1 605 ? -22.697 -24.460 -31.185 1.00 96.50 605 PHE A CA 1
ATOM 4619 C C . PHE A 1 605 ? -23.398 -25.421 -32.154 1.00 96.50 605 PHE A C 1
ATOM 4621 O O . PHE A 1 605 ? -24.067 -26.352 -31.717 1.00 96.50 605 PHE A O 1
ATOM 4628 N N . LYS A 1 606 ? -23.272 -25.195 -33.467 1.00 94.81 606 LYS A N 1
ATOM 4629 C CA . LYS A 1 606 ? -23.751 -26.136 -34.490 1.00 94.81 606 LYS A CA 1
ATOM 4630 C C . LYS A 1 606 ? -22.749 -27.264 -34.716 1.00 94.81 606 LYS A C 1
ATOM 4632 O O . LYS A 1 606 ? -23.158 -28.400 -34.915 1.00 94.81 606 LYS A O 1
ATOM 4637 N N . GLU A 1 607 ? -21.460 -26.934 -34.700 1.00 97.88 607 GLU A N 1
ATOM 4638 C CA . GLU A 1 607 ? -20.350 -27.881 -34.848 1.00 97.88 607 GLU A CA 1
ATOM 4639 C C . GLU A 1 607 ? -20.147 -28.737 -33.585 1.00 97.88 607 GLU A C 1
ATOM 4641 O O . GLU A 1 607 ? -19.759 -29.895 -33.699 1.00 97.88 607 GLU A O 1
ATOM 4646 N N . HIS A 1 608 ? -20.463 -28.189 -32.407 1.00 96.38 608 HIS A N 1
ATOM 4647 C CA . HIS A 1 608 ? -20.260 -28.803 -31.090 1.00 96.38 608 HIS A CA 1
ATOM 4648 C C . HIS A 1 608 ? -21.581 -28.987 -30.328 1.00 96.38 608 HIS A C 1
ATOM 4650 O O . HIS A 1 608 ? -21.826 -28.342 -29.305 1.00 96.38 608 HIS A O 1
ATOM 4656 N N . ALA A 1 609 ? -22.462 -29.852 -30.837 1.00 94.50 609 ALA A N 1
ATOM 4657 C CA . ALA A 1 609 ? -23.780 -30.101 -30.241 1.00 94.50 609 ALA A CA 1
ATOM 4658 C C . ALA A 1 609 ? -23.715 -30.729 -28.830 1.00 94.50 609 ALA A C 1
ATOM 4660 O O . ALA A 1 609 ? -24.688 -30.670 -28.079 1.00 94.50 609 ALA A O 1
ATOM 4661 N N . GLU A 1 610 ? -22.574 -31.317 -28.459 1.00 95.25 610 GLU A N 1
ATOM 4662 C CA . GLU A 1 610 ? -22.281 -31.840 -27.122 1.00 95.25 610 GLU A CA 1
ATOM 4663 C C . GLU A 1 610 ? -22.052 -30.745 -26.068 1.00 95.25 610 GLU A C 1
ATOM 4665 O O . GLU A 1 610 ? -22.145 -31.006 -24.865 1.00 95.25 610 GLU A O 1
ATOM 4670 N N . VAL A 1 611 ? -21.740 -29.518 -26.493 1.00 96.69 611 VAL A N 1
ATOM 4671 C CA . VAL A 1 611 ? -21.511 -28.379 -25.598 1.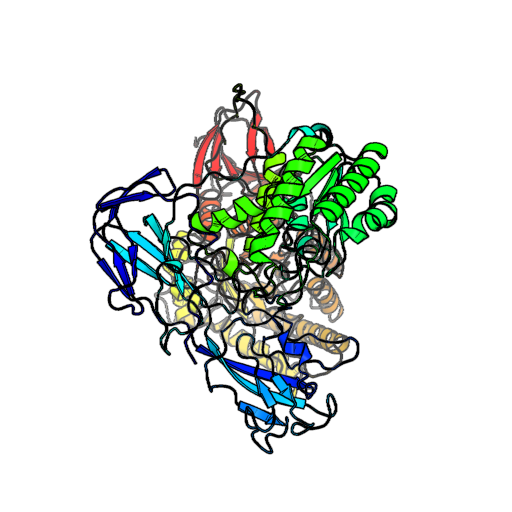00 96.69 611 VAL A CA 1
ATOM 4672 C C . VAL A 1 611 ? -22.848 -27.695 -25.296 1.00 96.69 611 VAL A C 1
ATOM 4674 O O . VAL A 1 611 ? -23.610 -27.406 -26.221 1.00 96.69 611 VAL A O 1
ATOM 4677 N N . PRO A 1 612 ? -23.158 -27.363 -24.023 1.00 97.12 612 PRO A N 1
ATOM 4678 C CA . PRO A 1 612 ? -24.374 -26.625 -23.698 1.00 97.12 612 PRO A CA 1
ATOM 4679 C C . PRO A 1 612 ? -24.491 -25.331 -24.514 1.00 97.12 612 PRO A C 1
ATOM 4681 O O . PRO A 1 612 ? -23.587 -24.496 -24.490 1.00 97.12 612 PRO A O 1
ATOM 4684 N N . ASN A 1 613 ? -25.615 -25.142 -25.210 1.00 96.06 613 ASN A N 1
ATOM 4685 C CA . ASN A 1 613 ? -25.841 -23.974 -26.062 1.00 96.06 613 ASN A CA 1
ATOM 4686 C C . ASN A 1 613 ? -26.000 -22.692 -25.223 1.00 96.06 613 ASN A C 1
ATOM 4688 O O . ASN A 1 613 ? -27.099 -22.340 -24.791 1.00 96.06 613 ASN A O 1
ATOM 4692 N N . ARG A 1 614 ? -24.876 -22.019 -24.964 1.00 95.75 614 ARG A N 1
ATOM 4693 C CA . ARG A 1 614 ? -24.758 -20.808 -24.139 1.00 95.75 614 ARG A CA 1
ATOM 4694 C C . ARG A 1 614 ? -23.998 -19.728 -24.916 1.00 95.75 614 ARG A C 1
ATOM 4696 O O . ARG A 1 614 ? -22.815 -19.504 -24.655 1.00 95.75 614 ARG A O 1
ATOM 4703 N N . PRO A 1 615 ? -24.644 -19.087 -25.905 1.00 96.81 615 PRO A N 1
ATOM 4704 C CA . PRO A 1 615 ? -23.989 -18.084 -26.729 1.00 96.81 615 PRO A CA 1
ATOM 4705 C C . PRO A 1 615 ? -23.595 -16.846 -25.926 1.00 96.81 615 PRO A C 1
ATOM 4707 O O . PRO A 1 615 ? -24.256 -16.478 -24.954 1.00 96.81 615 PRO A O 1
ATOM 4710 N N . ILE A 1 616 ? -22.547 -16.155 -26.376 1.00 97.44 616 ILE A N 1
ATOM 4711 C CA . ILE A 1 616 ? -22.157 -14.870 -25.790 1.00 97.44 616 ILE A CA 1
ATOM 4712 C C . ILE A 1 616 ? -23.203 -13.824 -26.173 1.00 97.44 616 ILE A C 1
ATOM 4714 O O . ILE A 1 616 ? -23.359 -13.478 -27.349 1.00 97.44 616 ILE A O 1
ATOM 4718 N N . LEU A 1 617 ? -23.897 -13.299 -25.166 1.00 96.25 617 LEU A N 1
ATOM 4719 C CA . LEU A 1 617 ? -24.894 -12.242 -25.339 1.00 96.25 617 LEU A CA 1
ATOM 4720 C C . LEU A 1 617 ? -24.319 -10.846 -25.101 1.00 96.25 617 LEU A C 1
ATOM 4722 O O . LEU A 1 617 ? -24.802 -9.892 -25.705 1.00 96.25 617 LEU A O 1
ATOM 4726 N N . HIS A 1 618 ? -23.286 -10.722 -24.264 1.00 97.12 618 HIS A N 1
ATOM 4727 C CA . HIS A 1 618 ? -22.713 -9.438 -23.870 1.00 97.12 618 HIS A CA 1
ATOM 4728 C C . HIS A 1 618 ? -21.323 -9.255 -24.477 1.00 97.12 618 HIS A C 1
ATOM 4730 O O . HIS A 1 618 ? -20.400 -10.020 -24.191 1.00 97.12 618 HIS A O 1
ATOM 4736 N N . TRP A 1 619 ? -21.189 -8.224 -25.307 1.00 97.75 619 TRP A N 1
ATOM 4737 C CA . TRP A 1 619 ? -19.960 -7.918 -26.033 1.00 97.75 619 TRP A CA 1
ATOM 4738 C C . TRP A 1 619 ? -19.492 -6.516 -25.669 1.00 97.75 619 TRP A C 1
ATOM 4740 O O . TRP A 1 619 ? -20.182 -5.537 -25.953 1.00 97.75 619 TRP A O 1
ATOM 4750 N N . GLU A 1 620 ? -18.331 -6.430 -25.029 1.00 98.00 620 GLU A N 1
ATOM 4751 C CA . GLU A 1 620 ? -17.700 -5.170 -24.648 1.00 98.00 620 GLU A CA 1
ATOM 4752 C C . GLU A 1 620 ? -16.748 -4.687 -25.737 1.00 98.00 620 GLU A C 1
ATOM 4754 O O . GLU A 1 620 ? -15.918 -5.452 -26.233 1.00 98.00 620 GLU A O 1
ATOM 4759 N N . ILE A 1 621 ? -16.895 -3.422 -26.134 1.00 97.00 621 ILE A N 1
ATOM 4760 C CA . ILE A 1 621 ? -16.174 -2.859 -27.278 1.00 97.00 621 ILE A CA 1
ATOM 4761 C C . ILE A 1 621 ? -14.969 -2.061 -26.800 1.00 97.00 621 ILE A C 1
ATOM 4763 O O . ILE A 1 621 ? -15.099 -0.908 -26.376 1.00 97.00 621 ILE A O 1
ATOM 4767 N N . CYS A 1 622 ? -13.800 -2.681 -26.976 1.00 94.88 622 CYS A N 1
ATOM 4768 C CA . CYS A 1 622 ? -12.495 -2.271 -26.470 1.00 94.88 622 CYS A CA 1
ATOM 4769 C C . CYS A 1 622 ? -12.392 -2.281 -24.935 1.00 94.88 622 CYS A C 1
ATOM 4771 O O . CYS A 1 622 ? -13.378 -2.140 -24.226 1.00 94.88 622 CYS A O 1
ATOM 4773 N N . ASN A 1 623 ? -11.165 -2.429 -24.434 1.00 94.62 623 ASN A N 1
ATOM 4774 C CA . ASN A 1 623 ? -10.811 -2.143 -23.044 1.00 94.62 623 ASN A CA 1
ATOM 4775 C C . ASN A 1 623 ? -10.189 -0.748 -22.979 1.00 94.62 623 ASN A C 1
ATOM 4777 O O . ASN A 1 623 ? -9.287 -0.486 -23.771 1.00 94.62 623 ASN A O 1
ATOM 4781 N N . GLU A 1 624 ? -10.636 0.122 -22.076 1.00 94.81 624 GLU A N 1
ATOM 4782 C CA . GLU A 1 624 ? -10.066 1.456 -21.814 1.00 94.81 624 GLU A CA 1
ATOM 4783 C C . GLU A 1 624 ? -9.664 2.250 -23.080 1.00 94.81 624 GLU A C 1
ATOM 4785 O O . GLU A 1 624 ? -8.509 2.674 -23.234 1.00 94.81 624 GLU A O 1
ATOM 4790 N N . PRO A 1 625 ? -10.602 2.474 -24.022 1.00 95.81 625 PRO A N 1
ATOM 4791 C CA . PRO A 1 625 ? -10.343 3.198 -25.269 1.00 95.81 625 PRO A CA 1
ATOM 4792 C C . PRO A 1 625 ? -9.948 4.668 -25.048 1.00 95.81 625 PRO A C 1
ATOM 4794 O O . PRO A 1 625 ? -9.408 5.302 -25.955 1.00 95.81 625 PRO A O 1
ATOM 4797 N N . ASN A 1 626 ? -10.166 5.209 -23.845 1.00 95.00 626 ASN A N 1
ATOM 4798 C CA . ASN A 1 626 ? -9.674 6.522 -23.428 1.00 95.00 626 ASN A CA 1
ATOM 4799 C C . ASN A 1 626 ? -8.141 6.572 -23.242 1.00 95.00 626 ASN A C 1
ATOM 4801 O O . ASN A 1 626 ? -7.560 7.663 -23.234 1.00 95.00 626 ASN A O 1
ATOM 4805 N N . PHE A 1 627 ? -7.475 5.415 -23.162 1.00 93.00 627 PHE A N 1
ATOM 4806 C CA . PHE A 1 627 ? -6.019 5.268 -23.099 1.00 93.00 627 PHE A CA 1
ATOM 4807 C C . PHE A 1 627 ? -5.447 4.611 -24.374 1.00 93.00 627 PHE A C 1
ATOM 4809 O O . PHE A 1 627 ? -6.004 4.735 -25.463 1.00 93.00 627 PHE A O 1
ATOM 4816 N N . GLN A 1 628 ? -4.282 3.961 -24.286 1.00 91.44 628 GLN A N 1
ATOM 4817 C CA . GLN A 1 628 ? -3.525 3.439 -25.434 1.00 91.44 628 GLN A CA 1
ATOM 4818 C C . GLN A 1 628 ? -4.131 2.211 -26.131 1.00 91.44 628 GLN A C 1
ATOM 4820 O O . GLN A 1 628 ? -3.593 1.761 -27.141 1.00 91.44 628 GLN A O 1
ATOM 4825 N N . TYR A 1 629 ? -5.186 1.615 -25.579 1.00 91.69 629 TYR A N 1
ATOM 4826 C CA . TYR A 1 629 ? -5.607 0.263 -25.951 1.00 91.69 629 TYR A CA 1
ATOM 4827 C C . TYR A 1 629 ? -6.400 0.184 -27.257 1.00 91.69 629 TYR A C 1
ATOM 4829 O O . TYR A 1 629 ? -6.353 -0.859 -27.909 1.00 91.69 629 TYR A O 1
ATOM 4837 N N . LEU A 1 630 ? -7.060 1.275 -27.664 1.00 94.38 630 LEU A N 1
ATOM 4838 C CA . LEU A 1 630 ? -7.657 1.402 -28.997 1.00 94.38 630 LEU A CA 1
ATOM 4839 C C . LEU A 1 630 ? -6.696 2.079 -29.976 1.00 94.38 630 LEU A C 1
ATOM 4841 O O . LEU A 1 630 ? -6.402 1.535 -31.041 1.00 94.38 630 LEU A O 1
ATOM 4845 N N . VAL A 1 631 ? -6.210 3.263 -29.588 1.00 96.06 631 VAL A N 1
ATOM 4846 C CA . VAL A 1 631 ? -5.269 4.073 -30.365 1.00 96.06 631 VAL A CA 1
ATOM 4847 C C . VAL A 1 631 ? -4.014 4.336 -29.523 1.00 96.06 631 VAL A C 1
ATOM 4849 O O . VAL A 1 631 ? -4.093 5.066 -28.521 1.00 96.06 631 VAL A O 1
ATOM 4852 N N . PRO A 1 632 ? -2.850 3.773 -29.896 1.00 94.88 632 PRO A N 1
ATOM 4853 C CA . PRO A 1 632 ? -1.603 3.997 -29.172 1.00 94.88 632 PRO A CA 1
ATOM 4854 C C . PRO A 1 632 ? -1.100 5.446 -29.341 1.00 94.88 632 PRO A C 1
ATOM 4856 O O . PRO A 1 632 ? -1.568 6.154 -30.230 1.00 94.88 632 PRO A O 1
ATOM 4859 N N . PRO A 1 633 ? -0.172 5.930 -28.499 1.00 93.81 633 PRO A N 1
ATOM 4860 C CA . PRO A 1 633 ? 0.478 7.226 -28.704 1.00 93.81 633 PRO A CA 1
ATOM 4861 C C . PRO A 1 633 ? 1.320 7.271 -29.989 1.00 93.81 633 PRO A C 1
ATOM 4863 O O . PRO A 1 633 ? 1.944 6.273 -30.343 1.00 93.81 633 PRO A O 1
ATOM 4866 N N . ASP A 1 634 ? 1.383 8.433 -30.641 1.00 91.75 634 ASP A N 1
ATOM 4867 C CA . ASP A 1 634 ? 2.166 8.686 -31.867 1.00 91.75 634 ASP A CA 1
ATOM 4868 C C . ASP A 1 634 ? 2.990 9.986 -31.824 1.00 91.75 634 ASP A C 1
ATOM 4870 O O . ASP A 1 634 ? 3.495 10.446 -32.843 1.00 91.75 634 ASP A O 1
ATOM 4874 N N . GLY A 1 635 ? 3.128 10.591 -30.641 1.00 89.69 635 GLY A N 1
ATOM 4875 C CA . GLY A 1 635 ? 3.900 11.819 -30.438 1.00 89.69 635 GLY A CA 1
ATOM 4876 C C . GLY A 1 635 ? 3.110 13.119 -30.610 1.00 89.69 635 GLY A C 1
ATOM 4877 O O . GLY A 1 635 ? 3.642 14.176 -30.268 1.00 89.69 635 GLY A O 1
ATOM 4878 N N . ARG A 1 636 ? 1.846 13.074 -31.060 1.00 92.75 636 ARG A N 1
ATOM 4879 C CA . ARG A 1 636 ? 0.989 14.270 -31.078 1.00 92.75 636 ARG A CA 1
ATOM 4880 C C . ARG A 1 636 ? 0.659 14.751 -29.652 1.00 92.75 636 ARG A C 1
ATOM 4882 O O . ARG A 1 636 ? 0.684 13.945 -28.715 1.00 92.75 636 ARG A O 1
ATOM 4889 N N . PRO A 1 637 ? 0.306 16.035 -29.453 1.00 95.62 637 PRO A N 1
ATOM 4890 C CA . PRO A 1 637 ? -0.112 16.541 -28.148 1.00 95.62 637 PRO A CA 1
ATOM 4891 C C . PRO A 1 637 ? -1.272 15.734 -27.549 1.00 95.62 637 PRO A C 1
ATOM 4893 O O . PRO A 1 637 ? -2.230 15.395 -28.242 1.00 95.62 637 PRO A O 1
ATOM 4896 N N . ASN A 1 638 ? -1.233 15.480 -26.235 1.00 90.50 638 ASN A N 1
ATOM 4897 C CA . ASN A 1 638 ? -2.223 14.628 -25.556 1.00 90.50 638 ASN A CA 1
ATOM 4898 C C . ASN A 1 638 ? -3.674 15.037 -25.838 1.00 90.50 638 ASN A C 1
ATOM 4900 O O . ASN A 1 638 ? -4.505 14.175 -26.092 1.00 90.50 638 ASN A O 1
ATOM 4904 N N . LYS A 1 639 ? -3.974 16.341 -25.853 1.00 91.81 639 LYS A N 1
ATOM 4905 C CA . LYS A 1 639 ? -5.327 16.850 -26.125 1.00 91.81 639 LYS A CA 1
ATOM 4906 C C . LYS A 1 639 ? -5.828 16.465 -27.524 1.00 91.81 639 LYS A C 1
ATOM 4908 O O . LYS A 1 639 ? -6.999 16.140 -27.689 1.00 91.81 639 LYS A O 1
ATOM 4913 N N . GLU A 1 640 ? -4.948 16.492 -28.521 1.00 94.56 640 GLU A N 1
ATOM 4914 C CA . GLU A 1 640 ? -5.276 16.107 -29.898 1.00 94.56 640 GLU A CA 1
ATOM 4915 C C . GLU A 1 640 ? -5.446 14.592 -30.021 1.00 94.56 640 GLU A C 1
ATOM 4917 O O . GLU A 1 640 ? -6.358 14.122 -30.698 1.00 94.56 640 GLU A O 1
ATOM 4922 N N . LEU A 1 641 ? -4.608 13.817 -29.325 1.00 95.06 641 LEU A N 1
ATOM 4923 C CA . LEU A 1 641 ? -4.739 12.362 -29.270 1.00 95.06 641 LEU A CA 1
ATOM 4924 C C . LEU A 1 641 ? -6.025 11.921 -28.568 1.00 95.06 641 LEU A C 1
ATOM 4926 O O . LEU A 1 641 ? -6.678 10.985 -29.023 1.00 95.06 641 LEU A O 1
ATOM 4930 N N . GLU A 1 642 ? -6.406 12.592 -27.483 1.00 94.62 642 GLU A N 1
ATOM 4931 C CA . GLU A 1 642 ? -7.662 12.343 -26.773 1.00 94.62 642 GLU A CA 1
ATOM 4932 C C . GLU A 1 642 ? -8.870 12.625 -27.668 1.00 94.62 642 GLU A C 1
ATOM 4934 O O . GLU A 1 642 ? -9.711 11.744 -27.832 1.00 94.62 642 GLU A O 1
ATOM 4939 N N . ALA A 1 643 ? -8.909 13.786 -28.329 1.00 95.62 643 ALA A N 1
ATOM 4940 C CA . ALA A 1 643 ? -9.974 14.106 -29.279 1.00 95.62 643 ALA A CA 1
ATOM 4941 C C . ALA A 1 643 ? -10.029 13.100 -30.442 1.00 95.62 643 ALA A C 1
ATOM 4943 O O . ALA A 1 643 ? -11.108 12.698 -30.880 1.00 95.62 643 ALA A O 1
ATOM 4944 N N . PHE A 1 644 ? -8.875 12.648 -30.939 1.00 96.19 644 PHE A N 1
ATOM 4945 C CA . PHE A 1 644 ? -8.819 11.624 -31.980 1.00 96.19 644 PHE A CA 1
ATOM 4946 C C . PHE A 1 644 ? -9.381 10.277 -31.496 1.00 96.19 644 PHE A C 1
ATOM 4948 O O . PHE A 1 644 ? -10.213 9.682 -32.181 1.00 96.19 644 PHE A O 1
ATOM 4955 N N . ARG A 1 645 ? -9.004 9.823 -30.292 1.00 96.19 645 ARG A N 1
ATOM 4956 C CA . ARG A 1 645 ? -9.560 8.608 -29.664 1.00 96.19 645 ARG A CA 1
ATOM 4957 C C . ARG A 1 645 ? -11.075 8.686 -29.513 1.00 96.19 645 ARG A C 1
ATOM 4959 O O . ARG A 1 645 ? -11.761 7.718 -29.828 1.00 96.19 645 ARG A O 1
ATOM 4966 N N . GLU A 1 646 ? -11.584 9.825 -29.054 1.00 97.50 646 GLU A N 1
ATOM 4967 C CA . GLU A 1 646 ? -13.015 10.058 -28.839 1.00 97.50 646 GLU A CA 1
ATOM 4968 C C . GLU A 1 646 ? -13.801 9.954 -30.160 1.00 97.50 646 GLU A C 1
ATOM 4970 O O . GLU A 1 646 ? -14.792 9.226 -30.237 1.00 97.50 646 GLU A O 1
ATOM 4975 N N . ASN A 1 647 ? -13.311 10.588 -31.229 1.00 97.12 647 ASN A N 1
ATOM 4976 C CA . ASN A 1 647 ? -13.940 10.531 -32.554 1.00 97.12 647 ASN A CA 1
ATOM 4977 C C . ASN A 1 647 ? -13.893 9.128 -33.180 1.00 97.12 647 ASN A C 1
ATOM 4979 O O . ASN A 1 647 ? -14.895 8.651 -33.720 1.00 97.12 647 ASN A O 1
ATOM 4983 N N . ILE A 1 648 ? -12.747 8.443 -33.095 1.00 96.81 648 ILE A N 1
ATOM 4984 C CA . ILE A 1 648 ? -12.609 7.077 -33.617 1.00 96.81 648 ILE A CA 1
ATOM 4985 C C . ILE A 1 648 ? -13.526 6.117 -32.868 1.00 96.81 648 ILE A C 1
ATOM 4987 O O . ILE A 1 648 ? -14.203 5.299 -33.493 1.00 96.81 648 ILE A O 1
ATOM 4991 N N . TYR A 1 649 ? -13.596 6.233 -31.542 1.00 98.12 649 TYR A N 1
ATOM 4992 C CA . TYR A 1 649 ? -14.458 5.377 -30.741 1.00 98.12 649 TYR A CA 1
ATOM 4993 C C . TYR A 1 649 ? -15.946 5.610 -31.025 1.00 98.12 649 TYR A C 1
ATOM 4995 O O . TYR A 1 649 ? -16.694 4.638 -31.114 1.00 98.12 649 TYR A O 1
ATOM 5003 N N . ALA A 1 650 ? -16.376 6.860 -31.239 1.00 98.31 650 ALA A N 1
ATOM 5004 C CA . ALA A 1 650 ? -17.756 7.175 -31.616 1.00 98.31 650 ALA A CA 1
ATOM 5005 C C . ALA A 1 650 ? -18.168 6.460 -32.916 1.00 98.31 650 ALA A C 1
ATOM 5007 O O . ALA A 1 650 ? -19.166 5.731 -32.935 1.00 98.31 650 ALA A O 1
ATOM 5008 N N . LYS A 1 651 ? -17.352 6.588 -33.975 1.00 96.69 651 LYS A N 1
ATOM 5009 C CA . LYS A 1 651 ? -17.566 5.890 -35.257 1.00 96.69 651 LYS A CA 1
ATOM 5010 C C . LYS A 1 651 ? -17.608 4.373 -35.077 1.00 96.69 651 LYS A C 1
ATOM 5012 O O . LYS A 1 651 ? -18.500 3.699 -35.599 1.00 96.69 651 LYS A O 1
ATOM 5017 N N . LEU A 1 652 ? -16.649 3.844 -34.319 1.00 96.81 652 LEU A N 1
ATOM 5018 C CA . LEU A 1 652 ? -16.507 2.416 -34.069 1.00 96.81 652 LEU A CA 1
ATOM 5019 C C . LEU A 1 652 ? -17.733 1.833 -33.363 1.00 96.81 652 LEU A C 1
ATOM 5021 O O . LEU A 1 652 ? -18.288 0.832 -33.817 1.00 96.81 652 LEU A O 1
ATOM 5025 N N . LEU A 1 653 ? -18.166 2.466 -32.272 1.00 98.12 653 LEU A N 1
ATOM 5026 C CA . LEU A 1 653 ? -19.268 1.988 -31.444 1.00 98.12 653 LEU A CA 1
ATOM 5027 C C . LEU A 1 653 ? -20.581 1.943 -32.240 1.00 98.12 653 LEU A C 1
ATOM 5029 O O . LEU A 1 653 ? -21.291 0.937 -32.197 1.00 98.12 653 LEU A O 1
ATOM 5033 N N . ILE A 1 654 ? -20.861 2.981 -33.040 1.00 98.12 654 ILE A N 1
ATOM 5034 C CA . ILE A 1 654 ? -22.026 3.029 -33.941 1.00 98.12 654 ILE A CA 1
ATOM 5035 C C . ILE A 1 654 ? -21.986 1.880 -34.955 1.00 98.12 654 ILE A C 1
ATOM 5037 O O . ILE A 1 654 ? -22.981 1.164 -35.125 1.00 98.12 654 ILE A O 1
ATOM 5041 N N . ALA A 1 655 ? -20.846 1.683 -35.620 1.00 96.88 655 ALA A N 1
ATOM 5042 C CA . ALA A 1 655 ? -20.708 0.672 -36.663 1.00 96.88 655 ALA A CA 1
ATOM 5043 C C . ALA A 1 655 ? -20.826 -0.757 -36.105 1.00 96.88 655 ALA A C 1
ATOM 5045 O O . ALA A 1 655 ? -21.555 -1.584 -36.663 1.00 96.88 655 ALA A O 1
ATOM 5046 N N . VAL A 1 656 ? -20.176 -1.033 -34.971 1.00 97.38 656 VAL A N 1
ATOM 5047 C CA . VAL A 1 656 ? -20.228 -2.337 -34.294 1.00 97.38 656 VAL A CA 1
ATOM 5048 C C . VAL A 1 656 ? -21.635 -2.649 -33.801 1.00 97.38 656 VAL A C 1
ATOM 5050 O O . VAL A 1 656 ? -22.133 -3.747 -34.042 1.00 97.38 656 VAL A O 1
ATOM 5053 N N . HIS A 1 657 ? -22.316 -1.689 -33.173 1.00 97.94 657 HIS A N 1
ATOM 5054 C CA . HIS A 1 657 ? -23.687 -1.893 -32.717 1.00 97.94 657 HIS A CA 1
ATOM 5055 C C . HIS A 1 657 ? -24.628 -2.227 -33.870 1.00 97.94 657 HIS A C 1
ATOM 5057 O O . HIS A 1 657 ? -25.380 -3.200 -33.793 1.00 97.94 657 HIS A O 1
ATOM 5063 N N . ARG A 1 658 ? -24.550 -1.479 -34.976 1.00 95.12 658 ARG A N 1
ATOM 5064 C CA . ARG A 1 658 ? -25.349 -1.774 -36.171 1.00 95.12 658 ARG A CA 1
ATOM 5065 C C . ARG A 1 658 ? -25.079 -3.188 -36.690 1.00 95.12 658 ARG A C 1
ATOM 5067 O O . ARG A 1 658 ? -26.030 -3.920 -36.957 1.00 95.12 658 ARG A O 1
ATOM 5074 N N . ALA A 1 659 ? -23.812 -3.583 -36.807 1.00 94.62 659 ALA A N 1
ATOM 5075 C CA . ALA A 1 659 ? -23.440 -4.919 -37.265 1.00 94.62 659 ALA A CA 1
ATOM 5076 C C . ALA A 1 659 ? -23.950 -6.022 -36.323 1.00 94.62 659 ALA A C 1
ATOM 5078 O O . ALA A 1 659 ? -24.496 -7.023 -36.784 1.00 94.62 659 ALA A O 1
ATOM 5079 N N . ALA A 1 660 ? -23.851 -5.816 -35.008 1.00 95.00 660 ALA A N 1
ATOM 5080 C CA . ALA A 1 660 ? -24.335 -6.761 -34.010 1.00 95.00 660 ALA A CA 1
ATOM 5081 C C . ALA A 1 660 ? -25.848 -6.998 -34.115 1.00 95.00 660 ALA A C 1
ATOM 5083 O O . ALA A 1 660 ? -26.292 -8.147 -34.153 1.00 95.00 660 ALA A O 1
ATOM 5084 N N . LYS A 1 661 ? -26.639 -5.921 -34.224 1.00 93.94 661 LYS A N 1
ATOM 5085 C CA . LYS A 1 661 ? -28.105 -6.017 -34.326 1.00 93.94 661 LYS A CA 1
ATOM 5086 C C . LYS A 1 661 ? -28.574 -6.654 -35.636 1.00 93.94 661 LYS A C 1
ATOM 5088 O O . LYS A 1 661 ? -29.633 -7.271 -35.645 1.00 93.94 661 LYS A O 1
ATOM 5093 N N . LEU A 1 662 ? -27.786 -6.557 -36.712 1.00 91.31 662 LEU A N 1
ATOM 5094 C CA . LEU A 1 662 ? -28.047 -7.280 -37.964 1.00 91.31 662 LEU A CA 1
ATOM 5095 C C . LEU A 1 662 ? -27.827 -8.793 -37.834 1.00 91.31 662 LEU A C 1
ATOM 5097 O O . LEU A 1 662 ? -28.463 -9.555 -38.556 1.00 91.31 662 LEU A O 1
ATOM 5101 N N . VAL A 1 663 ? -26.937 -9.237 -36.939 1.00 90.12 663 VAL A N 1
ATOM 5102 C CA . VAL A 1 663 ? -26.729 -10.669 -36.670 1.00 90.12 663 VAL A CA 1
ATOM 5103 C C . VAL A 1 663 ? -27.807 -11.210 -35.732 1.00 90.12 663 VAL A C 1
ATOM 5105 O O . VAL A 1 663 ? -28.379 -12.261 -36.006 1.00 90.12 663 VAL A O 1
ATOM 5108 N N . SER A 1 664 ? -28.090 -10.519 -34.624 1.00 92.50 664 SER A N 1
ATOM 5109 C CA . SER A 1 664 ? -29.156 -10.910 -33.698 1.00 92.50 664 SER A CA 1
ATOM 5110 C C . SER A 1 664 ? -29.586 -9.757 -32.792 1.00 92.50 664 SER A C 1
ATOM 5112 O O . SER A 1 664 ? -28.758 -9.085 -32.175 1.00 92.50 664 SER A O 1
ATOM 5114 N N . GLY A 1 665 ? -30.901 -9.589 -32.624 1.00 91.69 665 GLY A N 1
ATOM 5115 C CA . GLY A 1 665 ? -31.481 -8.625 -31.682 1.00 91.69 665 GLY A CA 1
ATOM 5116 C C . GLY A 1 665 ? -31.253 -8.967 -30.203 1.00 91.69 665 GLY A C 1
ATOM 5117 O O . GLY A 1 665 ? -31.451 -8.106 -29.350 1.00 91.69 665 GLY A O 1
ATOM 5118 N N . GLN A 1 666 ? -30.815 -10.194 -29.890 1.00 95.00 666 GLN A N 1
ATOM 5119 C CA . GLN A 1 666 ? -30.520 -10.623 -28.514 1.00 95.00 666 GLN A CA 1
ATOM 5120 C C . GLN A 1 666 ? -29.182 -10.079 -27.992 1.00 95.00 666 GLN A C 1
ATOM 5122 O O . GLN A 1 666 ? -28.974 -10.032 -26.782 1.00 95.00 666 GLN A O 1
ATOM 5127 N N . ILE A 1 667 ? -28.274 -9.681 -28.889 1.00 96.81 667 ILE A N 1
ATOM 5128 C CA . ILE A 1 667 ? -26.947 -9.192 -28.510 1.00 96.81 667 ILE A CA 1
ATOM 5129 C C . ILE A 1 667 ? -27.052 -7.863 -27.783 1.00 96.81 667 ILE A C 1
ATOM 5131 O O . ILE A 1 667 ? -27.768 -6.960 -28.218 1.00 96.81 667 ILE A O 1
ATOM 5135 N N . ARG A 1 668 ? -26.284 -7.732 -26.705 1.00 96.75 668 ARG A N 1
ATOM 5136 C CA . ARG A 1 668 ? -26.132 -6.519 -25.915 1.00 96.75 668 ARG A CA 1
ATOM 5137 C C . ARG A 1 668 ? -24.714 -5.984 -26.058 1.00 96.75 668 ARG A C 1
ATOM 5139 O O . ARG A 1 668 ? -23.746 -6.663 -25.718 1.00 96.75 668 ARG A O 1
ATOM 5146 N N . ILE A 1 669 ? -24.609 -4.760 -26.561 1.00 98.19 669 ILE A N 1
ATOM 5147 C CA . ILE A 1 669 ? -23.342 -4.045 -26.677 1.00 98.19 669 ILE A CA 1
ATOM 5148 C C . ILE A 1 669 ? -23.064 -3.299 -25.380 1.00 98.19 669 ILE A C 1
ATOM 5150 O O . ILE A 1 669 ? -23.851 -2.445 -24.959 1.00 98.19 669 ILE A O 1
ATOM 5154 N N . VAL A 1 670 ? -21.926 -3.626 -24.778 1.00 98.19 670 VAL A N 1
ATOM 5155 C CA . VAL A 1 670 ? -21.355 -2.937 -23.625 1.00 98.19 670 VAL A CA 1
ATOM 5156 C C . VAL A 1 670 ? -20.334 -1.927 -24.153 1.00 98.19 670 VAL A C 1
ATOM 5158 O O . VAL A 1 670 ? -19.313 -2.292 -24.735 1.00 98.19 670 VAL A O 1
ATOM 5161 N N . GLY A 1 671 ? -20.653 -0.642 -24.030 1.00 97.44 671 GLY A N 1
ATOM 5162 C CA . GLY A 1 671 ? -19.817 0.451 -24.521 1.00 97.44 671 GLY A CA 1
ATOM 5163 C C . GLY A 1 671 ? -18.939 1.064 -23.432 1.00 97.44 671 GLY A C 1
ATOM 5164 O O . GLY A 1 671 ? -19.166 0.873 -22.241 1.00 97.44 671 GLY A O 1
ATOM 5165 N N . PHE A 1 672 ? -18.002 1.897 -23.866 1.00 96.06 672 PHE A N 1
ATOM 5166 C CA . PHE A 1 672 ? -17.060 2.696 -23.085 1.00 96.06 672 PHE A CA 1
ATOM 5167 C C . PHE A 1 672 ? -15.934 1.908 -22.413 1.00 96.06 672 PHE A C 1
ATOM 5169 O O . PHE A 1 672 ? -14.798 2.094 -22.833 1.00 96.06 672 PHE A O 1
ATOM 5176 N N . SER A 1 673 ? -16.201 1.055 -21.416 1.00 94.75 673 SER A N 1
ATOM 5177 C CA . SER A 1 673 ? -15.160 0.326 -20.649 1.00 94.75 673 SER A CA 1
ATOM 5178 C C . SER A 1 673 ? -13.993 1.243 -20.237 1.00 94.75 673 SER A C 1
ATOM 5180 O O . SER A 1 673 ? -12.821 0.952 -20.460 1.00 94.75 673 SER A O 1
ATOM 5182 N N . THR A 1 674 ? -14.309 2.442 -19.743 1.00 93.81 674 THR A N 1
ATOM 5183 C CA . THR A 1 674 ? -13.321 3.519 -19.574 1.00 93.81 674 THR A CA 1
ATOM 5184 C C . THR A 1 674 ? -12.614 3.485 -18.227 1.00 93.81 674 THR A C 1
ATOM 5186 O O . THR A 1 674 ? -13.269 3.382 -17.193 1.00 93.81 674 THR A O 1
ATOM 5189 N N . GLY A 1 675 ? -11.297 3.702 -18.233 1.00 89.62 675 GLY A N 1
ATOM 5190 C CA . GLY A 1 675 ? -10.495 3.830 -17.014 1.00 89.62 675 GLY A CA 1
ATOM 5191 C C . GLY A 1 675 ? -10.683 5.180 -16.309 1.00 89.62 675 GLY A C 1
ATOM 5192 O O . GLY A 1 675 ? -10.597 6.227 -16.956 1.00 89.62 675 GLY A O 1
ATOM 5193 N N . GLY A 1 676 ? -10.896 5.168 -14.987 1.00 82.31 676 GLY A N 1
ATOM 5194 C CA . GLY A 1 676 ? -11.229 6.357 -14.180 1.00 82.31 676 GLY A CA 1
ATOM 5195 C C . GLY A 1 676 ? -10.072 7.289 -13.783 1.00 82.31 676 GLY A C 1
ATOM 5196 O O . GLY A 1 676 ? -10.298 8.335 -13.170 1.00 82.31 676 GLY A O 1
ATOM 5197 N N . VAL A 1 677 ? -8.820 6.956 -14.121 1.00 79.88 677 VAL A N 1
ATOM 5198 C CA . VAL A 1 677 ? -7.648 7.773 -13.745 1.00 79.88 677 VAL A CA 1
ATOM 5199 C C . VAL A 1 677 ? -7.760 9.185 -14.336 1.00 79.88 677 VAL A C 1
ATOM 5201 O O . VAL A 1 677 ? -8.053 9.356 -15.519 1.00 79.88 677 VAL A O 1
ATOM 5204 N N . SER A 1 678 ? -7.506 10.208 -13.510 1.00 76.69 678 SER A N 1
ATOM 5205 C CA . SER A 1 678 ? -7.592 11.632 -13.887 1.00 76.69 678 SER A CA 1
ATOM 5206 C C . SER A 1 678 ? -8.976 12.079 -14.373 1.00 76.69 678 SER A C 1
ATOM 5208 O O . SER A 1 678 ? -9.063 13.000 -15.185 1.00 76.69 678 SER A O 1
ATOM 5210 N N . ALA A 1 679 ? -10.047 11.419 -13.911 1.00 80.06 679 ALA A N 1
ATOM 5211 C CA . ALA A 1 679 ? -11.417 11.601 -14.410 1.00 80.06 679 ALA A CA 1
ATOM 5212 C C . ALA A 1 679 ? -11.538 11.421 -15.941 1.00 80.06 679 ALA A C 1
ATOM 5214 O O . ALA A 1 679 ? -12.395 12.026 -16.599 1.00 80.06 679 ALA A O 1
ATOM 5215 N N . GLY A 1 680 ? -10.644 10.611 -16.525 1.00 85.50 680 GLY A N 1
ATOM 5216 C CA . GLY A 1 680 ? -10.579 10.373 -17.964 1.00 85.50 680 GLY A CA 1
ATOM 5217 C C . GLY A 1 680 ? -11.822 9.672 -18.512 1.00 85.50 680 GLY A C 1
ATOM 5218 O O . GLY A 1 680 ? -12.205 9.930 -19.650 1.00 85.50 680 GLY A O 1
ATOM 5219 N N . ASP A 1 681 ? -12.477 8.846 -17.700 1.00 90.69 681 ASP A N 1
ATOM 5220 C CA . ASP A 1 681 ? -13.757 8.205 -17.996 1.00 90.69 681 ASP A CA 1
ATOM 5221 C C . ASP A 1 681 ? -14.878 9.226 -18.220 1.00 90.69 681 ASP A C 1
ATOM 5223 O O . ASP A 1 681 ? -15.494 9.244 -19.284 1.00 90.69 681 ASP A O 1
ATOM 5227 N N . LEU A 1 682 ? -15.095 10.138 -17.268 1.00 93.25 682 LEU A N 1
ATOM 5228 C CA . LEU A 1 682 ? -16.151 11.151 -17.330 1.00 93.25 682 LEU A CA 1
ATOM 5229 C C . LEU A 1 682 ? -15.970 12.077 -18.535 1.00 93.25 682 LEU A C 1
ATOM 5231 O O . LEU A 1 682 ? -16.935 12.387 -19.239 1.00 93.25 682 LEU A O 1
ATOM 5235 N N . ARG A 1 683 ? -14.724 12.494 -18.801 1.00 93.75 683 ARG A N 1
ATOM 5236 C CA . ARG A 1 683 ? -14.385 13.281 -19.993 1.00 93.75 683 ARG A CA 1
ATOM 5237 C C . ARG A 1 683 ? -14.716 12.506 -21.265 1.00 93.75 683 ARG A C 1
ATOM 5239 O O . ARG A 1 683 ? -15.407 13.043 -22.128 1.00 93.75 683 ARG A O 1
ATOM 5246 N N . PHE A 1 684 ? -14.222 11.276 -21.377 1.00 96.88 684 PHE A N 1
ATOM 5247 C CA . PHE A 1 684 ? -14.363 10.471 -22.584 1.00 96.88 684 PHE A CA 1
ATOM 5248 C C . PHE A 1 684 ? -15.830 10.144 -22.871 1.00 96.88 684 PHE A C 1
ATOM 5250 O O . PHE A 1 684 ? -16.283 10.340 -23.995 1.00 96.88 684 PHE A O 1
ATOM 5257 N N . ILE A 1 685 ? -16.604 9.744 -21.854 1.00 96.62 685 ILE A N 1
ATOM 5258 C CA . ILE A 1 685 ? -18.045 9.487 -21.984 1.00 96.62 685 ILE A CA 1
ATOM 5259 C C . ILE A 1 685 ? -18.753 10.715 -22.552 1.00 96.62 685 ILE A C 1
ATOM 5261 O O . ILE A 1 685 ? -19.444 10.606 -23.565 1.00 96.62 685 ILE A O 1
ATOM 5265 N N . ARG A 1 686 ? -18.555 11.888 -21.944 1.00 96.19 686 ARG A N 1
ATOM 5266 C CA . ARG A 1 686 ? -19.172 13.137 -22.408 1.00 96.19 686 ARG A CA 1
ATOM 5267 C C . ARG A 1 686 ? -18.764 13.469 -23.845 1.00 96.19 686 ARG A C 1
ATOM 5269 O O . ARG A 1 686 ? -19.615 13.798 -24.665 1.00 96.19 686 ARG A O 1
ATOM 5276 N N . ASN A 1 687 ? -17.471 13.401 -24.148 1.00 96.62 687 ASN A N 1
ATOM 5277 C CA . ASN A 1 687 ? -16.947 13.863 -25.429 1.00 96.62 687 ASN A CA 1
ATOM 5278 C C . ASN A 1 687 ? -17.303 12.924 -26.591 1.00 96.62 687 ASN A C 1
ATOM 5280 O O . ASN A 1 687 ? -17.637 13.407 -27.666 1.00 96.62 687 ASN A O 1
ATOM 5284 N N . VAL A 1 688 ? -17.311 11.604 -26.387 1.00 97.94 688 VAL A N 1
ATOM 5285 C CA . VAL A 1 688 ? -17.762 10.645 -27.412 1.00 97.94 688 VAL A CA 1
ATOM 5286 C C . VAL A 1 688 ? -19.248 10.846 -27.720 1.00 97.94 688 VAL A C 1
ATOM 5288 O O . VAL A 1 688 ? -19.626 10.843 -28.885 1.00 97.94 688 VAL A O 1
ATOM 5291 N N . HIS A 1 689 ? -20.097 11.077 -26.710 1.00 97.31 689 HIS A N 1
ATOM 5292 C CA . HIS A 1 689 ? -21.507 11.407 -26.961 1.00 97.31 689 HIS A CA 1
ATOM 5293 C C . HIS A 1 689 ? -21.680 12.733 -27.717 1.00 97.31 689 HIS A C 1
ATOM 5295 O O . HIS A 1 689 ? -22.619 12.871 -28.498 1.00 97.31 689 HIS A O 1
ATOM 5301 N N . ALA A 1 690 ? -20.789 13.702 -27.492 1.00 95.94 690 ALA A N 1
ATOM 5302 C CA . ALA A 1 690 ? -20.791 14.970 -28.216 1.00 95.94 690 ALA A CA 1
ATOM 5303 C C . ALA A 1 690 ? -20.253 14.843 -29.653 1.00 95.94 690 ALA A C 1
ATOM 5305 O O . ALA A 1 690 ? -20.641 15.634 -30.509 1.00 95.94 690 ALA A O 1
ATOM 5306 N N . ALA A 1 691 ? -19.380 13.867 -29.919 1.00 96.00 691 ALA A N 1
ATOM 5307 C CA . ALA A 1 691 ? -18.777 13.655 -31.231 1.00 96.00 691 ALA A CA 1
ATOM 5308 C C . ALA A 1 691 ? -19.799 13.200 -32.287 1.00 96.00 691 ALA A C 1
ATOM 5310 O O . ALA A 1 691 ? -19.695 13.601 -33.443 1.00 96.00 691 ALA A O 1
ATOM 5311 N N . ASP A 1 692 ? -20.793 12.389 -31.901 1.00 95.69 692 ASP A N 1
ATOM 5312 C CA . ASP A 1 692 ? -21.855 11.936 -32.805 1.00 95.69 692 ASP A CA 1
ATOM 5313 C C . ASP A 1 692 ? -23.159 11.630 -32.041 1.00 95.69 692 ASP A C 1
ATOM 5315 O O . ASP A 1 692 ? -23.195 10.823 -31.108 1.00 95.69 692 ASP A O 1
ATOM 5319 N N . ALA A 1 693 ? -24.271 12.235 -32.474 1.00 92.25 693 ALA A N 1
ATOM 5320 C CA . ALA A 1 693 ? -25.591 12.069 -31.854 1.00 92.25 693 ALA A CA 1
ATOM 5321 C C . ALA A 1 693 ? -26.135 10.623 -31.913 1.00 92.25 693 ALA A C 1
ATOM 5323 O O . ALA A 1 693 ? -27.056 10.264 -31.172 1.00 92.25 693 ALA A O 1
ATOM 5324 N N . GLY A 1 694 ? -25.591 9.780 -32.794 1.00 95.25 694 GLY A N 1
ATOM 5325 C CA . GLY A 1 694 ? -25.893 8.357 -32.906 1.00 95.25 694 GLY A CA 1
ATOM 5326 C C . GLY A 1 694 ? -25.320 7.508 -31.770 1.00 95.25 694 GLY A C 1
ATOM 5327 O O . GLY A 1 694 ? -25.871 6.440 -31.492 1.00 95.25 694 GLY A O 1
ATOM 5328 N N . VAL A 1 695 ? -24.286 7.983 -31.063 1.00 97.88 695 VAL A N 1
ATOM 5329 C CA . VAL A 1 695 ? -23.618 7.239 -29.976 1.00 97.88 695 VAL A CA 1
ATOM 5330 C C . VAL A 1 695 ? -24.598 6.841 -28.882 1.00 97.88 695 VAL A C 1
ATOM 5332 O O . VAL A 1 695 ? -24.583 5.699 -28.426 1.00 97.88 695 VAL A O 1
ATOM 5335 N N . ALA A 1 696 ? -25.509 7.740 -28.504 1.00 95.75 696 ALA A N 1
ATOM 5336 C CA . ALA A 1 696 ? -26.504 7.481 -27.465 1.00 95.75 696 ALA A CA 1
ATOM 5337 C C . ALA A 1 696 ? -27.446 6.307 -27.789 1.00 95.75 696 ALA A C 1
ATOM 5339 O O . ALA A 1 696 ? -28.162 5.849 -26.905 1.00 95.75 696 ALA A O 1
ATOM 5340 N N . ARG A 1 697 ? -27.474 5.811 -29.034 1.00 95.38 697 ARG A N 1
ATOM 5341 C CA . ARG A 1 697 ? -28.241 4.629 -29.470 1.00 95.38 697 ARG A CA 1
ATOM 5342 C C . ARG A 1 697 ? -27.349 3.449 -29.874 1.00 95.38 697 ARG A C 1
ATOM 5344 O O . ARG A 1 697 ? -27.865 2.443 -30.348 1.00 95.38 697 ARG A O 1
ATOM 5351 N N . ALA A 1 698 ? -26.035 3.573 -29.706 1.00 96.69 698 ALA A N 1
ATOM 5352 C CA . ALA A 1 698 ? -25.035 2.614 -30.167 1.00 96.69 698 ALA A CA 1
ATOM 5353 C C . ALA A 1 698 ? -24.517 1.674 -29.065 1.00 96.69 698 ALA A C 1
ATOM 5355 O O . ALA A 1 698 ? -23.540 0.962 -29.259 1.00 96.69 698 ALA A O 1
ATOM 5356 N N . TYR A 1 699 ? -25.152 1.660 -27.896 1.00 97.50 699 TYR A N 1
ATOM 5357 C CA . TYR A 1 699 ? -24.853 0.709 -26.830 1.00 97.50 699 TYR A CA 1
ATOM 5358 C C . TYR A 1 699 ? -26.103 0.423 -25.992 1.00 97.50 699 TYR A C 1
ATOM 5360 O O . TYR A 1 699 ? -26.978 1.283 -25.796 1.00 97.50 699 TYR A O 1
ATOM 5368 N N . ASP A 1 700 ? -26.172 -0.804 -25.483 1.00 96.44 700 ASP A N 1
ATOM 5369 C CA . ASP A 1 700 ? -27.229 -1.264 -24.587 1.00 96.44 700 ASP A CA 1
ATOM 5370 C C . ASP A 1 700 ? -26.873 -0.954 -23.125 1.00 96.44 700 ASP A C 1
ATOM 5372 O O . ASP A 1 700 ? -27.745 -0.555 -22.354 1.00 96.44 700 ASP A O 1
ATOM 5376 N N . ILE A 1 701 ? -25.592 -1.095 -22.769 1.00 96.62 701 ILE A N 1
ATOM 5377 C CA . ILE A 1 701 ? -25.047 -0.950 -21.412 1.00 96.62 701 ILE A CA 1
ATOM 5378 C C . ILE A 1 701 ? -23.806 -0.050 -21.469 1.00 96.62 701 ILE A C 1
ATOM 5380 O O . ILE A 1 701 ? -22.983 -0.193 -22.374 1.00 96.62 701 ILE A O 1
ATOM 5384 N N . LEU A 1 702 ? -23.654 0.861 -20.508 1.00 97.19 702 LEU A N 1
ATOM 5385 C CA . LEU A 1 702 ? -22.428 1.645 -20.334 1.00 97.19 702 LEU A CA 1
ATOM 5386 C C . LEU A 1 702 ? -21.523 0.973 -19.295 1.00 97.19 702 LEU A C 1
ATOM 5388 O O . LEU A 1 702 ? -21.975 0.651 -18.199 1.00 97.19 702 LEU A O 1
ATOM 5392 N N . ALA A 1 703 ? -20.245 0.793 -19.613 1.00 97.00 703 ALA A N 1
ATOM 5393 C CA . ALA A 1 703 ? -19.244 0.273 -18.688 1.00 97.00 703 ALA A CA 1
ATOM 5394 C C . ALA A 1 703 ? -18.191 1.324 -18.313 1.00 97.00 703 ALA A C 1
ATOM 5396 O O . ALA A 1 703 ? -17.777 2.129 -19.148 1.00 97.00 703 ALA A O 1
ATOM 5397 N N . THR A 1 704 ? -17.741 1.297 -17.060 1.00 95.81 704 THR A N 1
ATOM 5398 C CA . THR A 1 704 ? -16.651 2.141 -16.542 1.00 95.81 704 THR A CA 1
ATOM 5399 C C . THR A 1 704 ? -15.844 1.398 -15.471 1.00 95.81 704 THR A C 1
ATOM 5401 O O . THR A 1 704 ? -16.347 0.436 -14.885 1.00 95.81 704 THR A O 1
ATOM 5404 N N . HIS A 1 705 ? -14.606 1.827 -15.214 1.00 94.75 705 HIS A N 1
ATOM 5405 C CA . HIS A 1 705 ? -13.673 1.230 -14.250 1.00 94.75 705 HIS A CA 1
ATOM 5406 C C . HIS A 1 705 ? -13.321 2.238 -13.130 1.00 94.75 705 HIS A C 1
ATOM 5408 O O . HIS A 1 705 ? -12.263 2.885 -13.178 1.00 94.75 705 HIS A O 1
ATOM 5414 N N . PRO A 1 706 ? -14.205 2.440 -12.132 1.00 92.88 706 PRO A N 1
ATOM 5415 C CA . PRO A 1 706 ? -14.049 3.485 -11.123 1.00 92.88 706 PRO A CA 1
ATOM 5416 C C . PRO A 1 706 ? -13.082 3.078 -9.998 1.00 92.88 706 PRO A C 1
ATOM 5418 O O . PRO A 1 706 ? -13.462 2.971 -8.832 1.00 92.88 706 PRO A O 1
ATOM 5421 N N . TYR A 1 707 ? -11.809 2.867 -10.337 1.00 90.31 707 TYR A N 1
ATOM 5422 C CA . TYR A 1 707 ? -10.758 2.575 -9.362 1.00 90.31 707 TYR A CA 1
ATOM 5423 C C . TYR A 1 707 ? -10.603 3.706 -8.337 1.00 90.31 707 TYR A C 1
ATOM 5425 O O . TYR A 1 707 ? -10.400 4.867 -8.693 1.00 90.31 707 TYR A O 1
ATOM 5433 N N . VAL A 1 708 ? -10.645 3.346 -7.053 1.00 90.69 708 VAL A N 1
ATOM 5434 C CA . VAL A 1 708 ? -10.507 4.285 -5.924 1.00 90.69 708 VAL A CA 1
ATOM 5435 C C . VAL A 1 708 ? -9.340 3.953 -4.989 1.00 90.69 708 VAL A C 1
ATOM 5437 O O . VAL A 1 708 ? -9.143 4.657 -3.999 1.00 90.69 708 VAL A O 1
ATOM 5440 N N . ASP A 1 709 ? -8.552 2.924 -5.306 1.00 85.81 709 ASP A N 1
ATOM 5441 C CA . ASP A 1 709 ? -7.408 2.442 -4.522 1.00 85.81 709 ASP A CA 1
ATOM 5442 C C . ASP A 1 709 ? -6.501 3.597 -4.031 1.00 85.81 709 ASP A C 1
ATOM 5444 O O . ASP A 1 709 ? -6.142 4.468 -4.837 1.00 85.81 709 ASP A O 1
ATOM 5448 N N . PRO A 1 710 ? -6.150 3.678 -2.729 1.00 88.62 710 PRO A N 1
ATOM 5449 C CA . PRO A 1 710 ? -6.461 2.761 -1.615 1.00 88.62 710 PRO A CA 1
ATOM 5450 C C . PRO A 1 710 ? -7.684 3.138 -0.770 1.00 88.62 710 PRO A C 1
ATOM 5452 O O . PRO A 1 710 ? -7.805 2.712 0.379 1.00 88.62 710 PRO A O 1
ATOM 5455 N N . SER A 1 711 ? -8.596 3.956 -1.298 1.00 93.25 711 SER A N 1
ATOM 5456 C CA . SER A 1 711 ? -9.842 4.298 -0.604 1.00 93.25 711 SER A CA 1
ATOM 5457 C C . SER A 1 711 ? -10.746 3.072 -0.447 1.00 93.25 711 SER A C 1
ATOM 5459 O O . SER A 1 711 ? -10.862 2.299 -1.402 1.00 93.25 711 SER A O 1
ATOM 5461 N N . PRO A 1 712 ? -11.478 2.929 0.675 1.00 95.88 712 PRO A N 1
ATOM 5462 C CA . PRO A 1 712 ? -12.640 2.053 0.718 1.00 95.88 712 PRO A CA 1
ATOM 5463 C C . PRO A 1 712 ? -13.660 2.455 -0.362 1.00 95.88 712 PRO A C 1
ATOM 5465 O O . PRO A 1 712 ? -13.692 3.628 -0.758 1.00 95.88 712 PRO A O 1
ATOM 5468 N N . PRO A 1 713 ? -14.524 1.528 -0.816 1.00 95.94 713 PRO A N 1
ATOM 5469 C CA . PRO A 1 713 ? -15.487 1.794 -1.889 1.00 95.94 713 PRO A CA 1
ATOM 5470 C C . PRO A 1 713 ? -16.469 2.933 -1.563 1.00 95.94 713 PRO A C 1
ATOM 5472 O O . PRO A 1 713 ? -16.916 3.645 -2.460 1.00 95.94 713 PRO A O 1
ATOM 5475 N N . GLU A 1 714 ? -16.787 3.145 -0.285 1.00 95.62 714 GLU A N 1
ATOM 5476 C CA . GLU A 1 714 ? -17.664 4.222 0.191 1.00 95.62 714 GLU A CA 1
ATOM 5477 C C . GLU A 1 714 ? -16.951 5.575 0.322 1.00 95.62 714 GLU A C 1
ATOM 5479 O O . GLU A 1 714 ? -17.616 6.606 0.425 1.00 95.62 714 GLU A O 1
ATOM 5484 N N . GLY A 1 715 ? -15.618 5.570 0.365 1.00 94.00 715 GLY A N 1
ATOM 5485 C CA . GLY A 1 715 ? -14.798 6.749 0.605 1.00 94.00 715 GLY A CA 1
ATOM 5486 C C . GLY A 1 715 ? -14.550 7.591 -0.645 1.00 94.00 715 GLY A C 1
ATOM 5487 O O . GLY A 1 715 ? -14.800 7.190 -1.783 1.00 94.00 715 GLY A O 1
ATOM 5488 N N . PHE A 1 716 ? -14.020 8.787 -0.410 1.00 93.62 716 PHE A N 1
ATOM 5489 C CA . PHE A 1 716 ? -13.499 9.666 -1.445 1.00 93.62 716 PHE A CA 1
ATOM 5490 C C . PHE A 1 716 ? -11.985 9.514 -1.492 1.00 93.62 716 PHE A C 1
ATOM 5492 O O . PHE A 1 716 ? -11.288 9.970 -0.585 1.00 93.62 716 PHE A O 1
ATOM 5499 N N . SER A 1 717 ? -11.491 8.898 -2.561 1.00 91.12 717 SER A N 1
ATOM 5500 C CA . SER A 1 717 ? -10.069 8.816 -2.871 1.00 91.12 717 SER A CA 1
ATOM 5501 C C . SER A 1 717 ? -9.531 10.219 -3.139 1.00 91.12 717 SER A C 1
ATOM 5503 O O . SER A 1 717 ? -10.070 10.954 -3.971 1.00 91.12 717 SER A O 1
ATOM 5505 N N . ILE A 1 718 ? -8.490 10.617 -2.412 1.00 89.69 718 ILE A N 1
ATOM 5506 C CA . ILE A 1 718 ? -7.898 11.950 -2.522 1.00 89.69 718 ILE A CA 1
ATOM 5507 C C . ILE A 1 718 ? -6.888 11.922 -3.664 1.00 89.69 718 ILE A C 1
ATOM 5509 O O . ILE A 1 718 ? -5.793 11.374 -3.532 1.00 89.69 718 ILE A O 1
ATOM 5513 N N . GLN A 1 719 ? -7.245 12.539 -4.789 1.00 83.06 719 GLN A N 1
ATOM 5514 C CA . GLN A 1 719 ? -6.378 12.622 -5.960 1.00 83.06 719 GLN A CA 1
ATOM 5515 C C . GLN A 1 719 ? -5.849 14.044 -6.144 1.00 83.06 719 GLN A C 1
ATOM 5517 O O . GLN A 1 719 ? -6.453 15.028 -5.716 1.00 83.06 719 GLN A O 1
ATOM 5522 N N . LYS A 1 720 ? -4.712 14.178 -6.839 1.00 82.31 720 LYS A N 1
ATOM 5523 C CA . LYS A 1 720 ? -4.116 15.494 -7.150 1.00 82.31 720 LYS A CA 1
ATOM 5524 C C . LYS A 1 720 ? -5.048 16.399 -7.965 1.00 82.31 720 LYS A C 1
ATOM 5526 O O . LYS A 1 720 ? -4.898 17.613 -7.931 1.00 82.31 720 LYS A O 1
ATOM 5531 N N . TRP A 1 721 ? -5.974 15.801 -8.708 1.00 80.06 721 TRP A N 1
ATOM 5532 C CA . TRP A 1 721 ? -6.944 16.468 -9.577 1.00 80.06 721 TRP A CA 1
ATOM 5533 C C . TRP A 1 721 ? -8.328 16.633 -8.926 1.00 80.06 721 TRP A C 1
ATOM 5535 O O . TRP A 1 721 ? -9.256 17.091 -9.586 1.00 80.06 721 TRP A O 1
ATOM 5545 N N . GLY A 1 722 ? -8.469 16.291 -7.643 1.00 83.31 722 GLY A N 1
ATOM 5546 C CA . GLY A 1 722 ? -9.721 16.385 -6.895 1.00 83.31 722 GLY A CA 1
ATOM 5547 C C . GLY A 1 722 ? -10.104 15.066 -6.237 1.00 83.31 722 GLY A C 1
ATOM 5548 O O . GLY A 1 722 ? -9.518 14.023 -6.498 1.00 83.31 722 GLY A O 1
ATOM 5549 N N . ASP A 1 723 ? -11.089 15.109 -5.351 1.00 87.50 723 ASP A N 1
ATOM 5550 C CA . ASP A 1 723 ? -11.590 13.890 -4.725 1.00 87.50 723 ASP A CA 1
ATOM 5551 C C . ASP A 1 723 ? -12.420 13.071 -5.721 1.00 87.50 723 ASP A C 1
ATOM 5553 O O . ASP A 1 723 ? -13.264 13.619 -6.431 1.00 87.50 723 ASP A O 1
ATOM 5557 N N . TYR A 1 724 ? -12.218 11.756 -5.730 1.00 89.62 724 TYR A N 1
ATOM 5558 C CA . TYR A 1 724 ? -12.919 10.822 -6.609 1.00 89.62 724 TYR A CA 1
ATOM 5559 C C . TYR A 1 724 ? -13.570 9.704 -5.796 1.00 89.62 724 TYR A C 1
ATOM 5561 O O . TYR A 1 724 ? -12.934 9.104 -4.933 1.00 89.62 724 TYR A O 1
ATOM 5569 N N . SER A 1 725 ? -14.842 9.417 -6.063 1.00 93.44 725 SER A N 1
ATOM 5570 C CA . SER A 1 725 ? -15.577 8.324 -5.422 1.00 93.44 725 SER A CA 1
ATOM 5571 C C . SER A 1 725 ? -16.445 7.594 -6.440 1.00 93.44 725 SER A C 1
ATOM 5573 O O . SER A 1 725 ? -16.893 8.182 -7.428 1.00 93.44 725 SER A O 1
ATOM 5575 N N . ILE A 1 726 ? -16.731 6.321 -6.161 1.00 95.06 726 ILE A N 1
ATOM 5576 C CA . ILE A 1 726 ? -17.601 5.478 -6.993 1.00 95.06 726 ILE A CA 1
ATOM 5577 C C . ILE A 1 726 ? -18.997 6.115 -7.131 1.00 95.06 726 ILE A C 1
ATOM 5579 O O . ILE A 1 726 ? -19.548 6.192 -8.228 1.00 95.06 726 ILE A O 1
ATOM 5583 N N . SER A 1 727 ? -19.550 6.626 -6.024 1.00 94.62 727 SER A N 1
ATOM 5584 C CA . SER A 1 727 ? -20.892 7.229 -5.995 1.00 94.62 727 SER A CA 1
ATOM 5585 C C . SER A 1 727 ? -20.998 8.506 -6.840 1.00 94.62 727 SER A C 1
ATOM 5587 O O . SER A 1 727 ? -21.857 8.596 -7.716 1.00 94.62 727 SER A O 1
ATOM 5589 N N . THR A 1 728 ? -20.082 9.464 -6.658 1.00 92.12 728 THR A N 1
ATOM 5590 C CA . THR A 1 728 ? -20.076 10.722 -7.421 1.00 92.12 728 THR A CA 1
ATOM 5591 C C . THR A 1 728 ? -19.749 10.489 -8.896 1.00 92.12 728 THR A C 1
ATOM 5593 O O . THR A 1 728 ? -20.314 11.158 -9.767 1.00 92.12 728 THR A O 1
ATOM 5596 N N . ASN A 1 729 ? -18.880 9.518 -9.201 1.00 93.69 729 ASN A N 1
ATOM 5597 C CA . ASN A 1 729 ? -18.616 9.104 -10.574 1.00 93.69 729 ASN A CA 1
ATOM 5598 C C . ASN A 1 729 ? -19.902 8.618 -11.259 1.00 93.69 729 ASN A C 1
ATOM 5600 O O . ASN A 1 729 ? -20.291 9.166 -12.292 1.00 93.69 729 ASN A O 1
ATOM 5604 N N . LEU A 1 730 ? -20.618 7.673 -10.640 1.00 95.31 730 LEU A N 1
ATOM 5605 C CA . LEU A 1 730 ? -21.871 7.162 -11.190 1.00 95.31 730 LEU A CA 1
ATOM 5606 C C . LEU A 1 730 ? -22.928 8.261 -11.327 1.00 95.31 730 LEU A C 1
ATOM 5608 O O . LEU A 1 730 ? -23.578 8.345 -12.367 1.00 95.31 730 LEU A O 1
ATOM 5612 N N . ALA A 1 731 ? -23.090 9.121 -10.321 1.00 94.88 731 ALA A N 1
ATOM 5613 C CA . ALA A 1 731 ? -24.041 10.229 -10.379 1.00 94.88 731 ALA A CA 1
ATOM 5614 C C . ALA A 1 731 ? -23.738 11.181 -11.551 1.00 94.88 731 ALA A C 1
ATOM 5616 O O . ALA A 1 731 ? -24.648 11.624 -12.255 1.00 94.88 731 ALA A O 1
ATOM 5617 N N . THR A 1 732 ? -22.457 11.436 -11.829 1.00 94.25 732 THR A N 1
ATOM 5618 C CA . THR A 1 732 ? -22.032 12.248 -12.979 1.00 94.25 732 THR A CA 1
ATOM 5619 C C . THR A 1 732 ? -22.317 11.550 -14.309 1.00 94.25 732 THR A C 1
ATOM 5621 O O . THR A 1 732 ? -22.832 12.181 -15.234 1.00 94.25 732 THR A O 1
ATOM 5624 N N . ILE A 1 733 ? -22.065 10.241 -14.404 1.00 95.25 733 ILE A N 1
ATOM 5625 C CA . ILE A 1 733 ? -22.425 9.438 -15.583 1.00 95.25 733 ILE A CA 1
ATOM 5626 C C . ILE A 1 733 ? -23.938 9.482 -15.816 1.00 95.25 733 ILE A C 1
ATOM 5628 O O . ILE A 1 733 ? -24.374 9.733 -16.936 1.00 95.25 733 ILE A O 1
ATOM 5632 N N . ARG A 1 734 ? -24.751 9.310 -14.768 1.00 95.31 734 ARG A N 1
ATOM 5633 C CA . ARG A 1 734 ? -26.220 9.385 -14.839 1.00 95.31 734 ARG A CA 1
ATOM 5634 C C . ARG A 1 734 ? -26.695 10.739 -15.361 1.00 95.31 734 ARG A C 1
ATOM 5636 O O . ARG A 1 734 ? -27.519 10.774 -16.272 1.00 95.31 734 ARG A O 1
ATOM 5643 N N . LYS A 1 735 ? -26.127 11.837 -14.849 1.00 94.44 735 LYS A N 1
ATOM 5644 C CA . LYS A 1 735 ? -26.387 13.202 -15.340 1.00 94.44 735 LYS A CA 1
ATOM 5645 C C . LYS A 1 735 ? -26.031 13.328 -16.828 1.00 94.44 735 LYS A C 1
ATOM 5647 O O . LYS A 1 735 ? -26.840 13.836 -17.597 1.00 94.44 735 LYS A O 1
ATOM 5652 N N . SER A 1 736 ? -24.881 12.801 -17.256 1.00 93.31 736 SER A N 1
ATOM 5653 C CA . SER A 1 736 ? -24.484 12.798 -18.673 1.00 93.31 736 SER A CA 1
ATOM 5654 C C . SER A 1 736 ? -25.441 11.982 -19.545 1.00 93.31 736 SER A C 1
ATOM 5656 O O . SER A 1 736 ? -25.827 12.433 -20.617 1.00 93.31 736 SER A O 1
ATOM 5658 N N . LEU A 1 737 ? -25.853 10.796 -19.097 1.00 94.88 737 LEU A N 1
ATOM 5659 C CA . LEU A 1 737 ? -26.796 9.940 -19.816 1.00 94.88 737 LEU A CA 1
ATOM 5660 C C . LEU A 1 737 ? -28.185 10.581 -19.941 1.00 94.88 737 LEU A C 1
ATOM 5662 O O . LEU A 1 737 ? -28.842 10.441 -20.974 1.00 94.88 737 LEU A O 1
ATOM 5666 N N . ALA A 1 738 ? -28.633 11.303 -18.912 1.00 95.44 738 ALA A N 1
ATOM 5667 C CA . ALA A 1 738 ? -29.913 12.005 -18.920 1.00 95.44 738 ALA A CA 1
ATOM 5668 C C . ALA A 1 738 ? -29.987 13.075 -20.024 1.00 95.44 738 ALA A C 1
ATOM 5670 O O . ALA A 1 738 ? -31.027 13.194 -20.670 1.00 95.44 738 ALA A O 1
ATOM 5671 N N . LEU A 1 739 ? -28.875 13.762 -20.328 1.00 94.25 739 LEU A N 1
ATOM 5672 C CA . LEU A 1 739 ? -28.790 14.718 -21.449 1.00 94.25 739 LEU A CA 1
ATOM 5673 C C . LEU A 1 739 ? -29.090 14.075 -22.811 1.00 94.25 739 LEU A C 1
ATOM 5675 O O . LEU A 1 739 ? -29.474 14.763 -23.754 1.00 94.25 739 LEU A O 1
ATOM 5679 N N . HIS A 1 740 ? -28.952 12.753 -22.907 1.00 94.44 740 HIS A N 1
ATOM 5680 C CA . HIS A 1 740 ? -29.218 11.972 -24.110 1.00 94.44 740 HIS A CA 1
ATOM 5681 C C . HIS A 1 740 ? -30.463 11.082 -23.985 1.00 94.44 740 HIS A C 1
ATOM 5683 O O . HIS A 1 740 ? -30.608 10.140 -24.759 1.00 94.44 740 HIS A O 1
ATOM 5689 N N . GLN A 1 741 ? -31.356 11.358 -23.022 1.00 93.94 741 GLN A N 1
ATOM 5690 C CA . GLN A 1 741 ? -32.577 10.574 -22.758 1.00 93.94 741 GLN A CA 1
ATOM 5691 C C . GLN A 1 741 ? -32.285 9.096 -22.434 1.00 93.94 741 GLN A C 1
ATOM 5693 O O . GLN A 1 741 ? -33.068 8.196 -22.730 1.00 93.94 741 GLN A O 1
ATOM 5698 N N . ARG A 1 742 ? -31.124 8.835 -21.825 1.00 94.19 742 ARG A N 1
ATOM 5699 C CA . ARG A 1 742 ? -30.642 7.497 -21.455 1.00 94.19 742 ARG A CA 1
ATOM 5700 C C . ARG A 1 742 ? -30.337 7.380 -19.960 1.00 94.19 742 ARG A C 1
ATOM 5702 O O . ARG A 1 742 ? -29.594 6.483 -19.576 1.00 94.19 742 ARG A O 1
ATOM 5709 N N . GLY A 1 743 ? -30.894 8.252 -19.111 1.00 90.00 743 GLY A N 1
ATOM 5710 C CA . GLY A 1 743 ? -30.616 8.289 -17.663 1.00 90.00 743 GLY A CA 1
ATOM 5711 C C . GLY A 1 743 ? -30.726 6.921 -16.970 1.00 90.00 743 GLY A C 1
ATOM 5712 O O . GLY A 1 743 ? -29.877 6.581 -16.142 1.00 90.00 743 GLY A O 1
ATOM 5713 N N . ASP A 1 744 ? -31.681 6.096 -17.408 1.00 88.06 744 ASP A N 1
ATOM 5714 C CA . ASP A 1 744 ? -31.954 4.758 -16.867 1.00 88.06 744 ASP A CA 1
ATOM 5715 C C . ASP A 1 744 ? -31.152 3.616 -17.505 1.00 88.06 744 ASP A C 1
ATOM 5717 O O . ASP A 1 744 ? -31.297 2.463 -17.089 1.00 88.06 744 ASP A O 1
ATOM 5721 N N . ALA A 1 745 ? -30.303 3.900 -18.499 1.00 92.12 745 ALA A N 1
ATOM 5722 C CA . ALA A 1 745 ? -29.511 2.875 -19.174 1.00 92.12 745 ALA A CA 1
ATOM 5723 C C . ALA A 1 745 ? -28.664 2.076 -18.163 1.00 92.12 745 ALA A C 1
ATOM 5725 O O . ALA A 1 745 ? -28.081 2.669 -17.255 1.00 92.12 745 ALA A O 1
ATOM 5726 N N . PRO A 1 746 ? -28.544 0.748 -18.282 1.00 93.62 746 PRO A N 1
ATOM 5727 C CA . PRO A 1 746 ? -27.694 -0.027 -17.387 1.00 93.62 746 PRO A CA 1
ATOM 5728 C C . PRO A 1 746 ? -26.254 0.501 -17.337 1.00 93.62 746 PRO A C 1
ATOM 5730 O O . PRO A 1 746 ? -25.678 0.853 -18.369 1.00 93.62 746 PRO A O 1
ATOM 5733 N N . VAL A 1 747 ? -25.684 0.548 -16.129 1.00 94.56 747 VAL A N 1
ATOM 5734 C CA . VAL A 1 747 ? -24.259 0.842 -15.913 1.00 94.56 747 VAL A CA 1
ATOM 5735 C C . VAL A 1 747 ? -23.622 -0.343 -15.211 1.00 94.56 747 VAL A C 1
ATOM 5737 O O . VAL A 1 747 ? -24.164 -0.813 -14.206 1.00 94.56 747 VAL A O 1
ATOM 5740 N N . TRP A 1 748 ? -22.497 -0.817 -15.741 1.00 96.25 748 TRP A N 1
ATOM 5741 C CA . TRP A 1 748 ? -21.707 -1.916 -15.189 1.00 96.25 748 TRP A CA 1
ATOM 5742 C C . TRP A 1 748 ? -20.303 -1.445 -14.811 1.00 96.25 748 TRP A C 1
ATOM 5744 O O . TRP A 1 748 ? -19.723 -0.581 -15.471 1.00 96.25 748 TRP A O 1
ATOM 5754 N N . TYR A 1 749 ? -19.742 -2.055 -13.771 1.00 96.50 749 TYR A N 1
ATOM 5755 C CA . TYR A 1 749 ? -18.331 -1.920 -13.427 1.00 96.50 749 TYR A CA 1
ATOM 5756 C C . TYR A 1 749 ? -17.595 -3.151 -13.932 1.00 96.50 749 TYR A C 1
ATOM 5758 O O . TYR A 1 749 ? -17.564 -4.178 -13.264 1.00 96.50 749 TYR A O 1
ATOM 5766 N N . THR A 1 750 ? -17.055 -3.080 -15.142 1.00 96.00 750 THR A N 1
ATOM 5767 C CA . THR A 1 750 ? -16.436 -4.242 -15.799 1.00 96.00 750 THR A CA 1
ATOM 5768 C C . THR A 1 750 ? -14.970 -4.436 -15.408 1.00 96.00 750 THR A C 1
ATOM 5770 O O . THR A 1 750 ? -14.341 -5.419 -15.794 1.00 96.00 750 THR A O 1
ATOM 5773 N N . GLU A 1 751 ? -14.436 -3.555 -14.563 1.00 93.00 751 GLU A N 1
ATOM 5774 C CA . GLU A 1 751 ? -13.118 -3.713 -13.966 1.00 93.00 751 GLU A CA 1
ATOM 5775 C C . GLU A 1 751 ? -13.001 -2.923 -12.655 1.00 93.00 751 GLU A C 1
ATOM 5777 O O . GLU A 1 751 ? -13.242 -1.716 -12.641 1.00 93.00 751 GLU A O 1
ATOM 5782 N N . MET A 1 752 ? -12.657 -3.605 -11.556 1.00 90.88 752 MET A N 1
ATOM 5783 C CA . MET A 1 752 ? -12.504 -3.029 -10.211 1.00 90.88 752 MET A CA 1
ATOM 5784 C C . MET A 1 752 ? -11.536 -3.847 -9.354 1.00 90.88 752 MET A C 1
ATOM 5786 O O . MET A 1 752 ? -11.494 -5.068 -9.476 1.00 90.88 752 MET A O 1
ATOM 5790 N N . GLY A 1 753 ? -10.856 -3.217 -8.396 1.00 92.00 753 GLY A N 1
ATOM 5791 C CA . GLY A 1 753 ? -10.111 -3.937 -7.363 1.00 92.00 753 GLY A CA 1
ATOM 5792 C C . GLY A 1 753 ? -9.242 -3.034 -6.491 1.00 92.00 753 GLY A C 1
ATOM 5793 O O . GLY A 1 753 ? -9.184 -1.820 -6.695 1.00 92.00 753 GLY A O 1
ATOM 5794 N N . TRP A 1 754 ? -8.509 -3.666 -5.573 1.00 93.38 754 TRP A N 1
ATOM 5795 C CA . TRP A 1 754 ? -7.500 -3.042 -4.713 1.00 93.38 754 TRP A CA 1
ATOM 5796 C C . TRP A 1 754 ? -6.212 -3.870 -4.704 1.00 93.38 754 TRP A C 1
ATOM 5798 O O . TRP A 1 754 ? -6.276 -5.100 -4.760 1.00 93.38 754 TRP A O 1
ATOM 5808 N N . GLU A 1 755 ? -5.049 -3.221 -4.640 1.00 90.94 755 GLU A N 1
ATOM 5809 C CA . GLU A 1 755 ? -3.760 -3.924 -4.562 1.00 90.94 755 GLU A CA 1
ATOM 5810 C C . GLU A 1 755 ? -3.411 -4.340 -3.133 1.00 90.94 755 GLU A C 1
ATOM 5812 O O . GLU A 1 755 ? -3.596 -3.556 -2.207 1.00 90.94 755 GLU A O 1
ATOM 5817 N N . ILE A 1 756 ? -2.802 -5.519 -2.964 1.00 90.69 756 ILE A N 1
ATOM 5818 C CA . ILE A 1 756 ? -2.111 -5.889 -1.719 1.00 90.69 756 ILE A CA 1
ATOM 5819 C C . ILE A 1 756 ? -0.603 -5.617 -1.801 1.00 90.69 756 ILE A C 1
ATOM 5821 O O . ILE A 1 756 ? -0.019 -5.638 -2.896 1.00 90.69 756 ILE A O 1
ATOM 5825 N N . PRO A 1 757 ? 0.062 -5.372 -0.660 1.00 87.25 757 PRO A N 1
ATOM 5826 C CA . PRO A 1 757 ? 1.502 -5.180 -0.647 1.00 87.25 757 PRO A CA 1
ATOM 5827 C C . PRO A 1 757 ? 2.282 -6.490 -0.885 1.00 87.25 757 PRO A C 1
ATOM 5829 O O . PRO A 1 757 ? 1.755 -7.597 -0.751 1.00 87.25 757 PRO A O 1
ATOM 5832 N N . GLN A 1 758 ? 3.570 -6.381 -1.236 1.00 85.38 758 GLN A N 1
ATOM 5833 C CA . GLN A 1 758 ? 4.412 -7.564 -1.480 1.00 85.38 758 GLN A CA 1
ATOM 5834 C C . GLN A 1 758 ? 4.684 -8.366 -0.207 1.00 85.38 758 GLN A C 1
ATOM 5836 O O . GLN A 1 758 ? 4.777 -9.592 -0.269 1.00 85.38 758 GLN A O 1
ATOM 5841 N N . GLU A 1 759 ? 4.798 -7.692 0.937 1.00 81.06 759 GLU A N 1
ATOM 5842 C CA . GLU A 1 759 ? 4.947 -8.318 2.252 1.00 81.06 759 GLU A CA 1
ATOM 5843 C C . GLU A 1 759 ? 3.778 -9.250 2.606 1.00 81.06 759 GLU A C 1
ATOM 5845 O O . GLU A 1 759 ? 3.983 -10.219 3.329 1.00 81.06 759 GLU A O 1
ATOM 5850 N N . GLU A 1 760 ? 2.597 -9.039 2.016 1.00 83.25 760 GLU A N 1
ATOM 5851 C CA . GLU A 1 760 ? 1.418 -9.905 2.166 1.00 83.25 760 GLU A CA 1
ATOM 5852 C C . GLU A 1 760 ? 1.226 -10.870 0.980 1.00 83.25 760 GLU A C 1
ATOM 5854 O O . GLU A 1 760 ? 0.158 -11.446 0.766 1.00 83.25 760 GLU A O 1
ATOM 5859 N N . GLY A 1 761 ? 2.281 -11.079 0.189 1.00 84.06 761 GLY A N 1
ATOM 5860 C CA . GLY A 1 761 ? 2.305 -12.054 -0.899 1.00 84.06 761 GLY A CA 1
ATOM 5861 C C . GLY A 1 761 ? 1.903 -11.506 -2.269 1.00 84.06 761 GLY A C 1
ATOM 5862 O O . GLY A 1 761 ? 1.645 -12.307 -3.174 1.00 84.06 761 GLY A O 1
ATOM 5863 N N . GLY A 1 762 ? 1.853 -10.181 -2.447 1.00 88.75 762 GLY A N 1
ATOM 5864 C CA . GLY A 1 762 ? 1.741 -9.533 -3.756 1.00 88.75 762 GLY A CA 1
ATOM 5865 C C . GLY A 1 762 ? 2.966 -9.797 -4.647 1.00 88.75 762 GLY A C 1
ATOM 5866 O O . GLY A 1 762 ? 4.113 -9.711 -4.206 1.00 88.75 762 GLY A O 1
ATOM 5867 N N . ARG A 1 763 ? 2.750 -10.131 -5.923 1.00 87.31 763 ARG A N 1
ATOM 5868 C CA . ARG A 1 763 ? 3.830 -10.511 -6.856 1.00 87.31 763 ARG A CA 1
ATOM 5869 C C . ARG A 1 763 ? 4.724 -9.343 -7.270 1.00 87.31 763 ARG A C 1
ATOM 5871 O O . ARG A 1 763 ? 5.942 -9.500 -7.347 1.00 87.31 763 ARG A O 1
ATOM 5878 N N . PHE A 1 764 ? 4.140 -8.210 -7.632 1.00 86.19 764 PHE A N 1
ATOM 5879 C CA . PHE A 1 764 ? 4.843 -7.117 -8.299 1.00 86.19 764 PHE A CA 1
ATOM 5880 C C . PHE A 1 764 ? 5.359 -6.077 -7.304 1.00 86.19 764 PHE A C 1
ATOM 5882 O O . PHE A 1 764 ? 4.675 -5.803 -6.316 1.00 86.19 764 PHE A O 1
ATOM 5889 N N . PRO A 1 765 ? 6.541 -5.480 -7.554 1.00 70.62 765 PRO A N 1
ATOM 5890 C CA . PRO A 1 765 ? 7.069 -4.413 -6.713 1.00 70.62 765 PRO A CA 1
ATOM 5891 C C . PRO A 1 765 ? 6.107 -3.227 -6.740 1.00 70.62 765 PRO A C 1
ATOM 5893 O O . PRO A 1 765 ? 5.735 -2.766 -7.820 1.00 70.62 765 PRO A O 1
ATOM 5896 N N . GLY A 1 766 ? 5.687 -2.761 -5.560 1.00 60.06 766 GLY A N 1
ATOM 5897 C CA . GLY A 1 766 ? 4.673 -1.717 -5.410 1.00 60.06 766 GLY A CA 1
ATOM 5898 C C . GLY A 1 766 ? 5.050 -0.448 -6.176 1.00 60.06 766 GLY A C 1
ATOM 5899 O O . GLY A 1 766 ? 5.984 0.259 -5.804 1.00 60.06 766 GLY A O 1
ATOM 5900 N N . LYS A 1 767 ? 4.339 -0.175 -7.275 1.00 48.91 767 LYS A N 1
ATOM 5901 C CA . LYS A 1 767 ? 4.516 1.035 -8.098 1.00 48.91 767 LYS A CA 1
ATOM 5902 C C . LYS A 1 767 ? 3.343 2.013 -7.985 1.00 48.91 767 LYS A C 1
ATOM 5904 O O . LYS A 1 767 ? 3.502 3.165 -8.385 1.00 48.91 767 LYS A O 1
ATOM 5909 N N . ARG A 1 768 ? 2.183 1.591 -7.462 1.00 55.44 768 ARG A N 1
ATOM 5910 C CA . ARG A 1 768 ? 0.991 2.445 -7.307 1.00 55.44 768 ARG A CA 1
ATOM 5911 C C . ARG A 1 768 ? 0.930 3.041 -5.899 1.00 55.44 768 ARG A C 1
ATOM 5913 O O . ARG A 1 768 ? 1.529 2.530 -4.961 1.00 55.44 768 ARG A O 1
ATOM 5920 N N . ALA A 1 769 ? 0.269 4.191 -5.772 1.00 52.66 769 ALA A N 1
ATOM 5921 C CA . ALA A 1 769 ? 0.403 5.111 -4.635 1.00 52.66 769 ALA A CA 1
ATOM 5922 C C . ALA A 1 769 ? -0.200 4.632 -3.291 1.00 52.66 769 ALA A C 1
ATOM 5924 O O . ALA A 1 769 ? -0.107 5.353 -2.285 1.00 52.66 769 ALA A O 1
ATOM 5925 N N . GLY A 1 770 ? -0.755 3.422 -3.236 1.00 64.50 770 GLY A N 1
ATOM 5926 C CA . GLY A 1 770 ? -1.114 2.754 -1.995 1.00 64.50 770 GLY A CA 1
ATOM 5927 C C . GLY A 1 770 ? -1.741 1.398 -2.267 1.00 64.50 770 GLY A C 1
ATOM 5928 O O . GLY A 1 770 ? -2.707 1.324 -3.008 1.00 64.50 770 GLY A O 1
ATOM 5929 N N . SER A 1 771 ? -1.167 0.362 -1.669 1.00 84.88 771 SER A N 1
ATOM 5930 C CA . SER A 1 771 ? -1.802 -0.934 -1.471 1.00 84.88 771 SER A CA 1
ATOM 5931 C C . SER A 1 771 ? -2.579 -0.927 -0.155 1.00 84.88 771 SER A C 1
ATOM 5933 O O . SER A 1 771 ? -2.288 -0.130 0.744 1.00 84.88 771 SER A O 1
ATOM 5935 N N . VAL A 1 772 ? -3.529 -1.841 -0.021 1.00 90.00 772 VAL A N 1
ATOM 5936 C CA . VAL A 1 772 ? -4.277 -2.099 1.209 1.00 90.00 772 VAL A CA 1
ATOM 5937 C C . VAL A 1 772 ? -3.907 -3.483 1.751 1.00 90.00 772 VAL A C 1
ATOM 5939 O O . VAL A 1 772 ? -3.648 -4.388 0.957 1.00 90.00 772 VAL A O 1
ATOM 5942 N N . PRO A 1 773 ? -3.872 -3.679 3.079 1.00 91.19 773 PRO A N 1
ATOM 5943 C CA . PRO A 1 773 ? -3.727 -5.007 3.668 1.00 91.19 773 PRO A CA 1
ATOM 5944 C C . PRO A 1 773 ? -4.727 -6.012 3.087 1.00 91.19 773 PRO A C 1
ATOM 5946 O O . PRO A 1 773 ? -5.851 -5.643 2.741 1.00 91.19 773 PRO A O 1
ATOM 5949 N N . SER A 1 774 ? -4.345 -7.280 3.005 1.00 91.12 774 SER A N 1
ATOM 5950 C CA . SER A 1 774 ? -5.098 -8.368 2.367 1.00 91.12 774 SER A CA 1
ATOM 5951 C C . SER A 1 774 ? -6.505 -8.543 2.949 1.00 91.12 774 SER A C 1
ATOM 5953 O O . SER A 1 774 ? -7.470 -8.734 2.205 1.00 91.12 774 SER A O 1
ATOM 5955 N N . ASP A 1 775 ? -6.666 -8.361 4.261 1.00 93.88 775 ASP A N 1
ATOM 5956 C CA . ASP A 1 775 ? -7.984 -8.403 4.907 1.00 93.88 775 ASP A CA 1
ATOM 5957 C C . ASP A 1 775 ? -8.856 -7.195 4.528 1.00 93.88 775 ASP A C 1
ATOM 5959 O O . ASP A 1 775 ? -10.059 -7.337 4.297 1.00 93.88 775 ASP A O 1
ATOM 5963 N N . LEU A 1 776 ? -8.258 -6.007 4.378 1.00 95.31 776 LEU A N 1
ATOM 5964 C CA . LEU A 1 776 ? -8.969 -4.827 3.879 1.00 95.31 776 LEU A CA 1
ATOM 5965 C C . LEU A 1 776 ? -9.285 -4.946 2.386 1.00 95.31 776 LEU A C 1
ATOM 5967 O O . LEU A 1 776 ? -10.374 -4.549 1.980 1.00 95.31 776 LEU A O 1
ATOM 5971 N N . GLN A 1 777 ? -8.412 -5.555 1.577 1.00 96.06 777 GLN A N 1
ATOM 5972 C CA . GLN A 1 777 ? -8.717 -5.891 0.183 1.00 96.06 777 GLN A CA 1
ATOM 5973 C C . GLN A 1 777 ? -9.964 -6.784 0.109 1.00 96.06 777 GLN A C 1
ATOM 5975 O O . GLN A 1 777 ? -10.893 -6.500 -0.652 1.00 96.06 777 GLN A O 1
ATOM 5980 N N . ALA A 1 778 ? -10.008 -7.840 0.928 1.00 97.50 778 ALA A N 1
ATOM 5981 C CA . ALA A 1 778 ? -11.142 -8.753 1.014 1.00 97.50 778 ALA A CA 1
ATOM 5982 C C . ALA A 1 778 ? -12.433 -8.024 1.400 1.00 97.50 778 ALA A C 1
ATOM 5984 O O . ALA A 1 778 ? -13.450 -8.159 0.714 1.00 97.50 778 ALA A O 1
ATOM 5985 N N . ALA A 1 779 ? -12.369 -7.198 2.446 1.00 98.25 779 ALA A N 1
ATOM 5986 C CA . ALA A 1 779 ? -13.491 -6.394 2.905 1.00 98.25 779 ALA A CA 1
ATOM 5987 C C . ALA A 1 779 ? -13.975 -5.400 1.839 1.00 98.25 779 ALA A C 1
ATOM 5989 O O . ALA A 1 779 ? -15.178 -5.284 1.607 1.00 98.25 779 ALA A O 1
ATOM 5990 N N . TYR A 1 780 ? -13.061 -4.700 1.163 1.00 98.06 780 TYR A N 1
ATOM 5991 C CA . TYR A 1 780 ? -13.392 -3.701 0.145 1.00 98.06 780 TYR A CA 1
ATOM 5992 C C . TYR A 1 780 ? -14.050 -4.335 -1.077 1.00 98.06 780 TYR A C 1
ATOM 5994 O O . TYR A 1 780 ? -14.999 -3.764 -1.607 1.00 98.06 780 TYR A O 1
ATOM 6002 N N . ILE A 1 781 ? -13.638 -5.540 -1.476 1.00 97.94 781 ILE A N 1
ATOM 6003 C CA . ILE A 1 781 ? -14.282 -6.282 -2.566 1.00 97.94 781 ILE A CA 1
ATOM 6004 C C . ILE A 1 781 ? -15.753 -6.586 -2.242 1.00 97.94 781 ILE A C 1
ATOM 6006 O O . ILE A 1 781 ? -16.636 -6.254 -3.038 1.00 97.94 781 ILE A O 1
ATOM 6010 N N . VAL A 1 782 ? -16.053 -7.166 -1.075 1.00 98.25 782 VAL A N 1
ATOM 6011 C CA . VAL A 1 782 ? -17.447 -7.507 -0.718 1.00 98.25 782 VAL A CA 1
ATOM 6012 C C . VAL A 1 782 ? -18.298 -6.267 -0.429 1.00 98.25 782 VAL A C 1
ATOM 6014 O O . VAL A 1 782 ? -19.462 -6.199 -0.829 1.00 98.25 782 VAL A O 1
ATOM 6017 N N . ARG A 1 783 ? -17.706 -5.230 0.174 1.00 98.25 783 ARG A N 1
ATOM 6018 C CA . ARG A 1 783 ? -18.356 -3.925 0.376 1.00 98.25 783 ARG A CA 1
ATOM 6019 C C . ARG A 1 783 ? -18.623 -3.203 -0.942 1.00 98.25 783 ARG A C 1
ATOM 6021 O O . ARG A 1 783 ? -19.650 -2.545 -1.073 1.00 98.25 783 ARG A O 1
ATOM 6028 N N . ASN A 1 784 ? -17.768 -3.375 -1.948 1.00 97.44 784 ASN A N 1
ATOM 6029 C CA . ASN A 1 784 ? -17.999 -2.843 -3.288 1.00 97.44 784 ASN A CA 1
ATOM 6030 C C . ASN A 1 784 ? -19.200 -3.510 -3.962 1.00 97.44 784 ASN A C 1
ATOM 6032 O O . ASN A 1 784 ? -20.018 -2.810 -4.552 1.00 97.44 784 ASN A O 1
ATOM 6036 N N . TYR A 1 785 ? -19.368 -4.831 -3.827 1.00 97.06 785 TYR A N 1
ATOM 6037 C CA . TYR A 1 785 ? -20.597 -5.487 -4.285 1.00 97.06 785 TYR A CA 1
ATOM 6038 C C . TYR A 1 785 ? -21.827 -4.913 -3.570 1.00 97.06 785 TYR A C 1
ATOM 6040 O O . TYR A 1 785 ? -22.805 -4.569 -4.232 1.00 97.06 785 TYR A O 1
ATOM 6048 N N . ALA A 1 786 ? -21.774 -4.736 -2.246 1.00 96.88 786 ALA A N 1
ATOM 6049 C CA . ALA A 1 786 ? -22.873 -4.145 -1.479 1.00 96.88 786 ALA A CA 1
ATOM 6050 C C . ALA A 1 786 ? -23.205 -2.707 -1.920 1.00 96.88 786 ALA A C 1
ATOM 6052 O O . ALA A 1 786 ? -24.371 -2.376 -2.149 1.00 96.88 786 ALA A O 1
ATOM 6053 N N . LEU A 1 787 ? -22.186 -1.865 -2.105 1.00 96.44 787 LEU A N 1
ATOM 6054 C CA . LEU A 1 787 ? -22.348 -0.490 -2.571 1.00 96.44 787 LEU A CA 1
ATOM 6055 C C . LEU A 1 787 ? -22.878 -0.430 -4.008 1.00 96.44 787 LEU A C 1
ATOM 6057 O O . LEU A 1 787 ? -23.798 0.336 -4.282 1.00 96.44 787 LEU A O 1
ATOM 6061 N N . ALA A 1 788 ? -22.356 -1.255 -4.916 1.00 95.19 788 ALA A N 1
ATOM 6062 C CA . ALA A 1 788 ? -22.851 -1.352 -6.286 1.00 95.19 788 ALA A CA 1
ATOM 6063 C C . ALA A 1 788 ? -24.346 -1.698 -6.308 1.00 95.19 788 ALA A C 1
ATOM 6065 O O . ALA A 1 788 ? -25.112 -1.108 -7.072 1.00 95.19 788 ALA A O 1
ATOM 6066 N N . MET A 1 789 ? -24.795 -2.579 -5.406 1.00 93.31 789 MET A N 1
ATOM 6067 C CA . MET A 1 789 ? -26.220 -2.863 -5.274 1.00 93.31 789 MET A CA 1
ATOM 6068 C C . MET A 1 789 ? -27.034 -1.661 -4.832 1.00 93.31 789 MET A C 1
ATOM 6070 O O . MET A 1 789 ? -28.041 -1.352 -5.470 1.00 93.31 789 MET A O 1
ATOM 6074 N N . ARG A 1 790 ? -26.568 -0.967 -3.792 1.00 95.00 790 ARG A N 1
ATOM 6075 C CA . ARG A 1 790 ? -27.185 0.263 -3.286 1.00 95.00 790 ARG A CA 1
ATOM 6076 C C . ARG A 1 790 ? -27.244 1.373 -4.342 1.00 95.00 790 ARG A C 1
ATOM 6078 O O . ARG A 1 790 ? -28.157 2.193 -4.313 1.00 95.00 790 ARG A O 1
ATOM 6085 N N . LEU A 1 791 ? -26.300 1.390 -5.279 1.00 94.56 791 LEU A N 1
ATOM 6086 C CA . LEU A 1 791 ? -26.221 2.344 -6.386 1.00 94.56 791 LEU A CA 1
ATOM 6087 C C . LEU A 1 791 ? -27.055 1.946 -7.620 1.00 94.56 791 LEU A C 1
ATOM 6089 O O . LEU A 1 791 ? -27.121 2.708 -8.585 1.00 94.56 791 LEU A O 1
ATOM 6093 N N . GLY A 1 792 ? -27.677 0.762 -7.626 1.00 92.31 792 GLY A N 1
ATOM 6094 C CA . GLY A 1 792 ? -28.416 0.258 -8.788 1.00 92.31 792 GLY A CA 1
ATOM 6095 C C . GLY A 1 792 ? -27.524 -0.190 -9.951 1.00 92.31 792 GLY A C 1
ATOM 6096 O O . GLY A 1 792 ? -27.975 -0.207 -11.097 1.00 92.31 792 GLY A O 1
ATOM 6097 N N . VAL A 1 793 ? -26.266 -0.535 -9.671 1.00 93.44 793 VAL A N 1
ATOM 6098 C CA . VAL A 1 793 ? -25.340 -1.153 -10.628 1.00 93.44 793 VAL A CA 1
ATOM 6099 C C . VAL A 1 793 ? -25.665 -2.640 -10.727 1.00 93.44 793 VAL A C 1
ATOM 6101 O O . VAL A 1 793 ? -25.867 -3.325 -9.721 1.00 93.44 793 VAL A O 1
ATOM 6104 N N . GLU A 1 794 ? -25.750 -3.136 -11.957 1.00 88.44 794 GLU A N 1
ATOM 6105 C CA . GLU A 1 794 ? -26.223 -4.498 -12.236 1.00 88.44 794 GLU A CA 1
ATOM 6106 C C . GLU A 1 794 ? -25.096 -5.531 -12.243 1.00 88.44 794 GLU A C 1
ATOM 6108 O O . GLU A 1 794 ? -25.355 -6.719 -12.057 1.00 88.44 794 GLU A O 1
ATOM 6113 N N . ARG A 1 795 ? -23.850 -5.093 -12.464 1.00 91.62 795 ARG A N 1
ATOM 6114 C CA . ARG A 1 795 ? -22.706 -5.993 -12.598 1.00 91.62 795 ARG A CA 1
ATOM 6115 C C . ARG A 1 795 ? -21.405 -5.363 -12.142 1.00 91.62 795 ARG A C 1
ATOM 6117 O O . ARG A 1 795 ? -21.131 -4.211 -12.476 1.00 91.62 795 ARG A O 1
ATOM 6124 N N . VAL A 1 796 ? -20.610 -6.150 -11.424 1.00 95.62 796 VAL A N 1
ATOM 6125 C CA . VAL A 1 796 ? -19.263 -5.781 -10.989 1.00 95.62 796 VAL A CA 1
ATOM 6126 C C . VAL A 1 796 ? -18.311 -6.932 -11.287 1.00 95.62 796 VAL A C 1
ATOM 6128 O O . VAL A 1 796 ? -18.482 -8.016 -10.737 1.00 95.62 796 VAL A O 1
ATOM 6131 N N . HIS A 1 797 ? -17.299 -6.705 -12.119 1.00 96.50 797 HIS A N 1
ATOM 6132 C CA . HIS A 1 797 ? -16.228 -7.659 -12.393 1.00 96.50 797 HIS A CA 1
ATOM 6133 C C . HIS A 1 797 ? -14.967 -7.256 -11.637 1.00 96.50 797 HIS A C 1
ATOM 6135 O O . HIS A 1 797 ? -14.318 -6.265 -11.971 1.00 96.50 797 HIS A O 1
ATOM 6141 N N . VAL A 1 798 ? -14.627 -8.029 -10.605 1.00 94.94 798 VAL A N 1
ATOM 6142 C CA . VAL A 1 798 ? -13.413 -7.783 -9.819 1.00 94.94 798 VAL A CA 1
ATOM 6143 C C . VAL A 1 798 ? -12.179 -8.372 -10.494 1.00 94.94 798 VAL A C 1
ATOM 6145 O O . VAL A 1 798 ? -12.242 -9.403 -11.164 1.00 94.94 798 VAL A O 1
ATOM 6148 N N . MET A 1 799 ? -11.063 -7.687 -10.306 1.00 88.62 799 MET A N 1
ATOM 6149 C CA . MET A 1 799 ? -9.723 -8.008 -10.775 1.00 88.62 799 MET A CA 1
ATOM 6150 C C . MET A 1 799 ? -8.931 -8.602 -9.621 1.00 88.62 799 MET A C 1
ATOM 6152 O O . MET A 1 799 ? -8.952 -8.024 -8.541 1.00 88.62 799 MET A O 1
ATOM 6156 N N . PHE A 1 800 ? -8.191 -9.695 -9.760 1.00 83.62 800 PHE A N 1
ATOM 6157 C CA . PHE A 1 800 ? -8.064 -10.672 -10.854 1.00 83.62 800 PHE A CA 1
ATOM 6158 C C . PHE A 1 800 ? -8.063 -12.080 -10.237 1.00 83.62 800 PHE A C 1
ATOM 6160 O O . PHE A 1 800 ? -8.037 -12.222 -9.017 1.00 83.62 800 PHE A O 1
ATOM 6167 N N . ILE A 1 801 ? -7.995 -13.151 -11.037 1.00 92.12 801 ILE A N 1
ATOM 6168 C CA . ILE A 1 801 ? -7.696 -14.477 -10.467 1.00 92.12 801 ILE A CA 1
ATOM 6169 C C . ILE A 1 801 ? -6.316 -14.475 -9.790 1.00 92.12 801 ILE A C 1
ATOM 6171 O O . ILE A 1 801 ? -6.208 -14.901 -8.644 1.00 92.12 801 ILE A O 1
ATOM 6175 N N . HIS A 1 802 ? -5.270 -13.985 -10.461 1.00 90.50 802 HIS A N 1
ATOM 6176 C CA . HIS A 1 802 ? -3.919 -13.865 -9.897 1.00 90.50 802 HIS A CA 1
ATOM 6177 C C . HIS A 1 802 ? -3.382 -12.448 -10.056 1.00 90.50 802 HIS A C 1
ATOM 6179 O O . HIS A 1 802 ? -3.900 -11.665 -10.843 1.00 90.50 802 HIS A O 1
ATOM 6185 N N . ASP A 1 803 ? -2.273 -12.150 -9.382 1.00 90.94 803 ASP A N 1
ATOM 6186 C CA . ASP A 1 803 ? -1.519 -10.931 -9.667 1.00 90.94 803 ASP A CA 1
ATOM 6187 C C . ASP A 1 803 ? -1.001 -10.961 -11.119 1.00 90.94 803 ASP A C 1
ATOM 6189 O O . ASP A 1 803 ? -0.120 -11.764 -11.476 1.00 90.94 803 ASP A O 1
ATOM 6193 N N . SER A 1 804 ? -1.533 -10.059 -11.944 1.00 87.12 804 SER A N 1
ATOM 6194 C CA . SER A 1 804 ? -1.234 -9.876 -13.373 1.00 87.12 804 SER A CA 1
ATOM 6195 C C . SER A 1 804 ? -1.008 -8.400 -13.696 1.00 87.12 804 SER A C 1
ATOM 6197 O O . SER A 1 804 ? -1.317 -7.546 -12.884 1.00 87.12 804 SER A O 1
ATOM 6199 N N . ASP A 1 805 ? -0.407 -8.081 -14.842 1.00 82.81 805 ASP A N 1
ATOM 6200 C CA . ASP A 1 805 ? -0.324 -6.701 -15.360 1.00 82.81 805 ASP A CA 1
ATOM 6201 C C . ASP A 1 805 ? 0.265 -5.650 -14.400 1.00 82.81 805 ASP A C 1
ATOM 6203 O O . ASP A 1 805 ? -0.176 -4.502 -14.353 1.00 82.81 805 ASP A O 1
ATOM 6207 N N . GLN A 1 806 ? 1.289 -6.037 -13.626 1.00 85.88 806 GLN A N 1
ATOM 6208 C CA . GLN A 1 806 ? 1.875 -5.176 -12.585 1.00 85.88 806 GLN A CA 1
ATOM 6209 C C . GLN A 1 806 ? 0.812 -4.683 -11.581 1.00 85.88 806 GLN A C 1
ATOM 6211 O O . GLN A 1 806 ? 0.856 -3.536 -11.132 1.00 85.88 806 GLN A O 1
ATOM 6216 N N . TYR A 1 807 ? -0.177 -5.532 -11.295 1.00 87.44 807 TYR A N 1
ATOM 6217 C CA . TYR A 1 807 ? -1.294 -5.306 -10.388 1.00 87.44 807 TYR A CA 1
ATOM 6218 C C . TYR A 1 807 ? -1.381 -6.441 -9.365 1.00 87.44 807 TYR A C 1
ATOM 6220 O O . TYR A 1 807 ? -1.545 -7.607 -9.733 1.00 87.44 807 TYR A O 1
ATOM 6228 N N . ASN A 1 808 ? -1.286 -6.110 -8.076 1.00 91.06 808 ASN A N 1
ATOM 6229 C CA . ASN A 1 808 ? -1.364 -7.089 -6.982 1.00 91.06 808 ASN A CA 1
ATOM 6230 C C . ASN A 1 808 ? -2.803 -7.292 -6.476 1.00 91.06 808 ASN A C 1
ATOM 6232 O O . ASN A 1 808 ? -3.046 -7.298 -5.273 1.00 91.06 808 ASN A O 1
ATOM 6236 N N . GLY A 1 809 ? -3.776 -7.397 -7.382 1.00 90.94 809 GLY A N 1
ATOM 6237 C CA . GLY A 1 809 ? -5.192 -7.566 -7.032 1.00 90.94 809 GLY A CA 1
ATOM 6238 C C . GLY A 1 809 ? -5.697 -9.007 -7.041 1.00 90.94 809 GLY A C 1
ATOM 6239 O O . GLY A 1 809 ? -6.897 -9.226 -6.939 1.00 90.94 809 GLY A O 1
ATOM 6240 N N . GLY A 1 810 ? -4.828 -10.006 -7.216 1.00 93.31 810 GLY A N 1
ATOM 6241 C CA . GLY A 1 810 ? -5.260 -11.397 -7.350 1.00 93.31 810 GLY A CA 1
ATOM 6242 C C . GLY A 1 810 ? -6.057 -11.888 -6.138 1.00 93.31 810 GLY A C 1
ATOM 6243 O O . GLY A 1 810 ? -5.631 -11.674 -5.004 1.00 93.31 810 GLY A O 1
ATOM 6244 N N . LEU A 1 811 ? -7.165 -12.596 -6.369 1.00 94.94 811 LEU A N 1
ATOM 6245 C CA . LEU A 1 811 ? -7.933 -13.302 -5.333 1.00 94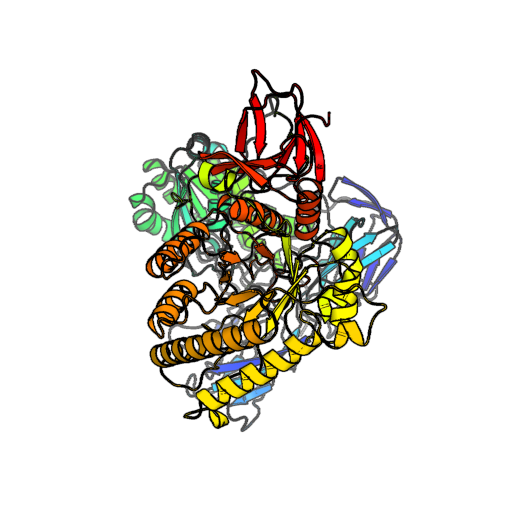.94 811 LEU A CA 1
ATOM 6246 C C . LEU A 1 811 ? -7.280 -14.641 -4.947 1.00 94.94 811 LEU A C 1
ATOM 6248 O O . LEU A 1 811 ? -7.557 -15.214 -3.893 1.00 94.94 811 LEU A O 1
ATOM 6252 N N . PHE A 1 812 ? -6.365 -15.120 -5.786 1.00 93.12 812 PHE A N 1
ATOM 6253 C CA . PHE A 1 812 ? -5.507 -16.266 -5.538 1.00 93.12 812 PHE A CA 1
ATOM 6254 C C . PHE A 1 812 ? -4.051 -15.866 -5.773 1.00 93.12 812 PHE A C 1
ATOM 6256 O O . PHE A 1 812 ? -3.730 -15.066 -6.658 1.00 93.12 812 PHE A O 1
ATOM 6263 N N . SER A 1 813 ? -3.131 -16.471 -5.027 1.00 87.38 813 SER A N 1
ATOM 6264 C CA . SER A 1 813 ? -1.716 -16.402 -5.389 1.00 87.38 813 SER A CA 1
ATOM 6265 C C . SER A 1 813 ? -1.483 -17.102 -6.740 1.00 87.38 813 SER A C 1
ATOM 6267 O O . SER A 1 813 ? -2.283 -17.927 -7.195 1.00 87.38 813 SER A O 1
ATOM 6269 N N . ARG A 1 814 ? -0.340 -16.848 -7.389 1.00 82.00 814 ARG A N 1
ATOM 6270 C CA . ARG A 1 814 ? 0.027 -17.576 -8.621 1.00 82.00 814 ARG A CA 1
ATOM 6271 C C . ARG A 1 814 ? 0.151 -19.089 -8.400 1.00 82.00 814 ARG A C 1
ATOM 6273 O O . ARG A 1 814 ? -0.203 -19.848 -9.301 1.00 82.00 814 ARG A O 1
ATOM 6280 N N . SER A 1 815 ? 0.587 -19.529 -7.214 1.00 80.19 815 SER A N 1
ATOM 6281 C CA . SER A 1 815 ? 0.615 -20.954 -6.848 1.00 80.19 815 SER A CA 1
ATOM 6282 C C . SER A 1 815 ? -0.788 -21.535 -6.650 1.00 80.19 815 SER A C 1
ATOM 6284 O O . SER A 1 815 ? -0.985 -22.729 -6.867 1.00 80.19 815 SER A O 1
ATOM 6286 N N . GLY A 1 816 ? -1.795 -20.696 -6.390 1.00 80.44 816 GLY A N 1
ATOM 6287 C CA . GLY A 1 816 ? -3.198 -21.100 -6.269 1.00 80.44 816 GLY A CA 1
ATOM 6288 C C . GLY A 1 816 ? -3.742 -21.087 -4.861 1.00 80.44 816 GLY A C 1
ATOM 6289 O O . GLY A 1 816 ? -4.868 -21.526 -4.649 1.00 80.44 816 GLY A O 1
ATOM 6290 N N . THR A 1 817 ? -2.949 -20.601 -3.914 1.00 88.12 817 THR A N 1
ATOM 6291 C CA . THR A 1 817 ? -3.389 -20.373 -2.546 1.00 88.12 817 THR A CA 1
ATOM 6292 C C . THR A 1 817 ? -4.522 -19.357 -2.562 1.00 88.12 817 THR A C 1
ATOM 6294 O O . THR A 1 817 ? -4.400 -18.296 -3.179 1.00 88.12 817 THR A O 1
ATOM 6297 N N . TRP A 1 818 ? -5.618 -19.692 -1.893 1.00 93.25 818 TRP A N 1
ATOM 6298 C CA . TRP A 1 818 ? -6.733 -18.780 -1.690 1.00 93.25 818 TRP A CA 1
ATOM 6299 C C . TRP A 1 818 ? -6.284 -17.622 -0.802 1.00 93.25 818 TRP A C 1
ATOM 6301 O O . TRP A 1 818 ? -5.603 -17.834 0.201 1.00 93.25 818 TRP A O 1
ATOM 6311 N N . ARG A 1 819 ? -6.648 -16.397 -1.177 1.00 95.06 819 ARG A N 1
ATOM 6312 C CA . ARG A 1 819 ? -6.472 -15.224 -0.315 1.00 95.06 819 ARG A CA 1
ATOM 6313 C C . ARG A 1 819 ? -7.760 -14.954 0.468 1.00 95.06 819 ARG A C 1
ATOM 6315 O O . ARG A 1 819 ? -8.824 -15.430 0.054 1.00 95.06 819 ARG A O 1
ATOM 6322 N N . PRO A 1 820 ? -7.702 -14.162 1.555 1.00 96.06 820 PRO A N 1
ATOM 6323 C CA . PRO A 1 820 ? -8.890 -13.721 2.289 1.00 96.06 820 PRO A CA 1
ATOM 6324 C C . PRO A 1 820 ? -10.009 -13.194 1.379 1.00 96.06 820 PRO A C 1
ATOM 6326 O O . PRO A 1 820 ? -11.179 -13.476 1.620 1.00 96.06 820 PRO A O 1
ATOM 6329 N N . SER A 1 821 ? -9.667 -12.522 0.274 1.00 96.38 821 SER A N 1
ATOM 6330 C CA . SER A 1 821 ? -10.628 -12.016 -0.712 1.00 96.38 821 SER A CA 1
ATOM 6331 C C . SER A 1 821 ? -11.441 -13.112 -1.413 1.00 96.38 821 SER A C 1
ATOM 6333 O O . SER A 1 821 ? -12.652 -12.954 -1.560 1.00 96.38 821 SER A O 1
ATOM 6335 N N . ALA A 1 822 ? -10.842 -14.252 -1.777 1.00 97.25 822 ALA A N 1
ATOM 6336 C CA . ALA A 1 822 ? -11.587 -15.385 -2.339 1.00 97.25 822 ALA A CA 1
ATOM 6337 C C . ALA A 1 822 ? -12.557 -16.004 -1.317 1.00 97.25 822 ALA A C 1
ATOM 6339 O O . ALA A 1 822 ? -13.699 -16.318 -1.658 1.00 97.25 822 ALA A O 1
ATOM 6340 N N . HIS A 1 823 ? -12.130 -16.131 -0.055 1.00 97.31 823 HIS A N 1
ATOM 6341 C CA . HIS A 1 823 ? -12.987 -16.618 1.029 1.00 97.31 823 HIS A CA 1
ATOM 6342 C C . HIS A 1 823 ? -14.147 -15.657 1.312 1.00 97.31 823 HIS A C 1
ATOM 6344 O O . HIS A 1 823 ? -15.292 -16.096 1.391 1.00 97.31 823 HIS A O 1
ATOM 6350 N N . ALA A 1 824 ? -13.874 -14.352 1.376 1.00 98.19 824 ALA A N 1
ATOM 6351 C CA . ALA A 1 824 ? -14.889 -13.333 1.610 1.00 98.19 824 ALA A CA 1
ATOM 6352 C C . ALA A 1 824 ? -15.972 -13.320 0.527 1.00 98.19 824 ALA A C 1
ATOM 6354 O O . ALA A 1 824 ? -17.166 -13.273 0.837 1.00 98.19 824 ALA A O 1
ATOM 6355 N N . VAL A 1 825 ? -15.573 -13.432 -0.744 1.00 98.19 825 VAL A N 1
ATOM 6356 C CA . VAL A 1 825 ? -16.529 -13.518 -1.855 1.00 98.19 825 VAL A CA 1
ATOM 6357 C C . VAL A 1 825 ? -17.332 -14.818 -1.801 1.00 98.19 825 VAL A C 1
ATOM 6359 O O . VAL A 1 825 ? -18.550 -14.766 -1.964 1.00 98.19 825 VAL A O 1
ATOM 6362 N N . LYS A 1 826 ? -16.703 -15.964 -1.500 1.00 98.12 826 LYS A N 1
ATOM 6363 C CA . LYS A 1 826 ? -17.411 -17.247 -1.327 1.00 98.12 826 LYS A CA 1
ATOM 6364 C C . LYS A 1 826 ? -18.474 -17.160 -0.228 1.00 98.12 826 LYS A C 1
ATOM 6366 O O . LYS A 1 826 ? -19.606 -17.599 -0.437 1.00 98.12 826 LYS A O 1
ATOM 6371 N N . THR A 1 827 ? -18.138 -16.570 0.921 1.00 97.69 827 THR A N 1
ATOM 6372 C CA . THR A 1 827 ? -19.085 -16.341 2.023 1.00 97.69 827 THR A CA 1
ATOM 6373 C C . THR A 1 827 ? -20.238 -15.448 1.577 1.00 97.69 827 THR A C 1
ATOM 6375 O O . THR A 1 827 ? -21.398 -15.806 1.784 1.00 97.69 827 THR A O 1
ATOM 6378 N N . MET A 1 828 ? -19.939 -14.324 0.913 1.00 97.44 828 MET A N 1
ATOM 6379 C CA . MET A 1 828 ? -20.964 -13.405 0.417 1.00 97.44 828 MET A CA 1
ATOM 6380 C C . MET A 1 828 ? -21.917 -14.101 -0.559 1.00 97.44 828 MET A C 1
ATOM 6382 O O . MET A 1 828 ? -23.121 -14.049 -0.346 1.00 97.44 828 MET A O 1
ATOM 6386 N N . ILE A 1 829 ? -21.399 -14.798 -1.576 1.00 95.94 829 ILE A N 1
ATOM 6387 C CA . ILE A 1 829 ? -22.212 -15.521 -2.570 1.00 95.94 829 ILE A CA 1
ATOM 6388 C C . ILE A 1 829 ? -23.051 -16.619 -1.904 1.00 95.94 829 ILE A C 1
ATOM 6390 O O . ILE A 1 829 ? -24.195 -16.839 -2.286 1.00 95.94 829 ILE A O 1
ATOM 6394 N N . SER A 1 830 ? -22.520 -17.296 -0.885 1.00 93.81 830 SER A N 1
ATOM 6395 C CA . SER A 1 830 ? -23.261 -18.349 -0.180 1.00 93.81 830 SER A CA 1
ATOM 6396 C C . SER A 1 830 ? -24.454 -17.802 0.611 1.00 93.81 830 SER A C 1
ATOM 6398 O O . SER A 1 830 ? -25.501 -18.441 0.666 1.00 93.81 830 SER A O 1
ATOM 6400 N N . LEU A 1 831 ? -24.303 -16.627 1.230 1.00 93.44 831 LEU A N 1
ATOM 6401 C CA . LEU A 1 831 ? -25.362 -15.974 2.012 1.00 93.44 831 LEU A CA 1
ATOM 6402 C C . LEU A 1 831 ? -26.335 -15.181 1.135 1.00 93.44 831 LEU A C 1
ATOM 6404 O O . LEU A 1 831 ? -27.506 -15.030 1.473 1.00 93.44 831 LEU A O 1
ATOM 6408 N N . LEU A 1 832 ? -25.835 -14.657 0.023 1.00 93.12 832 LEU A N 1
ATOM 6409 C CA . LEU A 1 832 ? -26.516 -13.765 -0.898 1.00 93.12 832 LEU A CA 1
ATOM 6410 C C . LEU A 1 832 ? -26.267 -14.251 -2.333 1.00 93.12 832 LEU A C 1
ATOM 6412 O O . LEU A 1 832 ? -25.510 -13.620 -3.058 1.00 93.12 832 LEU A O 1
ATOM 6416 N N . PRO A 1 833 ? -26.847 -15.377 -2.771 1.00 90.44 833 PRO A N 1
ATOM 6417 C CA . PRO A 1 833 ? -26.553 -15.931 -4.094 1.00 90.44 833 PRO A CA 1
ATOM 6418 C C . PRO A 1 833 ? -27.067 -15.060 -5.244 1.00 90.44 833 PRO A C 1
ATOM 6420 O O . PRO A 1 833 ? -26.423 -14.983 -6.291 1.00 90.44 833 PRO A O 1
ATOM 6423 N N . GLU A 1 834 ? -28.213 -14.400 -5.062 1.00 89.00 834 GLU A N 1
ATOM 6424 C CA . GLU A 1 834 ? -28.856 -13.554 -6.074 1.00 89.00 834 GLU A CA 1
ATOM 6425 C C . GLU A 1 834 ? -29.432 -12.296 -5.407 1.00 89.00 834 GLU A C 1
ATOM 6427 O O . GLU A 1 834 ? -30.645 -12.097 -5.344 1.00 89.00 834 GLU A O 1
ATOM 6432 N N . PRO A 1 835 ? -28.583 -11.440 -4.827 1.00 90.38 835 PRO A N 1
ATOM 6433 C CA . PRO A 1 835 ? -29.045 -10.446 -3.881 1.00 90.38 835 PRO A CA 1
ATOM 6434 C C . PRO A 1 835 ? -29.936 -9.384 -4.519 1.00 90.38 835 PRO A C 1
ATOM 6436 O O . PRO A 1 835 ? -29.624 -8.792 -5.566 1.00 90.38 835 PRO A O 1
ATOM 6439 N N . LYS A 1 836 ? -30.999 -9.044 -3.793 1.00 89.69 836 LYS A N 1
ATOM 6440 C CA . LYS A 1 836 ? -31.798 -7.844 -4.034 1.00 89.69 836 LYS A CA 1
ATOM 6441 C C . LYS A 1 836 ? -31.649 -6.893 -2.852 1.00 89.69 836 LYS A C 1
ATOM 6443 O O . LYS A 1 836 ? -31.912 -7.277 -1.718 1.00 89.69 836 LYS A O 1
ATOM 6448 N N . PHE A 1 837 ? -31.243 -5.655 -3.125 1.00 93.38 837 PHE A N 1
ATOM 6449 C CA . PHE A 1 837 ? -31.240 -4.581 -2.132 1.00 93.38 837 PHE A CA 1
ATOM 6450 C C . PHE A 1 837 ? -32.676 -4.267 -1.688 1.00 93.38 837 PHE A C 1
ATOM 6452 O O . PHE A 1 837 ? -33.562 -4.159 -2.537 1.00 93.38 837 PHE A O 1
ATOM 6459 N N . LEU A 1 838 ? -32.897 -4.162 -0.376 1.00 93.31 838 LEU A N 1
ATOM 6460 C CA . LEU A 1 838 ? -34.207 -3.877 0.215 1.00 93.31 838 LEU A CA 1
ATOM 6461 C C . LEU A 1 838 ? -34.253 -2.479 0.826 1.00 93.31 838 LEU A C 1
ATOM 6463 O O . LEU A 1 838 ? -35.133 -1.699 0.488 1.00 93.31 838 LEU A O 1
ATOM 6467 N N . ASP A 1 839 ? -33.313 -2.176 1.718 1.00 94.88 839 ASP A N 1
ATOM 6468 C CA . ASP A 1 839 ? -33.234 -0.893 2.410 1.00 94.88 839 ASP A CA 1
ATOM 6469 C C . ASP A 1 839 ? -31.810 -0.624 2.933 1.00 94.88 839 ASP A C 1
ATOM 6471 O O . ASP A 1 839 ? -30.944 -1.511 2.968 1.00 94.88 839 ASP A O 1
ATOM 6475 N N . ALA A 1 840 ? -31.566 0.630 3.316 1.00 95.62 840 ALA A N 1
ATOM 6476 C CA . ALA A 1 840 ? -30.396 1.036 4.080 1.00 95.62 840 ALA A CA 1
ATOM 6477 C C . ALA A 1 840 ? -30.838 1.371 5.510 1.00 95.62 840 ALA A C 1
ATOM 6479 O O . ALA A 1 840 ? -31.585 2.318 5.734 1.00 95.62 840 ALA A O 1
ATOM 6480 N N . ILE A 1 841 ? -30.367 0.589 6.479 1.00 94.62 841 ILE A N 1
ATOM 6481 C CA . ILE A 1 841 ? -30.626 0.796 7.909 1.00 94.62 841 ILE A CA 1
ATOM 6482 C C . ILE A 1 841 ? -29.730 1.913 8.453 1.00 94.62 841 ILE A C 1
ATOM 6484 O O . ILE A 1 841 ? -30.155 2.703 9.289 1.00 94.62 841 ILE A O 1
ATOM 6488 N N . SER A 1 842 ? -28.477 1.956 7.995 1.00 92.81 842 SER A N 1
ATOM 6489 C CA . SER A 1 842 ? -27.520 3.021 8.294 1.00 92.81 842 SER A CA 1
ATOM 6490 C C . SER A 1 842 ? -26.681 3.308 7.053 1.00 92.81 842 SER A C 1
ATOM 6492 O O . SER A 1 842 ? -26.290 2.384 6.332 1.00 92.81 842 SER A O 1
ATOM 6494 N N . GLU A 1 843 ? -26.424 4.589 6.791 1.00 90.06 843 GLU A N 1
ATOM 6495 C CA . GLU A 1 843 ? -25.834 5.060 5.535 1.00 90.06 843 GLU A CA 1
ATOM 6496 C C . GLU A 1 843 ? -24.677 6.055 5.753 1.00 90.06 843 GLU A C 1
ATOM 6498 O O . GLU A 1 843 ? -24.501 7.009 4.995 1.00 90.06 843 GLU A O 1
ATOM 6503 N N . GLY A 1 844 ? -23.853 5.802 6.773 1.00 85.25 844 GLY A N 1
ATOM 6504 C CA . GLY A 1 844 ? -22.634 6.560 7.076 1.00 85.25 844 GLY A CA 1
ATOM 6505 C C . GLY A 1 844 ? -22.681 7.357 8.380 1.00 85.25 844 GLY A C 1
ATOM 6506 O O . GLY A 1 844 ? -21.732 8.085 8.671 1.00 85.25 844 GLY A O 1
ATOM 6507 N N . GLU A 1 845 ? -23.743 7.230 9.180 1.00 84.88 845 GLU A N 1
ATOM 6508 C CA . GLU A 1 845 ? -23.796 7.824 10.521 1.00 84.88 845 GLU A CA 1
ATOM 6509 C C . GLU A 1 845 ? -22.701 7.224 11.407 1.00 84.88 845 GLU A C 1
ATOM 6511 O O . GLU A 1 845 ? -22.623 6.008 11.582 1.00 84.88 845 GLU A O 1
ATOM 6516 N N . ASN A 1 846 ? -21.832 8.079 11.954 1.00 84.06 846 ASN A N 1
ATOM 6517 C CA . ASN A 1 846 ? -20.614 7.662 12.661 1.00 84.06 846 ASN A CA 1
ATOM 6518 C C . ASN A 1 846 ? -19.750 6.687 11.840 1.00 84.06 846 ASN A C 1
ATOM 6520 O O . ASN A 1 846 ? -19.126 5.784 12.394 1.00 84.06 846 ASN A O 1
ATOM 6524 N N . ASP A 1 847 ? -19.757 6.841 10.510 1.00 91.12 847 ASP A N 1
ATOM 6525 C CA . ASP A 1 847 ? -19.034 5.993 9.560 1.00 91.12 847 ASP A CA 1
ATOM 6526 C C . ASP A 1 847 ? -19.515 4.521 9.530 1.00 91.12 847 ASP A C 1
ATOM 6528 O O . ASP A 1 847 ? -18.865 3.662 8.923 1.00 91.12 847 ASP A O 1
ATOM 6532 N N . ASN A 1 848 ? -20.678 4.238 10.138 1.00 92.31 848 ASN A N 1
ATOM 6533 C CA . ASN A 1 848 ? -21.348 2.941 10.111 1.00 92.31 848 ASN A CA 1
ATOM 6534 C C . ASN A 1 848 ? -22.249 2.797 8.885 1.00 92.31 848 ASN A C 1
ATOM 6536 O O . ASN A 1 848 ? -22.931 3.730 8.462 1.00 92.31 848 ASN A O 1
ATOM 6540 N N . TYR A 1 849 ? -22.300 1.580 8.360 1.00 95.62 849 TYR A N 1
ATOM 6541 C CA . TYR A 1 849 ? -23.176 1.191 7.268 1.00 95.62 849 TYR A CA 1
ATOM 6542 C C . TYR A 1 849 ? -23.868 -0.112 7.623 1.00 95.62 849 TYR A C 1
ATOM 6544 O O . TYR A 1 849 ? -23.259 -1.023 8.185 1.00 95.62 849 TYR A O 1
ATOM 6552 N N . ALA A 1 850 ? -25.147 -0.195 7.281 1.00 97.12 850 ALA A N 1
ATOM 6553 C CA . ALA A 1 850 ? -25.930 -1.407 7.419 1.00 97.12 850 ALA A CA 1
ATOM 6554 C C . ALA A 1 850 ? -26.952 -1.464 6.284 1.00 97.12 850 ALA A C 1
ATOM 6556 O O . ALA A 1 850 ? -27.880 -0.656 6.247 1.00 97.12 850 ALA A O 1
ATOM 6557 N N . TYR A 1 851 ? -26.779 -2.403 5.356 1.00 97.50 851 TYR A N 1
ATOM 6558 C CA . TYR A 1 851 ? -27.685 -2.601 4.222 1.00 97.50 851 TYR A CA 1
ATOM 6559 C C . TYR A 1 851 ? -28.391 -3.943 4.341 1.00 97.50 851 TYR A C 1
ATOM 6561 O O . TYR A 1 851 ? -27.766 -4.950 4.689 1.00 97.50 851 TYR A O 1
ATOM 6569 N N . ARG A 1 852 ? -29.688 -3.961 4.032 1.00 96.19 852 ARG A N 1
ATOM 6570 C CA . ARG A 1 852 ? -30.506 -5.170 4.071 1.00 96.19 852 ARG A CA 1
ATOM 6571 C C . ARG A 1 852 ? -30.749 -5.697 2.666 1.00 96.19 852 ARG A C 1
ATOM 6573 O O . ARG A 1 852 ? -31.124 -4.954 1.756 1.00 96.19 852 ARG A O 1
ATOM 6580 N N . PHE A 1 853 ? -30.578 -7.002 2.513 1.00 94.25 853 PHE A N 1
ATOM 6581 C CA . PHE A 1 853 ? -30.732 -7.703 1.249 1.00 94.25 853 PHE A CA 1
ATOM 6582 C C . PHE A 1 853 ? -31.672 -8.896 1.400 1.00 94.25 853 PHE A C 1
ATOM 6584 O O . PHE A 1 853 ? -31.623 -9.621 2.396 1.00 94.25 853 PHE A O 1
ATOM 6591 N N . ALA A 1 854 ? -32.490 -9.138 0.379 1.00 91.25 854 ALA A N 1
ATOM 6592 C CA . ALA A 1 854 ? -33.066 -10.457 0.169 1.00 91.25 854 ALA A CA 1
ATOM 6593 C C . ALA A 1 854 ? -31.994 -11.353 -0.477 1.00 91.25 854 ALA A C 1
ATOM 6595 O O . ALA A 1 854 ? -31.348 -10.907 -1.433 1.00 91.25 854 ALA A O 1
ATOM 6596 N N . PRO A 1 855 ? -31.803 -12.595 0.004 1.00 89.25 855 PRO A N 1
ATOM 6597 C CA . PRO A 1 855 ? -30.755 -13.485 -0.498 1.00 89.25 855 PRO A CA 1
ATOM 6598 C C . PRO A 1 855 ? -30.990 -13.960 -1.941 1.00 89.25 855 PRO A C 1
ATOM 6600 O O . PRO A 1 855 ? -30.032 -14.161 -2.686 1.00 89.25 855 PRO A O 1
ATOM 6603 N N . SER A 1 856 ? -32.252 -14.102 -2.355 1.00 82.56 856 SER A N 1
ATOM 6604 C CA . SER A 1 856 ? -32.659 -14.329 -3.748 1.00 82.56 856 SER A CA 1
ATOM 6605 C C . SER A 1 856 ? -34.062 -13.755 -3.980 1.00 82.56 856 SER A C 1
ATOM 6607 O O . SER A 1 856 ? -34.866 -13.772 -3.046 1.00 82.56 856 SER A O 1
ATOM 6609 N N . PRO A 1 857 ? -34.419 -13.291 -5.197 1.00 67.75 857 PRO A N 1
ATOM 6610 C CA . PRO A 1 857 ? -35.770 -12.818 -5.502 1.00 67.75 857 PRO A CA 1
ATOM 6611 C C . PRO A 1 857 ? -36.811 -13.946 -5.500 1.00 67.75 857 PRO A C 1
ATOM 6613 O O . PRO A 1 857 ? -38.005 -13.669 -5.455 1.00 67.75 857 PRO A O 1
ATOM 6616 N N . SER A 1 858 ? -36.361 -15.203 -5.587 1.00 58.41 858 SER A N 1
ATOM 6617 C CA . SER A 1 858 ? -37.206 -16.401 -5.666 1.00 58.41 858 SER A CA 1
ATOM 6618 C C . SER A 1 858 ? -37.280 -17.200 -4.358 1.00 58.41 858 SER A C 1
ATOM 6620 O O . SER A 1 858 ? -38.042 -18.161 -4.277 1.00 58.41 858 SER A O 1
ATOM 6622 N N . ALA A 1 859 ? -36.515 -16.816 -3.328 1.00 53.47 859 ALA A N 1
ATOM 6623 C CA . ALA A 1 859 ? -36.452 -17.535 -2.059 1.00 53.47 859 ALA A CA 1
ATOM 6624 C C . ALA A 1 859 ? -37.248 -16.818 -0.956 1.00 53.47 859 ALA A C 1
ATOM 6626 O O . ALA A 1 859 ? -37.037 -15.633 -0.713 1.00 53.47 859 ALA A O 1
ATOM 6627 N N . ASN A 1 860 ? -38.054 -17.572 -0.197 1.00 57.97 860 ASN A N 1
ATOM 6628 C CA . ASN A 1 860 ? -38.678 -17.156 1.075 1.00 57.97 860 ASN A CA 1
ATOM 6629 C C . ASN A 1 860 ? -37.648 -16.989 2.222 1.00 57.97 860 ASN A C 1
ATOM 6631 O O . ASN A 1 860 ? -37.965 -17.207 3.389 1.00 57.97 860 ASN A O 1
ATOM 6635 N N . GLY A 1 861 ? -36.389 -16.679 1.900 1.00 68.88 861 GLY A N 1
ATOM 6636 C CA . GLY A 1 861 ? -35.292 -16.636 2.861 1.00 68.88 861 GLY A CA 1
ATOM 6637 C C . GLY A 1 861 ? -35.340 -15.387 3.736 1.00 68.88 861 GLY A C 1
ATOM 6638 O O . GLY A 1 861 ? -35.633 -14.290 3.259 1.00 68.88 861 GLY A O 1
ATOM 6639 N N . THR A 1 862 ? -35.000 -15.552 5.013 1.00 84.88 862 THR A N 1
ATOM 6640 C CA . THR A 1 862 ? -34.844 -14.448 5.965 1.00 84.88 862 THR A CA 1
ATOM 6641 C C . THR A 1 862 ? -33.878 -13.391 5.405 1.00 84.88 862 THR A C 1
ATOM 6643 O O . THR A 1 862 ? -32.775 -13.753 4.984 1.00 84.88 862 THR A O 1
ATOM 6646 N N . PRO A 1 863 ? -34.246 -12.093 5.393 1.00 91.94 863 PRO A N 1
ATOM 6647 C CA . PRO A 1 863 ? -33.351 -11.033 4.942 1.00 91.94 863 PRO A CA 1
ATOM 6648 C C . PRO A 1 863 ? -32.019 -11.031 5.696 1.00 91.94 863 PRO A C 1
ATOM 6650 O O . PRO A 1 863 ? -31.981 -11.247 6.910 1.00 91.94 863 PRO A O 1
ATOM 6653 N N . VAL A 1 864 ? -30.941 -10.726 4.976 1.00 95.44 864 VAL A N 1
ATOM 6654 C CA . VAL A 1 864 ? -29.582 -10.631 5.518 1.00 95.44 864 VAL A CA 1
ATOM 6655 C C . VAL A 1 864 ? -29.188 -9.161 5.598 1.00 95.44 864 VAL A C 1
ATOM 6657 O O . VAL A 1 864 ? -29.293 -8.423 4.617 1.00 95.44 864 VAL A O 1
ATOM 6660 N N . ILE A 1 865 ? -28.723 -8.729 6.764 1.00 97.06 865 ILE A N 1
ATOM 6661 C CA . ILE A 1 865 ? -28.162 -7.396 6.984 1.00 97.06 865 ILE A CA 1
ATOM 6662 C C . ILE A 1 865 ? -26.642 -7.516 6.928 1.00 97.06 865 ILE A C 1
ATOM 6664 O O . ILE A 1 865 ? -26.056 -8.254 7.711 1.00 97.06 865 ILE A O 1
ATOM 6668 N N . MET A 1 866 ? -25.998 -6.787 6.025 1.00 97.94 866 MET A N 1
ATOM 6669 C CA . MET A 1 866 ? -24.544 -6.632 6.021 1.00 97.94 866 MET A CA 1
ATOM 6670 C C . MET A 1 866 ? -24.199 -5.333 6.746 1.00 97.94 866 MET A C 1
ATOM 6672 O O . MET A 1 866 ? -24.705 -4.282 6.351 1.00 97.94 866 MET A O 1
ATOM 6676 N N . ALA A 1 867 ? -23.368 -5.399 7.788 1.00 97.00 867 ALA A N 1
ATOM 6677 C CA . ALA A 1 867 ? -23.015 -4.252 8.626 1.00 97.00 867 ALA A CA 1
ATOM 6678 C C . ALA A 1 867 ? -21.498 -4.103 8.807 1.00 97.00 867 ALA A C 1
ATOM 6680 O O . ALA A 1 867 ? -20.782 -5.098 8.940 1.00 97.00 867 ALA A O 1
ATOM 6681 N N . TRP A 1 868 ? -21.008 -2.862 8.788 1.00 97.56 868 TRP A N 1
ATOM 6682 C CA . TRP A 1 868 ? -19.587 -2.531 8.934 1.00 97.56 868 TRP A CA 1
ATOM 6683 C C . TRP A 1 868 ? -19.384 -1.068 9.348 1.00 97.56 868 TRP A C 1
ATOM 6685 O O . TRP A 1 868 ? -20.289 -0.242 9.223 1.00 97.56 868 TRP A O 1
ATOM 6695 N N . ASN A 1 869 ? -18.174 -0.739 9.795 1.00 95.62 869 ASN A N 1
ATOM 6696 C CA . ASN A 1 869 ? -17.704 0.635 9.968 1.00 95.62 869 ASN A CA 1
ATOM 6697 C C . ASN A 1 869 ? -16.488 0.862 9.070 1.00 95.62 869 ASN A C 1
ATOM 6699 O O . ASN A 1 869 ? -15.587 0.032 9.032 1.00 95.62 869 ASN A O 1
ATOM 6703 N N . ILE A 1 870 ? -16.437 1.960 8.319 1.00 94.12 870 ILE A N 1
ATOM 6704 C CA . ILE A 1 870 ? -15.386 2.121 7.298 1.00 94.12 870 ILE A CA 1
ATOM 6705 C C . ILE A 1 870 ? -14.039 2.603 7.843 1.00 94.12 870 ILE A C 1
ATOM 6707 O O . ILE A 1 870 ? -13.067 2.556 7.092 1.00 94.12 870 ILE A O 1
ATOM 6711 N N . LYS A 1 871 ? -13.969 3.061 9.099 1.00 87.44 871 LYS A N 1
ATOM 6712 C CA . LYS A 1 871 ? -12.760 3.641 9.705 1.00 87.44 871 LYS A CA 1
ATOM 6713 C C . LYS A 1 871 ? -12.049 2.717 10.678 1.00 87.44 871 LYS A C 1
ATOM 6715 O O . LYS A 1 871 ? -10.824 2.739 10.715 1.00 87.44 871 LYS A O 1
ATOM 6720 N N . GLY A 1 872 ? -12.782 1.916 11.440 1.00 88.69 872 GLY A N 1
ATOM 6721 C CA . GLY A 1 872 ? -12.187 1.079 12.477 1.00 88.69 872 GLY A CA 1
ATOM 6722 C C . GLY A 1 872 ? -13.233 0.370 13.334 1.00 88.69 872 GLY A C 1
ATOM 6723 O O . GLY A 1 872 ? -14.420 0.408 13.002 1.00 88.69 872 GLY A O 1
ATOM 6724 N N . PRO A 1 873 ? -12.810 -0.298 14.417 1.00 87.81 873 PRO A N 1
ATOM 6725 C CA . PRO A 1 873 ? -13.718 -0.946 15.353 1.00 87.81 873 PRO A CA 1
ATOM 6726 C C . PRO A 1 873 ? -14.742 0.047 15.923 1.00 87.81 873 PRO A C 1
ATOM 6728 O O . PRO A 1 873 ? -14.390 1.106 16.438 1.00 87.81 873 PRO A O 1
ATOM 6731 N N . ALA A 1 874 ? -16.017 -0.313 15.857 1.00 87.12 874 ALA A N 1
ATOM 6732 C CA . ALA A 1 874 ? -17.142 0.465 16.353 1.00 87.12 874 ALA A CA 1
ATOM 6733 C C . ALA A 1 874 ? -18.249 -0.467 16.863 1.00 87.12 874 ALA A C 1
ATOM 6735 O O . ALA A 1 874 ? -18.203 -1.682 16.677 1.00 87.12 874 ALA A O 1
ATOM 6736 N N . THR A 1 875 ? -19.278 0.104 17.481 1.00 87.12 875 THR A N 1
ATOM 6737 C CA . THR A 1 875 ? -20.486 -0.632 17.866 1.00 87.12 875 THR A CA 1
ATOM 6738 C C . THR A 1 875 ? -21.641 -0.187 16.982 1.00 87.12 875 THR A C 1
ATOM 6740 O O . THR A 1 875 ? -21.974 0.999 16.947 1.00 87.12 875 THR A O 1
ATOM 6743 N N . ALA A 1 876 ? -22.273 -1.134 16.291 1.00 86.56 876 ALA A N 1
ATOM 6744 C CA . ALA A 1 876 ? -23.497 -0.890 15.540 1.00 86.56 876 ALA A CA 1
ATOM 6745 C C . ALA A 1 876 ? -24.712 -1.285 16.379 1.00 86.56 876 ALA A C 1
ATOM 6747 O O . ALA A 1 876 ? -24.718 -2.329 17.032 1.00 86.56 876 ALA A O 1
ATOM 6748 N N . ARG A 1 877 ? -25.758 -0.459 16.319 1.00 89.25 877 ARG A N 1
ATOM 6749 C CA . ARG A 1 877 ? -27.067 -0.728 16.919 1.00 89.25 877 ARG A CA 1
ATOM 6750 C C . ARG A 1 877 ? -28.107 -0.809 15.807 1.00 89.25 877 ARG A C 1
ATOM 6752 O O . ARG A 1 877 ? -28.418 0.197 15.178 1.00 89.25 877 ARG A O 1
ATOM 6759 N N . ILE A 1 878 ? -28.621 -2.007 15.554 1.00 91.00 878 ILE A N 1
ATOM 6760 C CA . ILE A 1 878 ? -29.413 -2.339 14.365 1.00 91.00 878 ILE A CA 1
ATOM 6761 C C . ILE A 1 878 ? -30.808 -2.802 14.804 1.00 91.00 878 ILE A C 1
ATOM 6763 O O . ILE A 1 878 ? -30.895 -3.723 15.613 1.00 91.00 878 ILE A O 1
ATOM 6767 N N . PRO A 1 879 ? -31.910 -2.222 14.292 1.00 89.94 879 PRO A N 1
ATOM 6768 C CA . PRO A 1 879 ? -33.249 -2.758 14.523 1.00 89.94 879 PRO A CA 1
ATOM 6769 C C . PRO A 1 879 ? -33.338 -4.205 14.034 1.00 89.94 879 PRO A C 1
ATOM 6771 O O . PRO A 1 879 ? -33.029 -4.491 12.871 1.00 89.94 879 PRO A O 1
ATOM 6774 N N . PHE A 1 880 ? -33.756 -5.118 14.911 1.00 91.62 880 PHE A N 1
ATOM 6775 C CA . PHE A 1 880 ? -33.742 -6.544 14.609 1.00 91.62 880 PHE A CA 1
ATOM 6776 C C . PHE A 1 880 ? -34.967 -7.257 15.207 1.00 91.62 880 PHE A C 1
ATOM 6778 O O . PHE A 1 880 ? -35.092 -7.324 16.429 1.00 91.62 880 PHE A O 1
ATOM 6785 N N . PRO A 1 881 ? -35.882 -7.783 14.368 1.00 86.56 881 PRO A N 1
ATOM 6786 C CA . PRO A 1 881 ? -37.198 -8.239 14.821 1.00 86.56 881 PRO A CA 1
ATOM 6787 C C . PRO A 1 881 ? -37.240 -9.701 15.298 1.00 86.56 881 PRO A C 1
ATOM 6789 O O . PRO A 1 881 ? -38.289 -10.157 15.744 1.00 86.56 881 PRO A O 1
ATOM 6792 N N . TYR A 1 882 ? -36.141 -10.453 15.186 1.00 88.12 882 TYR A N 1
ATOM 6793 C CA . TYR A 1 882 ? -36.090 -11.876 15.544 1.00 88.12 882 TYR A CA 1
ATOM 6794 C C . TYR A 1 882 ? -35.501 -12.076 16.942 1.00 88.12 882 TYR A C 1
ATOM 6796 O O . TYR A 1 882 ? -34.603 -11.332 17.311 1.00 88.12 882 TYR A O 1
ATOM 6804 N N . PRO A 1 883 ? -35.905 -13.107 17.704 1.00 85.44 883 PRO A N 1
ATOM 6805 C CA . PRO A 1 883 ? -35.422 -13.329 19.074 1.00 85.44 883 PRO A CA 1
ATOM 6806 C C . PRO A 1 883 ? -33.935 -13.712 19.165 1.00 85.44 883 PRO A C 1
ATOM 6808 O O . PRO A 1 883 ? -33.359 -13.704 20.249 1.00 85.44 883 PRO A O 1
ATOM 6811 N N . GLN A 1 884 ? -33.309 -14.068 18.044 1.00 89.56 884 GLN A N 1
ATOM 6812 C CA . GLN A 1 884 ? -31.898 -14.420 17.963 1.00 89.56 884 GLN A CA 1
ATOM 6813 C C . GLN A 1 884 ? -31.359 -14.054 16.581 1.00 89.56 884 GLN A C 1
ATOM 6815 O O . GLN A 1 884 ? -32.054 -14.213 15.578 1.00 89.56 884 GLN A O 1
ATOM 6820 N N . ALA A 1 885 ? -30.122 -13.576 16.527 1.00 90.81 885 ALA A N 1
ATOM 6821 C CA . ALA A 1 885 ? -29.385 -13.317 15.302 1.00 90.81 885 ALA A CA 1
ATOM 6822 C C . ALA A 1 885 ? -28.263 -14.344 15.130 1.00 90.81 885 ALA A C 1
ATOM 6824 O O . ALA A 1 885 ? -27.531 -14.630 16.080 1.00 90.81 885 ALA A O 1
ATOM 6825 N N . VAL A 1 886 ? -28.092 -14.845 13.909 1.00 92.50 886 VAL A N 1
ATOM 6826 C CA . VAL A 1 886 ? -26.872 -15.520 13.462 1.00 92.50 886 VAL A CA 1
ATOM 6827 C C . VAL A 1 886 ? -25.985 -14.467 12.810 1.00 92.50 886 VAL A C 1
ATOM 6829 O O . VAL A 1 886 ? -26.367 -13.873 11.800 1.00 92.50 886 VAL A O 1
ATOM 6832 N N . VAL A 1 887 ? -24.810 -14.235 13.390 1.00 93.25 887 VAL A N 1
ATOM 6833 C CA . VAL A 1 887 ? -23.795 -13.317 12.869 1.00 93.25 887 VAL A CA 1
ATOM 6834 C C . VAL A 1 887 ? -22.707 -14.150 12.200 1.00 93.25 887 VAL A C 1
ATOM 6836 O O . VAL A 1 887 ? -22.108 -15.015 12.830 1.00 93.25 887 VAL A O 1
ATOM 6839 N N . THR A 1 888 ? -22.474 -13.919 10.912 1.00 94.81 888 THR A N 1
ATOM 6840 C CA . THR A 1 888 ? -21.413 -14.555 10.124 1.00 94.81 888 THR A CA 1
ATOM 6841 C C . THR A 1 888 ? -20.375 -13.497 9.762 1.00 94.81 888 THR A C 1
ATOM 6843 O O . THR A 1 888 ? -20.726 -12.493 9.146 1.00 94.81 888 THR A O 1
ATOM 6846 N N . ASP A 1 889 ? -19.114 -13.680 10.142 1.00 95.31 889 ASP A N 1
ATOM 6847 C CA . ASP A 1 889 ? -18.029 -12.803 9.696 1.00 95.31 889 ASP A CA 1
ATOM 6848 C C . ASP A 1 889 ? -17.714 -13.006 8.203 1.00 95.31 889 ASP A C 1
ATOM 6850 O O . ASP A 1 889 ? -18.182 -13.960 7.574 1.00 95.31 889 ASP A O 1
ATOM 6854 N N . MET A 1 890 ? -16.931 -12.104 7.602 1.00 95.75 890 MET A N 1
ATOM 6855 C CA . MET A 1 890 ? -16.644 -12.191 6.168 1.00 95.75 890 MET A CA 1
ATOM 6856 C C . MET A 1 890 ? -15.934 -13.489 5.754 1.00 95.75 890 MET A C 1
ATOM 6858 O O . MET A 1 890 ? -16.097 -13.916 4.616 1.00 95.75 890 MET A O 1
ATOM 6862 N N . LEU A 1 891 ? -15.197 -14.154 6.647 1.00 94.31 891 LEU A N 1
ATOM 6863 C CA . LEU A 1 891 ? -14.485 -15.402 6.344 1.00 94.31 891 LEU A CA 1
ATOM 6864 C C . LEU A 1 891 ? -15.323 -16.658 6.641 1.00 94.31 891 LEU A C 1
ATOM 6866 O O . LEU A 1 891 ? -14.865 -17.772 6.386 1.00 94.31 891 LEU A O 1
ATOM 6870 N N . GLY A 1 892 ? -16.567 -16.487 7.099 1.00 90.44 892 GLY A N 1
ATOM 6871 C CA . GLY A 1 892 ? -17.541 -17.558 7.301 1.00 90.44 892 GLY A CA 1
ATOM 6872 C C . GLY A 1 892 ? -17.647 -18.063 8.741 1.00 90.44 892 GLY A C 1
ATOM 6873 O O . GLY A 1 892 ? -18.412 -19.000 8.989 1.00 90.44 892 GLY A O 1
ATOM 6874 N N . GLY A 1 893 ? -16.925 -17.463 9.692 1.00 89.06 893 GLY A N 1
ATOM 6875 C CA . GLY A 1 893 ? -17.066 -17.768 11.114 1.00 89.06 893 GLY A CA 1
ATOM 6876 C C . GLY A 1 893 ? -18.433 -17.322 11.629 1.00 89.06 893 GLY A C 1
ATOM 6877 O O . GLY A 1 893 ? -18.899 -16.233 11.308 1.00 89.06 893 GLY A O 1
ATOM 6878 N N . LYS A 1 894 ? -19.111 -18.178 12.402 1.00 90.06 894 LYS A N 1
ATOM 6879 C CA . LYS A 1 894 ? -20.483 -17.938 12.874 1.00 90.06 894 LYS A CA 1
ATOM 6880 C C . LYS A 1 894 ? -20.546 -17.792 14.387 1.00 90.06 894 LYS A C 1
ATOM 6882 O O . LYS A 1 894 ? -19.901 -18.540 15.117 1.00 90.06 894 LYS A O 1
ATOM 6887 N N . SER A 1 895 ? -21.393 -16.884 14.848 1.00 85.75 895 SER A N 1
ATOM 6888 C CA . SER A 1 895 ? -21.791 -16.733 16.245 1.00 85.75 895 SER A CA 1
ATOM 6889 C C . SER A 1 895 ? -23.283 -16.410 16.340 1.00 85.75 895 SER A C 1
ATOM 6891 O O . SER A 1 895 ? -23.937 -16.092 15.344 1.00 85.75 895 SER A O 1
ATOM 6893 N N . THR A 1 896 ? -23.848 -16.518 17.541 1.00 87.62 896 THR A N 1
ATOM 6894 C CA . THR A 1 896 ? -25.246 -16.165 17.810 1.00 87.62 896 THR A CA 1
ATOM 6895 C C . THR A 1 896 ? -25.327 -15.060 18.848 1.00 87.62 896 THR A C 1
ATOM 6897 O O . THR A 1 896 ? -24.646 -15.135 19.869 1.00 87.62 896 THR A O 1
ATOM 6900 N N . VAL A 1 897 ? -26.187 -14.072 18.616 1.00 86.12 897 VAL A N 1
ATOM 6901 C CA . VAL A 1 897 ? -26.379 -12.914 19.501 1.00 86.12 897 VAL A CA 1
ATOM 6902 C C . VAL A 1 897 ? -27.876 -12.676 19.688 1.00 86.12 897 VAL A C 1
ATOM 6904 O O . VAL A 1 897 ? -28.630 -12.707 18.718 1.00 86.12 897 VAL A O 1
ATOM 6907 N N . ALA A 1 898 ? -28.330 -12.463 20.922 1.00 86.62 898 ALA A N 1
ATOM 6908 C CA . ALA A 1 898 ? -29.721 -12.105 21.198 1.00 86.62 898 ALA A CA 1
ATOM 6909 C C . ALA A 1 898 ? -29.889 -10.574 21.147 1.00 86.62 898 ALA A C 1
ATOM 6911 O O . ALA A 1 898 ? -29.043 -9.868 21.699 1.00 86.62 898 ALA A O 1
ATOM 6912 N N . PRO A 1 899 ? -30.936 -10.035 20.499 1.00 87.31 899 PRO A N 1
ATOM 6913 C CA . PRO A 1 899 ? -31.230 -8.613 20.575 1.00 87.31 899 PRO A CA 1
ATOM 6914 C C . PRO A 1 899 ? -31.832 -8.235 21.932 1.00 87.31 899 PRO A C 1
ATOM 6916 O O . PRO A 1 899 ? -32.528 -9.021 22.574 1.00 87.31 899 PRO A O 1
ATOM 6919 N N . GLU A 1 900 ? -31.625 -6.984 22.321 1.00 83.19 900 GLU A N 1
ATOM 6920 C CA . GLU A 1 900 ? -32.171 -6.380 23.531 1.00 83.19 900 GLU A CA 1
ATOM 6921 C C . GLU A 1 900 ? -33.094 -5.218 23.143 1.00 83.19 900 GLU A C 1
ATOM 6923 O O . GLU A 1 900 ? -32.729 -4.338 22.357 1.00 83.19 900 GLU A O 1
ATOM 6928 N N . GLY A 1 901 ? -34.335 -5.232 23.641 1.00 82.06 901 GLY A N 1
ATOM 6929 C CA . GLY A 1 901 ? -35.314 -4.175 23.362 1.00 82.06 901 GLY A CA 1
ATOM 6930 C C . GLY A 1 901 ? -35.668 -3.998 21.876 1.00 82.06 901 GLY A C 1
ATOM 6931 O O . GLY A 1 901 ? -35.984 -2.886 21.462 1.00 82.06 901 GLY A O 1
ATOM 6932 N N . GLY A 1 902 ? -35.581 -5.060 21.064 1.00 87.00 902 GLY A N 1
ATOM 6933 C CA . GLY A 1 902 ? -35.826 -5.014 19.612 1.00 87.00 902 GLY A CA 1
ATOM 6934 C C . GLY A 1 902 ? -34.638 -4.524 18.773 1.00 87.00 902 GLY A C 1
ATOM 6935 O O . GLY A 1 902 ? -34.782 -4.293 17.570 1.00 87.00 902 GLY A O 1
ATOM 6936 N N . PHE A 1 903 ? -33.461 -4.363 19.386 1.00 90.31 903 PHE A N 1
ATOM 6937 C CA . PHE A 1 903 ? -32.234 -3.950 18.711 1.00 90.31 903 PHE A CA 1
ATOM 6938 C C . PHE A 1 903 ? -31.112 -4.955 18.942 1.00 90.31 903 PHE A C 1
ATOM 6940 O O . PHE A 1 903 ? -30.909 -5.454 20.044 1.00 90.31 903 PHE A O 1
ATOM 6947 N N . LEU A 1 904 ? -30.338 -5.207 17.896 1.00 90.38 904 LEU A N 1
ATOM 6948 C CA . LEU A 1 904 ? -29.091 -5.942 17.966 1.00 90.38 904 LEU A CA 1
ATOM 6949 C C . LEU A 1 904 ? -27.937 -4.947 18.112 1.00 90.38 904 LEU A C 1
ATOM 6951 O O . LEU A 1 904 ? -27.724 -4.112 17.232 1.00 90.38 904 LEU A O 1
ATOM 6955 N N . THR A 1 905 ? -27.203 -5.037 19.218 1.00 87.69 905 THR A N 1
ATOM 6956 C CA . THR A 1 905 ? -25.998 -4.236 19.464 1.00 87.69 905 THR A CA 1
ATOM 6957 C C . THR A 1 905 ? -24.785 -5.148 19.339 1.00 87.69 905 THR A C 1
ATOM 6959 O O . THR A 1 905 ? -24.664 -6.100 20.107 1.00 87.69 905 THR A O 1
ATOM 6962 N N . LEU A 1 906 ? -23.905 -4.896 18.368 1.00 87.19 906 LEU A N 1
ATOM 6963 C CA . LEU A 1 906 ? -22.735 -5.744 18.120 1.00 87.19 906 LEU A CA 1
ATOM 6964 C C . LEU A 1 906 ? -21.506 -4.932 17.682 1.00 87.19 906 LEU A C 1
ATOM 6966 O O . LEU A 1 906 ? -21.662 -3.857 17.092 1.00 87.19 906 LEU A O 1
ATOM 6970 N N . PRO A 1 907 ? -20.286 -5.438 17.940 1.00 85.12 907 PRO A N 1
ATOM 6971 C CA . PRO A 1 907 ? -19.081 -4.873 17.361 1.00 85.12 907 PRO A CA 1
ATOM 6972 C C . PRO A 1 907 ? -19.096 -5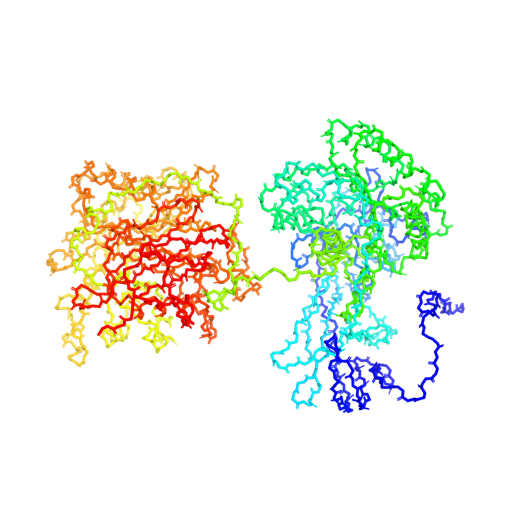.036 15.839 1.00 85.12 907 PRO A C 1
ATOM 6974 O O . PRO A 1 907 ? -19.419 -6.097 15.307 1.00 85.12 907 PRO A O 1
ATOM 6977 N N . VAL A 1 908 ? -18.711 -3.976 15.147 1.00 88.94 908 VAL A N 1
ATOM 6978 C CA . VAL A 1 908 ? -18.467 -3.940 13.706 1.00 88.94 908 VAL A CA 1
ATOM 6979 C C . VAL A 1 908 ? -17.135 -3.241 13.457 1.00 88.94 908 VAL A C 1
ATOM 6981 O O . VAL A 1 908 ? -16.612 -2.546 14.320 1.00 88.94 908 VAL A O 1
ATOM 6984 N N . GLY A 1 909 ? -16.566 -3.404 12.276 1.00 93.69 909 GLY A N 1
ATOM 6985 C CA . GLY A 1 909 ? -15.390 -2.652 11.857 1.00 93.69 909 GLY A CA 1
ATOM 6986 C C . GLY A 1 909 ? -15.254 -2.708 10.344 1.00 93.69 909 GLY A C 1
ATOM 6987 O O . GLY A 1 909 ? -16.249 -3.000 9.670 1.00 93.69 909 GLY A O 1
ATOM 6988 N N . PRO A 1 910 ? -14.065 -2.440 9.786 1.00 95.50 910 PRO A N 1
ATOM 6989 C CA . PRO A 1 910 ? -13.866 -2.453 8.343 1.00 95.50 910 PRO A CA 1
ATOM 6990 C C . PRO A 1 910 ? -14.149 -3.805 7.698 1.00 95.50 910 PRO A C 1
ATOM 6992 O O . PRO A 1 910 ? -14.543 -3.816 6.527 1.00 95.50 910 PRO A O 1
ATOM 6995 N N . LEU A 1 911 ? -13.977 -4.904 8.443 1.00 96.75 911 LEU A N 1
ATOM 6996 C CA . LEU A 1 911 ? -14.304 -6.260 8.010 1.00 96.75 911 LEU A CA 1
ATOM 6997 C C . LEU A 1 911 ? -15.797 -6.503 8.286 1.00 96.75 911 LEU A C 1
ATOM 6999 O O . LEU A 1 911 ? -16.197 -6.567 9.454 1.00 96.75 911 LEU A O 1
ATOM 7003 N N . PRO A 1 912 ? -16.638 -6.601 7.244 1.00 97.31 912 PRO A N 1
ATOM 7004 C CA . PRO A 1 912 ? -18.080 -6.643 7.419 1.00 97.31 912 PRO A CA 1
ATOM 7005 C C . PRO A 1 912 ? -18.548 -7.945 8.064 1.00 97.31 912 PRO A C 1
ATOM 7007 O O . PRO A 1 912 ? -17.935 -9.004 7.912 1.00 97.31 912 PRO A O 1
ATOM 7010 N N . VAL A 1 913 ? -19.701 -7.859 8.718 1.00 96.69 913 VAL A N 1
ATOM 7011 C CA . VAL A 1 913 ? -20.450 -9.007 9.231 1.00 96.69 913 VAL A CA 1
ATOM 7012 C C . VAL A 1 913 ? -21.805 -9.108 8.536 1.00 96.69 913 VAL A C 1
ATOM 7014 O O . VAL A 1 913 ? -22.384 -8.103 8.119 1.00 96.69 913 VAL A O 1
ATOM 7017 N N . TYR A 1 914 ? -22.319 -10.328 8.433 1.00 96.94 914 TYR A N 1
ATOM 7018 C CA . TYR A 1 914 ? -23.637 -10.653 7.903 1.00 96.94 914 TYR A CA 1
ATOM 7019 C C . TYR A 1 914 ? -24.534 -11.145 9.033 1.00 96.94 914 TYR A C 1
ATOM 7021 O O . TYR A 1 914 ? -24.155 -12.033 9.790 1.00 96.94 914 TYR A O 1
ATOM 7029 N N . ILE A 1 915 ? -25.729 -10.585 9.143 1.00 95.25 915 ILE A N 1
ATOM 7030 C CA . ILE A 1 915 ? -26.654 -10.807 10.250 1.00 95.25 915 ILE A CA 1
ATOM 7031 C C . ILE A 1 915 ? -27.970 -11.303 9.662 1.00 95.25 915 ILE A C 1
ATOM 7033 O O . ILE A 1 915 ? -28.582 -10.617 8.843 1.00 95.25 915 ILE A O 1
ATOM 7037 N N . ALA A 1 916 ? -28.424 -12.473 10.092 1.00 92.69 916 ALA A N 1
ATOM 7038 C CA . ALA A 1 916 ? -29.707 -13.038 9.684 1.00 92.69 916 ALA A CA 1
ATOM 7039 C C . ALA A 1 916 ? -30.469 -13.571 10.901 1.00 92.69 916 ALA A C 1
ATOM 7041 O O . ALA A 1 916 ? -29.865 -13.950 11.906 1.00 92.69 916 ALA A O 1
ATOM 7042 N N . GLY A 1 917 ? -31.801 -13.596 10.825 1.00 85.50 917 GLY A N 1
ATOM 7043 C CA . GLY A 1 917 ? -32.609 -14.354 11.787 1.00 85.50 917 GLY A CA 1
ATOM 7044 C C . GLY A 1 917 ? -32.384 -15.863 11.620 1.00 85.50 917 GLY A C 1
ATOM 7045 O O . GLY A 1 917 ? -31.801 -16.283 10.614 1.00 85.50 917 GLY A O 1
ATOM 7046 N N . PRO A 1 918 ? -32.835 -16.697 12.572 1.00 73.31 918 PRO A N 1
ATOM 7047 C CA . PRO A 1 918 ? -32.831 -18.143 12.389 1.00 73.31 918 PRO A CA 1
ATOM 7048 C C . PRO A 1 918 ? -33.572 -18.500 11.093 1.00 73.31 918 PRO A C 1
ATOM 7050 O O . PRO A 1 918 ? -34.558 -17.853 10.732 1.00 73.31 918 PRO A O 1
ATOM 7053 N N . ALA A 1 919 ? -33.066 -19.501 10.371 1.00 60.88 919 ALA A N 1
ATOM 7054 C CA . ALA A 1 919 ? -33.795 -20.065 9.243 1.00 60.88 919 ALA A CA 1
ATOM 7055 C C . ALA A 1 919 ? -35.113 -20.649 9.779 1.00 60.88 919 ALA A C 1
ATOM 7057 O O . ALA A 1 919 ? -35.076 -21.437 10.726 1.00 60.88 919 ALA A O 1
ATOM 7058 N N . LEU A 1 920 ? -36.243 -20.198 9.228 1.00 36.50 920 LEU A N 1
ATOM 7059 C CA . LEU A 1 920 ? -37.561 -20.778 9.496 1.00 36.50 920 LEU A CA 1
ATOM 7060 C C . LEU A 1 920 ? -37.750 -22.072 8.709 1.00 36.50 920 LEU A C 1
ATOM 7062 O O . LEU A 1 920 ? -37.323 -22.101 7.529 1.00 36.50 920 LEU A O 1
#

Sequence (920 aa):
MKPIVRLLPVVLSTFWAAPFLHAQSIDPTSPPSQGISVTAGDWKSADGTTVKLPAATLEITTPEIRKLEKTGDIPVNYLPRFESFDMWPVDKGSPGPLNLSPARSDHGNTQILGGLYRQLVPGSLNLQPEDGSKTFKEGEDFKLHPTWPQVTNIGDRLGKPGSGKLKASYGVATQRLDLLQLKDGELTIKPGKSHLVCPVLPEPDAGATAIAGIYVAPWQTDGKHVISKEDILPIRAFTPAAPVHPEGIAKSAAKLRNGEPVRIAFMGDSVTLGAEATAWTLNLWTEKNLTYASRVVTGLRKTFPSAKIEPIQAVQGGTTSKVAPQFFDEKVAPQKPDLLLIAFGLNDANSTIGGKPRVSVEEYKEGLRGVIGKARAAGTEVMLVTPMQPSPFLKSGIAARILDYRDAMLALAGEEKVACADVYADWLHQADRGIPPFSQLHNWINHPGNQGHGVYADTILRFFTPGGAAKKETSAVPPATGLPQPDAESPLWRTKPRELPAAEDIAAKARPNANLYGLYSWWNEYKARRAALKEVGWKSIRLGGPLTDEAMTALAQDGVEVLYTFGAPRFDHAKDAGKEDEFVARYVAAFTEKLRRYGPGGSFFKEHAEVPNRPILHWEICNEPNFQYLVPPDGRPNKELEAFRENIYAKLLIAVHRAAKLVSGQIRIVGFSTGGVSAGDLRFIRNVHAADAGVARAYDILATHPYVDPSPPEGFSIQKWGDYSISTNLATIRKSLALHQRGDAPVWYTEMGWEIPQEEGGRFPGKRAGSVPSDLQAAYIVRNYALAMRLGVERVHVMFIHDSDQYNGGLFSRSGTWRPSAHAVKTMISLLPEPKFLDAISEGENDNYAYRFAPSPSANGTPVIMAWNIKGPATARIPFPYPQAVVTDMLGGKSTVAPEGGFLTLPVGPLPVYIAGPAL

Foldseek 3Di:
DDDPPDDDPDPPPPPDDDDDDDDWDFFADVVFAQKTWTDWDWDQFQVRDTDTADTDIGGDDAFDKDKDKDKAWQAAADDPCQQLAPHRDDDPPFSHWAFPADQAKPPLRFGFPFFQFQFFDPPFKWKAFPVRPDTDDDPPAWDADPGGGTIHGHPCSVHDTRPGMMMIITMTGFKWKWWFKAAPNDTDIHTFDTISFQHDYDDDDVRIGTFAIAIQDSHDDVNHRGGHRLRTFGQHHDDADAKALLVLLVPQLVCLQVLHEFEEEEAEACLSCQHRENPSVVPDLDPRGLRLQSLLSVLSCVVRVSHHYHYFYQYYYLDALVCVVVSCVPGNLVVLGQEYEYEGQLQQLFDGQVGHGPHDLVRNLVSVVVNLVVCVVSNHRYEYEQAAQWQPPTNRCSNVCSVSNLVSSSVSCVVSSGIYQSLHVLLPCVSNRNHHSCSQASNSTGRGYSVSSVSRNVSVCSSNDPDPDDDDDDDDDDAQFDDAWFFQDDPQWADDDFQFDDLVVLLPDDQPDLQQQAAEEELVLCVVCVPLCVLLPHQEYEYDDDDDLVSLLSNQQSNHAYAYEQQDDADDCVPCPVPLVVVLVVSLVVLLLVCLQQAVVHPSCVVCVVGHNRGHQHYEYHAALQACRRPHDDPPDNVVVNLVSLLSLLSNLLSNQVSNVVVDVSHFYEYDNHECPLPSSLVSLLSSCVNDVSSLVSGQEYEYAQEQPPAQQNIFRQDPNGTGHPRVNLVSSLVSNVVSVRSPRAYEHQEYFFAAAVVQPFDAHDPDPDGDHLLLRLLSVLVNSVVCSSRSHNYHHYDHCERPDNGRGHCAYPVGHGTLNSLLSSLSCVQQVRWRWNGWQDDQDVQKTKTWIDSHPPDPWFIKIKIAHQRIKDKDKGQAQAQKKWKAWSNGTTDIDGDDPRIDIRIHYSGIIIIGHPTD

pLDDT: mean 89.56, std 14.34, range [20.92, 98.81]

Radius of gyration: 33.07 Å; chains: 1; bounding box: 94×62×83 Å

Secondary structure (DSSP, 8-state):
---------SSSSSS-----TT---EEE-SS--SEEEE--EEEE-TTS-EEEEPPEEEE-PPPPEEEEEEEEEPPPBP-GGGGGSSS----TTS--SEE-S-SB-SSTT-B--S--TT-BPTT--EEEETT----B-BTTTEEE-SSS-EEEESTTTT-STTSSEEEEEEEEE-BEEEEEEEETTEEEEE----BSSS--PPPPPTTPEEEEEEEE-SS-BTTB----GGGEEEB------PPBSGGGGHHHHHHHHTT--EEEEEEESHHHHTTTSTTGGG---STT--SHHHHHHHHHHHH-TTS-EEEEEEE-TT--GGGHHHHIIIIIGGG--SEEEEE--HHHH--STTPPPSS-HHHHHHHHHHHHHHHHHTT-EEEEEPPPP--TT-TTSHHHHHHHHHHHHHHHHHHHT-EEE-HHHHHHTTTTBT--GGGGBTTSSS-B-TTHHHHHHHHHHTTTSS-SS------PPPPSSSSPPPP---TTEE--------HHHHHHS--S----EEEEEEHHHHHHHHHHHHHHT--EEEEES---HHHHHHHHHHTPEEEEEE--SPP-HHHHTT-HHHHHHHHHHHHHHHHHHHSTT-HHHHH-TTS------EEEE-S-TTTTTTS---SS-HHHHHHHHHHHHHHHHHHHHHHHHHH-TT-EEEEEEEE-GGGHHHHHHHHHHHH-TTGGGS-SEEEEE---TTS-TTSEEEETTEEE-HHHHHHHHHHHHHTTT-TTS-EEEEEE--PPPGGGT-SS---SS----HHHHHHHHHHHHHHHHHTT---EEE--SS-BTTB---SB-TT-PBPHHHHHHHHHHHH-SS-EEEEEEEESGGGEEEEEEES-TT--PPPEEEEEESSS-EEEEEE--SS-EEEEETTS-EEEE--BTTEEEEEE-SS-EEEEPPP-